Protein 4KTY (pdb70)

InterPro domains:
  IPR001102 Transglutaminase, N-terminal [PF00868] (58-164)
  IPR002931 Transglutaminase-like [PF01841] (311-397)
  IPR002931 Transglutaminase-like [SM00460] (307-400)
  IPR008958 Transglutaminase, C-terminal [PF00927] (519-623)
  IPR008958 Transglutaminase, C-terminal [PF00927] (631-727)
  IPR013783 Immunoglobulin-like fold [G3DSA:2.60.40.10] (9-193)
  IPR013783 Immunoglobulin-like fold [G3DSA:2.60.40.10] (518-631)
  IPR013783 Immunoglobulin-like fold [G3DSA:2.60.40.10] (632-732)
  IPR013808 Transglutaminase, active site [PS00547] (313-330)
  IPR014756 Immunoglobulin E-set [SSF81296] (8-191)
  IPR023608 Protein-glutamine gamma-glutamyltransferase, animal [PIRSF000459] (46-731)
  IPR036238 Transglutaminase, C-terminal domain superfamily [SSF49309] (517-628)
  IPR036238 Transglutaminase, C-terminal domain superfamily [SSF49309] (630-728)
  IPR036985 Transglutaminase-like superfamily [G3DSA:3.90.260.10] (194-502)
  IPR038765 Papain-like cysteine peptidase superfamily [SSF54001] (192-502)
  IPR050779 Protein-glutamine gamma-glutamyltransferases [PTHR11590] (48-728)

Radius of gyration: 44.53 Å; Cα contacts (8 Å, |Δi|>4): 3692; chains: 4; bounding box: 84×126×135 Å

Secondary structure (DSSP, 8-state):
-----SS-B----SEEE-S-PPTT--GGGS--EEEEE----TTSHHHHHTT-TTSS--SEEEETTSEEEEEEEESS---TTT--EEEEEE-BSS--GGGTSEEEEEEESS--TTS-EEEEEEEETTEEEEEEE--TTPPPEEEEEEEEEEETTEEEEPPP-GGG-EEEE--TT-TTSTT----HHHHIIIII--EEEEEEEETTEEEEEEEE--TTSTTHHHHHHHHHHHTT--GGGTT-HHHHHHHHHHHTB-TTTT-SEEE--SS--TTS--GGG--BSHHHHHHHHHH-S-EEEE-HHHHHHHHHHHHHHHT--EEEEEEEEEEE-SSSSSEEEEEE-TTSSB-TTT---EEEEEEEEEEEEE--TTS-TT--EEEEE--S--SEETTEE----EEHHHHHTT-TTSSSSHHHHHHHHHPEEEEEEE---EEEEEEESSSS--EEEEEPTTSS-EEE-HHHHSPPTTSHHHHHHHHHHHHH---EEEEEEEES-BTTS-EEEEEEEEE-SSS-EEEEEEEEEEEE-TTS-EEEEEEEEEEEEEE-SSEEEEEEEEE-HHHHGGG--TT-EEEEEEEEEETTTTEEEEEEEEEPPB---EEEEEES---TTS-EEEEEEEE--SSS-EEEEEEEEEETTTEEEEEEEEEEE-TT-EEEEEEEE--SS-SEEEEEEEEE-SSSEEEEEEEEEE-/-----SS-B----SEEE-S-PPTT--GGGS--EEEEE----TTSHHHHHTT-TT-S--SEEEETTSEEEEEEEESS---TTT--EEEEEE-BSS--GGGTSEEEEEB-SS--TTS-EEEEEEEETTEEEEEEE--TTPPPEEEEEEEEEEETTEEEEPPP-GGG-EEEE--TT-TTSTT----HHHHIIIII--EEEEEEEETTEEEEEEEE--TTSTTHHHHHHHHHHHTT--GGGTT-HHHHHHHHHHHTB-TTT--SEEE--SS--TTS--GGG--BSHHHHHHHHHH-S-EEEE-HHHHHHHHHHHHHHHT--EEEEEEEEEEE-SSSSSSEEEEE-TTSSB-TTT---EEEEEEEEEEEEE--TTS-TT--EEEEE--S-SSEETTEE----EEHHHHHTT-TTSTTTHHHHHHHHHPPEEEEE--EEEEEESSSS--EEEEEPTTSS-EEE-HHHHSPPTTSHHHHHHHHHHHHH----EEEEEEEPPPBTTS-EEEEEEEEE-SSS-EEEEEEEEEEEE-TTS-EEEEEEEEEEEEEE-TTEEEEEEEEE-HHHHHTT--TT-EEEEEEEEEETTTTEEEEEEEEEEPB----EEEEES--BTTS-EEEEEEEE--SSSPEEEEEEEEEETTTEEEEEEEEEEE-TT-EEEEEEEE---S-EEEEEEEEEE-SS---EEEEEEEEEB----/----/----

CATH classification: 2.60.40.10 (+3 more: 3.90.260.10, 2.60.40.10, 2.60.40.10)

B-factor: mean 27.9, std 12.28, range [6.83, 88.67]

Nearest PDB structures (foldseek):
  4kty-assembly2_B  TM=1.001E+00  e=0.000E+00  Homo sapiens
  4kty-assembly1_A  TM=9.908E-01  e=0.000E+00  Homo sapiens
  5mhn-assembly2_B  TM=1.001E+00  e=0.000E+00  Homo sapiens
  5mhl-assembly1_A  TM=9.897E-01  e=0.000E+00  Homo sapiens
  5mhn-assembly1_A  TM=9.912E-01  e=0.000E+00  Homo sapiens

Structure (mmCIF, N/CA/C/O backbone):
data_4KTY
#
_entry.id   4KTY
#
_cell.length_a   56.761
_cell.length_b   80.510
_cell.length_c   102.844
_cell.angle_alpha   88.14
_cell.angle_beta   76.70
_cell.angle_gamma   82.01
#
_symmetry.space_group_name_H-M   'P 1'
#
loop_
_entity.id
_entity.type
_entity.pdbx_description
1 polymer 'Coagulation factor XIII A chain'
2 polymer 'Peptide-like ligand'
3 non-polymer 'CALCIUM ION'
4 non-polymer GLYCEROL
5 non-polymer 'SULFATE ION'
6 water water
#
loop_
_atom_site.group_PDB
_atom_site.id
_atom_site.type_symbol
_atom_site.label_atom_id
_atom_site.label_alt_id
_atom_site.label_comp_id
_atom_site.label_asym_id
_atom_site.label_entity_id
_atom_site.label_seq_id
_atom_site.pdbx_PDB_ins_code
_atom_site.Cartn_x
_atom_site.Cartn_y
_atom_site.Cartn_z
_atom_site.occupancy
_atom_site.B_iso_or_equiv
_atom_site.auth_seq_id
_atom_site.auth_comp_id
_atom_site.auth_asym_id
_atom_site.auth_atom_id
_atom_site.pdbx_PDB_model_num
ATOM 1 N N . PRO A 1 22 ? 52.142 71.636 -33.273 1.00 53.07 15 PRO A N 1
ATOM 2 C CA . PRO A 1 22 ? 52.474 72.109 -31.924 1.00 51.76 15 PRO A CA 1
ATOM 3 C C . PRO A 1 22 ? 51.900 71.141 -30.894 1.00 43.85 15 PRO A C 1
ATOM 4 O O . PRO A 1 22 ? 51.085 70.298 -31.265 1.00 38.19 15 PRO A O 1
ATOM 8 N N . PRO A 1 23 ? 52.333 71.246 -29.627 1.00 41.60 16 PRO A N 1
ATOM 9 C CA . PRO A 1 23 ? 51.871 70.313 -28.592 1.00 38.80 16 PRO A CA 1
ATOM 10 C C . PRO A 1 23 ? 50.350 70.323 -28.408 1.00 34.52 16 PRO A C 1
ATOM 11 O O . PRO A 1 23 ? 49.725 71.382 -28.383 1.00 36.24 16 PRO A O 1
ATOM 15 N N . ASN A 1 24 ? 49.762 69.141 -28.292 1.00 29.70 17 ASN A N 1
ATOM 16 C CA . ASN A 1 24 ? 48.328 69.025 -28.020 1.00 23.53 17 ASN A CA 1
ATOM 17 C C . ASN A 1 24 ? 48.176 68.891 -26.507 1.00 23.78 17 ASN A C 1
ATOM 18 O O . ASN A 1 24 ? 47.945 67.800 -25.988 1.00 20.48 17 ASN A O 1
ATOM 23 N N . ASN A 1 25 ? 48.343 70.017 -25.802 1.00 23.20 18 ASN A N 1
ATOM 24 C CA . ASN A 1 25 ? 48.430 70.016 -24.344 1.00 24.55 18 ASN A CA 1
ATOM 25 C C . ASN A 1 25 ? 47.293 70.729 -23.614 1.00 22.08 18 ASN A C 1
ATOM 26 O O . ASN A 1 25 ? 47.455 71.128 -22.459 1.00 22.09 18 ASN A O 1
ATOM 31 N N . SER A 1 26 ? 46.156 70.894 -24.285 1.00 16.98 19 SER A N 1
ATOM 32 C CA . SER A 1 26 ? 45.017 71.568 -23.660 1.00 18.71 19 SER A CA 1
ATOM 33 C C . SER A 1 26 ? 43.710 70.900 -23.992 1.00 18.42 19 SER A C 1
ATOM 34 O O . SER A 1 26 ? 43.308 70.842 -25.165 1.00 22.11 19 SER A O 1
ATOM 37 N N . ASN A 1 27 ? 43.051 70.384 -22.958 1.00 17.01 20 ASN A N 1
ATOM 38 C CA . ASN A 1 27 ? 41.748 69.770 -23.092 1.00 16.75 20 ASN A CA 1
ATOM 39 C C . ASN A 1 27 ? 40.713 70.839 -23.483 1.00 19.76 20 ASN A C 1
ATOM 40 O O . ASN A 1 27 ? 39.789 70.571 -24.253 1.00 18.99 20 ASN A O 1
ATOM 45 N N . ALA A 1 28 ? 40.896 72.049 -22.963 1.00 16.14 21 ALA A N 1
ATOM 46 C CA . ALA A 1 28 ? 39.956 73.145 -23.217 1.00 16.80 21 ALA A CA 1
ATOM 47 C C . ALA A 1 28 ? 39.928 73.566 -24.682 1.00 20.40 21 ALA A C 1
ATOM 48 O O . ALA A 1 28 ? 38.882 73.930 -25.201 1.00 24.85 21 ALA A O 1
ATOM 50 N N . ALA A 1 29 ? 41.075 73.514 -25.353 1.00 22.31 22 ALA A N 1
ATOM 51 C CA . ALA A 1 29 ? 41.140 73.915 -26.754 1.00 22.91 22 ALA A CA 1
ATOM 52 C C . ALA A 1 29 ? 40.459 72.883 -27.648 1.00 23.34 22 ALA A C 1
ATOM 53 O O . ALA A 1 29 ? 40.327 71.701 -27.295 1.00 20.13 22 ALA A O 1
ATOM 55 N N . GLU A 1 30 ? 39.992 73.325 -28.805 1.00 23.82 23 GLU A N 1
ATOM 56 C CA . GLU A 1 30 ? 39.350 72.366 -29.691 1.00 26.57 23 GLU A CA 1
ATOM 57 C C . GLU A 1 30 ? 39.531 72.731 -31.150 1.00 28.60 23 GLU A C 1
ATOM 58 O O . GLU A 1 30 ? 39.655 73.912 -31.493 1.00 27.98 23 GLU A O 1
ATOM 64 N N . ASP A 1 31 ? 39.601 71.713 -32.002 1.00 27.53 24 ASP A N 1
ATOM 65 C CA . ASP A 1 31 ? 39.583 71.965 -33.435 1.00 32.24 24 ASP A CA 1
ATOM 66 C C . ASP A 1 31 ? 38.146 71.964 -33.957 1.00 33.85 24 ASP A C 1
ATOM 67 O O . ASP A 1 31 ? 37.205 71.628 -33.232 1.00 31.23 24 ASP A O 1
ATOM 72 N N . ASP A 1 32 ? 37.987 72.371 -35.210 1.00 36.07 25 ASP A N 1
ATOM 73 C CA . ASP A 1 32 ? 36.677 72.492 -35.833 1.00 34.79 25 ASP A CA 1
ATOM 74 C C . ASP A 1 32 ? 36.563 71.388 -36.864 1.00 29.22 25 ASP A C 1
ATOM 75 O O . ASP A 1 32 ? 37.131 71.495 -37.946 1.00 32.38 25 ASP A O 1
ATOM 80 N N . LEU A 1 33 ? 35.841 70.320 -36.544 1.00 24.37 26 LEU A N 1
ATOM 81 C CA . LEU A 1 33 ? 35.714 69.227 -37.502 1.00 20.91 26 LEU A CA 1
ATOM 82 C C . LEU A 1 33 ? 34.667 69.554 -38.560 1.00 23.73 26 LEU A C 1
ATOM 83 O O . LEU A 1 33 ? 33.559 69.963 -38.238 1.00 26.57 26 LEU A O 1
ATOM 88 N N . PRO A 1 34 ? 35.032 69.392 -39.830 1.00 25.08 27 PRO A N 1
ATOM 89 C CA . PRO A 1 34 ? 34.120 69.626 -40.955 1.00 26.56 27 PRO A CA 1
ATOM 90 C C . PRO A 1 34 ? 32.844 68.804 -40.823 1.00 26.85 27 PRO A C 1
ATOM 91 O O . PRO A 1 34 ? 32.919 67.657 -40.408 1.00 25.34 27 PRO A O 1
ATOM 95 N N . THR A 1 35 ? 31.700 69.386 -41.168 1.00 27.00 28 THR A N 1
ATOM 96 C CA . THR A 1 35 ? 30.448 68.640 -41.188 1.00 26.06 28 THR A CA 1
ATOM 97 C C . THR A 1 35 ? 30.208 68.052 -42.574 1.00 24.68 28 THR A C 1
ATOM 98 O O . THR A 1 35 ? 29.589 66.994 -42.712 1.00 19.22 28 THR A O 1
ATOM 102 N N . VAL A 1 36 ? 30.693 68.740 -43.606 1.00 22.04 29 VAL A N 1
ATOM 103 C CA . VAL A 1 36 ? 30.609 68.206 -44.963 1.00 23.48 29 VAL A CA 1
ATOM 104 C C . VAL A 1 36 ? 32.007 68.069 -45.522 1.00 26.07 29 VAL A C 1
ATOM 105 O O . VAL A 1 36 ? 32.530 68.990 -46.142 1.00 28.83 29 VAL A O 1
ATOM 109 N N . GLU A 1 37 ? 32.617 66.910 -45.305 1.00 24.15 30 GLU A N 1
ATOM 110 C CA . GLU A 1 37 ? 34.041 66.766 -45.559 1.00 24.16 30 GLU A CA 1
ATOM 111 C C . GLU A 1 37 ? 34.296 66.167 -46.947 1.00 24.72 30 GLU A C 1
ATOM 112 O O . GLU A 1 37 ? 34.803 65.049 -47.059 1.00 24.56 30 GLU A O 1
ATOM 118 N N . LEU A 1 38 ? 33.943 66.920 -47.994 1.00 21.60 31 LEU A N 1
ATOM 119 C CA . LEU A 1 38 ? 34.072 66.448 -49.373 1.00 23.35 31 LEU A CA 1
ATOM 120 C C . LEU A 1 38 ? 35.528 66.197 -49.721 1.00 25.81 31 LEU A C 1
ATOM 121 O O . LEU A 1 38 ? 36.424 66.858 -49.192 1.00 24.37 31 LEU A O 1
ATOM 126 N N . GLN A 1 39 ? 35.754 65.240 -50.611 1.00 22.94 32 GLN A N 1
ATOM 127 C CA . GLN A 1 39 ? 37.095 64.880 -51.038 1.00 23.44 32 GLN A CA 1
ATOM 128 C C . GLN A 1 39 ? 37.157 64.970 -52.547 1.00 24.63 32 GLN A C 1
ATOM 129 O O . GLN A 1 39 ? 36.230 64.545 -53.232 1.00 26.36 32 GLN A O 1
ATOM 135 N N . GLY A 1 40 ? 38.240 65.522 -53.080 1.00 25.60 33 GLY A N 1
ATOM 136 C CA . GLY A 1 40 ? 38.388 65.625 -54.517 1.00 26.87 33 GLY A CA 1
ATOM 137 C C . GLY A 1 40 ? 37.482 66.706 -55.093 1.00 27.45 33 GLY A C 1
ATOM 138 O O . GLY A 1 40 ? 37.015 67.583 -54.360 1.00 27.47 33 GLY A O 1
ATOM 139 N N . VAL A 1 41 ? 37.225 66.630 -56.395 1.00 28.43 34 VAL A N 1
ATOM 140 C CA . VAL A 1 41 ? 36.403 67.620 -57.079 1.00 29.20 34 VAL A CA 1
ATOM 141 C C . VAL A 1 41 ? 35.002 67.068 -57.325 1.00 28.77 34 VAL A C 1
ATOM 142 O O . VAL A 1 41 ? 34.704 66.516 -58.374 1.00 29.36 34 VAL A O 1
ATOM 146 N N . VAL A 1 42 ? 34.157 67.215 -56.314 1.00 27.83 35 VAL A N 1
ATOM 147 C CA . VAL A 1 42 ? 32.809 66.675 -56.316 1.00 27.42 35 VAL A CA 1
ATOM 148 C C . VAL A 1 42 ? 31.926 67.476 -57.277 1.00 29.40 35 VAL A C 1
ATOM 149 O O . VAL A 1 42 ? 31.854 68.699 -57.183 1.00 29.04 35 VAL A O 1
ATOM 153 N N . PRO A 1 43 ? 31.269 66.788 -58.226 1.00 31.14 36 PRO A N 1
ATOM 154 C CA . PRO A 1 43 ? 30.433 67.501 -59.207 1.00 32.85 36 PRO A CA 1
ATOM 155 C C . PRO A 1 43 ? 29.285 68.281 -58.561 1.00 34.66 36 PRO A C 1
ATOM 156 O O . PRO A 1 43 ? 28.724 67.843 -57.552 1.00 31.08 36 PRO A O 1
ATOM 160 N N . ARG A 1 44 ? 28.952 69.440 -59.128 1.00 36.33 37 ARG A N 1
ATOM 161 C CA . ARG A 1 44 ? 27.762 70.170 -58.697 1.00 38.09 37 ARG A CA 1
ATOM 162 C C . ARG A 1 44 ? 26.536 69.268 -58.877 1.00 38.49 37 ARG A C 1
ATOM 163 O O . ARG A 1 44 ? 26.466 68.463 -59.811 1.00 36.54 37 ARG A O 1
ATOM 165 N N . GLY A 1 45 ? 25.579 69.376 -57.967 1.00 37.73 38 GLY A N 1
ATOM 166 C CA . GLY A 1 45 ? 24.347 68.637 -58.130 1.00 37.04 38 GLY A CA 1
ATOM 167 C C . GLY A 1 45 ? 24.467 67.231 -57.605 1.00 38.62 38 GLY A C 1
ATOM 168 O O . GLY A 1 45 ? 23.631 66.371 -57.895 1.00 38.60 38 GLY A O 1
ATOM 169 N N . VAL A 1 46 ? 25.520 66.985 -56.827 1.00 35.32 39 VAL A N 1
ATOM 170 C CA . VAL A 1 46 ? 25.602 65.735 -56.110 1.00 34.40 39 VAL A CA 1
ATOM 171 C C . VAL A 1 46 ? 24.402 65.741 -55.163 1.00 33.86 39 VAL A C 1
ATOM 172 O O . VAL A 1 46 ? 23.987 66.811 -54.686 1.00 29.87 39 VAL A O 1
ATOM 176 N N . ASN A 1 47 ? 23.814 64.575 -54.926 1.00 34.63 40 ASN A N 1
ATOM 177 C CA . ASN A 1 47 ? 22.695 64.493 -53.994 1.00 42.02 40 ASN A CA 1
ATOM 178 C C . ASN A 1 47 ? 23.023 63.632 -52.786 1.00 40.50 40 ASN A C 1
ATOM 179 O O . ASN A 1 47 ? 23.078 62.406 -52.871 1.00 45.92 40 ASN A O 1
ATOM 184 N N . LEU A 1 48 ? 23.220 64.289 -51.652 1.00 37.17 41 LEU A N 1
ATOM 185 C CA . LEU A 1 48 ? 23.627 63.602 -50.431 1.00 33.45 41 LEU A CA 1
ATOM 186 C C . LEU A 1 48 ? 22.431 62.996 -49.697 1.00 32.02 41 LEU A C 1
ATOM 187 O O . LEU A 1 48 ? 22.590 62.357 -48.653 1.00 28.76 41 LEU A O 1
ATOM 192 N N . GLN A 1 49 ? 21.242 63.169 -50.276 1.00 35.38 42 GLN A N 1
ATOM 193 C CA . GLN A 1 49 ? 19.996 62.636 -49.705 1.00 35.43 42 GLN A CA 1
ATOM 194 C C . GLN A 1 49 ? 20.004 61.121 -49.508 1.00 31.01 42 GLN A C 1
ATOM 195 O O . GLN A 1 49 ? 19.343 60.631 -48.600 1.00 28.19 42 GLN A O 1
ATOM 197 N N . GLU A 1 50 ? 20.747 60.397 -50.346 1.00 31.72 43 GLU A N 1
ATOM 198 C CA . GLU A 1 50 ? 20.830 58.932 -50.246 1.00 34.10 43 GLU A CA 1
ATOM 199 C C . GLU A 1 50 ? 21.466 58.447 -48.947 1.00 30.12 43 GLU A C 1
ATOM 200 O O . GLU A 1 50 ? 21.311 57.289 -48.571 1.00 34.15 43 GLU A O 1
ATOM 202 N N . PHE A 1 51 ? 22.186 59.319 -48.260 1.00 24.02 44 PHE A N 1
ATOM 203 C CA . PHE A 1 51 ? 22.955 58.882 -47.100 1.00 23.64 44 PHE A CA 1
ATOM 204 C C . PHE A 1 51 ? 22.284 59.207 -45.775 1.00 25.44 44 PHE A C 1
ATOM 205 O O . PHE A 1 51 ? 21.494 60.134 -45.693 1.00 24.31 44 PHE A O 1
ATOM 213 N N . LEU A 1 52 ? 22.596 58.436 -44.739 1.00 22.25 45 LEU A N 1
ATOM 214 C CA . LEU A 1 52 ? 22.037 58.691 -43.423 1.00 22.11 45 LEU A CA 1
ATOM 215 C C . LEU A 1 52 ? 22.465 60.042 -42.905 1.00 27.01 45 LEU A C 1
ATOM 216 O O . LEU A 1 52 ? 23.595 60.461 -43.107 1.00 20.81 45 LEU A O 1
ATOM 221 N N . ASN A 1 53 ? 21.559 60.724 -42.229 1.00 26.70 46 ASN A N 1
ATOM 222 C CA . ASN A 1 53 ? 21.975 61.792 -41.357 1.00 25.74 46 ASN A CA 1
ATOM 223 C C . ASN A 1 53 ? 21.413 61.542 -39.964 1.00 24.52 46 ASN A C 1
ATOM 224 O O . ASN A 1 53 ? 20.400 60.860 -39.807 1.00 22.77 46 ASN A O 1
ATOM 229 N N . VAL A 1 54 ? 22.101 62.059 -38.956 1.00 21.53 47 VAL A N 1
ATOM 230 C CA . VAL A 1 54 ? 21.684 61.852 -37.590 1.00 21.67 47 VAL A CA 1
ATOM 231 C C . VAL A 1 54 ? 20.644 62.919 -37.243 1.00 25.61 47 VAL A C 1
ATOM 232 O O . VAL A 1 54 ? 20.870 64.117 -37.471 1.00 27.68 47 VAL A O 1
ATOM 236 N N . THR A 1 55 ? 19.512 62.489 -36.696 1.00 23.55 48 THR A N 1
ATOM 237 C CA . THR A 1 55 ? 18.487 63.429 -36.251 1.00 26.73 48 THR A CA 1
ATOM 238 C C . THR A 1 55 ? 18.622 63.683 -34.744 1.00 26.97 48 THR A C 1
ATOM 239 O O . THR A 1 55 ? 18.180 64.715 -34.231 1.00 26.20 48 THR A O 1
ATOM 243 N N . SER A 1 56 ? 19.235 62.740 -34.038 1.00 23.76 49 SER A N 1
ATOM 244 C CA . SER A 1 56 ? 19.298 62.831 -32.590 1.00 28.94 49 SER A CA 1
ATOM 245 C C . SER A 1 56 ? 20.292 61.835 -31.979 1.00 25.96 49 SER A C 1
ATOM 246 O O . SER A 1 56 ? 20.471 60.727 -32.496 1.00 25.91 49 SER A O 1
ATOM 249 N N . VAL A 1 57 ? 20.948 62.241 -30.891 1.00 22.92 50 VAL A N 1
ATOM 250 C CA . VAL A 1 57 ? 21.838 61.340 -30.170 1.00 23.81 50 VAL A CA 1
ATOM 251 C C . VAL A 1 57 ? 21.407 61.315 -28.714 1.00 27.56 50 VAL A C 1
ATOM 252 O O . VAL A 1 57 ? 21.256 62.368 -28.114 1.00 31.43 50 VAL A O 1
ATOM 256 N N . HIS A 1 58 ? 21.174 60.129 -28.151 1.00 23.47 51 HIS A N 1
ATOM 257 C CA . HIS A 1 58 ? 20.827 60.041 -26.734 1.00 24.46 51 HIS A CA 1
ATOM 258 C C . HIS A 1 58 ? 21.943 59.329 -25.959 1.00 24.78 51 HIS A C 1
ATOM 259 O O . HIS A 1 58 ? 22.369 58.241 -26.348 1.00 22.02 51 HIS A O 1
ATOM 266 N N . LEU A 1 59 ? 22.400 59.930 -24.864 1.00 18.29 52 LEU A N 1
ATOM 267 C CA . LEU A 1 59 ? 23.473 59.330 -24.064 1.00 19.53 52 LEU A CA 1
ATOM 268 C C . LEU A 1 59 ? 22.988 58.663 -22.780 1.00 18.99 52 LEU A C 1
ATOM 269 O O . LEU A 1 59 ? 23.809 58.134 -22.032 1.00 17.60 52 LEU A O 1
ATOM 274 N N . PHE A 1 60 ? 21.684 58.739 -22.505 1.00 19.83 53 PHE A N 1
ATOM 275 C CA . PHE A 1 60 ? 21.111 58.149 -21.297 1.00 20.02 53 PHE A CA 1
ATOM 276 C C . PHE A 1 60 ? 21.956 58.554 -20.117 1.00 21.59 53 PHE A C 1
ATOM 277 O O . PHE A 1 60 ? 22.438 57.708 -19.366 1.00 21.37 53 PHE A O 1
ATOM 285 N N . LYS A 1 61 ? 22.182 59.860 -19.995 1.00 24.28 54 LYS A N 1
ATOM 286 C CA . LYS A 1 61 ? 23.191 60.371 -19.085 1.00 23.78 54 LYS A CA 1
ATOM 287 C C . LYS A 1 61 ? 22.647 60.842 -17.750 1.00 23.58 54 LYS A C 1
ATOM 288 O O . LYS A 1 61 ? 23.393 61.408 -16.965 1.00 19.86 54 LYS A O 1
ATOM 294 N N . GLU A 1 62 ? 21.365 60.611 -17.480 1.00 25.47 55 GLU A N 1
ATOM 295 C CA . GLU A 1 62 ? 20.811 61.012 -16.191 1.00 28.31 55 GLU A CA 1
ATOM 296 C C . GLU A 1 62 ? 21.501 60.271 -15.037 1.00 28.30 55 GLU A C 1
ATOM 297 O O . GLU A 1 62 ? 21.914 59.123 -15.173 1.00 27.52 55 GLU A O 1
ATOM 303 N N . ARG A 1 63 ? 21.598 60.933 -13.894 1.00 25.33 56 ARG A N 1
ATOM 304 C CA . ARG A 1 63 ? 22.326 60.391 -12.765 1.00 26.87 56 ARG A CA 1
ATOM 305 C C . ARG A 1 63 ? 21.667 59.153 -12.129 1.00 27.37 56 ARG A C 1
ATOM 306 O O . ARG A 1 63 ? 22.325 58.384 -11.418 1.00 27.61 56 ARG A O 1
ATOM 314 N N . TRP A 1 64 ? 20.380 58.960 -12.398 1.00 29.58 57 TRP A N 1
ATOM 315 C CA . TRP A 1 64 ? 19.662 57.761 -11.965 1.00 30.79 57 TRP A CA 1
ATOM 316 C C . TRP A 1 64 ? 19.765 56.595 -12.950 1.00 31.22 57 TRP A C 1
ATOM 317 O O . TRP A 1 64 ? 19.364 55.482 -12.625 1.00 32.24 57 TRP A O 1
ATOM 328 N N . ASP A 1 65 ? 20.276 56.842 -14.154 1.00 30.55 58 ASP A N 1
ATOM 329 C CA . ASP A 1 65 ? 20.256 55.813 -15.209 1.00 31.23 58 ASP A CA 1
ATOM 330 C C . ASP A 1 65 ? 21.475 54.874 -15.163 1.00 29.40 58 ASP A C 1
ATOM 331 O O . ASP A 1 65 ? 22.410 55.110 -14.403 1.00 23.83 58 ASP A O 1
ATOM 336 N N . THR A 1 66 ? 21.470 53.812 -15.972 1.00 28.37 59 THR A N 1
ATOM 337 C CA . THR A 1 66 ? 22.451 52.733 -15.775 1.00 25.29 59 THR A CA 1
ATOM 338 C C . THR A 1 66 ? 23.893 53.082 -16.120 1.00 21.52 59 THR A C 1
ATOM 339 O O . THR A 1 66 ? 24.813 52.523 -15.522 1.00 22.59 59 THR A O 1
ATOM 343 N N . ASN A 1 67 ? 24.100 53.987 -17.072 1.00 18.72 60 ASN A N 1
ATOM 344 C CA . ASN A 1 67 ? 25.451 54.433 -17.411 1.00 17.22 60 ASN A CA 1
ATOM 345 C C . ASN A 1 67 ? 26.200 54.998 -16.176 1.00 18.48 60 ASN A C 1
ATOM 346 O O . ASN A 1 67 ? 27.249 54.483 -15.786 1.00 16.60 60 ASN A O 1
ATOM 351 N N . LYS A 1 68 ? 25.659 56.054 -15.578 1.00 17.19 61 LYS A N 1
ATOM 352 C CA . LYS A 1 68 ? 26.333 56.728 -14.463 1.00 16.15 61 LYS A CA 1
ATOM 353 C C . LYS A 1 68 ? 26.353 55.865 -13.192 1.00 16.63 61 LYS A C 1
ATOM 354 O O . LYS A 1 68 ? 27.329 55.850 -12.483 1.00 15.94 61 LYS A O 1
ATOM 360 N N . VAL A 1 69 ? 25.284 55.114 -12.950 1.00 23.52 62 VAL A N 1
ATOM 361 C CA . VAL A 1 69 ? 25.223 54.201 -11.814 1.00 20.87 62 VAL A CA 1
ATOM 362 C C . VAL A 1 69 ? 26.286 53.100 -11.929 1.00 21.63 62 VAL A C 1
ATOM 363 O O . VAL A 1 69 ? 27.091 52.899 -11.013 1.00 22.02 62 VAL A O 1
ATOM 367 N N . ASP A 1 70 ? 26.330 52.442 -13.075 1.00 18.11 63 ASP A N 1
ATOM 368 C CA . ASP A 1 70 ? 27.222 51.316 -13.279 1.00 21.63 63 ASP A CA 1
ATOM 369 C C . ASP A 1 70 ? 28.662 51.783 -13.431 1.00 19.14 63 ASP A C 1
ATOM 370 O O . ASP A 1 70 ? 29.598 51.039 -13.114 1.00 20.61 63 ASP A O 1
ATOM 375 N N . HIS A 1 71 ? 28.849 53.017 -13.906 1.00 17.19 64 HIS A N 1
ATOM 376 C CA . HIS A 1 71 ? 30.187 53.585 -14.008 1.00 17.38 64 HIS A CA 1
ATOM 377 C C . HIS A 1 71 ? 30.642 54.308 -12.731 1.00 15.64 64 HIS A C 1
ATOM 378 O O . HIS A 1 71 ? 31.711 54.855 -12.708 1.00 17.68 64 HIS A O 1
ATOM 385 N N . HIS A 1 72 ? 29.835 54.285 -11.678 1.00 16.67 65 HIS A N 1
ATOM 386 C CA . HIS A 1 72 ? 30.208 54.938 -10.421 1.00 16.85 65 HIS A CA 1
ATOM 387 C C . HIS A 1 72 ? 30.540 56.417 -10.645 1.00 18.27 65 HIS A C 1
ATOM 388 O O . HIS A 1 72 ? 31.540 56.915 -10.142 1.00 18.31 65 HIS A O 1
ATOM 395 N N . THR A 1 73 ? 29.718 57.098 -11.443 1.00 16.51 66 THR A N 1
ATOM 396 C CA . THR A 1 73 ? 29.908 58.521 -11.708 1.00 16.34 66 THR A CA 1
ATOM 397 C C . THR A 1 73 ? 28.629 59.313 -11.456 1.00 18.08 66 THR A C 1
ATOM 398 O O . THR A 1 73 ? 28.527 60.491 -11.821 1.00 17.59 66 THR A O 1
ATOM 402 N N . ASP A 1 74 ? 27.653 58.668 -10.831 1.00 15.39 67 ASP A N 1
ATOM 403 C CA . ASP A 1 74 ? 26.349 59.288 -10.567 1.00 16.52 67 ASP A CA 1
ATOM 404 C C . ASP A 1 74 ? 26.408 60.412 -9.512 1.00 16.65 67 ASP A C 1
ATOM 405 O O . ASP A 1 74 ? 25.472 61.203 -9.368 1.00 18.63 67 ASP A O 1
ATOM 410 N N . LYS A 1 75 ? 27.505 60.482 -8.774 1.00 15.87 68 LYS A N 1
ATOM 411 C CA . LYS A 1 75 ? 27.619 61.483 -7.716 1.00 19.91 68 LYS A CA 1
ATOM 412 C C . LYS A 1 75 ? 28.058 62.858 -8.221 1.00 19.32 68 LYS A C 1
ATOM 413 O O . LYS A 1 75 ? 27.773 63.844 -7.573 1.00 19.68 68 LYS A O 1
ATOM 419 N N . TYR A 1 76 ? 28.727 62.929 -9.376 1.00 17.60 69 TYR A N 1
ATOM 420 C CA . TYR A 1 76 ? 29.178 64.220 -9.883 1.00 17.54 69 TYR A CA 1
ATOM 421 C C . TYR A 1 76 ? 27.997 65.136 -10.179 1.00 19.97 69 TYR A C 1
ATOM 422 O O . TYR A 1 76 ? 26.982 64.693 -10.691 1.00 16.21 69 TYR A O 1
ATOM 431 N N A GLU A 1 77 ? 28.188 66.394 -9.787 0.50 18.85 70 GLU A N 1
ATOM 432 N N B GLU A 1 77 ? 28.098 66.435 -9.918 0.50 18.70 70 GLU A N 1
ATOM 433 C CA A GLU A 1 77 ? 27.315 67.497 -10.112 0.50 19.50 70 GLU A CA 1
ATOM 434 C CA B GLU A 1 77 ? 26.931 67.301 -10.155 0.50 19.85 70 GLU A CA 1
ATOM 435 C C A GLU A 1 77 ? 27.789 68.027 -11.448 0.50 21.96 70 GLU A C 1
ATOM 436 C C B GLU A 1 77 ? 26.750 67.705 -11.638 0.50 21.94 70 GLU A C 1
ATOM 437 O O A GLU A 1 77 ? 28.327 69.128 -11.539 0.50 24.01 70 GLU A O 1
ATOM 438 O O B GLU A 1 77 ? 25.811 68.390 -12.015 0.50 23.05 70 GLU A O 1
ATOM 449 N N . ASN A 1 78 ? 27.639 67.194 -12.468 1.00 25.16 71 ASN A N 1
ATOM 450 C CA . ASN A 1 78 ? 27.823 67.588 -13.845 1.00 25.05 71 ASN A CA 1
ATOM 451 C C . ASN A 1 78 ? 26.756 66.907 -14.679 1.00 27.10 71 ASN A C 1
ATOM 452 O O . ASN A 1 78 ? 26.516 65.714 -14.526 1.00 27.32 71 ASN A O 1
ATOM 457 N N . ASN A 1 79 ? 26.088 67.647 -15.552 1.00 23.73 72 ASN A N 1
ATOM 458 C CA . ASN A 1 79 ? 24.991 67.031 -16.290 1.00 27.07 72 ASN A CA 1
ATOM 459 C C . ASN A 1 79 ? 25.402 66.355 -17.601 1.00 26.61 72 ASN A C 1
ATOM 460 O O . ASN A 1 79 ? 24.563 65.821 -18.324 1.00 28.66 72 ASN A O 1
ATOM 465 N N . LYS A 1 80 ? 26.693 66.382 -17.909 1.00 15.75 73 LYS A N 1
ATOM 466 C CA . LYS A 1 80 ? 27.201 65.652 -19.062 1.00 18.99 73 LYS A CA 1
ATOM 467 C C . LYS A 1 80 ? 27.405 64.184 -18.709 1.00 18.75 73 LYS A C 1
ATOM 468 O O . LYS A 1 80 ? 27.537 63.828 -17.534 1.00 18.91 73 LYS A O 1
ATOM 474 N N . LEU A 1 81 ? 27.435 63.341 -19.731 1.00 17.00 74 LEU A N 1
ATOM 475 C CA . LEU A 1 81 ? 27.803 61.947 -19.553 1.00 16.75 74 LEU A CA 1
ATOM 476 C C . LEU A 1 81 ? 29.226 61.838 -19.007 1.00 14.50 74 LEU A C 1
ATOM 477 O O . LEU A 1 81 ? 30.158 62.463 -19.531 1.00 14.28 74 LEU A O 1
ATOM 482 N N . ILE A 1 82 ? 29.375 61.042 -17.954 1.00 12.91 75 ILE A N 1
ATOM 483 C CA . ILE A 1 82 ? 30.687 60.722 -17.391 1.00 14.79 75 ILE A CA 1
ATOM 484 C C . ILE A 1 82 ? 30.763 59.224 -17.248 1.00 15.03 75 ILE A C 1
ATOM 485 O O . ILE A 1 82 ? 29.875 58.620 -16.658 1.00 14.90 75 ILE A O 1
ATOM 490 N N . VAL A 1 83 ? 31.813 58.633 -17.811 1.00 13.13 76 VAL A N 1
ATOM 491 C CA . VAL A 1 83 ? 32.022 57.207 -17.742 1.00 13.79 76 VAL A CA 1
ATOM 492 C C . VAL A 1 83 ? 33.464 56.948 -17.389 1.00 12.34 76 VAL A C 1
ATOM 493 O O . VAL A 1 83 ? 34.294 57.851 -17.423 1.00 12.73 76 VAL A O 1
ATOM 497 N N . ARG A 1 84 ? 33.744 55.695 -17.074 1.00 12.51 77 ARG A N 1
ATOM 498 C CA . ARG A 1 84 ? 35.086 55.260 -16.771 1.00 14.49 77 ARG A CA 1
ATOM 499 C C . ARG A 1 84 ? 35.599 54.365 -17.877 1.00 14.83 77 ARG A C 1
ATOM 500 O O . ARG A 1 84 ? 34.852 53.548 -18.461 1.00 12.74 77 ARG A O 1
ATOM 508 N N . ARG A 1 85 ? 36.885 54.515 -18.168 1.00 14.10 78 ARG A N 1
ATOM 509 C CA . ARG A 1 85 ? 37.498 53.823 -19.299 1.00 17.55 78 ARG A CA 1
ATOM 510 C C . ARG A 1 85 ? 37.508 52.279 -19.141 1.00 15.74 78 ARG A C 1
ATOM 511 O O . ARG A 1 85 ? 37.528 51.725 -18.023 1.00 16.47 78 ARG A O 1
ATOM 519 N N . GLY A 1 86 ? 37.459 51.585 -20.271 1.00 12.33 79 GLY A N 1
ATOM 520 C CA . GLY A 1 86 ? 37.562 50.143 -20.277 1.00 13.16 79 GLY A CA 1
ATOM 521 C C . GLY A 1 86 ? 36.267 49.467 -19.914 1.00 19.08 79 GLY A C 1
ATOM 522 O O . GLY A 1 86 ? 36.252 48.265 -19.689 1.00 18.72 79 GLY A O 1
ATOM 523 N N . GLN A 1 87 ? 35.174 50.228 -19.878 1.00 16.39 80 GLN A N 1
ATOM 524 C CA . GLN A 1 87 ? 33.879 49.660 -19.503 1.00 19.02 80 GLN A CA 1
ATOM 525 C C . GLN A 1 87 ? 32.827 50.124 -20.503 1.00 17.00 80 GLN A C 1
ATOM 526 O O . GLN A 1 87 ? 32.896 51.243 -21.003 1.00 14.75 80 GLN A O 1
ATOM 532 N N . SER A 1 88 ? 31.858 49.277 -20.794 1.00 15.46 81 SER A N 1
ATOM 533 C CA . SER A 1 88 ? 30.901 49.647 -21.823 1.00 21.66 81 SER A CA 1
ATOM 534 C C . SER A 1 88 ? 29.753 50.543 -21.320 1.00 19.37 81 SER A C 1
ATOM 535 O O . SER A 1 88 ? 29.382 50.506 -20.150 1.00 17.66 81 SER A O 1
ATOM 538 N N . PHE A 1 89 ? 29.206 51.356 -22.217 1.00 17.79 82 PHE A N 1
ATOM 539 C CA . PHE A 1 89 ? 28.066 52.201 -21.883 1.00 17.69 82 PHE A CA 1
ATOM 540 C C . PHE A 1 89 ? 27.137 52.247 -23.076 1.00 20.27 82 PHE A C 1
ATOM 541 O O . PHE A 1 89 ? 27.554 51.983 -24.202 1.00 20.81 82 PHE A O 1
ATOM 549 N N . TYR A 1 90 ? 25.870 52.554 -22.817 1.00 17.30 83 TYR A N 1
ATOM 550 C CA . TYR A 1 90 ? 24.859 52.611 -23.864 1.00 18.09 83 TYR A CA 1
ATOM 551 C C . TYR A 1 90 ? 24.652 54.020 -24.400 1.00 23.20 83 TYR A C 1
ATOM 552 O O . TYR A 1 90 ? 24.658 54.995 -23.635 1.00 20.39 83 TYR A O 1
ATOM 561 N N . VAL A 1 91 ? 24.472 54.119 -25.720 1.00 19.95 84 VAL A N 1
ATOM 562 C CA . VAL A 1 91 ? 23.978 55.344 -26.360 1.00 19.95 84 VAL A CA 1
ATOM 563 C C . VAL A 1 91 ? 22.962 54.957 -27.429 1.00 23.05 84 VAL A C 1
ATOM 564 O O . VAL A 1 91 ? 22.853 53.789 -27.793 1.00 21.25 84 VAL A O 1
ATOM 568 N N . GLN A 1 92 ? 22.189 55.935 -27.895 1.00 27.67 85 GLN A N 1
ATOM 569 C CA . GLN A 1 92 ? 21.235 55.699 -28.963 1.00 27.02 85 GLN A CA 1
ATOM 570 C C . GLN A 1 92 ? 21.341 56.792 -30.021 1.00 26.02 85 GLN A C 1
ATOM 571 O O . GLN A 1 92 ? 21.402 57.998 -29.715 1.00 23.92 85 GLN A O 1
ATOM 577 N N . ILE A 1 93 ? 21.384 56.346 -31.270 1.00 21.46 86 ILE A N 1
ATOM 578 C CA . ILE A 1 93 ? 21.500 57.244 -32.388 1.00 22.99 86 ILE A CA 1
ATOM 579 C C . ILE A 1 93 ? 20.227 57.117 -33.195 1.00 25.32 86 ILE A C 1
ATOM 580 O O . ILE A 1 93 ? 19.854 56.010 -33.602 1.00 22.03 86 ILE A O 1
ATOM 585 N N . ASP A 1 94 ? 19.532 58.233 -33.405 1.00 25.95 87 ASP A N 1
ATOM 586 C CA . ASP A 1 94 ? 18.344 58.206 -34.266 1.00 26.93 87 ASP A CA 1
ATOM 587 C C . ASP A 1 94 ? 18.751 58.678 -35.650 1.00 22.95 87 ASP A C 1
ATOM 588 O O . ASP A 1 94 ? 19.344 59.742 -35.782 1.00 22.27 87 ASP A O 1
ATOM 593 N N . PHE A 1 95 ? 18.444 57.898 -36.685 1.00 23.56 88 PHE A N 1
ATOM 594 C CA . PHE A 1 95 ? 18.801 58.306 -38.040 1.00 25.12 88 PHE A CA 1
ATOM 595 C C . PHE A 1 95 ? 17.585 58.758 -38.863 1.00 28.75 88 PHE A C 1
ATOM 596 O O . PHE A 1 95 ? 16.423 58.518 -38.499 1.00 26.05 88 PHE A O 1
ATOM 604 N N . SER A 1 96 ? 17.866 59.369 -40.007 1.00 24.72 89 SER A N 1
ATOM 605 C CA . SER A 1 96 ? 16.825 59.872 -40.887 1.00 26.02 89 SER A CA 1
ATOM 606 C C . SER A 1 96 ? 15.986 58.728 -41.474 1.00 31.80 89 SER A C 1
ATOM 607 O O . SER A 1 96 ? 14.811 58.905 -41.780 1.00 28.63 89 SER A O 1
ATOM 610 N N . ARG A 1 97 ? 16.611 57.561 -41.629 1.00 29.65 90 ARG A N 1
ATOM 611 C CA . ARG A 1 97 ? 15.927 56.340 -42.056 1.00 27.85 90 ARG A CA 1
ATOM 612 C C . ARG A 1 97 ? 16.651 55.177 -41.360 1.00 27.19 90 ARG A C 1
ATOM 613 O O . ARG A 1 97 ? 17.734 55.380 -40.834 1.00 25.83 90 ARG A O 1
ATOM 621 N N . PRO A 1 98 ? 16.065 53.963 -41.348 1.00 28.29 91 PRO A N 1
ATOM 622 C CA . PRO A 1 98 ? 16.769 52.907 -40.600 1.00 28.70 91 PRO A CA 1
ATOM 623 C C . PRO A 1 98 ? 18.157 52.581 -41.150 1.00 27.75 91 PRO A C 1
ATOM 624 O O . PRO A 1 98 ? 18.332 52.461 -42.362 1.00 26.80 91 PRO A O 1
ATOM 628 N N . TYR A 1 99 ? 19.140 52.490 -40.249 1.00 25.41 92 TYR A N 1
ATOM 629 C CA . TYR A 1 99 ? 20.476 52.053 -40.617 1.00 24.48 92 TYR A CA 1
ATOM 630 C C . TYR A 1 99 ? 20.388 50.698 -41.311 1.00 29.16 92 TYR A C 1
ATOM 631 O O . TYR A 1 99 ? 19.762 49.765 -40.800 1.00 26.51 92 TYR A O 1
ATOM 640 N N . ASP A 1 100 ? 21.004 50.617 -42.485 1.00 27.60 93 ASP A N 1
ATOM 641 C CA . ASP A 1 100 ? 21.047 49.388 -43.285 1.00 26.39 93 ASP A CA 1
ATOM 642 C C . ASP A 1 100 ? 22.505 49.041 -43.588 1.00 25.60 93 ASP A C 1
ATOM 643 O O . ASP A 1 100 ? 23.136 49.680 -44.432 1.00 25.05 93 ASP A O 1
ATOM 648 N N . PRO A 1 101 ? 23.045 48.019 -42.897 1.00 25.72 94 PRO A N 1
ATOM 649 C CA . PRO A 1 101 ? 24.454 47.632 -43.016 1.00 27.18 94 PRO A CA 1
ATOM 650 C C . PRO A 1 101 ? 24.876 47.276 -44.435 1.00 25.66 94 PRO A C 1
ATOM 651 O O . PRO A 1 101 ? 26.047 47.464 -44.765 1.00 25.01 94 PRO A O 1
ATOM 655 N N . ARG A 1 102 ? 23.957 46.773 -45.259 1.00 26.96 95 ARG A N 1
ATOM 656 C CA . ARG A 1 102 ? 24.278 46.539 -46.661 1.00 27.57 95 ARG A CA 1
ATOM 657 C C . ARG A 1 102 ? 24.670 47.812 -47.419 1.00 29.47 95 ARG A C 1
ATOM 658 O O . ARG A 1 102 ? 25.462 47.746 -48.348 1.00 32.28 95 ARG A O 1
ATOM 660 N N . ARG A 1 103 ? 24.133 48.968 -47.037 1.00 26.00 96 ARG A N 1
ATOM 661 C CA . ARG A 1 103 ? 24.359 50.168 -47.834 1.00 25.47 96 ARG A CA 1
ATOM 662 C C . ARG A 1 103 ? 24.979 51.323 -47.075 1.00 26.97 96 ARG A C 1
ATOM 663 O O . ARG A 1 103 ? 25.468 52.263 -47.696 1.00 25.47 96 ARG A O 1
ATOM 671 N N . ASP A 1 104 ? 24.919 51.270 -45.744 1.00 24.79 97 ASP A N 1
ATOM 672 C CA . ASP A 1 104 ? 25.316 52.396 -44.886 1.00 22.39 97 ASP A CA 1
ATOM 673 C C . ASP A 1 104 ? 26.574 52.033 -44.092 1.00 21.57 97 ASP A C 1
ATOM 674 O O . ASP A 1 104 ? 26.737 50.894 -43.663 1.00 21.91 97 ASP A O 1
ATOM 679 N N . LEU A 1 105 ? 27.443 53.011 -43.873 1.00 20.63 98 LEU A N 1
ATOM 680 C CA . LEU A 1 105 ? 28.638 52.824 -43.058 1.00 19.88 98 LEU A CA 1
ATOM 681 C C . LEU A 1 105 ? 28.876 54.092 -42.258 1.00 18.93 98 LEU A C 1
ATOM 682 O O . LEU A 1 105 ? 28.888 55.199 -42.820 1.00 18.80 98 LEU A O 1
ATOM 687 N N . PHE A 1 106 ? 29.048 53.937 -40.948 1.00 18.37 99 PHE A N 1
ATOM 688 C CA . PHE A 1 106 ? 29.288 55.068 -40.078 1.00 17.54 99 PHE A CA 1
ATOM 689 C C . PHE A 1 106 ? 30.142 54.628 -38.900 1.00 20.86 99 PHE A C 1
ATOM 690 O O . PHE A 1 106 ? 30.287 53.440 -38.653 1.00 20.32 99 PHE A O 1
ATOM 698 N N . ARG A 1 107 ? 30.716 55.599 -38.198 1.00 16.20 100 ARG A N 1
ATOM 699 C CA . ARG A 1 107 ? 31.502 55.324 -37.009 1.00 21.38 100 ARG A CA 1
ATOM 700 C C . ARG A 1 107 ? 31.250 56.471 -36.034 1.00 23.51 100 ARG A C 1
ATOM 701 O O . ARG A 1 107 ? 30.860 57.566 -36.448 1.00 24.82 100 ARG A O 1
ATOM 709 N N . VAL A 1 108 ? 31.415 56.216 -34.737 1.00 20.87 101 VAL A N 1
ATOM 710 C CA . VAL A 1 108 ? 31.431 57.288 -33.744 1.00 17.26 101 VAL A CA 1
ATOM 711 C C . VAL A 1 108 ? 32.873 57.758 -33.599 1.00 18.13 101 VAL A C 1
ATOM 712 O O . VAL A 1 108 ? 33.807 56.986 -33.836 1.00 19.26 101 VAL A O 1
ATOM 716 N N . GLU A 1 109 ? 33.046 59.026 -33.238 1.00 17.64 102 GLU A N 1
ATOM 717 C CA . GLU A 1 109 ? 34.357 59.624 -33.048 1.00 19.02 102 GLU A CA 1
ATOM 718 C C . GLU A 1 109 ? 34.387 60.323 -31.690 1.00 18.65 102 GLU A C 1
ATOM 719 O O . GLU A 1 109 ? 33.431 61.000 -31.313 1.00 17.78 102 GLU A O 1
ATOM 725 N N . TYR A 1 110 ? 35.468 60.128 -30.945 1.00 17.76 103 TYR A N 1
ATOM 726 C CA . TYR A 1 110 ? 35.744 60.957 -29.766 1.00 17.39 103 TYR A CA 1
ATOM 727 C C . TYR A 1 110 ? 37.027 61.716 -30.004 1.00 15.48 103 TYR A C 1
ATOM 728 O O . TYR A 1 110 ? 38.010 61.140 -30.469 1.00 15.95 103 TYR A O 1
ATOM 737 N N . VAL A 1 111 ? 37.016 63.014 -29.691 1.00 13.39 104 VAL A N 1
ATOM 738 C CA . VAL A 1 111 ? 38.084 63.904 -30.096 1.00 14.67 104 VAL A CA 1
ATOM 739 C C . VAL A 1 111 ? 38.460 64.819 -28.926 1.00 15.19 104 VAL A C 1
ATOM 740 O O . VAL A 1 111 ? 37.584 65.331 -28.228 1.00 13.76 104 VAL A O 1
ATOM 744 N N . ILE A 1 112 ? 39.754 64.999 -28.694 1.00 16.42 105 ILE A N 1
ATOM 745 C CA . ILE A 1 112 ? 40.193 65.863 -27.590 1.00 17.41 105 ILE A CA 1
ATOM 746 C C . ILE A 1 112 ? 41.355 66.772 -27.981 1.00 16.75 105 ILE A C 1
ATOM 747 O O . ILE A 1 112 ? 42.312 66.340 -28.629 1.00 18.21 105 ILE A O 1
ATOM 752 N N . GLY A 1 113 ? 41.278 68.039 -27.575 1.00 15.69 106 GLY A N 1
ATOM 753 C CA . GLY A 1 113 ? 42.341 68.977 -27.858 1.00 15.79 106 GLY A CA 1
ATOM 754 C C . GLY A 1 113 ? 42.237 69.695 -29.187 1.00 18.55 106 GLY A C 1
ATOM 755 O O . GLY A 1 113 ? 41.366 69.400 -30.018 1.00 21.03 106 GLY A O 1
ATOM 756 N N . ARG A 1 114 ? 43.131 70.649 -29.391 1.00 17.23 107 ARG A N 1
ATOM 757 C CA . ARG A 1 114 ? 43.126 71.438 -30.619 1.00 18.87 107 ARG A CA 1
ATOM 758 C C . ARG A 1 114 ? 43.797 70.700 -31.777 1.00 23.22 107 ARG A C 1
ATOM 759 O O . ARG A 1 114 ? 43.531 70.996 -32.940 1.00 21.15 107 ARG A O 1
ATOM 761 N N . TYR A 1 115 ? 44.673 69.748 -31.454 1.00 25.21 108 TYR A N 1
ATOM 762 C CA . TYR A 1 115 ? 45.466 69.063 -32.468 1.00 27.30 108 TYR A CA 1
ATOM 763 C C . TYR A 1 115 ? 45.366 67.534 -32.355 1.00 27.15 108 TYR A C 1
ATOM 764 O O . TYR A 1 115 ? 46.375 66.838 -32.161 1.00 28.27 108 TYR A O 1
ATOM 773 N N . PRO A 1 116 ? 44.146 67.008 -32.488 1.00 24.63 109 PRO A N 1
ATOM 774 C CA . PRO A 1 116 ? 43.980 65.571 -32.268 1.00 25.35 109 PRO A CA 1
ATOM 775 C C . PRO A 1 116 ? 44.622 64.739 -33.380 1.00 26.53 109 PRO A C 1
ATOM 776 O O . PRO A 1 116 ? 44.630 65.136 -34.551 1.00 26.15 109 PRO A O 1
ATOM 780 N N . GLN A 1 117 ? 45.190 63.605 -32.987 1.00 24.73 110 GLN A N 1
ATOM 781 C CA . GLN A 1 117 ? 45.791 62.668 -33.929 1.00 28.44 110 GLN A CA 1
ATOM 782 C C . GLN A 1 117 ? 45.481 61.248 -33.500 1.00 21.78 110 GLN A C 1
ATOM 783 O O . GLN A 1 117 ? 45.598 60.893 -32.322 1.00 16.83 110 GLN A O 1
ATOM 789 N N . GLU A 1 118 ? 45.077 60.441 -34.467 1.00 20.13 111 GLU A N 1
ATOM 790 C CA . GLU A 1 118 ? 44.743 59.061 -34.192 1.00 20.45 111 GLU A CA 1
ATOM 791 C C . GLU A 1 118 ? 45.920 58.331 -33.533 1.00 20.67 111 GLU A C 1
ATOM 792 O O . GLU A 1 118 ? 45.730 57.662 -32.515 1.00 22.34 111 GLU A O 1
ATOM 798 N N . ASN A 1 119 ? 47.133 58.490 -34.066 1.00 22.11 112 ASN A N 1
ATOM 799 C CA . ASN A 1 119 ? 48.292 57.784 -33.487 1.00 27.76 112 ASN A CA 1
ATOM 800 C C . ASN A 1 119 ? 48.757 58.321 -32.117 1.00 29.59 112 ASN A C 1
ATOM 801 O O . ASN A 1 119 ? 49.690 57.794 -31.502 1.00 28.03 112 ASN A O 1
ATOM 806 N N . LYS A 1 120 ? 48.081 59.356 -31.633 1.00 27.78 113 LYS A N 1
ATOM 807 C CA . LYS A 1 120 ? 48.353 59.877 -30.303 1.00 26.70 113 LYS A CA 1
ATOM 808 C C . LYS A 1 120 ? 47.245 59.533 -29.314 1.00 25.04 113 LYS A C 1
ATOM 809 O O . LYS A 1 120 ? 47.347 59.850 -28.142 1.00 26.09 113 LYS A O 1
ATOM 815 N N . GLY A 1 121 ? 46.179 58.905 -29.783 1.00 23.50 114 GLY A N 1
ATOM 816 C CA . GLY A 1 121 ? 45.050 58.612 -28.919 1.00 21.22 114 GLY A CA 1
ATOM 817 C C . GLY A 1 121 ? 44.067 59.765 -28.746 1.00 16.42 114 GLY A C 1
ATOM 818 O O . GLY A 1 121 ? 43.109 59.654 -27.985 1.00 16.55 114 GLY A O 1
ATOM 819 N N . THR A 1 122 ? 44.265 60.855 -29.476 1.00 16.87 115 THR A N 1
ATOM 820 C CA . THR A 1 122 ? 43.422 62.050 -29.292 1.00 17.95 115 THR A CA 1
ATOM 821 C C . THR A 1 122 ? 42.337 62.236 -30.383 1.00 18.94 115 THR A C 1
ATOM 822 O O . THR A 1 122 ? 41.414 63.048 -30.235 1.00 14.94 115 THR A O 1
ATOM 826 N N . TYR A 1 123 ? 42.470 61.500 -31.481 1.00 17.78 116 TYR A N 1
ATOM 827 C CA . TYR A 1 123 ? 41.322 61.250 -32.350 1.00 18.12 116 TYR A CA 1
ATOM 828 C C . TYR A 1 123 ? 41.073 59.739 -32.252 1.00 16.97 116 TYR A C 1
ATOM 829 O O . TYR A 1 123 ? 41.956 58.947 -32.564 1.00 16.06 116 TYR A O 1
ATOM 838 N N . ILE A 1 124 ? 39.887 59.359 -31.786 1.00 12.65 117 ILE A N 1
ATOM 839 C CA . ILE A 1 124 ? 39.546 57.957 -31.566 1.00 12.64 117 ILE A CA 1
ATOM 840 C C . ILE A 1 124 ? 38.334 57.587 -32.419 1.00 15.73 117 ILE A C 1
ATOM 841 O O . ILE A 1 124 ? 37.213 57.991 -32.112 1.00 15.65 117 ILE A O 1
ATOM 846 N N . PRO A 1 125 ? 38.560 56.829 -33.498 1.00 16.58 118 PRO A N 1
ATOM 847 C CA . PRO A 1 125 ? 37.453 56.320 -34.315 1.00 19.33 118 PRO A CA 1
ATOM 848 C C . PRO A 1 125 ? 36.863 55.109 -33.598 1.00 19.93 118 PRO A C 1
ATOM 849 O O . PRO A 1 125 ? 37.625 54.292 -33.076 1.00 19.69 118 PRO A O 1
ATOM 853 N N . VAL A 1 126 ? 35.541 55.028 -33.500 1.00 15.76 119 VAL A N 1
ATOM 854 C CA . VAL A 1 126 ? 34.912 53.880 -32.883 1.00 14.06 119 VAL A CA 1
ATOM 855 C C . VAL A 1 126 ? 34.073 53.150 -33.933 1.00 14.81 119 VAL A C 1
ATOM 856 O O . VAL A 1 126 ? 32.962 53.577 -34.244 1.00 19.53 119 VAL A O 1
ATOM 860 N N . PRO A 1 127 ? 34.602 52.047 -34.471 1.00 15.90 120 PRO A N 1
ATOM 861 C CA . PRO A 1 127 ? 33.908 51.292 -35.526 1.00 20.48 120 PRO A CA 1
ATOM 862 C C . PRO A 1 127 ? 32.671 50.592 -34.992 1.00 20.61 120 PRO A C 1
ATOM 863 O O . PRO A 1 127 ? 32.641 50.201 -33.826 1.00 16.60 120 PRO A O 1
ATOM 867 N N . ILE A 1 128 ? 31.664 50.414 -35.840 1.00 21.74 121 ILE A N 1
ATOM 868 C CA . ILE A 1 128 ? 30.507 49.638 -35.446 1.00 20.88 121 ILE A CA 1
ATOM 869 C C . ILE A 1 128 ? 30.808 48.177 -35.764 1.00 22.13 121 ILE A C 1
ATOM 870 O O . ILE A 1 128 ? 31.016 47.826 -36.915 1.00 20.45 121 ILE A O 1
ATOM 875 N N . VAL A 1 129 ? 30.840 47.339 -34.732 1.00 22.47 122 VAL A N 1
ATOM 876 C CA . VAL A 1 129 ? 31.337 45.971 -34.863 1.00 22.66 122 VAL A CA 1
ATOM 877 C C . VAL A 1 129 ? 30.275 44.928 -34.527 1.00 21.64 122 VAL A C 1
ATOM 878 O O . VAL A 1 129 ? 29.318 45.225 -33.814 1.00 22.30 122 VAL A O 1
ATOM 882 N N . SER A 1 130 ? 30.452 43.699 -35.019 1.00 22.90 123 SER A N 1
ATOM 883 C CA . SER A 1 130 ? 29.568 42.600 -34.629 1.00 24.30 123 SER A CA 1
ATOM 884 C C . SER A 1 130 ? 29.725 42.217 -33.150 1.00 27.43 123 SER A C 1
ATOM 885 O O . SER A 1 130 ? 28.732 41.980 -32.448 1.00 26.56 123 SER A O 1
ATOM 888 N N . GLU A 1 131 ? 30.969 42.116 -32.688 1.00 23.77 124 GLU A N 1
ATOM 889 C CA . GLU A 1 131 ? 31.226 41.750 -31.291 1.00 23.77 124 GLU A CA 1
ATOM 890 C C . GLU A 1 131 ? 32.320 42.628 -30.711 1.00 23.66 124 GLU A C 1
ATOM 891 O O . GLU A 1 131 ? 33.362 42.823 -31.343 1.00 24.33 124 GLU A O 1
ATOM 897 N N . LEU A 1 132 ? 32.085 43.148 -29.509 1.00 23.70 125 LEU A N 1
ATOM 898 C CA . LEU A 1 132 ? 33.097 43.940 -28.817 1.00 25.96 125 LEU A CA 1
ATOM 899 C C . LEU A 1 132 ? 34.310 43.060 -28.572 1.00 26.08 125 LEU A C 1
ATOM 900 O O . LEU A 1 132 ? 34.156 41.877 -28.315 1.00 26.37 125 LEU A O 1
ATOM 905 N N . GLN A 1 133 ? 35.506 43.630 -28.694 1.00 22.90 126 GLN A N 1
ATOM 906 C CA . GLN A 1 133 ? 36.738 42.869 -28.488 1.00 25.66 126 GLN A CA 1
ATOM 907 C C . GLN A 1 133 ? 37.413 43.358 -27.226 1.00 24.48 126 GLN A C 1
ATOM 908 O O . GLN A 1 133 ? 37.490 44.576 -26.981 1.00 20.63 126 GLN A O 1
ATOM 914 N N . SER A 1 134 ? 37.909 42.416 -26.434 1.00 24.38 127 SER A N 1
ATOM 915 C CA . SER A 1 134 ? 38.585 42.751 -25.180 1.00 30.17 127 SER A CA 1
ATOM 916 C C . SER A 1 134 ? 39.630 43.872 -25.311 1.00 24.56 127 SER A C 1
ATOM 917 O O . SER A 1 134 ? 40.541 43.798 -26.131 1.00 27.15 127 SER A O 1
ATOM 920 N N . GLY A 1 135 ? 39.494 44.919 -24.510 1.00 25.40 128 GLY A N 1
ATOM 921 C CA . GLY A 1 135 ? 40.485 45.982 -24.510 1.00 25.82 128 GLY A CA 1
ATOM 922 C C . GLY A 1 135 ? 40.389 46.977 -25.664 1.00 26.38 128 GLY A C 1
ATOM 923 O O . GLY A 1 135 ? 41.110 47.969 -25.681 1.00 24.70 128 GLY A O 1
ATOM 924 N N . LYS A 1 136 ? 39.511 46.729 -26.634 1.00 23.52 129 LYS A N 1
ATOM 925 C CA . LYS A 1 136 ? 39.474 47.577 -27.833 1.00 20.24 129 LYS A CA 1
ATOM 926 C C . LYS A 1 136 ? 38.248 48.498 -27.920 1.00 21.08 129 LYS A C 1
ATOM 927 O O . LYS A 1 136 ? 37.128 48.125 -27.520 1.00 18.59 129 LYS A O 1
ATOM 929 N N . TRP A 1 137 ? 38.469 49.714 -28.431 1.00 19.24 130 TRP A N 1
ATOM 930 C CA . TRP A 1 137 ? 37.368 50.597 -28.758 1.00 17.74 130 TRP A CA 1
ATOM 931 C C . TRP A 1 137 ? 36.505 49.936 -29.837 1.00 20.47 130 TRP A C 1
ATOM 932 O O . TRP A 1 137 ? 37.026 49.442 -30.843 1.00 20.82 130 TRP A O 1
ATOM 943 N N . GLY A 1 138 ? 35.197 49.927 -29.607 1.00 18.12 131 GLY A N 1
ATOM 944 C CA . GLY A 1 138 ? 34.242 49.462 -30.594 1.00 18.83 131 GLY A CA 1
ATOM 945 C C . GLY A 1 138 ? 32.858 49.751 -30.068 1.00 15.86 131 GLY A C 1
ATOM 946 O O . GLY A 1 138 ? 32.684 50.008 -28.879 1.00 18.22 131 GLY A O 1
ATOM 947 N N . ALA A 1 139 ? 31.879 49.736 -30.952 1.00 16.37 132 ALA A N 1
ATOM 948 C CA . ALA A 1 139 ? 30.483 49.908 -30.565 1.00 17.91 132 ALA A CA 1
ATOM 949 C C . ALA A 1 139 ? 29.645 48.801 -31.200 1.00 20.50 132 ALA A C 1
ATOM 950 O O . ALA A 1 139 ? 29.714 48.581 -32.409 1.00 21.45 132 ALA A O 1
ATOM 952 N N . LYS A 1 140 ? 28.855 48.096 -30.393 1.00 22.39 133 LYS A N 1
ATOM 953 C CA . LYS A 1 140 ? 27.985 47.054 -30.918 1.00 23.51 133 LYS A CA 1
ATOM 954 C C . LYS A 1 140 ? 26.529 47.509 -30.899 1.00 25.08 133 LYS A C 1
ATOM 955 O O . LYS A 1 140 ? 26.057 48.041 -29.891 1.00 21.84 133 LYS A O 1
ATOM 961 N N . ILE A 1 141 ? 25.821 47.278 -32.005 1.00 21.46 134 ILE A N 1
ATOM 962 C CA . ILE A 1 141 ? 24.371 47.457 -32.036 1.00 27.76 134 ILE A CA 1
ATOM 963 C C . ILE A 1 141 ? 23.641 46.376 -31.240 1.00 28.60 134 ILE A C 1
ATOM 964 O O . ILE A 1 141 ? 23.698 45.190 -31.563 1.00 30.44 134 ILE A O 1
ATOM 969 N N . VAL A 1 142 ? 22.933 46.787 -30.203 1.00 23.91 135 VAL A N 1
ATOM 970 C CA . VAL A 1 142 ? 22.295 45.822 -29.323 1.00 25.27 135 VAL A CA 1
ATOM 971 C C . VAL A 1 142 ? 20.783 45.877 -29.410 1.00 28.22 135 VAL A C 1
ATOM 972 O O . VAL A 1 142 ? 20.108 45.017 -28.840 1.00 28.21 135 VAL A O 1
ATOM 976 N N . MET A 1 143 ? 20.252 46.885 -30.106 1.00 27.10 136 MET A N 1
ATOM 977 C CA . MET A 1 143 ? 18.813 46.977 -30.334 1.00 31.82 136 MET A CA 1
ATOM 978 C C . MET A 1 143 ? 18.514 47.931 -31.475 1.00 35.69 136 MET A C 1
ATOM 979 O O . MET A 1 143 ? 19.190 48.942 -31.645 1.00 33.10 136 MET A O 1
ATOM 981 N N . ARG A 1 144 ? 17.513 47.586 -32.278 1.00 40.25 137 ARG A N 1
ATOM 982 C CA . ARG A 1 144 ? 17.063 48.445 -33.366 1.00 43.34 137 ARG A CA 1
ATOM 983 C C . ARG A 1 144 ? 15.556 48.573 -33.333 1.00 47.47 137 ARG A C 1
ATOM 984 O O . ARG A 1 144 ? 14.837 47.574 -33.415 1.00 50.87 137 ARG A O 1
ATOM 992 N N . GLU A 1 145 ? 15.075 49.804 -33.235 1.00 45.62 138 GLU A N 1
ATOM 993 C CA . GLU A 1 145 ? 13.645 50.066 -33.299 1.00 45.65 138 GLU A CA 1
ATOM 994 C C . GLU A 1 145 ? 13.392 51.245 -34.239 1.00 41.39 138 GLU A C 1
ATOM 995 O O . GLU A 1 145 ? 13.864 52.354 -33.983 1.00 36.31 138 GLU A O 1
ATOM 997 N N . ASP A 1 146 ? 12.662 50.989 -35.324 1.00 40.66 139 ASP A N 1
ATOM 998 C CA . ASP A 1 146 ? 12.347 52.006 -36.329 1.00 39.24 139 ASP A CA 1
ATOM 999 C C . ASP A 1 146 ? 13.606 52.642 -36.921 1.00 35.79 139 ASP A C 1
ATOM 1000 O O . ASP A 1 146 ? 14.387 51.976 -37.601 1.00 33.59 139 ASP A O 1
ATOM 1002 N N . ARG A 1 147 ? 13.810 53.928 -36.658 1.00 30.26 140 ARG A N 1
ATOM 1003 C CA . ARG A 1 147 ? 14.970 54.621 -37.218 1.00 33.31 140 ARG A CA 1
ATOM 1004 C C . ARG A 1 147 ? 16.145 54.727 -36.245 1.00 29.56 140 ARG A C 1
ATOM 1005 O O . ARG A 1 147 ? 17.164 55.356 -36.563 1.00 26.88 140 ARG A O 1
ATOM 1007 N N . SER A 1 148 ? 16.010 54.109 -35.070 1.00 28.49 141 SER A N 1
ATOM 1008 C CA . SER A 1 148 ? 17.037 54.213 -34.029 1.00 27.19 141 SER A CA 1
ATOM 1009 C C . SER A 1 148 ? 17.917 52.968 -33.911 1.00 25.79 141 SER A C 1
ATOM 1010 O O . SER A 1 148 ? 17.475 51.861 -34.191 1.00 26.39 141 SER A O 1
ATOM 1013 N N . VAL A 1 149 ? 19.161 53.157 -33.471 1.00 27.93 142 VAL A N 1
ATOM 1014 C CA . VAL A 1 149 ? 19.980 52.022 -33.068 1.00 27.98 142 VAL A CA 1
ATOM 1015 C C . VAL A 1 149 ? 20.541 52.302 -31.673 1.00 27.49 142 VAL A C 1
ATOM 1016 O O . VAL A 1 149 ? 21.020 53.406 -31.406 1.00 27.97 142 VAL A O 1
ATOM 1020 N N . ARG A 1 150 ? 20.444 51.318 -30.781 1.00 27.23 143 ARG A N 1
ATOM 1021 C CA . ARG A 1 150 ? 21.112 51.403 -29.487 1.00 26.77 143 ARG A CA 1
ATOM 1022 C C . ARG A 1 150 ? 22.478 50.746 -29.593 1.00 26.41 143 ARG A C 1
ATOM 1023 O O . ARG A 1 150 ? 22.582 49.592 -30.026 1.00 28.79 143 ARG A O 1
ATOM 1031 N N . LEU A 1 151 ? 23.512 51.483 -29.210 1.00 20.57 144 LEU A N 1
ATOM 1032 C CA . LEU A 1 151 ? 24.888 50.970 -29.236 1.00 19.84 144 LEU A CA 1
ATOM 1033 C C . LEU A 1 151 ? 25.424 50.722 -27.830 1.00 22.65 144 LEU A C 1
ATOM 1034 O O . LEU A 1 151 ? 25.201 51.523 -26.925 1.00 23.10 144 LEU A O 1
ATOM 1039 N N . SER A 1 152 ? 26.136 49.612 -27.662 1.00 23.49 145 SER A N 1
ATOM 1040 C CA . SER A 1 152 ? 27.004 49.413 -26.512 1.00 23.02 145 SER A CA 1
ATOM 1041 C C . SER A 1 152 ? 28.418 49.806 -26.930 1.00 20.30 145 SER A C 1
ATOM 1042 O O . SER A 1 152 ? 29.036 49.150 -27.770 1.00 17.83 145 SER A O 1
ATOM 1045 N N . ILE A 1 153 ? 28.923 50.889 -26.357 1.00 16.25 146 ILE A N 1
ATOM 1046 C CA . ILE A 1 153 ? 30.237 51.382 -26.720 1.00 16.65 146 ILE A CA 1
ATOM 1047 C C . ILE A 1 153 ? 31.204 50.949 -25.651 1.00 20.03 146 ILE A C 1
ATOM 1048 O O . ILE A 1 153 ? 30.925 51.082 -24.454 1.00 19.64 146 ILE A O 1
ATOM 1053 N N . GLN A 1 154 ? 32.338 50.420 -26.089 1.00 18.49 147 GLN A N 1
ATOM 1054 C CA . GLN A 1 154 ? 33.375 49.983 -25.179 1.00 20.22 147 GLN A CA 1
ATOM 1055 C C . GLN A 1 154 ? 34.620 50.799 -25.454 1.00 18.82 147 GLN A C 1
ATOM 1056 O O . GLN A 1 154 ? 35.038 50.883 -26.591 1.00 18.15 147 GLN A O 1
ATOM 1062 N N . SER A 1 155 ? 35.178 51.435 -24.418 1.00 17.40 148 SER A N 1
ATOM 1063 C CA . SER A 1 155 ? 36.431 52.188 -24.532 1.00 15.90 148 SER A CA 1
ATOM 1064 C C . SER A 1 155 ? 37.649 51.340 -24.148 1.00 16.28 148 SER A C 1
ATOM 1065 O O . SER A 1 155 ? 37.534 50.320 -23.452 1.00 14.76 148 SER A O 1
ATOM 1068 N N . SER A 1 156 ? 38.822 51.760 -24.602 1.00 15.85 149 SER A N 1
ATOM 1069 C CA . SER A 1 156 ? 40.063 51.110 -24.193 1.00 16.33 149 SER A CA 1
ATOM 1070 C C . SER A 1 156 ? 40.370 51.432 -22.719 1.00 15.36 149 SER A C 1
ATOM 1071 O O . SER A 1 156 ? 40.178 52.565 -22.298 1.00 18.63 149 SER A O 1
ATOM 1074 N N . PRO A 1 157 ? 40.877 50.448 -21.946 1.00 14.88 150 PRO A N 1
ATOM 1075 C CA . PRO A 1 157 ? 41.268 50.652 -20.538 1.00 16.70 150 PRO A CA 1
ATOM 1076 C C . PRO A 1 157 ? 42.535 51.526 -20.390 1.00 15.44 150 PRO A C 1
ATOM 1077 O O . PRO A 1 157 ? 42.970 51.845 -19.269 1.00 14.95 150 PRO A O 1
ATOM 1081 N N . LYS A 1 158 ? 43.119 51.908 -21.522 1.00 17.02 151 LYS A N 1
ATOM 1082 C CA . LYS A 1 158 ? 44.295 52.764 -21.537 1.00 18.33 151 LYS A CA 1
ATOM 1083 C C . LYS A 1 158 ? 43.958 54.136 -22.103 1.00 19.19 151 LYS A C 1
ATOM 1084 O O . LYS A 1 158 ? 44.869 54.915 -22.419 1.00 16.99 151 LYS A O 1
ATOM 1090 N N . CYS A 1 159 ? 42.656 54.414 -22.253 1.00 18.09 152 CYS A N 1
ATOM 1091 C CA . CYS A 1 159 ? 42.178 55.665 -22.831 1.00 16.67 152 CYS A CA 1
ATOM 1092 C C . CYS A 1 159 ? 42.698 56.899 -22.086 1.00 16.19 152 CYS A C 1
ATOM 1093 O O . CYS A 1 159 ? 42.813 56.906 -20.865 1.00 15.33 152 CYS A O 1
ATOM 1096 N N . ILE A 1 160 ? 42.977 57.948 -22.840 1.00 13.37 153 ILE A N 1
ATOM 1097 C CA . ILE A 1 160 ? 43.300 59.253 -22.261 1.00 13.60 153 ILE A CA 1
ATOM 1098 C C . ILE A 1 160 ? 42.178 59.722 -21.336 1.00 12.44 153 ILE A C 1
ATOM 1099 O O . ILE A 1 160 ? 41.008 59.551 -21.645 1.00 11.51 153 ILE A O 1
ATOM 1104 N N . VAL A 1 161 ? 42.518 60.284 -20.178 1.00 13.49 154 VAL A N 1
ATOM 1105 C CA . VAL A 1 161 ? 41.476 60.782 -19.283 1.00 12.28 154 VAL A CA 1
ATOM 1106 C C . VAL A 1 161 ? 41.206 62.278 -19.498 1.00 12.00 154 VAL A C 1
ATOM 1107 O O . VAL A 1 161 ? 42.120 63.086 -19.466 1.00 13.54 154 VAL A O 1
ATOM 1111 N N . GLY A 1 162 ? 39.947 62.631 -19.756 1.00 10.73 155 GLY A N 1
ATOM 1112 C CA . GLY A 1 162 ? 39.610 64.016 -20.044 1.00 11.28 155 GLY A CA 1
ATOM 1113 C C . GLY A 1 162 ? 38.193 64.153 -20.579 1.00 15.65 155 GLY A C 1
ATOM 1114 O O . GLY A 1 162 ? 37.377 63.226 -20.482 1.00 16.67 155 GLY A O 1
ATOM 1115 N N . LYS A 1 163 ? 37.899 65.313 -21.151 1.00 14.24 156 LYS A N 1
ATOM 1116 C CA . LYS A 1 163 ? 36.564 65.607 -21.655 1.00 13.96 156 LYS A CA 1
ATOM 1117 C C . LYS A 1 163 ? 36.588 65.559 -23.177 1.00 14.71 156 LYS A C 1
ATOM 1118 O O . LYS A 1 163 ? 37.238 66.385 -23.816 1.00 12.25 156 LYS A O 1
ATOM 1124 N N . PHE A 1 164 ? 35.883 64.581 -23.756 1.00 15.49 157 PHE A N 1
ATOM 1125 C CA . PHE A 1 164 ? 35.921 64.369 -25.196 1.00 16.00 157 PHE A CA 1
ATOM 1126 C C . PHE A 1 164 ? 34.713 64.989 -25.909 1.00 15.62 157 PHE A C 1
ATOM 1127 O O . PHE A 1 164 ? 33.617 65.058 -25.345 1.00 14.81 157 PHE A O 1
ATOM 1135 N N . ARG A 1 165 ? 34.917 65.434 -27.145 1.00 12.08 158 ARG A N 1
ATOM 1136 C CA . ARG A 1 165 ? 33.795 65.803 -27.995 1.00 12.61 158 ARG A CA 1
ATOM 1137 C C . ARG A 1 165 ? 33.373 64.562 -28.752 1.00 13.15 158 ARG A C 1
ATOM 1138 O O . ARG A 1 165 ? 34.230 63.782 -29.160 1.00 13.43 158 ARG A O 1
ATOM 1146 N N . MET A 1 166 ? 32.062 64.374 -28.913 1.00 14.39 159 MET A N 1
ATOM 1147 C CA . MET A 1 166 ? 31.527 63.220 -29.624 1.00 15.21 159 MET A CA 1
ATOM 1148 C C . MET A 1 166 ? 30.979 63.630 -30.997 1.00 18.41 159 MET A C 1
ATOM 1149 O O . MET A 1 166 ? 30.317 64.645 -31.115 1.00 19.48 159 MET A O 1
ATOM 1154 N N . TYR A 1 167 ? 31.237 62.824 -32.023 1.00 19.79 160 TYR A N 1
ATOM 1155 C CA . TYR A 1 167 ? 30.650 63.059 -33.337 1.00 17.64 160 TYR A CA 1
ATOM 1156 C C . TYR A 1 167 ? 30.182 61.735 -33.908 1.00 17.62 160 TYR A C 1
ATOM 1157 O O . TYR A 1 167 ? 30.670 60.675 -33.510 1.00 15.72 160 TYR A O 1
ATOM 1166 N N . VAL A 1 168 ? 29.239 61.808 -34.838 1.00 18.23 161 VAL A N 1
ATOM 1167 C CA . VAL A 1 168 ? 28.891 60.657 -35.654 1.00 17.17 161 VAL A CA 1
ATOM 1168 C C . VAL A 1 168 ? 29.279 60.958 -37.093 1.00 18.30 161 VAL A C 1
ATOM 1169 O O . VAL A 1 168 ? 28.898 61.998 -37.642 1.00 18.54 161 VAL A O 1
ATOM 1173 N N . ALA A 1 169 ? 30.039 60.049 -37.700 1.00 15.58 162 ALA A N 1
ATOM 1174 C CA . ALA A 1 169 ? 30.590 60.264 -39.031 1.00 19.17 162 ALA A CA 1
ATOM 1175 C C . ALA A 1 169 ? 30.015 59.213 -39.977 1.00 21.72 162 ALA A C 1
ATOM 1176 O O . ALA A 1 169 ? 30.226 58.023 -39.770 1.00 21.62 162 ALA A O 1
ATOM 1178 N N . VAL A 1 170 ? 29.291 59.660 -41.004 1.00 20.64 163 VAL A N 1
ATOM 1179 C CA . VAL A 1 170 ? 28.737 58.754 -42.024 1.00 19.29 163 VAL A CA 1
ATOM 1180 C C . VAL A 1 170 ? 29.600 58.828 -43.276 1.00 18.97 163 VAL A C 1
ATOM 1181 O O . VAL A 1 170 ? 29.823 59.910 -43.826 1.00 21.83 163 VAL A O 1
ATOM 1185 N N . TRP A 1 171 ? 30.080 57.678 -43.728 1.00 18.31 164 TRP A N 1
ATOM 1186 C CA . TRP A 1 171 ? 30.989 57.611 -44.867 1.00 26.83 164 TRP A CA 1
ATOM 1187 C C . TRP A 1 171 ? 30.235 57.489 -46.200 1.00 23.81 164 TRP A C 1
ATOM 1188 O O . TRP A 1 171 ? 29.259 56.740 -46.314 1.00 23.62 164 TRP A O 1
ATOM 1199 N N . THR A 1 172 ? 30.692 58.239 -47.201 1.00 22.48 165 THR A N 1
ATOM 1200 C CA . THR A 1 172 ? 30.060 58.258 -48.515 1.00 22.23 165 THR A CA 1
ATOM 1201 C C . THR A 1 172 ? 31.129 58.228 -49.611 1.00 21.30 165 THR A C 1
ATOM 1202 O O . THR A 1 172 ? 32.307 58.469 -49.332 1.00 24.08 165 THR A O 1
ATOM 1206 N N . PRO A 1 173 ? 30.728 57.959 -50.865 1.00 23.72 166 PRO A N 1
ATOM 1207 C CA . PRO A 1 173 ? 31.691 58.036 -51.974 1.00 25.38 166 PRO A CA 1
ATOM 1208 C C . PRO A 1 173 ? 32.305 59.435 -52.150 1.00 22.82 166 PRO A C 1
ATOM 1209 O O . PRO A 1 173 ? 33.307 59.572 -52.856 1.00 23.34 166 PRO A O 1
ATOM 1213 N N . TYR A 1 174 ? 31.728 60.437 -51.501 1.00 22.40 167 TYR A N 1
ATOM 1214 C CA . TYR A 1 174 ? 32.169 61.814 -51.721 1.00 22.65 167 TYR A CA 1
ATOM 1215 C C . TYR A 1 174 ? 32.980 62.339 -50.551 1.00 26.56 167 TYR A C 1
ATOM 1216 O O . TYR A 1 174 ? 33.514 63.451 -50.612 1.00 24.61 167 TYR A O 1
ATOM 1225 N N . GLY A 1 175 ? 33.058 61.548 -49.489 1.00 21.11 168 GLY A N 1
ATOM 1226 C CA . GLY A 1 175 ? 33.713 61.991 -48.269 1.00 25.16 168 GLY A CA 1
ATOM 1227 C C . GLY A 1 175 ? 32.791 61.791 -47.091 1.00 24.07 168 GLY A C 1
ATOM 1228 O O . GLY A 1 175 ? 31.716 61.215 -47.230 1.00 29.68 168 GLY A O 1
ATOM 1229 N N . VAL A 1 176 ? 33.198 62.287 -45.933 1.00 23.48 169 VAL A N 1
ATOM 1230 C CA . VAL A 1 176 ? 32.505 62.015 -44.690 1.00 20.33 169 VAL A CA 1
ATOM 1231 C C . VAL A 1 176 ? 31.435 63.053 -44.379 1.00 23.03 169 VAL A C 1
ATOM 1232 O O . VAL A 1 176 ? 31.661 64.261 -44.542 1.00 18.77 169 VAL A O 1
ATOM 1236 N N . LEU A 1 177 ? 30.271 62.607 -43.914 1.00 18.37 170 LEU A N 1
ATOM 1237 C CA . LEU A 1 177 ? 29.277 63.568 -43.444 1.00 22.16 170 LEU A CA 1
ATOM 1238 C C . LEU A 1 177 ? 29.160 63.450 -41.932 1.00 22.79 170 LEU A C 1
ATOM 1239 O O . LEU A 1 177 ? 28.785 62.396 -41.406 1.00 18.87 170 LEU A O 1
ATOM 1244 N N . ARG A 1 178 ? 29.468 64.544 -41.239 1.00 19.16 171 ARG A N 1
ATOM 1245 C CA . ARG A 1 178 ? 29.669 64.490 -39.788 1.00 17.98 171 ARG A CA 1
ATOM 1246 C C . ARG A 1 178 ? 28.690 65.383 -39.041 1.00 20.32 171 ARG A C 1
ATOM 1247 O O . ARG A 1 178 ? 28.293 66.441 -39.542 1.00 21.32 171 ARG A O 1
ATOM 1255 N N . THR A 1 179 ? 28.290 64.963 -37.848 1.00 20.00 172 THR A N 1
ATOM 1256 C CA . THR A 1 179 ? 27.422 65.792 -37.018 1.00 17.35 172 THR A CA 1
ATOM 1257 C C . THR A 1 179 ? 28.136 67.084 -36.593 1.00 19.29 172 THR A C 1
ATOM 1258 O O . THR A 1 179 ? 29.359 67.116 -36.484 1.00 17.35 172 THR A O 1
ATOM 1262 N N . SER A 1 180 ? 27.352 68.138 -36.386 1.00 19.84 173 SER A N 1
ATOM 1263 C CA . SER A 1 180 ? 27.863 69.434 -35.940 1.00 24.84 173 SER A CA 1
ATOM 1264 C C . SER A 1 180 ? 28.336 69.364 -34.498 1.00 22.47 173 SER A C 1
ATOM 1265 O O . SER A 1 180 ? 27.943 68.459 -33.757 1.00 20.19 173 SER A O 1
ATOM 1268 N N . ARG A 1 181 ? 29.174 70.324 -34.111 1.00 22.84 174 ARG A N 1
ATOM 1269 C CA . ARG A 1 181 ? 29.627 70.466 -32.726 1.00 20.43 174 ARG A CA 1
ATOM 1270 C C . ARG A 1 181 ? 28.412 70.497 -31.808 1.00 19.77 174 ARG A C 1
ATOM 1271 O O . ARG A 1 181 ? 27.493 71.269 -32.037 1.00 22.05 174 ARG A O 1
ATOM 1279 N N . ASN A 1 182 ? 28.401 69.676 -30.772 1.00 16.91 175 ASN A N 1
ATOM 1280 C CA . ASN A 1 182 ? 27.279 69.625 -29.839 1.00 22.73 175 ASN A CA 1
ATOM 1281 C C . ASN A 1 182 ? 27.798 69.459 -28.413 1.00 20.67 175 ASN A C 1
ATOM 1282 O O . ASN A 1 182 ? 28.015 68.352 -27.957 1.00 18.46 175 ASN A O 1
ATOM 1287 N N . PRO A 1 183 ? 27.949 70.570 -27.684 1.00 21.69 176 PRO A N 1
ATOM 1288 C CA . PRO A 1 183 ? 28.473 70.495 -26.320 1.00 21.72 176 PRO A CA 1
ATOM 1289 C C . PRO A 1 183 ? 27.682 69.557 -25.404 1.00 21.26 176 PRO A C 1
ATOM 1290 O O . PRO A 1 183 ? 28.224 69.053 -24.431 1.00 21.52 176 PRO A O 1
ATOM 1294 N N . GLU A 1 184 ? 26.424 69.305 -25.738 1.00 24.08 177 GLU A N 1
ATOM 1295 C CA . GLU A 1 184 ? 25.567 68.474 -24.911 1.00 24.24 177 GLU A CA 1
ATOM 1296 C C . GLU A 1 184 ? 25.910 66.974 -24.969 1.00 22.08 177 GLU A C 1
ATOM 1297 O O . GLU A 1 184 ? 25.388 66.186 -24.175 1.00 19.02 177 GLU A O 1
ATOM 1303 N N . THR A 1 185 ? 26.788 66.578 -25.886 1.00 15.73 178 THR A N 1
ATOM 1304 C CA . THR A 1 185 ? 27.188 65.177 -25.948 1.00 17.13 178 THR A CA 1
ATOM 1305 C C . THR A 1 185 ? 28.665 65.031 -25.557 1.00 18.34 178 THR A C 1
ATOM 1306 O O . THR A 1 185 ? 29.211 63.947 -25.648 1.00 19.40 178 THR A O 1
ATOM 1310 N N . ASP A 1 186 ? 29.301 66.116 -25.104 1.00 15.73 179 ASP A N 1
ATOM 1311 C CA . ASP A 1 186 ? 30.676 66.030 -24.599 1.00 13.21 179 ASP A CA 1
ATOM 1312 C C . ASP A 1 186 ? 30.681 64.991 -23.492 1.00 14.15 179 ASP A C 1
ATOM 1313 O O . ASP A 1 186 ? 29.739 64.908 -22.704 1.00 17.28 179 ASP A O 1
ATOM 1318 N N . THR A 1 187 ? 31.713 64.165 -23.467 1.00 12.90 180 THR A N 1
ATOM 1319 C CA . THR A 1 187 ? 31.710 62.977 -22.632 1.00 11.85 180 THR A CA 1
ATOM 1320 C C . THR A 1 187 ? 33.016 62.899 -21.865 1.00 14.44 180 THR A C 1
ATOM 1321 O O . THR A 1 187 ? 34.091 62.917 -22.454 1.00 13.61 180 THR A O 1
ATOM 1325 N N . TYR A 1 188 ? 32.926 62.793 -20.545 1.00 14.50 181 TYR A N 1
ATOM 1326 C CA . TYR A 1 188 ? 34.139 62.699 -19.741 1.00 14.00 181 TYR A CA 1
ATOM 1327 C C . TYR A 1 188 ? 34.486 61.234 -19.605 1.00 13.18 181 TYR A C 1
ATOM 1328 O O . TYR A 1 188 ? 33.624 60.439 -19.280 1.00 13.35 181 TYR A O 1
ATOM 1337 N N . ILE A 1 189 ? 35.751 60.882 -19.816 1.00 13.32 182 ILE A N 1
ATOM 1338 C CA . ILE A 1 189 ? 36.196 59.511 -19.579 1.00 12.52 182 ILE A CA 1
ATOM 1339 C C . ILE A 1 189 ? 37.252 59.531 -18.459 1.00 12.75 182 ILE A C 1
ATOM 1340 O O . ILE A 1 189 ? 38.279 60.206 -18.582 1.00 14.24 182 ILE A O 1
ATOM 1345 N N . LEU A 1 190 ? 36.986 58.806 -17.379 1.00 11.23 183 LEU A N 1
ATOM 1346 C CA . LEU A 1 190 ? 37.842 58.858 -16.176 1.00 13.46 183 LEU A CA 1
ATOM 1347 C C . LEU A 1 190 ? 38.573 57.540 -15.969 1.00 16.14 183 LEU A C 1
ATOM 1348 O O . LEU A 1 190 ? 38.266 56.538 -16.627 1.00 14.20 183 LEU A O 1
ATOM 1353 N N . PHE A 1 191 ? 39.536 57.539 -15.048 1.00 16.01 184 PHE A N 1
ATOM 1354 C CA . PHE A 1 191 ? 40.179 56.303 -14.604 1.00 11.05 184 PHE A CA 1
ATOM 1355 C C . PHE A 1 191 ? 39.150 55.358 -14.006 1.00 12.99 184 PHE A C 1
ATOM 1356 O O . PHE A 1 191 ? 38.138 55.821 -13.472 1.00 13.34 184 PHE A O 1
ATOM 1364 N N . ASN A 1 192 ? 39.400 54.046 -14.102 1.00 11.63 185 ASN A N 1
ATOM 1365 C CA . ASN A 1 192 ? 38.427 53.034 -13.667 1.00 14.18 185 ASN A CA 1
ATOM 1366 C C . ASN A 1 192 ? 39.005 52.017 -12.678 1.00 14.34 185 ASN A C 1
ATOM 1367 O O . ASN A 1 192 ? 39.471 50.964 -13.080 1.00 14.97 185 ASN A O 1
ATOM 1372 N N . PRO A 1 193 ? 38.958 52.333 -11.372 1.00 15.80 186 PRO A N 1
ATOM 1373 C CA . PRO A 1 193 ? 39.393 51.378 -10.335 1.00 13.77 186 PRO A CA 1
ATOM 1374 C C . PRO A 1 193 ? 38.627 50.053 -10.351 1.00 15.74 186 PRO A C 1
ATOM 1375 O O . PRO A 1 193 ? 39.119 49.105 -9.747 1.00 15.10 186 PRO A O 1
ATOM 1379 N N . TRP A 1 194 ? 37.481 49.988 -11.040 1.00 16.15 187 TRP A N 1
ATOM 1380 C CA . TRP A 1 194 ? 36.663 48.784 -11.097 1.00 16.72 187 TRP A CA 1
ATOM 1381 C C . TRP A 1 194 ? 37.033 47.853 -12.267 1.00 16.40 187 TRP A C 1
ATOM 1382 O O . TRP A 1 194 ? 36.613 46.700 -12.297 1.00 21.02 187 TRP A O 1
ATOM 1393 N N . CYS A 1 195 ? 37.801 48.359 -13.229 1.00 15.25 188 CYS A N 1
ATOM 1394 C CA . CYS A 1 195 ? 38.133 47.582 -14.422 1.00 17.72 188 CYS A CA 1
ATOM 1395 C C . CYS A 1 195 ? 39.443 46.821 -14.196 1.00 20.12 188 CYS A C 1
ATOM 1396 O O . CYS A 1 195 ? 40.474 47.430 -13.961 1.00 16.17 188 CYS A O 1
ATOM 1399 N N . GLU A 1 196 ? 39.400 45.488 -14.260 1.00 18.25 189 GLU A N 1
ATOM 1400 C CA . GLU A 1 196 ? 40.576 44.687 -13.951 1.00 17.08 189 GLU A CA 1
ATOM 1401 C C . GLU A 1 196 ? 41.752 44.958 -14.901 1.00 20.72 189 GLU A C 1
ATOM 1402 O O . GLU A 1 196 ? 42.892 44.675 -14.558 1.00 17.16 189 GLU A O 1
ATOM 1408 N N . ASP A 1 197 ? 41.470 45.503 -16.087 1.00 16.32 190 ASP A N 1
ATOM 1409 C CA . ASP A 1 197 ? 42.511 45.820 -17.071 1.00 21.55 190 ASP A CA 1
ATOM 1410 C C . ASP A 1 197 ? 43.050 47.252 -16.942 1.00 18.59 190 ASP A C 1
ATOM 1411 O O . ASP A 1 197 ? 43.895 47.673 -17.735 1.00 19.08 190 ASP A O 1
ATOM 1416 N N . ASP A 1 198 ? 42.539 47.999 -15.976 1.00 16.19 191 ASP A N 1
ATOM 1417 C CA . ASP A 1 198 ? 42.979 49.383 -15.790 1.00 16.94 191 ASP A CA 1
ATOM 1418 C C . ASP A 1 198 ? 44.208 49.392 -14.867 1.00 17.61 191 ASP A C 1
ATOM 1419 O O . ASP A 1 198 ? 44.251 48.658 -13.881 1.00 18.63 191 ASP A O 1
ATOM 1424 N N . ALA A 1 199 ? 45.202 50.213 -15.204 1.00 18.21 192 ALA A N 1
ATOM 1425 C CA . ALA A 1 199 ? 46.361 50.467 -14.335 1.00 19.02 192 ALA A CA 1
ATOM 1426 C C . ALA A 1 199 ? 46.002 50.820 -12.897 1.00 12.97 192 ALA A C 1
ATOM 1427 O O . ALA A 1 199 ? 46.768 50.528 -11.997 1.00 18.85 192 ALA A O 1
ATOM 1429 N N . VAL A 1 200 ? 44.851 51.455 -12.672 1.00 12.32 193 VAL A N 1
ATOM 1430 C CA . VAL A 1 200 ? 44.444 51.794 -11.302 1.00 13.34 193 VAL A CA 1
ATOM 1431 C C . VAL A 1 200 ? 43.492 50.794 -10.660 1.00 13.28 193 VAL A C 1
ATOM 1432 O O . VAL A 1 200 ? 42.925 51.077 -9.618 1.00 12.36 193 VAL A O 1
ATOM 1436 N N . TYR A 1 201 ? 43.308 49.634 -11.296 1.00 16.27 194 TYR A N 1
ATOM 1437 C CA . TYR A 1 201 ? 42.436 48.601 -10.732 1.00 18.07 194 TYR A CA 1
ATOM 1438 C C . TYR A 1 201 ? 42.704 48.335 -9.249 1.00 21.41 194 TYR A C 1
ATOM 1439 O O . TYR A 1 201 ? 43.845 48.054 -8.837 1.00 14.53 194 TYR A O 1
ATOM 1448 N N . LEU A 1 202 ? 41.635 48.436 -8.459 1.00 14.22 195 LEU A N 1
ATOM 1449 C CA . LEU A 1 202 ? 41.676 48.107 -7.041 1.00 18.81 195 LEU A CA 1
ATOM 1450 C C . LEU A 1 202 ? 40.647 46.989 -6.776 1.00 18.00 195 LEU A C 1
ATOM 1451 O O . LEU A 1 202 ? 39.455 47.187 -6.978 1.00 18.10 195 LEU A O 1
ATOM 1456 N N . ASP A 1 203 ? 41.087 45.802 -6.354 1.00 17.78 196 ASP A N 1
ATOM 1457 C CA . ASP A 1 203 ? 40.171 44.654 -6.423 1.00 22.81 196 ASP A CA 1
ATOM 1458 C C . ASP A 1 203 ? 39.166 44.557 -5.269 1.00 28.33 196 ASP A C 1
ATOM 1459 O O . ASP A 1 203 ? 38.408 43.597 -5.177 1.00 32.95 196 ASP A O 1
ATOM 1464 N N . ASN A 1 204 ? 39.172 45.547 -4.393 1.00 25.55 197 ASN A N 1
ATOM 1465 C CA . ASN A 1 204 ? 38.423 45.476 -3.144 1.00 26.22 197 ASN A CA 1
ATOM 1466 C C . ASN A 1 204 ? 37.387 46.589 -3.132 1.00 24.18 197 ASN A C 1
ATOM 1467 O O . ASN A 1 204 ? 37.751 47.764 -3.075 1.00 19.65 197 ASN A O 1
ATOM 1472 N N . GLU A 1 205 ? 36.105 46.232 -3.185 1.00 27.43 198 GLU A N 1
ATOM 1473 C CA . GLU A 1 205 ? 35.030 47.236 -3.203 1.00 27.83 198 GLU A CA 1
ATOM 1474 C C . GLU A 1 205 ? 35.058 48.217 -2.017 1.00 25.36 198 GLU A C 1
ATOM 1475 O O . GLU A 1 205 ? 34.857 49.410 -2.195 1.00 20.21 198 GLU A O 1
ATOM 1481 N N . LYS A 1 206 ? 35.298 47.726 -0.806 1.00 26.80 199 LYS A N 1
ATOM 1482 C CA . LYS A 1 206 ? 35.360 48.648 0.346 1.00 26.34 199 LYS A CA 1
ATOM 1483 C C . LYS A 1 206 ? 36.477 49.671 0.195 1.00 21.22 199 LYS A C 1
ATOM 1484 O O . LYS A 1 206 ? 36.335 50.844 0.563 1.00 22.73 199 LYS A O 1
ATOM 1490 N N . GLU A 1 207 ? 37.605 49.229 -0.338 1.00 20.35 200 GLU A N 1
ATOM 1491 C CA . GLU A 1 207 ? 38.697 50.156 -0.573 1.00 17.90 200 GLU A CA 1
ATOM 1492 C C . GLU A 1 207 ? 38.384 51.139 -1.716 1.00 17.34 200 GLU A C 1
ATOM 1493 O O . GLU A 1 207 ? 38.751 52.293 -1.638 1.00 16.42 200 GLU A O 1
ATOM 1499 N N . ARG A 1 208 ? 37.699 50.680 -2.765 1.00 15.83 201 ARG A N 1
ATOM 1500 C CA . ARG A 1 208 ? 37.321 51.575 -3.849 1.00 17.11 201 ARG A CA 1
ATOM 1501 C C . ARG A 1 208 ? 36.351 52.613 -3.330 1.00 17.70 201 ARG A C 1
ATOM 1502 O O . ARG A 1 208 ? 36.417 53.767 -3.732 1.00 15.36 201 ARG A O 1
ATOM 1510 N N . GLU A 1 209 ? 35.448 52.204 -2.441 1.00 17.69 202 GLU A N 1
ATOM 1511 C CA A GLU A 1 209 ? 34.479 53.131 -1.868 0.49 19.05 202 GLU A CA 1
ATOM 1512 C CA B GLU A 1 209 ? 34.484 53.141 -1.882 0.51 19.09 202 GLU A CA 1
ATOM 1513 C C . GLU A 1 209 ? 35.189 54.210 -1.044 1.00 18.41 202 GLU A C 1
ATOM 1514 O O . GLU A 1 209 ? 34.851 55.388 -1.127 1.00 18.95 202 GLU A O 1
ATOM 1525 N N . GLU A 1 210 ? 36.177 53.807 -0.254 1.00 14.37 203 GLU A N 1
ATOM 1526 C CA . GLU A 1 210 ? 36.879 54.794 0.594 1.00 18.62 203 GLU A CA 1
ATOM 1527 C C . GLU A 1 210 ? 37.828 55.708 -0.202 1.00 19.39 203 GLU A C 1
ATOM 1528 O O . GLU A 1 210 ? 37.875 56.927 -0.005 1.00 18.45 203 GLU A O 1
ATOM 1534 N N . TYR A 1 211 ? 38.599 55.106 -1.089 1.00 16.14 204 TYR A N 1
ATOM 1535 C CA . TYR A 1 211 ? 39.707 55.820 -1.714 1.00 14.55 204 TYR A CA 1
ATOM 1536 C C . TYR A 1 211 ? 39.349 56.458 -3.057 1.00 13.44 204 TYR A C 1
ATOM 1537 O O . TYR A 1 211 ? 40.192 57.098 -3.680 1.00 15.79 204 TYR A O 1
ATOM 1546 N N . VAL A 1 212 ? 38.116 56.271 -3.504 1.00 11.73 205 VAL A N 1
ATOM 1547 C CA . VAL A 1 212 ? 37.654 56.908 -4.735 1.00 11.40 205 VAL A CA 1
ATOM 1548 C C . VAL A 1 212 ? 36.385 57.698 -4.491 1.00 15.26 205 VAL A C 1
ATOM 1549 O O . VAL A 1 212 ? 36.283 58.881 -4.855 1.00 14.71 205 VAL A O 1
ATOM 1553 N N . LEU A 1 213 ? 35.409 57.037 -3.878 1.00 13.04 206 LEU A N 1
ATOM 1554 C CA . LEU A 1 213 ? 34.057 57.590 -3.770 1.00 15.97 206 LEU A CA 1
ATOM 1555 C C . LEU A 1 213 ? 33.783 58.409 -2.504 1.00 14.76 206 LEU A C 1
ATOM 1556 O O . LEU A 1 213 ? 32.795 59.130 -2.436 1.00 15.40 206 LEU A O 1
ATOM 1561 N N . ASN A 1 214 ? 34.622 58.280 -1.484 1.00 13.35 207 ASN A N 1
ATOM 1562 C CA . ASN A 1 214 ? 34.355 59.023 -0.261 1.00 15.62 207 ASN A CA 1
ATOM 1563 C C . ASN A 1 214 ? 34.804 60.460 -0.483 1.00 14.36 207 ASN A C 1
ATOM 1564 O O . ASN A 1 214 ? 35.950 60.702 -0.821 1.00 14.95 207 ASN A O 1
ATOM 1569 N N . ASP A 1 215 ? 33.897 61.410 -0.328 1.00 13.92 208 ASP A N 1
ATOM 1570 C CA . ASP A 1 215 ? 34.275 62.795 -0.599 1.00 19.94 208 ASP A CA 1
ATOM 1571 C C . ASP A 1 215 ? 34.581 63.599 0.691 1.00 14.95 208 ASP A C 1
ATOM 1572 O O . ASP A 1 215 ? 34.814 64.799 0.648 1.00 15.45 208 ASP A O 1
ATOM 1577 N N . ILE A 1 216 ? 34.580 62.917 1.832 1.00 15.89 209 ILE A N 1
ATOM 1578 C CA . ILE A 1 216 ? 35.058 63.510 3.087 1.00 16.33 209 ILE A CA 1
ATOM 1579 C C . ILE A 1 216 ? 36.134 62.623 3.708 1.00 18.05 209 ILE A C 1
ATOM 1580 O O . ILE A 1 216 ? 36.209 61.427 3.447 1.00 20.93 209 ILE A O 1
ATOM 1585 N N . GLY A 1 217 ? 36.969 63.205 4.545 1.00 17.54 210 GLY A N 1
ATOM 1586 C CA . GLY A 1 217 ? 37.984 62.410 5.189 1.00 17.19 210 GLY A CA 1
ATOM 1587 C C . GLY A 1 217 ? 38.470 63.060 6.451 1.00 16.97 210 GLY A C 1
ATOM 1588 O O . GLY A 1 217 ? 37.847 63.989 6.985 1.00 16.62 210 GLY A O 1
ATOM 1589 N N . VAL A 1 218 ? 39.604 62.554 6.911 1.00 16.37 211 VAL A N 1
ATOM 1590 C CA . VAL A 1 218 ? 40.179 62.956 8.165 1.00 17.35 211 VAL A CA 1
ATOM 1591 C C . VAL A 1 218 ? 41.682 62.939 7.924 1.00 18.28 211 VAL A C 1
ATOM 1592 O O . VAL A 1 218 ? 42.205 62.071 7.214 1.00 18.90 211 VAL A O 1
ATOM 1596 N N . ILE A 1 219 ? 42.367 63.931 8.473 1.00 17.06 212 ILE A N 1
ATOM 1597 C CA . ILE A 1 219 ? 43.805 64.061 8.319 1.00 18.87 212 ILE A CA 1
ATOM 1598 C C . ILE A 1 219 ? 44.376 64.178 9.713 1.00 21.00 212 ILE A C 1
ATOM 1599 O O . ILE A 1 219 ? 43.892 64.980 10.498 1.00 19.28 212 ILE A O 1
ATOM 1604 N N . PHE A 1 220 ? 45.365 63.357 10.039 1.00 21.14 213 PHE A N 1
ATOM 1605 C CA . PHE A 1 220 ? 45.893 63.335 11.401 1.00 20.62 213 PHE A CA 1
ATOM 1606 C C . PHE A 1 220 ? 47.060 64.297 11.534 1.00 15.45 213 PHE A C 1
ATOM 1607 O O . PHE A 1 220 ? 47.832 64.463 10.605 1.00 17.48 213 PHE A O 1
ATOM 1615 N N . TYR A 1 221 ? 47.169 64.947 12.684 1.00 16.11 214 TYR A N 1
ATOM 1616 C CA . TYR A 1 221 ? 48.258 65.888 12.903 1.00 26.87 214 TYR A CA 1
ATOM 1617 C C . TYR A 1 221 ? 48.568 65.923 14.390 1.00 26.45 214 TYR A C 1
ATOM 1618 O O . TYR A 1 221 ? 48.138 65.044 15.132 1.00 23.67 214 TYR A O 1
ATOM 1627 N N . GLY A 1 222 ? 49.319 66.924 14.824 1.00 27.89 215 GLY A N 1
ATOM 1628 C CA . GLY A 1 222 ? 49.648 67.040 16.229 1.00 30.13 215 GLY A CA 1
ATOM 1629 C C . GLY A 1 222 ? 50.945 66.348 16.595 1.00 31.72 215 GLY A C 1
ATOM 1630 O O . GLY A 1 222 ? 51.899 66.317 15.812 1.00 27.80 215 GLY A O 1
ATOM 1631 N N . GLU A 1 223 ? 50.988 65.789 17.798 1.00 38.27 216 GLU A N 1
ATOM 1632 C CA . GLU A 1 223 ? 52.169 65.064 18.254 1.00 40.78 216 GLU A CA 1
ATOM 1633 C C . GLU A 1 223 ? 51.877 63.586 18.368 1.00 39.94 216 GLU A C 1
ATOM 1634 O O . GLU A 1 223 ? 50.729 63.185 18.536 1.00 42.26 216 GLU A O 1
ATOM 1640 N N . VAL A 1 224 ? 52.929 62.777 18.293 1.00 44.48 217 VAL A N 1
ATOM 1641 C CA . VAL A 1 224 ? 52.811 61.320 18.328 1.00 45.17 217 VAL A CA 1
ATOM 1642 C C . VAL A 1 224 ? 52.012 60.773 19.514 1.00 47.40 217 VAL A C 1
ATOM 1643 O O . VAL A 1 224 ? 51.326 59.758 19.387 1.00 47.84 217 VAL A O 1
ATOM 1647 N N . ASN A 1 225 ? 52.102 61.435 20.664 1.00 50.26 218 ASN A N 1
ATOM 1648 C CA . ASN A 1 225 ? 51.357 60.984 21.840 1.00 53.00 218 ASN A CA 1
ATOM 1649 C C . ASN A 1 225 ? 50.134 61.844 22.192 1.00 51.40 218 ASN A C 1
ATOM 1650 O O . ASN A 1 225 ? 49.421 61.562 23.157 1.00 53.05 218 ASN A O 1
ATOM 1655 N N . ASP A 1 226 ? 49.897 62.880 21.392 1.00 46.12 219 ASP A N 1
ATOM 1656 C CA . ASP A 1 226 ? 48.655 63.650 21.449 1.00 40.28 219 ASP A CA 1
ATOM 1657 C C . ASP A 1 226 ? 48.126 63.861 20.014 1.00 33.99 219 ASP A C 1
ATOM 1658 O O . ASP A 1 226 ? 48.192 64.949 19.469 1.00 30.38 219 ASP A O 1
ATOM 1663 N N . ILE A 1 227 ? 47.613 62.797 19.419 1.00 32.89 220 ILE A N 1
ATOM 1664 C CA . ILE A 1 227 ? 47.205 62.804 18.023 1.00 30.07 220 ILE A CA 1
ATOM 1665 C C . ILE A 1 227 ? 45.899 63.584 17.796 1.00 28.30 220 ILE A C 1
ATOM 1666 O O . ILE A 1 227 ? 44.870 63.314 18.420 1.00 29.54 220 ILE A O 1
ATOM 1671 N N . LYS A 1 228 ? 45.966 64.579 16.923 1.00 24.64 221 LYS A N 1
ATOM 1672 C CA . LYS A 1 228 ? 44.807 65.399 16.617 1.00 28.29 221 LYS A CA 1
ATOM 1673 C C . LYS A 1 228 ? 44.224 64.980 15.268 1.00 26.29 221 LYS A C 1
ATOM 1674 O O . LYS A 1 228 ? 44.952 64.497 14.391 1.00 22.64 221 LYS A O 1
ATOM 1680 N N . THR A 1 229 ? 42.918 65.174 15.105 1.00 23.51 222 THR A N 1
ATOM 1681 C CA . THR A 1 229 ? 42.262 64.844 13.846 1.00 27.09 222 THR A CA 1
ATOM 1682 C C . THR A 1 229 ? 41.576 66.075 13.276 1.00 26.54 222 THR A C 1
ATOM 1683 O O . THR A 1 229 ? 40.872 66.793 13.988 1.00 29.86 222 THR A O 1
ATOM 1687 N N . ARG A 1 230 ? 41.802 66.335 11.996 1.00 22.92 223 ARG A N 1
ATOM 1688 C CA A ARG A 1 230 ? 41.070 67.415 11.361 0.45 23.37 223 ARG A CA 1
ATOM 1689 C CA B ARG A 1 230 ? 41.172 67.442 11.286 0.55 23.26 223 ARG A CA 1
ATOM 1690 C C . ARG A 1 230 ? 40.256 66.896 10.184 1.00 22.18 223 ARG A C 1
ATOM 1691 O O . ARG A 1 230 ? 40.732 66.131 9.328 1.00 18.39 223 ARG A O 1
ATOM 1706 N N . SER A 1 231 ? 38.978 67.270 10.183 1.00 19.86 224 SER A N 1
ATOM 1707 C CA . SER A 1 231 ? 38.109 66.809 9.108 1.00 21.85 224 SER A CA 1
ATOM 1708 C C . SER A 1 231 ? 38.463 67.551 7.833 1.00 18.87 224 SER A C 1
ATOM 1709 O O . SER A 1 231 ? 39.012 68.645 7.878 1.00 17.59 224 SER A O 1
ATOM 1712 N N . TRP A 1 232 ? 38.165 66.951 6.691 1.00 16.11 225 TRP A N 1
ATOM 1713 C CA . TRP A 1 232 ? 38.459 67.593 5.430 1.00 16.29 225 TRP A CA 1
ATOM 1714 C C . TRP A 1 232 ? 37.441 67.171 4.382 1.00 19.64 225 TRP A C 1
ATOM 1715 O O . TRP A 1 232 ? 37.151 65.974 4.216 1.00 18.32 225 TRP A O 1
ATOM 1726 N N . SER A 1 233 ? 36.902 68.166 3.687 1.00 17.04 226 SER A N 1
ATOM 1727 C CA . SER A 1 233 ? 35.950 67.927 2.631 1.00 20.72 226 SER A CA 1
ATOM 1728 C C . SER A 1 233 ? 36.672 67.893 1.281 1.00 17.19 226 SER A C 1
ATOM 1729 O O . SER A 1 233 ? 37.107 68.932 0.773 1.00 16.88 226 SER A O 1
ATOM 1732 N N . TYR A 1 234 ? 36.821 66.716 0.691 1.00 14.87 227 TYR A N 1
ATOM 1733 C CA . TYR A 1 234 ? 37.537 66.664 -0.584 1.00 17.33 227 TYR A CA 1
ATOM 1734 C C . TYR A 1 234 ? 36.683 67.242 -1.719 1.00 16.58 227 TYR A C 1
ATOM 1735 O O . TYR A 1 234 ? 37.199 67.901 -2.619 1.00 13.48 227 TYR A O 1
ATOM 1744 N N . GLY A 1 235 ? 35.384 66.988 -1.645 1.00 15.24 228 GLY A N 1
ATOM 1745 C CA . GLY A 1 235 ? 34.426 67.570 -2.567 1.00 15.47 228 GLY A CA 1
ATOM 1746 C C . GLY A 1 235 ? 34.675 67.250 -4.031 1.00 15.85 228 GLY A C 1
ATOM 1747 O O . GLY A 1 235 ? 34.362 68.071 -4.890 1.00 15.95 228 GLY A O 1
ATOM 1748 N N . GLN A 1 236 ? 35.193 66.060 -4.337 1.00 15.62 229 GLN A N 1
ATOM 1749 C CA . GLN A 1 236 ? 35.555 65.766 -5.726 1.00 14.00 229 GLN A CA 1
ATOM 1750 C C . GLN A 1 236 ? 34.334 65.755 -6.653 1.00 14.01 229 GLN A C 1
ATOM 1751 O O . GLN A 1 236 ? 34.481 65.864 -7.873 1.00 15.63 229 GLN A O 1
ATOM 1757 N N . PHE A 1 237 ? 33.139 65.638 -6.085 1.00 12.44 230 PHE A N 1
ATOM 1758 C CA . PHE A 1 237 ? 31.937 65.544 -6.920 1.00 17.20 230 PHE A CA 1
ATOM 1759 C C . PHE A 1 237 ? 31.190 66.858 -7.090 1.00 19.76 230 PHE A C 1
ATOM 1760 O O . PHE A 1 237 ? 30.200 66.920 -7.833 1.00 16.86 230 PHE A O 1
ATOM 1768 N N . GLU A 1 238 ? 31.654 67.906 -6.412 1.00 16.44 231 GLU A N 1
ATOM 1769 C CA . GLU A 1 238 ? 30.969 69.209 -6.484 1.00 20.53 231 GLU A CA 1
ATOM 1770 C C . GLU A 1 238 ? 31.049 69.859 -7.852 1.00 13.00 231 GLU A C 1
ATOM 1771 O O . GLU A 1 238 ? 32.027 69.685 -8.583 1.00 14.60 231 GLU A O 1
ATOM 1777 N N . ASP A 1 239 ? 30.023 70.641 -8.162 1.00 16.31 232 ASP A N 1
ATOM 1778 C CA . ASP A 1 239 ? 29.941 71.368 -9.425 1.00 19.29 232 ASP A CA 1
ATOM 1779 C C . ASP A 1 239 ? 31.236 72.154 -9.686 1.00 17.18 232 ASP A C 1
ATOM 1780 O O . ASP A 1 239 ? 31.703 72.903 -8.827 1.00 17.98 232 ASP A O 1
ATOM 1785 N N . GLY A 1 240 ? 31.815 71.977 -10.863 1.00 14.59 233 GLY A N 1
ATOM 1786 C CA . GLY A 1 240 ? 33.019 72.702 -11.219 1.00 13.97 233 GLY A CA 1
ATOM 1787 C C . GLY A 1 240 ? 34.334 71.973 -10.928 1.00 16.34 233 GLY A C 1
ATOM 1788 O O . GLY A 1 240 ? 35.345 72.283 -11.546 1.00 15.80 233 GLY A O 1
ATOM 1789 N N . ILE A 1 241 ? 34.344 71.001 -10.014 1.00 12.24 234 ILE A N 1
ATOM 1790 C CA . ILE A 1 241 ? 35.625 70.422 -9.592 1.00 10.91 234 ILE A CA 1
ATOM 1791 C C . ILE A 1 241 ? 36.323 69.551 -10.649 1.00 14.00 234 ILE A C 1
ATOM 1792 O O . ILE A 1 241 ? 37.530 69.710 -10.898 1.00 16.19 234 ILE A O 1
ATOM 1797 N N . LEU A 1 242 ? 35.579 68.628 -11.259 1.00 15.56 235 LEU A N 1
ATOM 1798 C CA . LEU A 1 242 ? 36.114 67.840 -12.359 1.00 15.70 235 LEU A CA 1
ATOM 1799 C C . LEU A 1 242 ? 36.694 68.749 -13.457 1.00 13.84 235 LEU A C 1
ATOM 1800 O O . LEU A 1 242 ? 37.822 68.533 -13.933 1.00 11.07 235 LEU A O 1
ATOM 1805 N N . ASP A 1 243 ? 35.938 69.761 -13.852 1.00 13.92 236 ASP A N 1
ATOM 1806 C CA . ASP A 1 243 ? 36.443 70.731 -14.831 1.00 15.34 236 ASP A CA 1
ATOM 1807 C C . ASP A 1 243 ? 37.738 71.425 -14.357 1.00 15.29 236 ASP A C 1
ATOM 1808 O O . ASP A 1 243 ? 38.677 71.647 -15.139 1.00 13.29 236 ASP A O 1
ATOM 1813 N N . THR A 1 244 ? 37.808 71.745 -13.069 1.00 13.39 237 THR A N 1
ATOM 1814 C CA . THR A 1 244 ? 39.001 72.393 -12.555 1.00 11.80 237 THR A CA 1
ATOM 1815 C C . THR A 1 244 ? 40.193 71.439 -12.599 1.00 11.37 237 THR A C 1
ATOM 1816 O O . THR A 1 244 ? 41.321 71.861 -12.903 1.00 11.41 237 THR A O 1
ATOM 1820 N N . CYS A 1 245 ? 39.956 70.147 -12.346 1.00 13.54 238 CYS A N 1
ATOM 1821 C CA . CYS A 1 245 ? 41.065 69.195 -12.431 1.00 10.71 238 CYS A CA 1
ATOM 1822 C C . CYS A 1 245 ? 41.623 69.107 -13.841 1.00 12.74 238 CYS A C 1
ATOM 1823 O O . CYS A 1 245 ? 42.830 68.975 -14.024 1.00 12.56 238 CYS A O 1
ATOM 1826 N N . LEU A 1 246 ? 40.753 69.161 -14.851 1.00 12.68 239 LEU A N 1
ATOM 1827 C CA . LEU A 1 246 ? 41.229 69.166 -16.235 1.00 13.38 239 LEU A CA 1
ATOM 1828 C C . LEU A 1 246 ? 41.997 70.461 -16.527 1.00 13.83 239 LEU A C 1
ATOM 1829 O O . LEU A 1 246 ? 43.065 70.441 -17.160 1.00 15.12 239 LEU A O 1
ATOM 1834 N N . TYR A 1 247 ? 41.440 71.575 -16.057 1.00 12.33 240 TYR A N 1
ATOM 1835 C CA . TYR A 1 247 ? 42.108 72.896 -16.088 1.00 14.11 240 TYR A CA 1
ATOM 1836 C C . TYR A 1 247 ? 43.523 72.860 -15.470 1.00 14.93 240 TYR A C 1
ATOM 1837 O O . TYR A 1 247 ? 44.482 73.437 -16.019 1.00 13.74 240 TYR A O 1
ATOM 1846 N N . VAL A 1 248 ? 43.651 72.181 -14.337 1.00 10.15 241 VAL A N 1
ATOM 1847 C CA . VAL A 1 248 ? 44.971 72.022 -13.719 1.00 11.80 241 VAL A CA 1
ATOM 1848 C C . VAL A 1 248 ? 45.987 71.375 -14.668 1.00 12.29 241 VAL A C 1
ATOM 1849 O O . VAL A 1 248 ? 47.115 71.836 -14.794 1.00 13.62 241 VAL A O 1
ATOM 1853 N N . MET A 1 249 ? 45.578 70.314 -15.359 1.00 12.50 242 MET A N 1
ATOM 1854 C CA . MET A 1 249 ? 46.472 69.702 -16.317 1.00 11.67 242 MET A CA 1
ATOM 1855 C C . MET A 1 249 ? 46.750 70.612 -17.506 1.00 11.24 242 MET A C 1
ATOM 1856 O O . MET A 1 249 ? 47.873 70.628 -18.024 1.00 12.08 242 MET A O 1
ATOM 1861 N N . ASP A 1 250 ? 45.738 71.347 -17.974 1.00 10.25 243 ASP A N 1
ATOM 1862 C CA . ASP A 1 250 ? 45.988 72.308 -19.041 1.00 13.45 243 ASP A CA 1
ATOM 1863 C C . ASP A 1 250 ? 46.989 73.383 -18.568 1.00 16.26 243 ASP A C 1
ATOM 1864 O O . ASP A 1 250 ? 47.900 73.775 -19.300 1.00 11.91 243 ASP A O 1
ATOM 1869 N N . ARG A 1 251 ? 46.812 73.834 -17.334 1.00 14.22 244 ARG A N 1
ATOM 1870 C CA . ARG A 1 251 ? 47.667 74.886 -16.788 1.00 16.41 244 ARG A CA 1
ATOM 1871 C C . ARG A 1 251 ? 49.108 74.384 -16.694 1.00 19.93 244 ARG A C 1
ATOM 1872 O O . ARG A 1 251 ? 50.059 75.163 -16.745 1.00 19.46 244 ARG A O 1
ATOM 1880 N N . ALA A 1 252 ? 49.258 73.066 -16.577 1.00 18.46 245 ALA A N 1
ATOM 1881 C CA . ALA A 1 252 ? 50.580 72.457 -16.537 1.00 16.20 245 ALA A CA 1
ATOM 1882 C C . ALA A 1 252 ? 51.170 72.295 -17.917 1.00 16.96 245 ALA A C 1
ATOM 1883 O O . ALA A 1 252 ? 52.307 71.857 -18.030 1.00 18.41 245 ALA A O 1
ATOM 1885 N N . GLN A 1 253 ? 50.393 72.619 -18.961 1.00 14.06 246 GLN A N 1
ATOM 1886 C CA . GLN A 1 253 ? 50.741 72.253 -20.342 1.00 15.33 246 GLN A CA 1
ATOM 1887 C C . GLN A 1 253 ? 51.086 70.754 -20.496 1.00 16.38 246 GLN A C 1
ATOM 1888 O O . GLN A 1 253 ? 52.045 70.369 -21.173 1.00 16.30 246 GLN A O 1
ATOM 1894 N N . MET A 1 254 ? 50.310 69.920 -19.830 1.00 17.08 247 MET A N 1
ATOM 1895 C CA . MET A 1 254 ? 50.532 68.480 -19.871 1.00 14.11 247 MET A CA 1
ATOM 1896 C C . MET A 1 254 ? 49.992 67.902 -21.169 1.00 16.74 247 MET A C 1
ATOM 1897 O O . MET A 1 254 ? 48.795 68.008 -21.433 1.00 13.69 247 MET A O 1
ATOM 1902 N N . ASP A 1 255 ? 50.867 67.308 -21.977 1.00 12.76 248 ASP A N 1
ATOM 1903 C CA . ASP A 1 255 ? 50.448 66.686 -23.238 1.00 18.55 248 ASP A CA 1
ATOM 1904 C C . ASP A 1 255 ? 49.268 65.738 -23.032 1.00 19.10 248 ASP A C 1
ATOM 1905 O O . ASP A 1 255 ? 49.283 64.881 -22.127 1.00 16.09 248 ASP A O 1
ATOM 1910 N N . LEU A 1 256 ? 48.234 65.907 -23.847 1.00 17.89 249 LEU A N 1
ATOM 1911 C CA . LEU A 1 256 ? 47.051 65.067 -23.705 1.00 17.84 249 LEU A CA 1
ATOM 1912 C C . LEU A 1 256 ? 47.371 63.576 -23.786 1.00 14.47 249 LEU A C 1
ATOM 1913 O O . LEU A 1 256 ? 46.791 62.791 -23.050 1.00 14.60 249 LEU A O 1
ATOM 1918 N N A SER A 1 257 ? 48.299 63.203 -24.660 0.61 14.27 250 SER A N 1
ATOM 1919 N N B SER A 1 257 ? 48.299 63.200 -24.660 0.39 14.90 250 SER A N 1
ATOM 1920 C CA A SER A 1 257 ? 48.606 61.793 -24.907 0.61 17.95 250 SER A CA 1
ATOM 1921 C CA B SER A 1 257 ? 48.604 61.788 -24.900 0.39 17.84 250 SER A CA 1
ATOM 1922 C C A SER A 1 257 ? 49.073 61.063 -23.651 0.61 18.81 250 SER A C 1
ATOM 1923 C C B SER A 1 257 ? 49.107 61.060 -23.659 0.39 18.67 250 SER A C 1
ATOM 1924 O O A SER A 1 257 ? 49.035 59.838 -23.603 0.61 19.48 250 SER A O 1
ATOM 1925 O O B SER A 1 257 ? 49.128 59.832 -23.629 0.39 19.37 250 SER A O 1
ATOM 1930 N N . GLY A 1 258 ? 49.515 61.815 -22.642 1.00 17.68 251 GLY A N 1
ATOM 1931 C CA . GLY A 1 258 ? 49.996 61.215 -21.402 1.00 16.83 251 GLY A CA 1
ATOM 1932 C C . GLY A 1 258 ? 48.981 61.151 -20.267 1.00 15.47 251 GLY A C 1
ATOM 1933 O O . GLY A 1 258 ? 49.244 60.550 -19.227 1.00 15.70 251 GLY A O 1
ATOM 1934 N N . ARG A 1 259 ? 47.808 61.737 -20.460 1.00 14.58 252 ARG A N 1
ATOM 1935 C CA . ARG A 1 259 ? 46.816 61.826 -19.383 1.00 14.79 252 ARG A CA 1
ATOM 1936 C C . ARG A 1 259 ? 46.030 60.531 -19.124 1.00 14.16 252 ARG A C 1
ATOM 1937 O O . ARG A 1 259 ? 45.143 60.502 -18.278 1.00 16.49 252 ARG A O 1
ATOM 1945 N N . GLY A 1 260 ? 46.347 59.463 -19.841 1.00 12.49 253 GLY A N 1
ATOM 1946 C CA . GLY A 1 260 ? 45.809 58.154 -19.488 1.00 14.65 253 GLY A CA 1
ATOM 1947 C C . GLY A 1 260 ? 46.784 57.363 -18.616 1.00 15.05 253 GLY A C 1
ATOM 1948 O O . GLY A 1 260 ? 46.535 56.212 -18.239 1.00 16.57 253 GLY A O 1
ATOM 1949 N N . ASN A 1 261 ? 47.905 57.985 -18.292 1.00 13.80 254 ASN A N 1
ATOM 1950 C CA . ASN A 1 261 ? 48.943 57.319 -17.530 1.00 12.17 254 ASN A CA 1
ATOM 1951 C C . ASN A 1 261 ? 48.944 57.879 -16.109 1.00 11.04 254 ASN A C 1
ATOM 1952 O O . ASN A 1 261 ? 49.293 59.040 -15.895 1.00 11.75 254 ASN A O 1
ATOM 1957 N N . PRO A 1 262 ? 48.529 57.065 -15.126 1.00 12.95 255 PRO A N 1
ATOM 1958 C CA . PRO A 1 262 ? 48.404 57.648 -13.778 1.00 10.76 255 PRO A CA 1
ATOM 1959 C C . PRO A 1 262 ? 49.759 57.971 -13.124 1.00 10.21 255 PRO A C 1
ATOM 1960 O O . PRO A 1 262 ? 49.787 58.728 -12.160 1.00 13.13 255 PRO A O 1
ATOM 1964 N N . ILE A 1 263 ? 50.857 57.428 -13.651 1.00 9.95 256 ILE A N 1
ATOM 1965 C CA . ILE A 1 263 ? 52.187 57.821 -13.197 1.00 9.94 256 ILE A CA 1
ATOM 1966 C C . ILE A 1 263 ? 52.413 59.299 -13.566 1.00 16.67 256 ILE A C 1
ATOM 1967 O O . ILE A 1 263 ? 52.798 60.121 -12.733 1.00 13.80 256 ILE A O 1
ATOM 1972 N N . LYS A 1 264 ? 52.151 59.625 -14.823 1.00 14.01 257 LYS A N 1
ATOM 1973 C CA . LYS A 1 264 ? 52.277 60.989 -15.321 1.00 11.46 257 LYS A CA 1
ATOM 1974 C C . LYS A 1 264 ? 51.283 61.942 -14.674 1.00 13.49 257 LYS A C 1
ATOM 1975 O O . LYS A 1 264 ? 51.644 63.076 -14.290 1.00 13.15 257 LYS A O 1
ATOM 1981 N N . VAL A 1 265 ? 50.032 61.506 -14.561 1.00 8.97 258 VAL A N 1
ATOM 1982 C CA . VAL A 1 265 ? 49.013 62.385 -14.006 1.00 10.20 258 VAL A CA 1
ATOM 1983 C C . VAL A 1 265 ? 49.335 62.699 -12.550 1.00 13.63 258 VAL A C 1
ATOM 1984 O O . VAL A 1 265 ? 49.211 63.850 -12.104 1.00 12.26 258 VAL A O 1
ATOM 1988 N N . SER A 1 266 ? 49.771 61.684 -11.803 1.00 9.95 259 SER A N 1
ATOM 1989 C CA . SER A 1 266 ? 50.094 61.946 -10.405 1.00 11.12 259 SER A CA 1
ATOM 1990 C C . SER A 1 266 ? 51.357 62.804 -10.269 1.00 12.20 259 SER A C 1
ATOM 1991 O O . SER A 1 266 ? 51.422 63.701 -9.421 1.00 12.46 259 SER A O 1
ATOM 1994 N N . ARG A 1 267 ? 52.363 62.557 -11.102 1.00 13.13 260 ARG A N 1
ATOM 1995 C CA . ARG A 1 267 ? 53.574 63.386 -11.038 1.00 13.17 260 ARG A CA 1
ATOM 1996 C C . ARG A 1 267 ? 53.290 64.841 -11.417 1.00 14.95 260 ARG A C 1
ATOM 1997 O O . ARG A 1 267 ? 53.822 65.754 -10.790 1.00 17.35 260 ARG A O 1
ATOM 2005 N N . VAL A 1 268 ? 52.452 65.058 -12.432 1.00 13.29 261 VAL A N 1
ATOM 2006 C CA . VAL A 1 268 ? 52.001 66.408 -12.766 1.00 11.45 261 VAL A CA 1
ATOM 2007 C C . VAL A 1 268 ? 51.256 67.041 -11.587 1.00 14.59 261 VAL A C 1
ATOM 2008 O O . VAL A 1 268 ? 51.502 68.199 -11.234 1.00 14.54 261 VAL A O 1
ATOM 2012 N N . GLY A 1 269 ? 50.365 66.273 -10.968 1.00 12.78 262 GLY A N 1
ATOM 2013 C CA . GLY A 1 269 ? 49.605 66.768 -9.826 1.00 13.47 262 GLY A CA 1
ATOM 2014 C C . GLY A 1 269 ? 50.490 67.173 -8.660 1.00 13.25 262 GLY A C 1
ATOM 2015 O O . GLY A 1 269 ? 50.221 68.147 -7.942 1.00 12.61 262 GLY A O 1
ATOM 2016 N N . SER A 1 270 ? 51.580 66.446 -8.472 1.00 13.71 263 SER A N 1
ATOM 2017 C CA A SER A 1 270 ? 52.493 66.786 -7.380 0.58 13.08 263 SER A CA 1
ATOM 2018 C CA B SER A 1 270 ? 52.521 66.762 -7.406 0.42 12.93 263 SER A CA 1
ATOM 2019 C C . SER A 1 270 ? 53.203 68.121 -7.633 1.00 13.82 263 SER A C 1
ATOM 2020 O O . SER A 1 270 ? 53.544 68.835 -6.693 1.00 14.83 263 SER A O 1
ATOM 2025 N N . ALA A 1 271 ? 53.447 68.462 -8.890 1.00 13.09 264 ALA A N 1
ATOM 2026 C CA . ALA A 1 271 ? 54.007 69.779 -9.169 1.00 10.95 264 ALA A CA 1
ATOM 2027 C C . ALA A 1 271 ? 52.913 70.832 -9.058 1.00 10.18 264 ALA A C 1
ATOM 2028 O O . ALA A 1 271 ? 53.066 71.816 -8.342 1.00 13.16 264 ALA A O 1
ATOM 2030 N N . MET A 1 272 ? 51.783 70.589 -9.716 1.00 10.25 265 MET A N 1
ATOM 2031 C CA . MET A 1 272 ? 50.781 71.631 -9.978 1.00 12.91 265 MET A CA 1
ATOM 2032 C C . MET A 1 272 ? 49.963 72.082 -8.785 1.00 13.38 265 MET A C 1
ATOM 2033 O O . MET A 1 272 ? 49.405 73.178 -8.799 1.00 10.41 265 MET A O 1
ATOM 2038 N N . VAL A 1 273 ? 49.880 71.249 -7.759 1.00 13.22 266 VAL A N 1
ATOM 2039 C CA . VAL A 1 273 ? 49.090 71.602 -6.586 1.00 11.98 266 VAL A CA 1
ATOM 2040 C C . VAL A 1 273 ? 49.832 72.701 -5.782 1.00 12.77 266 VAL A C 1
ATOM 2041 O O . VAL A 1 273 ? 49.206 73.489 -5.069 1.00 8.45 266 VAL A O 1
ATOM 2045 N N . ASN A 1 274 ? 51.152 72.793 -5.947 1.00 11.38 267 ASN A N 1
ATOM 2046 C CA . ASN A 1 274 ? 51.888 73.952 -5.386 1.00 10.35 267 ASN A CA 1
ATOM 2047 C C . ASN A 1 274 ? 52.166 75.027 -6.428 1.00 14.53 267 ASN A C 1
ATOM 2048 O O . ASN A 1 274 ? 52.316 74.728 -7.631 1.00 11.37 267 ASN A O 1
ATOM 2053 N N . ALA A 1 275 ? 52.257 76.275 -5.951 1.00 14.63 268 ALA A N 1
ATOM 2054 C CA . ALA A 1 275 ? 52.400 77.426 -6.829 1.00 15.00 268 ALA A CA 1
ATOM 2055 C C . ALA A 1 275 ? 53.775 77.546 -7.485 1.00 17.34 268 ALA A C 1
ATOM 2056 O O . ALA A 1 275 ? 53.888 78.123 -8.578 1.00 18.02 268 ALA A O 1
ATOM 2058 N N . LYS A 1 276 ? 54.816 77.023 -6.832 1.00 15.79 269 LYS A N 1
ATOM 2059 C CA . LYS A 1 276 ? 56.194 77.194 -7.337 1.00 17.95 269 LYS A CA 1
ATOM 2060 C C . LYS A 1 276 ? 56.344 76.704 -8.778 1.00 18.69 269 LYS A C 1
ATOM 2061 O O . LYS A 1 276 ? 55.745 75.692 -9.120 1.00 16.39 269 LYS A O 1
ATOM 2067 N N . ASP A 1 277 ? 57.151 77.398 -9.592 1.00 19.48 270 ASP A N 1
ATOM 2068 C CA . ASP A 1 277 ? 57.578 76.940 -10.931 1.00 22.17 270 ASP A CA 1
ATOM 2069 C C . ASP A 1 277 ? 56.564 77.100 -12.056 1.00 20.59 270 ASP A C 1
ATOM 2070 O O . ASP A 1 277 ? 56.948 77.350 -13.197 1.00 21.48 270 ASP A O 1
ATOM 2075 N N . ASP A 1 278 ? 55.287 76.909 -11.736 1.00 19.12 271 ASP A N 1
ATOM 2076 C CA . ASP A 1 278 ? 54.260 76.630 -12.741 1.00 20.38 271 ASP A CA 1
ATOM 2077 C C . ASP A 1 278 ? 52.916 77.315 -12.471 1.00 20.81 271 ASP A C 1
ATOM 2078 O O . ASP A 1 278 ? 51.920 76.962 -13.106 1.00 19.19 271 ASP A O 1
ATOM 2083 N N . GLU A 1 279 ? 52.878 78.254 -11.520 1.00 19.25 272 GLU A N 1
ATOM 2084 C CA . GLU A 1 279 ? 51.646 78.981 -11.216 1.00 22.55 272 GLU A CA 1
ATOM 2085 C C . GLU A 1 279 ? 50.524 78.035 -10.775 1.00 23.19 272 GLU A C 1
ATOM 2086 O O . GLU A 1 279 ? 49.347 78.240 -11.099 1.00 22.85 272 GLU A O 1
ATOM 2092 N N . GLY A 1 280 ? 50.895 77.009 -10.014 1.00 19.84 273 GLY A N 1
ATOM 2093 C CA . GLY A 1 280 ? 49.949 76.014 -9.564 1.00 14.84 273 GLY A CA 1
ATOM 2094 C C . GLY A 1 280 ? 49.047 76.501 -8.452 1.00 13.92 273 GLY A C 1
ATOM 2095 O O . GLY A 1 280 ? 49.000 77.697 -8.139 1.00 13.46 273 GLY A O 1
ATOM 2096 N N . VAL A 1 281 ? 48.358 75.571 -7.811 1.00 12.46 274 VAL A N 1
ATOM 2097 C CA . VAL A 1 281 ? 47.140 75.930 -7.081 1.00 11.50 274 VAL A CA 1
ATOM 2098 C C . VAL A 1 281 ? 47.365 76.737 -5.796 1.00 13.16 274 VAL A C 1
ATOM 2099 O O . VAL A 1 281 ? 46.710 77.766 -5.599 1.00 11.20 274 VAL A O 1
ATOM 2103 N N . LEU A 1 282 ? 48.292 76.276 -4.946 1.00 14.65 275 LEU A N 1
ATOM 2104 C CA . LEU A 1 282 ? 48.425 76.798 -3.585 1.00 12.68 275 LEU A CA 1
ATOM 2105 C C . LEU A 1 282 ? 49.798 77.331 -3.265 1.00 9.92 275 LEU A C 1
ATOM 2106 O O . LEU A 1 282 ? 50.826 76.679 -3.530 1.00 9.90 275 LEU A O 1
ATOM 2111 N N . VAL A 1 283 ? 49.814 78.504 -2.639 1.00 13.73 276 VAL A N 1
ATOM 2112 C CA . VAL A 1 283 ? 51.051 79.131 -2.211 1.00 15.63 276 VAL A CA 1
ATOM 2113 C C . VAL A 1 283 ? 51.343 78.734 -0.769 1.00 13.95 276 VAL A C 1
ATOM 2114 O O . VAL A 1 283 ? 50.506 78.943 0.110 1.00 13.80 276 VAL A O 1
ATOM 2118 N N . GLY A 1 284 ? 52.502 78.118 -0.528 1.00 14.96 277 GLY A N 1
ATOM 2119 C CA . GLY A 1 284 ? 52.857 77.689 0.814 1.00 11.73 277 GLY A CA 1
ATOM 2120 C C . GLY A 1 284 ? 53.301 78.889 1.654 1.00 15.92 277 GLY A C 1
ATOM 2121 O O . GLY A 1 284 ? 53.966 79.789 1.138 1.00 18.94 277 GLY A O 1
ATOM 2122 N N . SER A 1 285 ? 52.905 78.908 2.926 1.00 15.85 278 SER A N 1
ATOM 2123 C CA . SER A 1 285 ? 53.446 79.839 3.917 1.00 18.43 278 SER A CA 1
ATOM 2124 C C . SER A 1 285 ? 53.428 79.255 5.328 1.00 16.22 278 SER A C 1
ATOM 2125 O O . SER A 1 285 ? 52.474 78.581 5.719 1.00 15.23 278 SER A O 1
ATOM 2128 N N . TRP A 1 286 ? 54.462 79.581 6.102 1.00 18.86 279 TRP A N 1
ATOM 2129 C CA . TRP A 1 286 ? 54.594 79.138 7.482 1.00 18.75 279 TRP A CA 1
ATOM 2130 C C . TRP A 1 286 ? 54.902 80.334 8.390 1.00 22.42 279 TRP A C 1
ATOM 2131 O O . TRP A 1 286 ? 55.468 80.164 9.478 1.00 23.84 279 TRP A O 1
ATOM 2142 N N . ASP A 1 287 ? 54.551 81.549 7.959 1.00 19.56 280 ASP A N 1
ATOM 2143 C CA . ASP A 1 287 ? 55.091 82.728 8.648 1.00 18.23 280 ASP A CA 1
ATOM 2144 C C . ASP A 1 287 ? 54.251 83.281 9.795 1.00 18.87 280 ASP A C 1
ATOM 2145 O O . ASP A 1 287 ? 54.597 84.318 10.336 1.00 23.84 280 ASP A O 1
ATOM 2150 N N . ASN A 1 288 ? 53.163 82.598 10.151 1.00 18.36 281 ASN A N 1
ATOM 2151 C CA . ASN A 1 288 ? 52.319 82.989 11.279 1.00 19.07 281 ASN A CA 1
ATOM 2152 C C . ASN A 1 288 ? 51.611 84.344 11.060 1.00 19.42 281 ASN A C 1
ATOM 2153 O O . ASN A 1 288 ? 50.983 84.866 11.970 1.00 20.21 281 ASN A O 1
ATOM 2158 N N . ILE A 1 289 ? 51.679 84.872 9.839 1.00 18.91 282 ILE A N 1
ATOM 2159 C CA . ILE A 1 289 ? 51.033 86.145 9.522 1.00 20.09 282 ILE A CA 1
ATOM 2160 C C . ILE A 1 289 ? 50.050 86.035 8.346 1.00 18.32 282 ILE A C 1
ATOM 2161 O O . ILE A 1 289 ? 48.895 86.464 8.463 1.00 18.47 282 ILE A O 1
ATOM 2166 N N . TYR A 1 290 ? 50.513 85.479 7.232 1.00 17.46 283 TYR A N 1
ATOM 2167 C CA . TYR A 1 290 ? 49.617 85.132 6.103 1.00 17.40 283 TYR A CA 1
ATOM 2168 C C . TYR A 1 290 ? 48.953 86.392 5.511 1.00 16.90 283 TYR A C 1
ATOM 2169 O O . TYR A 1 290 ? 47.735 86.483 5.393 1.00 16.75 283 TYR A O 1
ATOM 2178 N N . ALA A 1 291 ? 49.788 87.371 5.178 1.00 17.55 284 ALA A N 1
ATOM 2179 C CA . ALA A 1 291 ? 49.311 88.649 4.630 1.00 20.68 284 ALA A CA 1
ATOM 2180 C C . ALA A 1 291 ? 48.501 88.407 3.341 1.00 17.35 284 ALA A C 1
ATOM 2181 O O . ALA A 1 291 ? 48.916 87.644 2.483 1.00 16.59 284 ALA A O 1
ATOM 2183 N N . TYR A 1 292 ? 47.347 89.053 3.247 1.00 19.46 285 TYR A N 1
ATOM 2184 C CA . TYR A 1 292 ? 46.558 89.082 2.022 1.00 17.24 285 TYR A CA 1
ATOM 2185 C C . TYR A 1 292 ? 46.193 87.684 1.549 1.00 17.08 285 TYR A C 1
ATOM 2186 O O . TYR A 1 292 ? 46.294 87.360 0.358 1.00 18.43 285 TYR A O 1
ATOM 2195 N N . GLY A 1 293 ? 45.768 86.847 2.483 1.00 15.77 286 GLY A N 1
ATOM 2196 C CA . GLY A 1 293 ? 45.244 85.548 2.100 1.00 16.45 286 GLY A CA 1
ATOM 2197 C C . GLY A 1 293 ? 44.532 84.885 3.257 1.00 16.28 286 GLY A C 1
ATOM 2198 O O . GLY A 1 293 ? 44.244 85.516 4.276 1.00 15.65 286 GLY A O 1
ATOM 2199 N N . VAL A 1 294 ? 44.242 83.603 3.074 1.00 14.06 287 VAL A N 1
ATOM 2200 C CA . VAL A 1 294 ? 43.592 82.786 4.077 1.00 14.11 287 VAL A CA 1
ATOM 2201 C C . VAL A 1 294 ? 44.689 82.048 4.832 1.00 15.02 287 VAL A C 1
ATOM 2202 O O . VAL A 1 294 ? 45.572 81.425 4.215 1.00 15.65 287 VAL A O 1
ATOM 2206 N N . PRO A 1 295 ? 44.647 82.098 6.169 1.00 17.64 288 PRO A N 1
ATOM 2207 C CA . PRO A 1 295 ? 45.642 81.302 6.899 1.00 17.26 288 PRO A CA 1
ATOM 2208 C C . PRO A 1 295 ? 45.414 79.798 6.630 1.00 16.43 288 PRO A C 1
ATOM 2209 O O . PRO A 1 295 ? 44.263 79.381 6.554 1.00 14.81 288 PRO A O 1
ATOM 2213 N N . PRO A 1 296 ? 46.494 79.007 6.470 1.00 17.53 289 PRO A N 1
ATOM 2214 C CA . PRO A 1 296 ? 46.394 77.570 6.149 1.00 18.02 289 PRO A CA 1
ATOM 2215 C C . PRO A 1 296 ? 45.425 76.820 7.053 1.00 16.99 289 PRO A C 1
ATOM 2216 O O . PRO A 1 296 ? 44.663 75.986 6.572 1.00 17.65 289 PRO A O 1
ATOM 2220 N N . SER A 1 297 ? 45.404 77.154 8.333 1.00 14.05 290 SER A N 1
ATOM 2221 C CA . SER A 1 297 ? 44.529 76.457 9.280 1.00 19.63 290 SER A CA 1
ATOM 2222 C C . SER A 1 297 ? 43.042 76.827 9.193 1.00 21.07 290 SER A C 1
ATOM 2223 O O . SER A 1 297 ? 42.219 76.192 9.835 1.00 23.28 290 SER A O 1
ATOM 2226 N N . ALA A 1 298 ? 42.696 77.854 8.430 1.00 14.70 291 ALA A N 1
ATOM 2227 C CA . ALA A 1 298 ? 41.293 78.242 8.266 1.00 17.09 291 ALA A CA 1
ATOM 2228 C C . ALA A 1 298 ? 40.522 77.345 7.266 1.00 18.31 291 ALA A C 1
ATOM 2229 O O . ALA A 1 298 ? 39.306 77.209 7.356 1.00 20.97 291 ALA A O 1
ATOM 2231 N N . TRP A 1 299 ? 41.207 76.749 6.305 1.00 16.64 292 TRP A N 1
ATOM 2232 C CA . TRP A 1 299 ? 40.502 75.915 5.314 1.00 18.54 292 TRP A CA 1
ATOM 2233 C C . TRP A 1 299 ? 39.946 74.648 5.960 1.00 21.79 292 TRP A C 1
ATOM 2234 O O . TRP A 1 299 ? 40.567 74.104 6.882 1.00 22.38 292 TRP A O 1
ATOM 2245 N N . THR A 1 300 ? 38.799 74.171 5.475 1.00 20.66 293 THR A N 1
ATOM 2246 C CA . THR A 1 300 ? 38.221 72.903 5.952 1.00 19.94 293 THR A CA 1
ATOM 2247 C C . THR A 1 300 ? 37.961 71.879 4.824 1.00 19.85 293 THR A C 1
ATOM 2248 O O . THR A 1 300 ? 37.322 70.845 5.034 1.00 18.66 293 THR A O 1
ATOM 2252 N N . GLY A 1 301 ? 38.467 72.161 3.633 1.00 14.98 294 GLY A N 1
ATOM 2253 C CA . GLY A 1 301 ? 38.210 71.316 2.478 1.00 16.59 294 GLY A CA 1
ATOM 2254 C C . GLY A 1 301 ? 38.889 71.899 1.247 1.00 17.45 294 GLY A C 1
ATOM 2255 O O . GLY A 1 301 ? 39.560 72.936 1.335 1.00 19.91 294 GLY A O 1
ATOM 2256 N N . SER A 1 302 ? 38.720 71.242 0.104 1.00 17.12 295 SER A N 1
ATOM 2257 C CA . SER A 1 302 ? 39.446 71.603 -1.099 1.00 14.68 295 SER A CA 1
ATOM 2258 C C . SER A 1 302 ? 38.654 72.469 -2.064 1.00 17.07 295 SER A C 1
ATOM 2259 O O . SER A 1 302 ? 39.231 73.032 -2.991 1.00 14.07 295 SER A O 1
ATOM 2262 N N . VAL A 1 303 ? 37.337 72.521 -1.897 1.00 10.44 296 VAL A N 1
ATOM 2263 C CA . VAL A 1 303 ? 36.504 73.020 -2.982 1.00 10.65 296 VAL A CA 1
ATOM 2264 C C . VAL A 1 303 ? 36.707 74.524 -3.180 1.00 17.23 296 VAL A C 1
ATOM 2265 O O . VAL A 1 303 ? 36.919 74.989 -4.300 1.00 18.64 296 VAL A O 1
ATOM 2269 N N . ASP A 1 304 ? 36.673 75.283 -2.091 1.00 15.30 297 ASP A N 1
ATOM 2270 C CA . ASP A 1 304 ? 36.862 76.735 -2.209 1.00 15.38 297 ASP A CA 1
ATOM 2271 C C . ASP A 1 304 ? 38.190 77.074 -2.862 1.00 13.21 297 ASP A C 1
ATOM 2272 O O . ASP A 1 304 ? 38.265 77.950 -3.737 1.00 15.46 297 ASP A O 1
ATOM 2277 N N . ILE A 1 305 ? 39.237 76.361 -2.469 1.00 11.70 298 ILE A N 1
ATOM 2278 C CA . ILE A 1 305 ? 40.560 76.602 -3.030 1.00 9.98 298 ILE A CA 1
ATOM 2279 C C . ILE A 1 305 ? 40.578 76.341 -4.541 1.00 14.32 298 ILE A C 1
ATOM 2280 O O . ILE A 1 305 ? 41.059 77.161 -5.325 1.00 14.90 298 ILE A O 1
ATOM 2285 N N . LEU A 1 306 ? 40.084 75.174 -4.948 1.00 13.67 299 LEU A N 1
ATOM 2286 C CA . LEU A 1 306 ? 40.128 74.807 -6.368 1.00 11.50 299 LEU A CA 1
ATOM 2287 C C . LEU A 1 306 ? 39.246 75.716 -7.212 1.00 11.34 299 LEU A C 1
ATOM 2288 O O . LEU A 1 306 ? 39.658 76.146 -8.286 1.00 12.76 299 LEU A O 1
ATOM 2293 N N . LEU A 1 307 ? 38.044 76.016 -6.738 1.00 10.23 300 LEU A N 1
ATOM 2294 C CA . LEU A 1 307 ? 37.163 76.890 -7.513 1.00 15.00 300 LEU A CA 1
ATOM 2295 C C . LEU A 1 307 ? 37.740 78.314 -7.646 1.00 14.79 300 LEU A C 1
ATOM 2296 O O . LEU A 1 307 ? 37.589 78.977 -8.680 1.00 15.89 300 LEU A O 1
ATOM 2301 N N . GLU A 1 308 ? 38.432 78.772 -6.609 1.00 13.66 301 GLU A N 1
ATOM 2302 C CA . GLU A 1 308 ? 39.050 80.086 -6.670 1.00 13.54 301 GLU A CA 1
ATOM 2303 C C . GLU A 1 308 ? 40.214 80.094 -7.652 1.00 17.38 301 GLU A C 1
ATOM 2304 O O . GLU A 1 308 ? 40.403 81.063 -8.387 1.00 22.62 301 GLU A O 1
ATOM 2310 N N . TYR A 1 309 ? 40.994 79.017 -7.663 1.00 15.71 302 TYR A N 1
ATOM 2311 C CA . TYR A 1 309 ? 42.064 78.866 -8.639 1.00 12.54 302 TYR A CA 1
ATOM 2312 C C . TYR A 1 309 ? 41.525 78.980 -10.058 1.00 16.60 302 TYR A C 1
ATOM 2313 O O . TYR A 1 309 ? 42.051 79.737 -10.874 1.00 13.43 302 TYR A O 1
ATOM 2322 N N . ARG A 1 310 ? 40.464 78.232 -10.354 1.00 18.46 303 ARG A N 1
ATOM 2323 C CA . ARG A 1 310 ? 39.880 78.253 -11.690 1.00 19.58 303 ARG A CA 1
ATOM 2324 C C . ARG A 1 310 ? 39.367 79.651 -12.052 1.00 18.25 303 ARG A C 1
ATOM 2325 O O . ARG A 1 310 ? 39.588 80.143 -13.151 1.00 16.68 303 ARG A O 1
ATOM 2333 N N . SER A 1 311 ? 38.664 80.282 -11.129 1.00 19.26 304 SER A N 1
ATOM 2334 C CA A SER A 1 311 ? 38.023 81.557 -11.416 0.41 20.43 304 SER A CA 1
ATOM 2335 C CA B SER A 1 311 ? 38.021 81.559 -11.431 0.59 20.54 304 SER A CA 1
ATOM 2336 C C . SER A 1 311 ? 39.019 82.720 -11.529 1.00 20.65 304 SER A C 1
ATOM 2337 O O . SER A 1 311 ? 38.895 83.568 -12.407 1.00 21.62 304 SER A O 1
ATOM 2342 N N . SER A 1 312 ? 40.015 82.757 -10.639 1.00 15.33 305 SER A N 1
ATOM 2343 C CA . SER A 1 312 ? 40.988 83.860 -10.645 1.00 19.14 305 SER A CA 1
ATOM 2344 C C . SER A 1 312 ? 42.111 83.541 -11.632 1.00 17.96 305 SER A C 1
ATOM 2345 O O . SER A 1 312 ? 42.829 84.432 -12.076 1.00 19.34 305 SER A O 1
ATOM 2348 N N . GLU A 1 313 ? 42.259 82.270 -11.966 1.00 14.48 306 GLU A N 1
ATOM 2349 C CA . GLU A 1 313 ? 43.364 81.816 -12.826 1.00 16.31 306 GLU A CA 1
ATOM 2350 C C . GLU A 1 313 ? 44.743 82.196 -12.255 1.00 13.97 306 GLU A C 1
ATOM 2351 O O . GLU A 1 313 ? 45.693 82.438 -12.991 1.00 15.28 306 GLU A O 1
ATOM 2357 N N . ASN A 1 314 ? 44.841 82.191 -10.929 1.00 14.19 307 ASN A N 1
ATOM 2358 C CA . ASN A 1 314 ? 46.092 82.498 -10.219 1.00 16.96 307 ASN A CA 1
ATOM 2359 C C . ASN A 1 314 ? 46.196 81.702 -8.912 1.00 17.47 307 ASN A C 1
ATOM 2360 O O . ASN A 1 314 ? 45.173 81.315 -8.344 1.00 17.49 307 ASN A O 1
ATOM 2365 N N . PRO A 1 315 ? 47.433 81.468 -8.421 1.00 17.02 308 PRO A N 1
ATOM 2366 C CA . PRO A 1 315 ? 47.594 80.731 -7.160 1.00 14.30 308 PRO A CA 1
ATOM 2367 C C . PRO A 1 315 ? 46.795 81.280 -5.991 1.00 15.53 308 PRO A C 1
ATOM 2368 O O . PRO A 1 315 ? 46.484 82.487 -5.933 1.00 16.17 308 PRO A O 1
ATOM 2372 N N . VAL A 1 316 ? 46.444 80.378 -5.075 1.00 15.19 309 VAL A N 1
ATOM 2373 C CA . VAL A 1 316 ? 45.624 80.705 -3.914 1.00 15.08 309 VAL A CA 1
ATOM 2374 C C . VAL A 1 316 ? 46.524 80.760 -2.663 1.00 16.40 309 VAL A C 1
ATOM 2375 O O . VAL A 1 316 ? 47.325 79.854 -2.425 1.00 15.59 309 VAL A O 1
ATOM 2379 N N . ARG A 1 317 ? 46.405 81.834 -1.886 1.00 16.00 310 ARG A N 1
ATOM 2380 C CA . ARG A 1 317 ? 47.185 82.005 -0.645 1.00 14.44 310 ARG A CA 1
ATOM 2381 C C . ARG A 1 317 ? 46.270 81.670 0.553 1.00 15.53 310 ARG A C 1
ATOM 2382 O O . ARG A 1 317 ? 45.203 82.253 0.645 1.00 15.32 310 ARG A O 1
ATOM 2390 N N . TYR A 1 318 ? 46.623 80.761 1.471 1.00 12.00 311 TYR A N 1
ATOM 2391 C CA . TYR A 1 318 ? 47.882 80.035 1.570 1.00 14.70 311 TYR A CA 1
ATOM 2392 C C . TYR A 1 318 ? 47.610 78.601 2.061 1.00 14.59 311 TYR A C 1
ATOM 2393 O O . TYR A 1 318 ? 46.530 78.291 2.601 1.00 13.63 311 TYR A O 1
ATOM 2402 N N . GLY A 1 319 ? 48.616 77.746 1.941 1.00 15.03 312 GLY A N 1
ATOM 2403 C CA . GLY A 1 319 ? 48.511 76.415 2.513 1.00 15.45 312 GLY A CA 1
ATOM 2404 C C . GLY A 1 319 ? 49.772 75.901 3.173 1.00 14.89 312 GLY A C 1
ATOM 2405 O O . GLY A 1 319 ? 50.838 76.506 3.063 1.00 14.66 312 GLY A O 1
ATOM 2406 N N . GLN A 1 320 ? 49.627 74.779 3.878 1.00 12.82 313 GLN A N 1
ATOM 2407 C CA . GLN A 1 320 ? 50.748 74.032 4.432 1.00 15.50 313 GLN A CA 1
ATOM 2408 C C . GLN A 1 320 ? 50.481 72.582 4.100 1.00 17.51 313 GLN A C 1
ATOM 2409 O O . GLN A 1 320 ? 49.444 72.280 3.529 1.00 15.34 313 GLN A O 1
ATOM 2415 N N . CYS A 1 321 ? 51.380 71.693 4.512 1.00 11.23 314 CYS A N 1
ATOM 2416 C CA . CYS A 1 321 ? 51.333 70.285 4.091 1.00 13.65 314 CYS A CA 1
ATOM 2417 C C . CYS A 1 321 ? 49.915 69.643 3.996 1.00 10.51 314 CYS A C 1
ATOM 2418 O O . CYS A 1 321 ? 49.557 69.088 2.944 1.00 12.92 314 CYS A O 1
ATOM 2421 N N . TRP A 1 322 ? 49.093 69.723 5.048 1.00 13.38 315 TRP A N 1
ATOM 2422 C CA . TRP A 1 322 ? 47.780 69.038 4.990 1.00 14.54 315 TRP A CA 1
ATOM 2423 C C . TRP A 1 322 ? 46.828 69.650 3.970 1.00 13.62 315 TRP A C 1
ATOM 2424 O O . TRP A 1 322 ? 45.939 68.962 3.475 1.00 14.48 315 TRP A O 1
ATOM 2435 N N . VAL A 1 323 ? 47.000 70.938 3.677 1.00 14.01 316 VAL A N 1
ATOM 2436 C CA . VAL A 1 323 ? 46.149 71.620 2.710 1.00 12.45 316 VAL A CA 1
ATOM 2437 C C . VAL A 1 323 ? 46.564 71.191 1.301 1.00 12.53 316 VAL A C 1
ATOM 2438 O O . VAL A 1 323 ? 45.719 70.875 0.464 1.00 13.76 316 VAL A O 1
ATOM 2442 N N . PHE A 1 324 ? 47.871 71.177 1.041 1.00 9.95 317 PHE A N 1
ATOM 2443 C CA . PHE A 1 324 ? 48.367 70.618 -0.205 1.00 11.78 317 PHE A CA 1
ATOM 2444 C C . PHE A 1 324 ? 47.856 69.187 -0.374 1.00 11.79 317 PHE A C 1
ATOM 2445 O O . PHE A 1 324 ? 47.349 68.850 -1.430 1.00 13.26 317 PHE A O 1
ATOM 2453 N N . ALA A 1 325 ? 47.978 68.368 0.673 1.00 10.81 318 ALA A N 1
ATOM 2454 C CA . ALA A 1 325 ? 47.533 66.975 0.632 1.00 10.54 318 ALA A CA 1
ATOM 2455 C C . ALA A 1 325 ? 46.020 66.849 0.418 1.00 10.48 318 ALA A C 1
ATOM 2456 O O . ALA A 1 325 ? 45.571 65.989 -0.339 1.00 11.65 318 ALA A O 1
ATOM 2458 N N . GLY A 1 326 ? 45.240 67.735 1.036 1.00 13.70 319 GLY A N 1
ATOM 2459 C CA . GLY A 1 326 ? 43.791 67.714 0.862 1.00 13.58 319 GLY A CA 1
ATOM 2460 C C . GLY A 1 326 ? 43.398 68.012 -0.586 1.00 13.95 319 GLY A C 1
ATOM 2461 O O . GLY A 1 326 ? 42.616 67.287 -1.201 1.00 11.60 319 GLY A O 1
ATOM 2462 N N . VAL A 1 327 ? 43.991 69.053 -1.153 1.00 16.78 320 VAL A N 1
ATOM 2463 C CA . VAL A 1 327 ? 43.696 69.426 -2.538 1.00 15.18 320 VAL A CA 1
ATOM 2464 C C . VAL A 1 327 ? 44.172 68.358 -3.549 1.00 12.14 320 VAL A C 1
ATOM 2465 O O . VAL A 1 327 ? 43.439 67.995 -4.476 1.00 9.13 320 VAL A O 1
ATOM 2469 N N . PHE A 1 328 ? 45.403 67.881 -3.378 1.00 10.03 321 PHE A N 1
ATOM 2470 C CA . PHE A 1 328 ? 45.949 66.791 -4.180 1.00 9.91 321 PHE A CA 1
ATOM 2471 C C . PHE A 1 328 ? 45.053 65.529 -4.082 1.00 13.53 321 PHE A C 1
ATOM 2472 O O . PHE A 1 328 ? 44.803 64.850 -5.093 1.00 12.56 321 PHE A O 1
ATOM 2480 N N . ASN A 1 329 ? 44.549 65.222 -2.885 1.00 14.02 322 ASN A N 1
ATOM 2481 C CA . ASN A 1 329 ? 43.650 64.077 -2.740 1.00 12.53 322 ASN A CA 1
ATOM 2482 C C . ASN A 1 329 ? 42.380 64.288 -3.579 1.00 16.98 322 ASN A C 1
ATOM 2483 O O . ASN A 1 329 ? 41.896 63.367 -4.233 1.00 12.93 322 ASN A O 1
ATOM 2488 N N . THR A 1 330 ? 41.855 65.511 -3.565 1.00 15.91 323 THR A N 1
ATOM 2489 C CA . THR A 1 330 ? 40.675 65.824 -4.369 1.00 11.39 323 THR A CA 1
ATOM 2490 C C . THR A 1 330 ? 40.972 65.557 -5.835 1.00 11.35 323 THR A C 1
ATOM 2491 O O . THR A 1 330 ? 40.258 64.802 -6.516 1.00 13.10 323 THR A O 1
ATOM 2495 N N . PHE A 1 331 ? 42.056 66.153 -6.311 1.00 11.96 324 PHE A N 1
ATOM 2496 C CA . PHE A 1 331 ? 42.495 65.987 -7.697 1.00 13.26 324 PHE A CA 1
ATOM 2497 C C . PHE A 1 331 ? 42.570 64.500 -8.116 1.00 12.41 324 PHE A C 1
ATOM 2498 O O . PHE A 1 331 ? 42.119 64.134 -9.207 1.00 10.74 324 PHE A O 1
ATOM 2506 N N . LEU A 1 332 ? 43.157 63.669 -7.261 1.00 11.18 325 LEU A N 1
ATOM 2507 C CA . LEU A 1 332 ? 43.348 62.259 -7.582 1.00 12.65 325 LEU A CA 1
ATOM 2508 C C . LEU A 1 332 ? 42.019 61.508 -7.634 1.00 11.46 325 LEU A C 1
ATOM 2509 O O . LEU A 1 332 ? 41.697 60.869 -8.638 1.00 11.85 325 LEU A O 1
ATOM 2514 N N . ARG A 1 333 ? 41.238 61.611 -6.570 1.00 10.14 326 ARG A N 1
ATOM 2515 C CA . ARG A 1 333 ? 39.982 60.898 -6.498 1.00 11.72 326 ARG A CA 1
ATOM 2516 C C . ARG A 1 333 ? 39.013 61.353 -7.588 1.00 14.52 326 ARG A C 1
ATOM 2517 O O . ARG A 1 333 ? 38.299 60.535 -8.162 1.00 14.63 326 ARG A O 1
ATOM 2525 N N . CYS A 1 334 ? 38.993 62.656 -7.850 1.00 8.83 327 CYS A N 1
ATOM 2526 C CA . CYS A 1 334 ? 38.117 63.231 -8.879 1.00 12.23 327 CYS A CA 1
ATOM 2527 C C . CYS A 1 334 ? 38.359 62.594 -10.244 1.00 9.06 327 CYS A C 1
ATOM 2528 O O . CYS A 1 334 ? 37.430 62.302 -10.984 1.00 12.42 327 CYS A O 1
ATOM 2531 N N . LEU A 1 335 ? 39.626 62.391 -10.577 1.00 8.66 328 LEU A N 1
ATOM 2532 C CA . LEU A 1 335 ? 40.003 61.801 -11.853 1.00 12.11 328 LEU A CA 1
ATOM 2533 C C . LEU A 1 335 ? 39.853 60.288 -11.836 1.00 14.58 328 LEU A C 1
ATOM 2534 O O . LEU A 1 335 ? 39.801 59.643 -12.902 1.00 9.39 328 LEU A O 1
ATOM 2539 N N . GLY A 1 336 ? 39.751 59.727 -10.631 1.00 15.15 329 GLY A N 1
ATOM 2540 C CA . GLY A 1 336 ? 39.477 58.304 -10.480 1.00 14.70 329 GLY A CA 1
ATOM 2541 C C . GLY A 1 336 ? 40.695 57.477 -10.114 1.00 14.04 329 GLY A C 1
ATOM 2542 O O . GLY A 1 336 ? 40.671 56.241 -10.219 1.00 13.55 329 GLY A O 1
ATOM 2543 N N . ILE A 1 337 ? 41.765 58.154 -9.710 1.00 12.98 330 ILE A N 1
ATOM 2544 C CA . ILE A 1 337 ? 42.933 57.463 -9.152 1.00 15.16 330 ILE A CA 1
ATOM 2545 C C . ILE A 1 337 ? 42.765 57.314 -7.658 1.00 11.57 330 ILE A C 1
ATOM 2546 O O . ILE A 1 337 ? 42.702 58.332 -6.945 1.00 9.46 330 ILE A O 1
ATOM 2551 N N . PRO A 1 338 ? 42.685 56.057 -7.171 1.00 9.67 331 PRO A N 1
ATOM 2552 C CA . PRO A 1 338 ? 42.415 55.864 -5.741 1.00 10.38 331 PRO A CA 1
ATOM 2553 C C . PRO A 1 338 ? 43.532 56.522 -4.960 1.00 11.13 331 PRO A C 1
ATOM 2554 O O . PRO A 1 338 ? 44.700 56.426 -5.381 1.00 11.93 331 PRO A O 1
ATOM 2558 N N . ALA A 1 339 ? 43.190 57.190 -3.870 1.00 11.08 332 ALA A N 1
ATOM 2559 C CA . ALA A 1 339 ? 44.182 57.990 -3.138 1.00 16.18 332 ALA A CA 1
ATOM 2560 C C . ALA A 1 339 ? 43.840 58.122 -1.674 1.00 14.31 332 ALA A C 1
ATOM 2561 O O . ALA A 1 339 ? 42.665 58.092 -1.278 1.00 12.32 332 ALA A O 1
ATOM 2563 N N . ARG A 1 340 ? 44.870 58.298 -0.862 1.00 16.07 333 ARG A N 1
ATOM 2564 C CA . ARG A 1 340 ? 44.630 58.586 0.544 1.00 13.08 333 ARG A CA 1
ATOM 2565 C C . ARG A 1 340 ? 45.712 59.522 1.080 1.00 13.82 333 ARG A C 1
ATOM 2566 O O . ARG A 1 340 ? 46.749 59.726 0.443 1.00 10.71 333 ARG A O 1
ATOM 2574 N N . ILE A 1 341 ? 45.460 60.091 2.252 1.00 15.40 334 ILE A N 1
ATOM 2575 C CA . ILE A 1 341 ? 46.423 60.984 2.887 1.00 15.36 334 ILE A CA 1
ATOM 2576 C C . ILE A 1 341 ? 47.060 60.291 4.089 1.00 14.52 334 ILE A C 1
ATOM 2577 O O . ILE A 1 341 ? 46.365 59.757 4.967 1.00 18.33 334 ILE A O 1
ATOM 2582 N N . VAL A 1 342 ? 48.386 60.311 4.104 1.00 11.77 335 VAL A N 1
ATOM 2583 C CA . VAL A 1 342 ? 49.155 59.754 5.203 1.00 14.57 335 VAL A CA 1
ATOM 2584 C C . VAL A 1 342 ? 49.866 60.880 5.951 1.00 15.39 335 VAL A C 1
ATOM 2585 O O . VAL A 1 342 ? 50.209 61.919 5.371 1.00 14.44 335 VAL A O 1
ATOM 2589 N N . THR A 1 343 ? 50.044 60.674 7.253 1.00 14.40 336 THR A N 1
ATOM 2590 C CA . THR A 1 343 ? 50.751 61.620 8.132 1.00 16.11 336 THR A CA 1
ATOM 2591 C C . THR A 1 343 ? 51.937 60.898 8.764 1.00 17.36 336 THR A C 1
ATOM 2592 O O . THR A 1 343 ? 51.780 59.792 9.311 1.00 19.37 336 THR A O 1
ATOM 2596 N N . ASN A 1 344 ? 53.111 61.500 8.627 1.00 14.93 337 ASN A N 1
ATOM 2597 C CA . ASN A 1 344 ? 54.366 61.008 9.204 1.00 15.88 337 ASN A CA 1
ATOM 2598 C C . ASN A 1 344 ? 54.766 61.935 10.369 1.00 20.29 337 ASN A C 1
ATOM 2599 O O . ASN A 1 344 ? 54.912 63.139 10.165 1.00 16.27 337 ASN A O 1
ATOM 2604 N N . TYR A 1 345 ? 54.920 61.375 11.570 1.00 19.40 338 TYR A N 1
ATOM 2605 C CA . TYR A 1 345 ? 55.357 62.132 12.748 1.00 20.72 338 TYR A CA 1
ATOM 2606 C C . TYR A 1 345 ? 56.878 62.134 12.873 1.00 24.45 338 TYR A C 1
ATOM 2607 O O . TYR A 1 345 ? 57.513 61.087 12.704 1.00 25.26 338 TYR A O 1
ATOM 2616 N N . PHE A 1 346 ? 57.436 63.310 13.190 1.00 24.11 339 PHE A N 1
ATOM 2617 C CA . PHE A 1 346 ? 58.883 63.576 13.128 1.00 25.01 339 PHE A CA 1
ATOM 2618 C C . PHE A 1 346 ? 59.416 63.324 11.721 1.00 22.48 339 PHE A C 1
ATOM 2619 O O . PHE A 1 346 ? 60.172 62.373 11.474 1.00 21.18 339 PHE A O 1
ATOM 2627 N N . SER A 1 347 ? 59.022 64.186 10.795 1.00 19.52 340 SER A N 1
ATOM 2628 C CA . SER A 1 347 ? 59.305 63.946 9.391 1.00 19.03 340 SER A CA 1
ATOM 2629 C C . SER A 1 347 ? 60.577 64.679 8.978 1.00 21.32 340 SER A C 1
ATOM 2630 O O . SER A 1 347 ? 60.681 65.899 9.110 1.00 23.25 340 SER A O 1
ATOM 2633 N N . ALA A 1 348 ? 61.557 63.925 8.499 1.00 21.79 341 ALA A N 1
ATOM 2634 C CA . ALA A 1 348 ? 62.852 64.497 8.154 1.00 20.81 341 ALA A CA 1
ATOM 2635 C C . ALA A 1 348 ? 62.813 65.220 6.818 1.00 23.19 341 ALA A C 1
ATOM 2636 O O . ALA A 1 348 ? 62.134 64.782 5.853 1.00 19.05 341 ALA A O 1
ATOM 2638 N N . HIS A 1 349 ? 63.524 66.347 6.773 1.00 21.78 342 HIS A N 1
ATOM 2639 C CA . HIS A 1 349 ? 63.704 67.085 5.531 1.00 18.69 342 HIS A CA 1
ATOM 2640 C C . HIS A 1 349 ? 65.185 67.141 5.202 1.00 21.16 342 HIS A C 1
ATOM 2641 O O . HIS A 1 349 ? 65.931 67.924 5.774 1.00 23.50 342 HIS A O 1
ATOM 2648 N N . ASP A 1 350 ? 65.589 66.317 4.250 1.00 21.73 343 ASP A N 1
ATOM 2649 C CA . ASP A 1 350 ? 66.974 66.217 3.816 1.00 21.71 343 ASP A CA 1
ATOM 2650 C C . ASP A 1 350 ? 67.234 67.281 2.744 1.00 26.17 343 ASP A C 1
ATOM 2651 O O . ASP A 1 350 ? 66.532 67.322 1.715 1.00 24.66 343 ASP A O 1
ATOM 2656 N N . ASN A 1 351 ? 68.206 68.156 2.999 1.00 27.85 344 ASN A N 1
ATOM 2657 C CA . ASN A 1 351 ? 68.500 69.260 2.089 1.00 34.48 344 ASN A CA 1
ATOM 2658 C C . ASN A 1 351 ? 69.656 68.981 1.137 1.00 34.38 344 ASN A C 1
ATOM 2659 O O . ASN A 1 351 ? 69.777 69.631 0.107 1.00 36.42 344 ASN A O 1
ATOM 2664 N N . ASP A 1 352 ? 70.511 68.026 1.473 1.00 30.87 345 ASP A N 1
ATOM 2665 C CA . ASP A 1 352 ? 71.652 67.757 0.608 1.00 31.88 345 ASP A CA 1
ATOM 2666 C C . ASP A 1 352 ? 71.705 66.329 0.055 1.00 32.80 345 ASP A C 1
ATOM 2667 O O . ASP A 1 352 ? 72.777 65.839 -0.297 1.00 33.10 345 ASP A O 1
ATOM 2672 N N . ALA A 1 353 ? 70.540 65.684 -0.015 1.00 34.10 346 ALA A N 1
ATOM 2673 C CA . ALA A 1 353 ? 70.357 64.389 -0.681 1.00 32.38 346 ALA A CA 1
ATOM 2674 C C . ALA A 1 353 ? 71.385 63.314 -0.326 1.00 33.81 346 ALA A C 1
ATOM 2675 O O . ALA A 1 353 ? 71.898 62.622 -1.207 1.00 36.33 346 ALA A O 1
ATOM 2677 N N . ASN A 1 354 ? 71.688 63.167 0.957 1.00 31.46 347 ASN A N 1
ATOM 2678 C CA . ASN A 1 354 ? 72.551 62.064 1.375 1.00 30.21 347 ASN A CA 1
ATOM 2679 C C . ASN A 1 354 ? 71.827 61.125 2.327 1.00 27.67 347 ASN A C 1
ATOM 2680 O O . ASN A 1 354 ? 72.436 60.243 2.913 1.00 29.12 347 ASN A O 1
ATOM 2685 N N . LEU A 1 355 ? 70.525 61.348 2.487 1.00 29.32 348 LEU A N 1
ATOM 2686 C CA . LEU A 1 355 ? 69.629 60.414 3.179 1.00 29.85 348 LEU A CA 1
ATOM 2687 C C . LEU A 1 355 ? 69.910 60.303 4.675 1.00 29.23 348 LEU A C 1
ATOM 2688 O O . LEU A 1 355 ? 69.610 59.289 5.295 1.00 29.74 348 LEU A O 1
ATOM 2693 N N . GLN A 1 356 ? 70.483 61.351 5.253 1.00 28.49 349 GLN A N 1
ATOM 2694 C CA . GLN A 1 356 ? 70.677 61.414 6.697 1.00 29.70 349 GLN A CA 1
ATOM 2695 C C . GLN A 1 356 ? 70.511 62.862 7.150 1.00 28.91 349 GLN A C 1
ATOM 2696 O O . GLN A 1 356 ? 70.641 63.796 6.346 1.00 28.22 349 GLN A O 1
ATOM 2702 N N . MET A 1 357 ? 70.177 63.048 8.421 1.00 27.10 350 MET A N 1
ATOM 2703 C CA . MET A 1 357 ? 70.081 64.389 8.979 1.00 29.10 350 MET A CA 1
ATOM 2704 C C . MET A 1 357 ? 71.447 64.824 9.482 1.00 31.75 350 MET A C 1
ATOM 2705 O O . MET A 1 357 ? 71.955 64.298 10.488 1.00 33.22 350 MET A O 1
ATOM 2710 N N . ASP A 1 358 ? 72.058 65.763 8.765 1.00 34.82 351 ASP A N 1
ATOM 2711 C CA . ASP A 1 358 ? 73.367 66.273 9.158 1.00 37.95 351 ASP A CA 1
ATOM 2712 C C . ASP A 1 358 ? 73.209 67.426 10.134 1.00 38.15 351 ASP A C 1
ATOM 2713 O O . ASP A 1 358 ? 72.846 68.529 9.743 1.00 37.39 351 ASP A O 1
ATOM 2718 N N . ILE A 1 359 ? 73.468 67.151 11.406 1.00 41.79 352 ILE A N 1
ATOM 2719 C CA . ILE A 1 359 ? 73.372 68.159 12.458 1.00 41.48 352 ILE A CA 1
ATOM 2720 C C . ILE A 1 359 ? 74.767 68.630 12.887 1.00 44.23 352 ILE A C 1
ATOM 2721 O O . ILE A 1 359 ? 75.478 67.937 13.625 1.00 43.69 352 ILE A O 1
ATOM 2726 N N . PHE A 1 360 ? 75.156 69.813 12.421 1.00 45.36 353 PHE A N 1
ATOM 2727 C CA . PHE A 1 360 ? 76.468 70.348 12.755 1.00 48.72 353 PHE A CA 1
ATOM 2728 C C . PHE A 1 360 ? 76.457 71.034 14.114 1.00 47.83 353 PHE A C 1
ATOM 2729 O O . PHE A 1 360 ? 75.656 71.930 14.362 1.00 46.08 353 PHE A O 1
ATOM 2737 N N . LEU A 1 361 ? 77.345 70.587 14.996 1.00 48.78 354 LEU A N 1
ATOM 2738 C CA . LEU A 1 361 ? 77.370 71.071 16.363 1.00 51.12 354 LEU A CA 1
ATOM 2739 C C . LEU A 1 361 ? 78.649 71.873 16.623 1.00 52.71 354 LEU A C 1
ATOM 2740 O O . LEU A 1 361 ? 79.758 71.390 16.363 1.00 54.01 354 LEU A O 1
ATOM 2742 N N . GLU A 1 362 ? 78.484 73.100 17.115 1.00 51.87 355 GLU A N 1
ATOM 2743 C CA . GLU A 1 362 ? 79.620 73.944 17.505 1.00 56.76 355 GLU A CA 1
ATOM 2744 C C . GLU A 1 362 ? 80.475 73.272 18.584 1.00 60.31 355 GLU A C 1
ATOM 2745 O O . GLU A 1 362 ? 80.094 72.238 19.142 1.00 58.84 355 GLU A O 1
ATOM 2747 N N . GLU A 1 363 ? 81.638 73.850 18.874 1.00 63.66 356 GLU A N 1
ATOM 2748 C CA . GLU A 1 363 ? 82.524 73.255 19.870 1.00 66.78 356 GLU A CA 1
ATOM 2749 C C . GLU A 1 363 ? 81.872 73.310 21.249 1.00 66.75 356 GLU A C 1
ATOM 2750 O O . GLU A 1 363 ? 82.053 72.412 22.071 1.00 65.32 356 GLU A O 1
ATOM 2752 N N . ASP A 1 364 ? 81.083 74.356 21.477 1.00 68.82 357 ASP A N 1
ATOM 2753 C CA . ASP A 1 364 ? 80.379 74.533 22.743 1.00 70.40 357 ASP A CA 1
ATOM 2754 C C . ASP A 1 364 ? 79.404 73.386 22.990 1.00 71.11 357 ASP A C 1
ATOM 2755 O O . ASP A 1 364 ? 78.983 73.150 24.121 1.00 72.06 357 ASP A O 1
ATOM 2757 N N . GLY A 1 365 ? 79.057 72.670 21.924 1.00 70.76 358 GLY A N 1
ATOM 2758 C CA . GLY A 1 365 ? 78.120 71.568 22.009 1.00 68.81 358 GLY A CA 1
ATOM 2759 C C . GLY A 1 365 ? 76.747 71.962 21.502 1.00 66.51 358 GLY A C 1
ATOM 2760 O O . GLY A 1 365 ? 75.931 71.105 21.160 1.00 65.45 358 GLY A O 1
ATOM 2761 N N . ASN A 1 366 ? 76.489 73.267 21.459 1.00 65.76 359 ASN A N 1
ATOM 2762 C CA . ASN A 1 366 ? 75.219 73.782 20.950 1.00 61.71 359 ASN A CA 1
ATOM 2763 C C . ASN A 1 366 ? 75.132 73.543 19.445 1.00 57.69 359 ASN A C 1
ATOM 2764 O O . ASN A 1 366 ? 76.157 73.341 18.783 1.00 57.30 359 ASN A O 1
ATOM 2766 N N . VAL A 1 367 ? 73.925 73.542 18.888 1.00 57.89 360 VAL A N 1
ATOM 2767 C CA . VAL A 1 367 ? 73.823 73.297 17.456 1.00 52.47 360 VAL A CA 1
ATOM 2768 C C . VAL A 1 367 ? 74.129 74.563 16.660 1.00 50.79 360 VAL A C 1
ATOM 2769 O O . VAL A 1 367 ? 73.605 75.635 16.940 1.00 50.11 360 VAL A O 1
ATOM 2773 N N . ASN A 1 368 ? 75.040 74.420 15.706 1.00 50.60 361 ASN A N 1
ATOM 2774 C CA . ASN A 1 368 ? 75.362 75.454 14.741 1.00 50.73 361 ASN A CA 1
ATOM 2775 C C . ASN A 1 368 ? 74.177 75.678 13.810 1.00 50.17 361 ASN A C 1
ATOM 2776 O O . ASN A 1 368 ? 73.941 74.889 12.879 1.00 45.65 361 ASN A O 1
ATOM 2781 N N . SER A 1 369 ? 73.421 76.744 14.064 1.00 50.83 362 SER A N 1
ATOM 2782 C CA . SER A 1 369 ? 72.219 77.019 13.284 1.00 50.32 362 SER A CA 1
ATOM 2783 C C . SER A 1 369 ? 72.565 77.502 11.876 1.00 51.75 362 SER A C 1
ATOM 2784 O O . SER A 1 369 ? 71.735 77.446 10.964 1.00 52.81 362 SER A O 1
ATOM 2786 N N . LYS A 1 370 ? 73.802 77.954 11.700 1.00 54.70 363 LYS A N 1
ATOM 2787 C CA . LYS A 1 370 ? 74.246 78.490 10.417 1.00 55.64 363 LYS A CA 1
ATOM 2788 C C . LYS A 1 370 ? 74.589 77.375 9.439 1.00 54.22 363 LYS A C 1
ATOM 2789 O O . LYS A 1 370 ? 74.162 77.403 8.280 1.00 53.32 363 LYS A O 1
ATOM 2791 N N . LEU A 1 371 ? 75.349 76.391 9.916 1.00 53.31 364 LEU A N 1
ATOM 2792 C CA . LEU A 1 371 ? 75.786 75.272 9.082 1.00 50.68 364 LEU A CA 1
ATOM 2793 C C . LEU A 1 371 ? 74.708 74.199 8.900 1.00 46.54 364 LEU A C 1
ATOM 2794 O O . LEU A 1 371 ? 74.649 73.531 7.862 1.00 43.96 364 LEU A O 1
ATOM 2796 N N . THR A 1 372 ? 73.870 74.017 9.916 1.00 45.07 365 THR A N 1
ATOM 2797 C CA . THR A 1 372 ? 72.837 72.988 9.864 1.00 40.50 365 THR A CA 1
ATOM 2798 C C . THR A 1 372 ? 71.711 73.438 8.937 1.00 39.29 365 THR A C 1
ATOM 2799 O O . THR A 1 372 ? 71.092 74.473 9.172 1.00 43.72 365 THR A O 1
ATOM 2803 N N . LYS A 1 373 ? 71.469 72.676 7.874 1.00 32.83 366 LYS A N 1
ATOM 2804 C CA . LYS A 1 373 ? 70.456 73.056 6.891 1.00 33.58 366 LYS A CA 1
ATOM 2805 C C . LYS A 1 373 ? 69.267 72.109 6.948 1.00 31.31 366 LYS A C 1
ATOM 2806 O O . LYS A 1 373 ? 68.128 72.518 6.729 1.00 27.62 366 LYS A O 1
ATOM 2812 N N . ASP A 1 374 ? 69.541 70.838 7.236 1.00 32.62 367 ASP A N 1
ATOM 2813 C CA . ASP A 1 374 ? 68.479 69.831 7.322 1.00 30.70 367 ASP A CA 1
ATOM 2814 C C . ASP A 1 374 ? 67.550 70.172 8.480 1.00 30.34 367 ASP A C 1
ATOM 2815 O O . ASP A 1 374 ? 67.902 70.947 9.370 1.00 26.73 367 ASP A O 1
ATOM 2820 N N . SER A 1 375 ? 66.366 69.580 8.481 1.00 26.58 368 SER A N 1
ATOM 2821 C CA . SER A 1 375 ? 65.413 69.878 9.533 1.00 28.25 368 SER A CA 1
ATOM 2822 C C . SER A 1 375 ? 64.453 68.732 9.765 1.00 28.50 368 SER A C 1
ATOM 2823 O O . SER A 1 375 ? 64.366 67.795 8.961 1.00 28.94 368 SER A O 1
ATOM 2826 N N . VAL A 1 376 ? 63.720 68.819 10.866 1.00 30.07 369 VAL A N 1
ATOM 2827 C CA . VAL A 1 376 ? 62.725 67.808 11.193 1.00 29.64 369 VAL A CA 1
ATOM 2828 C C . VAL A 1 376 ? 61.395 68.486 11.576 1.00 28.14 369 VAL A C 1
ATOM 2829 O O . VAL A 1 376 ? 61.377 69.456 12.332 1.00 26.34 369 VAL A O 1
ATOM 2833 N N . TRP A 1 377 ? 60.287 67.995 11.026 1.00 24.27 370 TRP A N 1
ATOM 2834 C CA . TRP A 1 377 ? 58.966 68.593 11.269 1.00 25.87 370 TRP A CA 1
ATOM 2835 C C . TRP A 1 377 ? 58.194 67.809 12.309 1.00 26.10 370 TRP A C 1
ATOM 2836 O O . TRP A 1 377 ? 58.268 66.577 12.328 1.00 22.48 370 TRP A O 1
ATOM 2847 N N . ASN A 1 378 ? 57.404 68.505 13.122 1.00 21.02 371 ASN A N 1
ATOM 2848 C CA . ASN A 1 378 ? 56.503 67.813 14.032 1.00 21.32 371 ASN A CA 1
ATOM 2849 C C . ASN A 1 378 ? 55.671 66.743 13.315 1.00 19.97 371 ASN A C 1
ATOM 2850 O O . ASN A 1 378 ? 55.587 65.588 13.761 1.00 21.36 371 ASN A O 1
ATOM 2855 N N . TYR A 1 379 ? 55.093 67.100 12.177 1.00 18.84 372 TYR A N 1
ATOM 2856 C CA . TYR A 1 379 ? 54.482 66.099 11.328 1.00 17.61 372 TYR A CA 1
ATOM 2857 C C . TYR A 1 379 ? 54.496 66.605 9.900 1.00 18.34 372 TYR A C 1
ATOM 2858 O O . TYR A 1 379 ? 54.651 67.799 9.653 1.00 16.79 372 TYR A O 1
ATOM 2867 N N . HIS A 1 380 ? 54.311 65.697 8.951 1.00 16.15 373 HIS A N 1
ATOM 2868 C CA . HIS A 1 380 ? 54.156 66.111 7.569 1.00 16.28 373 HIS A CA 1
ATOM 2869 C C . HIS A 1 380 ? 53.130 65.161 6.959 1.00 18.18 373 HIS A C 1
ATOM 2870 O O . HIS A 1 380 ? 52.986 64.021 7.407 1.00 19.13 373 HIS A O 1
ATOM 2877 N N . CYS A 1 381 ? 52.410 65.663 5.961 1.00 14.55 374 CYS A N 1
ATOM 2878 C CA . CYS A 1 381 ? 51.329 64.941 5.319 1.00 15.40 374 CYS A CA 1
ATOM 2879 C C . CYS A 1 381 ? 51.590 64.911 3.823 1.00 13.16 374 CYS A C 1
ATOM 2880 O O . CYS A 1 381 ? 51.889 65.957 3.228 1.00 11.46 374 CYS A O 1
ATOM 2883 N N . TRP A 1 382 ? 51.429 63.737 3.210 1.00 13.65 375 TRP A N 1
ATOM 2884 C CA . TRP A 1 382 ? 51.463 63.626 1.749 1.00 13.52 375 TRP A CA 1
ATOM 2885 C C . TRP A 1 382 ? 50.418 62.605 1.292 1.00 13.34 375 TRP A C 1
ATOM 2886 O O . TRP A 1 382 ? 49.574 62.162 2.081 1.00 13.08 375 TRP A O 1
ATOM 2897 N N . ASN A 1 383 ? 50.441 62.280 0.006 1.00 16.07 376 ASN A N 1
ATOM 2898 C CA . ASN A 1 383 ? 49.419 61.421 -0.565 1.00 13.55 376 ASN A CA 1
ATOM 2899 C C . ASN A 1 383 ? 50.003 60.103 -1.028 1.00 10.96 376 ASN A C 1
ATOM 2900 O O . ASN A 1 383 ? 51.196 59.997 -1.353 1.00 8.97 376 ASN A O 1
ATOM 2905 N N . GLU A 1 384 ? 49.150 59.093 -1.043 1.00 9.85 377 GLU A N 1
ATOM 2906 C CA . GLU A 1 384 ? 49.471 57.874 -1.739 1.00 13.20 377 GLU A CA 1
ATOM 2907 C C . GLU A 1 384 ? 48.442 57.711 -2.838 1.00 12.83 377 GLU A C 1
ATOM 2908 O O . GLU A 1 384 ? 47.253 57.943 -2.620 1.00 13.42 377 GLU A O 1
ATOM 2914 N N . ALA A 1 385 ? 48.919 57.318 -4.009 1.00 11.80 378 ALA A N 1
ATOM 2915 C CA . ALA A 1 385 ? 48.061 57.049 -5.160 1.00 11.36 378 ALA A CA 1
ATOM 2916 C C . ALA A 1 385 ? 48.281 55.599 -5.579 1.00 14.00 378 ALA A C 1
ATOM 2917 O O . ALA A 1 385 ? 49.428 55.124 -5.601 1.00 13.65 378 ALA A O 1
ATOM 2919 N N . TRP A 1 386 ? 47.192 54.909 -5.920 1.00 14.03 379 TRP A N 1
ATOM 2920 C CA . TRP A 1 386 ? 47.214 53.476 -6.239 1.00 11.84 379 TRP A CA 1
ATOM 2921 C C . TRP A 1 386 ? 47.332 53.228 -7.740 1.00 14.83 379 TRP A C 1
ATOM 2922 O O . TRP A 1 386 ? 46.460 53.648 -8.506 1.00 12.48 379 TRP A O 1
ATOM 2933 N N . MET A 1 387 ? 48.389 52.518 -8.141 1.00 15.74 380 MET A N 1
ATOM 2934 C CA . MET A 1 387 ? 48.629 52.212 -9.545 1.00 15.37 380 MET A CA 1
ATOM 2935 C C . MET A 1 387 ? 49.684 51.129 -9.749 1.00 15.39 380 MET A C 1
ATOM 2936 O O . MET A 1 387 ? 50.566 50.923 -8.911 1.00 13.32 380 MET A O 1
ATOM 2941 N N . THR A 1 388 ? 49.592 50.435 -10.884 1.00 14.48 381 THR A N 1
ATOM 2942 C CA . THR A 1 388 ? 50.669 49.576 -11.332 1.00 14.95 381 THR A CA 1
ATOM 2943 C C . THR A 1 388 ? 51.851 50.458 -11.689 1.00 16.00 381 THR A C 1
ATOM 2944 O O . THR A 1 388 ? 51.707 51.674 -11.881 1.00 15.72 381 THR A O 1
ATOM 2948 N N . ARG A 1 389 ? 53.027 49.848 -11.770 1.00 18.14 382 ARG A N 1
ATOM 2949 C CA . ARG A 1 389 ? 54.227 50.574 -12.174 1.00 15.47 382 ARG A CA 1
ATOM 2950 C C . ARG A 1 389 ? 54.918 49.796 -13.289 1.00 16.32 382 ARG A C 1
ATOM 2951 O O . ARG A 1 389 ? 55.946 49.152 -13.054 1.00 15.34 382 ARG A O 1
ATOM 2959 N N . PRO A 1 390 ? 54.352 49.855 -14.522 1.00 16.97 383 PRO A N 1
ATOM 2960 C CA . PRO A 1 390 ? 54.943 49.129 -15.653 1.00 18.04 383 PRO A CA 1
ATOM 2961 C C . PRO A 1 390 ? 56.355 49.587 -15.921 1.00 16.74 383 PRO A C 1
ATOM 2962 O O . PRO A 1 390 ? 57.075 48.861 -16.586 1.00 17.92 383 PRO A O 1
ATOM 2966 N N . ASP A 1 391 ? 56.749 50.760 -15.409 1.00 15.47 384 ASP A N 1
ATOM 2967 C CA . ASP A 1 391 ? 58.106 51.256 -15.593 1.00 18.00 384 ASP A CA 1
ATOM 2968 C C . ASP A 1 391 ? 59.088 50.682 -14.563 1.00 18.31 384 ASP A C 1
ATOM 2969 O O . ASP A 1 391 ? 60.275 50.914 -14.676 1.00 19.54 384 ASP A O 1
ATOM 2974 N N . LEU A 1 392 ? 58.596 49.939 -13.569 1.00 18.89 385 LEU A N 1
ATOM 2975 C CA . LEU A 1 392 ? 59.467 49.330 -12.542 1.00 17.04 385 LEU A CA 1
ATOM 2976 C C . LEU A 1 392 ? 59.362 47.788 -12.639 1.00 19.96 385 LEU A C 1
ATOM 2977 O O . LEU A 1 392 ? 58.451 47.281 -13.266 1.00 17.09 385 LEU A O 1
ATOM 2982 N N . PRO A 1 393 ? 60.302 47.038 -12.032 1.00 21.75 386 PRO A N 1
ATOM 2983 C CA . PRO A 1 393 ? 60.135 45.574 -12.046 1.00 19.72 386 PRO A CA 1
ATOM 2984 C C . PRO A 1 393 ? 58.841 45.168 -11.341 1.00 18.39 386 PRO A C 1
ATOM 2985 O O . PRO A 1 393 ? 58.337 45.938 -10.521 1.00 17.27 386 PRO A O 1
ATOM 2989 N N . VAL A 1 394 ? 58.310 43.984 -11.618 1.00 19.78 387 VAL A N 1
ATOM 2990 C CA . VAL A 1 394 ? 57.112 43.557 -10.895 1.00 20.24 387 VAL A CA 1
ATOM 2991 C C . VAL A 1 394 ? 57.344 43.536 -9.363 1.00 18.73 387 VAL A C 1
ATOM 2992 O O . VAL A 1 394 ? 58.453 43.271 -8.888 1.00 20.09 387 VAL A O 1
ATOM 2996 N N . GLY A 1 395 ? 56.300 43.846 -8.601 1.00 18.04 388 GLY A N 1
ATOM 2997 C CA . GLY A 1 395 ? 56.430 43.921 -7.159 1.00 18.75 388 GLY A CA 1
ATOM 2998 C C . GLY A 1 395 ? 56.364 45.324 -6.581 1.00 17.86 388 GLY A C 1
ATOM 2999 O O . GLY A 1 395 ? 56.107 45.480 -5.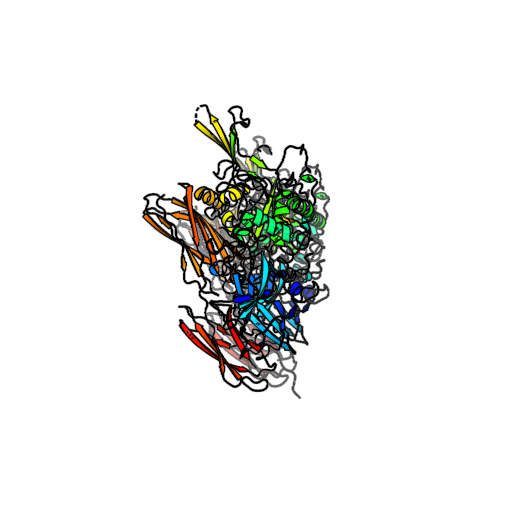383 1.00 19.73 388 GLY A O 1
ATOM 3000 N N . PHE A 1 396 ? 56.536 46.346 -7.422 1.00 15.68 389 PHE A N 1
ATOM 3001 C CA . PHE A 1 396 ? 56.611 47.719 -6.934 1.00 16.61 389 PHE A CA 1
ATOM 3002 C C . PHE A 1 396 ? 55.387 48.604 -7.249 1.00 16.17 389 PHE A C 1
ATOM 3003 O O . PHE A 1 396 ? 55.408 49.809 -6.982 1.00 13.35 389 PHE A O 1
ATOM 3011 N N . GLY A 1 397 ? 54.329 47.997 -7.796 1.00 15.55 390 GLY A N 1
ATOM 3012 C CA . GLY A 1 397 ? 53.051 48.683 -7.958 1.00 14.37 390 GLY A CA 1
ATOM 3013 C C . GLY A 1 397 ? 52.390 48.929 -6.609 1.00 15.44 390 GLY A C 1
ATOM 3014 O O . GLY A 1 397 ? 53.042 48.867 -5.576 1.00 17.26 390 GLY A O 1
ATOM 3015 N N . GLY A 1 398 ? 51.092 49.205 -6.609 1.00 12.49 391 GLY A N 1
ATOM 3016 C CA . GLY A 1 398 ? 50.370 49.452 -5.364 1.00 12.03 391 GLY A CA 1
ATOM 3017 C C . GLY A 1 398 ? 50.412 50.916 -4.955 1.00 13.05 391 GLY A C 1
ATOM 3018 O O . GLY A 1 398 ? 50.311 51.794 -5.818 1.00 12.39 391 GLY A O 1
ATOM 3019 N N . TRP A 1 399 ? 50.551 51.182 -3.653 1.00 11.20 392 TRP A N 1
ATOM 3020 C CA . TRP A 1 399 ? 50.557 52.567 -3.158 1.00 10.99 392 TRP A CA 1
ATOM 3021 C C . TRP A 1 399 ? 51.856 53.243 -3.562 1.00 11.51 392 TRP A C 1
ATOM 3022 O O . TRP A 1 399 ? 52.943 52.678 -3.386 1.00 13.01 392 TRP A O 1
ATOM 3033 N N . GLN A 1 400 ? 51.726 54.444 -4.119 1.00 12.56 393 GLN A N 1
ATOM 3034 C CA . GLN A 1 400 ? 52.858 55.242 -4.556 1.00 13.78 393 GLN A CA 1
ATOM 3035 C C . GLN A 1 400 ? 52.776 56.561 -3.784 1.00 12.41 393 GLN A C 1
ATOM 3036 O O . GLN A 1 400 ? 51.723 57.203 -3.760 1.00 12.87 393 GLN A O 1
ATOM 3042 N N . ALA A 1 401 ? 53.861 56.916 -3.111 1.00 12.24 394 ALA A N 1
ATOM 3043 C CA . ALA A 1 401 ? 53.932 58.209 -2.391 1.00 12.22 394 ALA A CA 1
ATOM 3044 C C . ALA A 1 401 ? 54.038 59.341 -3.382 1.00 13.07 394 ALA A C 1
ATOM 3045 O O . ALA A 1 401 ? 54.940 59.340 -4.225 1.00 10.65 394 ALA A O 1
ATOM 3047 N N . VAL A 1 402 ? 53.114 60.294 -3.271 1.00 13.76 395 VAL A N 1
ATOM 3048 C CA . VAL A 1 402 ? 53.189 61.544 -4.020 1.00 14.47 395 VAL A CA 1
ATOM 3049 C C . VAL A 1 402 ? 52.936 62.730 -3.081 1.00 13.92 395 VAL A C 1
ATOM 3050 O O . VAL A 1 402 ? 52.086 62.671 -2.176 1.00 18.16 395 VAL A O 1
ATOM 3054 N N . ASP A 1 403 ? 53.671 63.808 -3.305 1.00 13.67 396 ASP A N 1
ATOM 3055 C CA . ASP A 1 403 ? 53.737 64.902 -2.342 1.00 12.51 396 ASP A CA 1
ATOM 3056 C C . ASP A 1 403 ? 53.808 66.211 -3.092 1.00 12.39 396 ASP A C 1
ATOM 3057 O O . ASP A 1 403 ? 54.777 66.466 -3.816 1.00 10.72 396 ASP A O 1
ATOM 3062 N N . SER A 1 404 ? 52.786 67.044 -2.924 1.00 13.06 397 SER A N 1
ATOM 3063 C CA . SER A 1 404 ? 52.772 68.358 -3.575 1.00 12.15 397 SER A CA 1
ATOM 3064 C C . SER A 1 404 ? 53.284 69.494 -2.683 1.00 13.70 397 SER A C 1
ATOM 3065 O O . SER A 1 404 ? 53.369 70.654 -3.133 1.00 16.14 397 SER A O 1
ATOM 3068 N N . THR A 1 405 ? 53.631 69.189 -1.429 1.00 14.97 398 THR A N 1
ATOM 3069 C CA . THR A 1 405 ? 54.236 70.234 -0.565 1.00 12.84 398 THR A CA 1
ATOM 3070 C C . THR A 1 405 ? 55.653 70.500 -1.075 1.00 16.32 398 THR A C 1
ATOM 3071 O O . THR A 1 405 ? 56.451 69.567 -1.186 1.00 20.47 398 THR A O 1
ATOM 3075 N N . PRO A 1 406 ? 55.982 71.763 -1.384 1.00 18.50 399 PRO A N 1
ATOM 3076 C CA . PRO A 1 406 ? 57.346 72.019 -1.873 1.00 19.84 399 PRO A CA 1
ATOM 3077 C C . PRO A 1 406 ? 58.361 71.823 -0.763 1.00 23.24 399 PRO A C 1
ATOM 3078 O O . PRO A 1 406 ? 58.197 72.356 0.324 1.00 24.55 399 PRO A O 1
ATOM 3082 N N . GLN A 1 407 ? 59.392 71.042 -1.037 1.00 22.21 400 GLN A N 1
ATOM 3083 C CA . GLN A 1 407 ? 60.474 70.887 -0.088 1.00 22.86 400 GLN A CA 1
ATOM 3084 C C . GLN A 1 407 ? 61.766 70.907 -0.867 1.00 21.94 400 GLN A C 1
ATOM 3085 O O . GLN A 1 407 ? 62.547 71.825 -0.724 1.00 24.32 400 GLN A O 1
ATOM 3091 N N . GLU A 1 408 ? 61.971 69.902 -1.712 1.00 19.77 401 GLU A N 1
ATOM 3092 C CA . GLU A 1 408 ? 63.150 69.836 -2.565 1.00 20.57 401 GLU A CA 1
ATOM 3093 C C . GLU A 1 408 ? 62.779 69.730 -4.047 1.00 22.88 401 GLU A C 1
ATOM 3094 O O . GLU A 1 408 ? 61.758 69.120 -4.413 1.00 22.23 401 GLU A O 1
ATOM 3100 N N . ASN A 1 409 ? 63.618 70.309 -4.898 1.00 21.26 402 ASN A N 1
ATOM 3101 C CA . ASN A 1 409 ? 63.467 70.153 -6.336 1.00 23.66 402 ASN A CA 1
ATOM 3102 C C . ASN A 1 409 ? 63.673 68.701 -6.761 1.00 24.04 402 ASN A C 1
ATOM 3103 O O . ASN A 1 409 ? 64.498 67.996 -6.204 1.00 24.56 402 ASN A O 1
ATOM 3108 N N . SER A 1 410 ? 62.911 68.276 -7.752 1.00 24.35 403 SER A N 1
ATOM 3109 C CA . SER A 1 410 ? 63.123 66.997 -8.410 1.00 20.76 403 SER A CA 1
ATOM 3110 C C . SER A 1 410 ? 63.192 67.294 -9.900 1.00 20.44 403 SER A C 1
ATOM 3111 O O . SER A 1 410 ? 62.195 67.705 -10.497 1.00 19.45 403 SER A O 1
ATOM 3114 N N . ASP A 1 411 ? 64.378 67.143 -10.486 1.00 20.96 404 ASP A N 1
ATOM 3115 C CA . ASP A 1 411 ? 64.539 67.392 -11.911 1.00 26.81 404 ASP A CA 1
ATOM 3116 C C . ASP A 1 411 ? 64.032 68.797 -12.295 1.00 27.08 404 ASP A C 1
ATOM 3117 O O . ASP A 1 411 ? 63.306 68.970 -13.275 1.00 26.73 404 ASP A O 1
ATOM 3122 N N . GLY A 1 412 ? 64.388 69.791 -11.488 1.00 25.38 405 GLY A N 1
ATOM 3123 C CA . GLY A 1 412 ? 64.135 71.178 -11.838 1.00 24.86 405 GLY A CA 1
ATOM 3124 C C . GLY A 1 412 ? 62.869 71.836 -11.315 1.00 22.24 405 GLY A C 1
ATOM 3125 O O . GLY A 1 412 ? 62.678 73.037 -11.510 1.00 23.39 405 GLY A O 1
ATOM 3126 N N . MET A 1 413 ? 62.016 71.075 -10.635 1.00 17.88 406 MET A N 1
ATOM 3127 C CA . MET A 1 413 ? 60.755 71.609 -10.131 1.00 23.91 406 MET A CA 1
ATOM 3128 C C . MET A 1 413 ? 60.425 71.059 -8.754 1.00 23.50 406 MET A C 1
ATOM 3129 O O . MET A 1 413 ? 60.817 69.936 -8.407 1.00 21.85 406 MET A O 1
ATOM 3134 N N . TYR A 1 414 ? 59.642 71.819 -7.992 1.00 21.90 407 TYR A N 1
ATOM 3135 C CA . TYR A 1 414 ? 59.108 71.308 -6.731 1.00 20.84 407 TYR A CA 1
ATOM 3136 C C . TYR A 1 414 ? 57.963 70.304 -6.958 1.00 18.50 407 TYR A C 1
ATOM 3137 O O . TYR A 1 414 ? 56.819 70.687 -7.222 1.00 16.10 407 TYR A O 1
ATOM 3146 N N . ARG A 1 415 ? 58.296 69.017 -6.841 1.00 16.66 408 ARG A N 1
ATOM 3147 C CA . ARG A 1 415 ? 57.364 67.907 -7.030 1.00 16.05 408 ARG A CA 1
ATOM 3148 C C . ARG A 1 415 ? 57.997 66.701 -6.363 1.00 18.88 408 ARG A C 1
ATOM 3149 O O . ARG A 1 415 ? 59.167 66.755 -5.998 1.00 15.07 408 ARG A O 1
ATOM 3157 N N . CYS A 1 416 ? 57.249 65.609 -6.213 1.00 16.69 409 CYS A N 1
ATOM 3158 C CA . CYS A 1 416 ? 57.773 64.464 -5.491 1.00 13.85 409 CYS A CA 1
ATOM 3159 C C . CYS A 1 416 ? 56.910 63.244 -5.772 1.00 15.37 409 CYS A C 1
ATOM 3160 O O . CYS A 1 416 ? 55.704 63.244 -5.492 1.00 12.27 409 CYS A O 1
ATOM 3163 N N . GLY A 1 417 ? 57.526 62.227 -6.362 1.00 15.73 410 GLY A N 1
ATOM 3164 C CA . GLY A 1 417 ? 56.830 60.987 -6.681 1.00 13.68 410 GLY A CA 1
ATOM 3165 C C . GLY A 1 417 ? 56.332 60.870 -8.121 1.00 12.88 410 GLY A C 1
ATOM 3166 O O . GLY A 1 417 ? 56.495 61.799 -8.926 1.00 14.06 410 GLY A O 1
ATOM 3167 N N . PRO A 1 418 ? 55.688 59.743 -8.448 1.00 11.64 411 PRO A N 1
ATOM 3168 C CA . PRO A 1 418 ? 55.386 58.640 -7.525 1.00 9.55 411 PRO A CA 1
ATOM 3169 C C . PRO A 1 418 ? 56.608 57.817 -7.156 1.00 13.30 411 PRO A C 1
ATOM 3170 O O . PRO A 1 418 ? 57.417 57.477 -8.017 1.00 12.41 411 PRO A O 1
ATOM 3174 N N . ALA A 1 419 ? 56.761 57.587 -5.855 1.00 15.86 412 ALA A N 1
ATOM 3175 C CA . ALA A 1 419 ? 57.769 56.692 -5.282 1.00 14.63 412 ALA A CA 1
ATOM 3176 C C . ALA A 1 419 ? 57.041 55.456 -4.769 1.00 15.03 412 ALA A C 1
ATOM 3177 O O . ALA A 1 419 ? 56.091 55.578 -3.973 1.00 14.81 412 ALA A O 1
ATOM 3179 N N . SER A 1 420 ? 57.454 54.273 -5.223 1.00 14.32 413 SER A N 1
ATOM 3180 C CA . SER A 1 420 ? 56.836 53.029 -4.730 1.00 12.12 413 SER A CA 1
ATOM 3181 C C . SER A 1 420 ? 57.123 52.848 -3.238 1.00 12.74 413 SER A C 1
ATOM 3182 O O . SER A 1 420 ? 58.267 52.777 -2.825 1.00 13.45 413 SER A O 1
ATOM 3185 N N . VAL A 1 421 ? 56.078 52.782 -2.431 1.00 13.09 414 VAL A N 1
ATOM 3186 C CA . VAL A 1 421 ? 56.251 52.552 -1.010 1.00 14.13 414 VAL A CA 1
ATOM 3187 C C . VAL A 1 421 ? 56.979 51.233 -0.729 1.00 17.32 414 VAL A C 1
ATOM 3188 O O . VAL A 1 421 ? 57.766 51.140 0.223 1.00 16.93 414 VAL A O 1
ATOM 3192 N N . GLN A 1 422 ? 56.751 50.224 -1.582 1.00 13.57 415 GLN A N 1
ATOM 3193 C CA . GLN A 1 422 ? 57.393 48.921 -1.414 1.00 14.71 415 GLN A CA 1
ATOM 3194 C C . GLN A 1 422 ? 58.888 49.041 -1.698 1.00 17.82 415 GLN A C 1
ATOM 3195 O O . GLN A 1 422 ? 59.695 48.389 -1.051 1.00 18.96 415 GLN A O 1
ATOM 3201 N N . ALA A 1 423 ? 59.259 49.875 -2.667 1.00 15.89 416 ALA A N 1
ATOM 3202 C CA . ALA A 1 423 ? 60.670 50.077 -2.977 1.00 17.35 416 ALA A CA 1
ATOM 3203 C C . ALA A 1 423 ? 61.333 50.773 -1.791 1.00 20.41 416 ALA A C 1
ATOM 3204 O O . ALA A 1 423 ? 62.467 50.457 -1.423 1.00 21.78 416 ALA A O 1
ATOM 3206 N N . ILE A 1 424 ? 60.615 51.736 -1.216 1.00 19.70 417 ILE A N 1
ATOM 3207 C CA . ILE A 1 424 ? 61.120 52.494 -0.075 1.00 19.60 417 ILE A CA 1
ATOM 3208 C C . ILE A 1 424 ? 61.385 51.572 1.118 1.00 19.68 417 ILE A C 1
ATOM 3209 O O . ILE A 1 424 ? 62.420 51.687 1.768 1.00 19.52 417 ILE A O 1
ATOM 3214 N N . LYS A 1 425 ? 60.466 50.635 1.369 1.00 20.09 418 LYS A N 1
ATOM 3215 C CA . LYS A 1 425 ? 60.562 49.724 2.517 1.00 21.15 418 LYS A CA 1
ATOM 3216 C C . LYS A 1 425 ? 61.845 48.890 2.545 1.00 20.17 418 LYS A C 1
ATOM 3217 O O . LYS A 1 425 ? 62.386 48.587 3.616 1.00 20.26 418 LYS A O 1
ATOM 3223 N N . HIS A 1 426 ? 62.312 48.494 1.371 1.00 19.82 419 HIS A N 1
ATOM 3224 C CA . HIS A 1 426 ? 63.449 47.583 1.270 1.00 20.73 419 HIS A CA 1
ATOM 3225 C C . HIS A 1 426 ? 64.691 48.339 0.845 1.00 20.69 419 HIS A C 1
ATOM 3226 O O . HIS A 1 426 ? 65.713 47.740 0.538 1.00 21.35 419 HIS A O 1
ATOM 3233 N N . GLY A 1 427 ? 64.577 49.664 0.788 1.00 23.02 420 GLY A N 1
ATOM 3234 C CA . GLY A 1 427 ? 65.706 50.514 0.469 1.00 19.57 420 GLY A CA 1
ATOM 3235 C C . GLY A 1 427 ? 66.090 50.536 -0.996 1.00 23.44 420 GLY A C 1
ATOM 3236 O O . GLY A 1 427 ? 67.170 51.010 -1.338 1.00 24.78 420 GLY A O 1
ATOM 3237 N N . HIS A 1 428 ? 65.230 50.021 -1.873 1.00 21.71 421 HIS A N 1
ATOM 3238 C CA . HIS A 1 428 ? 65.533 50.041 -3.300 1.00 21.42 421 HIS A CA 1
ATOM 3239 C C . HIS A 1 428 ? 65.158 51.392 -3.896 1.00 21.61 421 HIS A C 1
ATOM 3240 O O . HIS A 1 428 ? 64.301 51.475 -4.782 1.00 21.55 421 HIS A O 1
ATOM 3247 N N . VAL A 1 429 ? 65.835 52.440 -3.428 1.00 18.08 422 VAL A N 1
ATOM 3248 C CA . VAL A 1 429 ? 65.461 53.817 -3.742 1.00 20.84 422 VAL A CA 1
ATOM 3249 C C . VAL A 1 429 ? 65.978 54.287 -5.106 1.00 19.42 422 VAL A C 1
ATOM 3250 O O . VAL A 1 429 ? 65.736 55.420 -5.513 1.00 21.73 422 VAL A O 1
ATOM 3254 N N . CYS A 1 430 ? 66.680 53.400 -5.797 1.00 20.82 423 CYS A N 1
ATOM 3255 C CA . CYS A 1 430 ? 67.085 53.612 -7.175 1.00 24.48 423 CYS A CA 1
ATOM 3256 C C . CYS A 1 430 ? 65.893 53.694 -8.132 1.00 25.67 423 CYS A C 1
ATOM 3257 O O . CYS A 1 430 ? 66.029 54.212 -9.234 1.00 28.96 423 CYS A O 1
ATOM 3260 N N . PHE A 1 431 ? 64.735 53.177 -7.728 1.00 22.52 424 PHE A N 1
ATOM 3261 C CA . PHE A 1 431 ? 63.561 53.169 -8.609 1.00 21.59 424 PHE A CA 1
ATOM 3262 C C . PHE A 1 431 ? 62.805 54.495 -8.553 1.00 20.90 424 PHE A C 1
ATOM 3263 O O . PHE A 1 431 ? 62.427 54.932 -7.462 1.00 21.81 424 PHE A O 1
ATOM 3271 N N . GLN A 1 432 ? 62.569 55.109 -9.725 1.00 17.53 425 GLN A N 1
ATOM 3272 C CA . GLN A 1 432 ? 61.958 56.445 -9.840 1.00 14.38 425 GLN A CA 1
ATOM 3273 C C . GLN A 1 432 ? 60.535 56.412 -9.280 1.00 15.78 425 GLN A C 1
ATOM 3274 O O . GLN A 1 432 ? 59.915 55.350 -9.295 1.00 18.54 425 GLN A O 1
ATOM 3280 N N . PHE A 1 433 ? 60.008 57.533 -8.766 1.00 16.19 426 PHE A N 1
ATOM 3281 C CA . PHE A 1 433 ? 60.668 58.861 -8.700 1.00 17.43 426 PHE A CA 1
ATOM 3282 C C . PHE A 1 433 ? 60.821 59.334 -7.251 1.00 14.08 426 PHE A C 1
ATOM 3283 O O . PHE A 1 433 ? 59.891 59.194 -6.442 1.00 16.65 426 PHE A O 1
ATOM 3291 N N . ASP A 1 434 ? 61.965 59.931 -6.943 1.00 14.28 427 ASP A N 1
ATOM 3292 C CA . ASP A 1 434 ? 62.186 60.607 -5.666 1.00 17.79 427 ASP A CA 1
ATOM 3293 C C . ASP A 1 434 ? 62.137 59.685 -4.459 1.00 17.54 427 ASP A C 1
ATOM 3294 O O . ASP A 1 434 ? 61.896 60.151 -3.348 1.00 15.31 427 ASP A O 1
ATOM 3299 N N . ALA A 1 435 ? 62.360 58.388 -4.667 1.00 16.80 428 ALA A N 1
ATOM 3300 C CA . ALA A 1 435 ? 62.370 57.469 -3.535 1.00 17.55 428 ALA A CA 1
ATOM 3301 C C . ALA A 1 435 ? 63.407 57.775 -2.441 1.00 16.62 428 ALA A C 1
ATOM 3302 O O . ALA A 1 435 ? 63.084 57.639 -1.265 1.00 16.15 428 ALA A O 1
ATOM 3304 N N . PRO A 1 436 ? 64.635 58.216 -2.807 1.00 18.03 429 PRO A N 1
ATOM 3305 C CA . PRO A 1 436 ? 65.589 58.573 -1.743 1.00 21.14 429 PRO A CA 1
ATOM 3306 C C . PRO A 1 436 ? 65.091 59.663 -0.792 1.00 21.98 429 PRO A C 1
ATOM 3307 O O . PRO A 1 436 ? 65.280 59.524 0.419 1.00 17.80 429 PRO A O 1
ATOM 3311 N N . PHE A 1 437 ? 64.468 60.722 -1.317 1.00 21.58 430 PHE A N 1
ATOM 3312 C CA . PHE A 1 437 ? 63.936 61.773 -0.448 1.00 21.38 430 PHE A CA 1
ATOM 3313 C C . PHE A 1 437 ? 62.843 61.243 0.483 1.00 19.74 430 PHE A C 1
ATOM 3314 O O . PHE A 1 437 ? 62.828 61.539 1.680 1.00 19.08 430 PHE A O 1
ATOM 3322 N N . VAL A 1 438 ? 61.917 60.470 -0.075 1.00 14.49 431 VAL A N 1
ATOM 3323 C CA . VAL A 1 438 ? 60.820 59.934 0.732 1.00 14.83 431 VAL A CA 1
ATOM 3324 C C . VAL A 1 438 ? 61.376 58.962 1.785 1.00 14.76 431 VAL A C 1
ATOM 3325 O O . VAL A 1 438 ? 60.917 58.934 2.929 1.00 16.40 431 VAL A O 1
ATOM 3329 N N . PHE A 1 439 ? 62.385 58.191 1.404 1.00 17.97 432 PHE A N 1
ATOM 3330 C CA . PHE A 1 439 ? 63.035 57.306 2.369 1.00 15.58 432 PHE A CA 1
ATOM 3331 C C . PHE A 1 439 ? 63.616 58.126 3.552 1.00 21.35 432 PHE A C 1
ATOM 3332 O O . PHE A 1 439 ? 63.481 57.743 4.723 1.00 16.88 432 PHE A O 1
ATOM 3340 N N . ALA A 1 440 ? 64.290 59.231 3.243 1.00 18.89 433 ALA A N 1
ATOM 3341 C CA . ALA A 1 440 ? 64.876 60.056 4.307 1.00 17.62 433 ALA A CA 1
ATOM 3342 C C . ALA A 1 440 ? 63.778 60.648 5.180 1.00 18.07 433 ALA A C 1
ATOM 3343 O O . ALA A 1 440 ? 63.958 60.792 6.389 1.00 22.18 433 ALA A O 1
ATOM 3345 N N . GLU A 1 441 ? 62.642 60.995 4.574 1.00 17.36 434 GLU A N 1
ATOM 3346 C CA . GLU A 1 441 ? 61.541 61.538 5.361 1.00 17.82 434 GLU A CA 1
ATOM 3347 C C . GLU A 1 441 ? 61.110 60.567 6.454 1.00 18.74 434 GLU A C 1
ATOM 3348 O O . GLU A 1 441 ? 60.839 60.990 7.578 1.00 17.11 434 GLU A O 1
ATOM 3354 N N . VAL A 1 442 ? 61.036 59.275 6.124 1.00 17.35 435 VAL A N 1
ATOM 3355 C CA . VAL A 1 442 ? 60.493 58.302 7.062 1.00 16.88 435 VAL A CA 1
ATOM 3356 C C . VAL A 1 442 ? 61.547 57.559 7.889 1.00 19.65 435 VAL A C 1
ATOM 3357 O O . VAL A 1 442 ? 61.213 56.954 8.906 1.00 19.23 435 VAL A O 1
ATOM 3361 N N . ASN A 1 443 ? 62.810 57.572 7.468 1.00 20.87 436 ASN A N 1
ATOM 3362 C CA . ASN A 1 443 ? 63.776 56.727 8.167 1.00 20.24 436 ASN A CA 1
ATOM 3363 C C . ASN A 1 443 ? 65.256 57.130 8.142 1.00 20.36 436 ASN A C 1
ATOM 3364 O O . ASN A 1 443 ? 66.126 56.289 8.338 1.00 21.40 436 ASN A O 1
ATOM 3369 N N . SER A 1 444 ? 65.556 58.410 7.926 1.00 21.84 437 SER A N 1
ATOM 3370 C CA . SER A 1 444 ? 66.944 58.845 7.968 1.00 22.69 437 SER A CA 1
ATOM 3371 C C . SER A 1 444 ? 67.439 58.820 9.417 1.00 22.93 437 SER A C 1
ATOM 3372 O O . SER A 1 444 ? 66.656 59.037 10.343 1.00 22.88 437 SER A O 1
ATOM 3375 N N . ASP A 1 445 ? 68.719 58.506 9.606 1.00 24.35 438 ASP A N 1
ATOM 3376 C CA . ASP A 1 445 ? 69.337 58.615 10.921 1.00 27.08 438 ASP A CA 1
ATOM 3377 C C . ASP A 1 445 ? 69.687 60.077 11.187 1.00 26.45 438 ASP A C 1
ATOM 3378 O O . ASP A 1 445 ? 69.829 60.861 10.250 1.00 25.92 438 ASP A O 1
ATOM 3383 N N . LEU A 1 446 ? 69.847 60.434 12.457 1.00 27.66 439 LEU A N 1
ATOM 3384 C CA . LEU A 1 446 ? 70.414 61.740 12.817 1.00 35.08 439 LEU A CA 1
ATOM 3385 C C . LEU A 1 446 ? 71.913 61.589 13.050 1.00 36.35 439 LEU A C 1
ATOM 3386 O O . LEU A 1 446 ? 72.329 60.759 13.852 1.00 35.31 439 LEU A O 1
ATOM 3391 N N . ILE A 1 447 ? 72.717 62.369 12.336 1.00 31.01 440 ILE A N 1
ATOM 3392 C CA . ILE A 1 447 ? 74.168 62.299 12.476 1.00 34.84 440 ILE A CA 1
ATOM 3393 C C . ILE A 1 447 ? 74.709 63.608 13.077 1.00 39.08 440 ILE A C 1
ATOM 3394 O O . ILE A 1 447 ? 74.780 64.631 12.394 1.00 39.10 440 ILE A O 1
ATOM 3399 N N . TYR A 1 448 ? 75.081 63.579 14.354 1.00 40.54 441 TYR A N 1
ATOM 3400 C CA . TYR A 1 448 ? 75.577 64.785 15.014 1.00 41.44 441 TYR A CA 1
ATOM 3401 C C . TYR A 1 448 ? 77.071 64.967 14.732 1.00 43.32 441 TYR A C 1
ATOM 3402 O O . TYR A 1 448 ? 77.888 64.127 15.096 1.00 40.84 441 TYR A O 1
ATOM 3411 N N . ILE A 1 449 ? 77.409 66.074 14.080 1.00 44.70 442 ILE A N 1
ATOM 3412 C CA . ILE A 1 449 ? 78.749 66.297 13.558 1.00 47.68 442 ILE A CA 1
ATOM 3413 C C . ILE A 1 449 ? 79.373 67.558 14.143 1.00 48.01 442 ILE A C 1
ATOM 3414 O O . ILE A 1 449 ? 78.710 68.584 14.265 1.00 48.58 442 ILE A O 1
ATOM 3419 N N . THR A 1 450 ? 80.645 67.488 14.508 1.00 50.59 443 THR A N 1
ATOM 3420 C CA . THR A 1 450 ? 81.353 68.684 14.949 1.00 52.82 443 THR A CA 1
ATOM 3421 C C . THR A 1 450 ? 82.255 69.180 13.835 1.00 55.55 443 THR A C 1
ATOM 3422 O O . THR A 1 450 ? 83.223 68.512 13.475 1.00 59.58 443 THR A O 1
ATOM 3426 N N . ALA A 1 451 ? 81.932 70.348 13.286 1.00 55.11 444 ALA A N 1
ATOM 3427 C CA . ALA A 1 451 ? 82.785 70.973 12.283 1.00 58.20 444 ALA A CA 1
ATOM 3428 C C . ALA A 1 451 ? 83.894 71.770 12.970 1.00 65.16 444 ALA A C 1
ATOM 3429 O O . ALA A 1 451 ? 83.622 72.714 13.712 1.00 66.59 444 ALA A O 1
ATOM 3431 N N . LYS A 1 452 ? 85.141 71.369 12.723 1.00 69.35 445 LYS A N 1
ATOM 3432 C CA . LYS A 1 452 ? 86.305 71.943 13.392 1.00 72.90 445 LYS A CA 1
ATOM 3433 C C . LYS A 1 452 ? 87.202 72.717 12.425 1.00 76.27 445 LYS A C 1
ATOM 3434 O O . LYS A 1 452 ? 87.169 72.487 11.216 1.00 76.82 445 LYS A O 1
ATOM 3440 N N . LYS A 1 453 ? 88.017 73.622 12.964 1.00 77.75 446 LYS A N 1
ATOM 3441 C CA . LYS A 1 453 ? 88.978 74.355 12.150 1.00 78.82 446 LYS A CA 1
ATOM 3442 C C . LYS A 1 453 ? 90.362 73.713 12.236 1.00 81.69 446 LYS A C 1
ATOM 3443 O O . LYS A 1 453 ? 90.521 72.510 12.009 1.00 80.89 446 LYS A O 1
ATOM 3445 N N . THR A 1 456 ? 88.101 69.762 8.980 1.00 75.36 449 THR A N 1
ATOM 3446 C CA . THR A 1 456 ? 87.975 68.476 9.664 1.00 75.19 449 THR A CA 1
ATOM 3447 C C . THR A 1 456 ? 86.610 68.314 10.363 1.00 72.43 449 THR A C 1
ATOM 3448 O O . THR A 1 456 ? 86.150 69.214 11.067 1.00 71.67 449 THR A O 1
ATOM 3452 N N . HIS A 1 457 ? 85.968 67.166 10.154 1.00 71.18 450 HIS A N 1
ATOM 3453 C CA . HIS A 1 457 ? 84.615 66.918 10.664 1.00 68.45 450 HIS A CA 1
ATOM 3454 C C . HIS A 1 457 ? 84.526 65.663 11.541 1.00 66.00 450 HIS A C 1
ATOM 3455 O O . HIS A 1 457 ? 84.793 64.558 11.067 1.00 68.56 450 HIS A O 1
ATOM 3462 N N . VAL A 1 458 ? 84.135 65.825 12.806 1.00 60.57 451 VAL A N 1
ATOM 3463 C CA . VAL A 1 458 ? 84.048 64.690 13.730 1.00 58.79 451 VAL A CA 1
ATOM 3464 C C . VAL A 1 458 ? 82.611 64.258 14.051 1.00 56.04 451 VAL A C 1
ATOM 3465 O O . VAL A 1 458 ? 81.802 65.062 14.516 1.00 54.80 451 VAL A O 1
ATOM 3467 N N . VAL A 1 459 ? 82.299 62.985 13.805 1.00 53.78 452 VAL A N 1
ATOM 3468 C CA . VAL A 1 459 ? 80.991 62.439 14.178 1.00 50.85 452 VAL A CA 1
ATOM 3469 C C . VAL A 1 459 ? 80.938 62.204 15.682 1.00 50.61 452 VAL A C 1
ATOM 3470 O O . VAL A 1 459 ? 81.851 61.616 16.256 1.00 53.59 452 VAL A O 1
ATOM 3474 N N . GLU A 1 460 ? 79.874 62.682 16.318 1.00 47.83 453 GLU A N 1
ATOM 3475 C CA . GLU A 1 460 ? 79.780 62.667 17.775 1.00 49.64 453 GLU A CA 1
ATOM 3476 C C . GLU A 1 460 ? 78.738 61.674 18.258 1.00 51.53 453 GLU A C 1
ATOM 3477 O O . GLU A 1 460 ? 78.945 60.987 19.255 1.00 53.05 453 GLU A O 1
ATOM 3483 N N . ASN A 1 461 ? 77.611 61.612 17.554 1.00 49.46 454 ASN A N 1
ATOM 3484 C CA . ASN A 1 461 ? 76.554 60.674 17.902 1.00 49.15 454 ASN A CA 1
ATOM 3485 C C . ASN A 1 461 ? 75.657 60.350 16.716 1.00 42.86 454 ASN A C 1
ATOM 3486 O O . ASN A 1 461 ? 75.615 61.093 15.730 1.00 41.35 454 ASN A O 1
ATOM 3491 N N . VAL A 1 462 ? 74.955 59.228 16.824 1.00 40.97 455 VAL A N 1
ATOM 3492 C CA . VAL A 1 462 ? 74.016 58.784 15.806 1.00 41.71 455 VAL A CA 1
ATOM 3493 C C . VAL A 1 462 ? 72.701 58.402 16.479 1.00 39.63 455 VAL A C 1
ATOM 3494 O O . VAL A 1 462 ? 72.692 57.600 17.411 1.00 38.68 455 VAL A O 1
ATOM 3498 N N . ASP A 1 463 ? 71.604 59.004 16.025 1.00 32.92 456 ASP A N 1
ATOM 3499 C CA . ASP A 1 463 ? 70.268 58.645 16.497 1.00 37.67 456 ASP A CA 1
ATOM 3500 C C . ASP A 1 463 ? 69.500 57.922 15.391 1.00 33.39 456 ASP A C 1
ATOM 3501 O O . ASP A 1 463 ? 69.103 58.522 14.375 1.00 28.69 456 ASP A O 1
ATOM 3506 N N . ALA A 1 464 ? 69.251 56.639 15.629 1.00 32.91 457 ALA A N 1
ATOM 3507 C CA . ALA A 1 464 ? 68.692 55.752 14.613 1.00 31.36 457 ALA A CA 1
ATOM 3508 C C . ALA A 1 464 ? 67.161 55.629 14.653 1.00 29.80 457 ALA A C 1
ATOM 3509 O O . ALA A 1 464 ? 66.575 54.971 13.802 1.00 27.60 457 ALA A O 1
ATOM 3511 N N . THR A 1 465 ? 66.514 56.227 15.648 1.00 30.22 458 THR A N 1
ATOM 3512 C CA . THR A 1 465 ? 65.096 55.947 15.900 1.00 27.26 458 THR A CA 1
ATOM 3513 C C . THR A 1 465 ? 64.211 57.194 15.971 1.00 29.16 458 THR A C 1
ATOM 3514 O O . THR A 1 465 ? 62.988 57.085 16.089 1.00 31.01 458 THR A O 1
ATOM 3518 N N . HIS A 1 466 ? 64.815 58.373 15.914 1.00 29.42 459 HIS A N 1
ATOM 3519 C CA . HIS A 1 466 ? 64.056 59.618 16.056 1.00 30.71 459 HIS A CA 1
ATOM 3520 C C . HIS A 1 466 ? 63.031 59.837 14.929 1.00 29.41 459 HIS A C 1
ATOM 3521 O O . HIS A 1 466 ? 61.849 60.117 15.185 1.00 29.45 459 HIS A O 1
ATOM 3528 N N . ILE A 1 467 ? 63.488 59.695 13.687 1.00 27.17 460 ILE A N 1
ATOM 3529 C CA . ILE A 1 467 ? 62.679 60.034 12.513 1.00 21.57 460 ILE A CA 1
ATOM 3530 C C . ILE A 1 467 ? 61.609 58.986 12.243 1.00 22.85 460 ILE A C 1
ATOM 3531 O O . ILE A 1 467 ? 61.845 57.787 12.405 1.00 21.55 460 ILE A O 1
ATOM 3536 N N . GLY A 1 468 ? 60.431 59.454 11.839 1.00 23.57 461 GLY A N 1
ATOM 3537 C CA . GLY A 1 468 ? 59.372 58.589 11.358 1.00 22.51 461 GLY A CA 1
ATOM 3538 C C . GLY A 1 468 ? 58.844 57.696 12.454 1.00 22.13 461 GLY A C 1
ATOM 3539 O O . GLY A 1 468 ? 58.828 56.470 12.322 1.00 21.68 461 GLY A O 1
ATOM 3540 N N . LYS A 1 469 ? 58.387 58.313 13.535 1.00 23.68 462 LYS A N 1
ATOM 3541 C CA . LYS A 1 469 ? 58.000 57.556 14.717 1.00 25.33 462 LYS A CA 1
ATOM 3542 C C . LYS A 1 469 ? 56.702 56.778 14.486 1.00 26.30 462 LYS A C 1
ATOM 3543 O O . LYS A 1 469 ? 56.507 55.705 15.045 1.00 27.22 462 LYS A O 1
ATOM 3545 N N . LEU A 1 470 ? 55.842 57.313 13.615 1.00 25.79 463 LEU A N 1
ATOM 3546 C CA . LEU A 1 470 ? 54.525 56.745 13.355 1.00 21.52 463 LEU A CA 1
ATOM 3547 C C . LEU A 1 470 ? 53.987 57.317 12.042 1.00 18.69 463 LEU A C 1
ATOM 3548 O O . LEU A 1 470 ? 54.107 58.519 11.802 1.00 17.87 463 LEU A O 1
ATOM 3553 N N . ILE A 1 471 ? 53.438 56.456 11.191 1.00 17.38 464 ILE A N 1
ATOM 3554 C CA . ILE A 1 471 ? 52.778 56.863 9.942 1.00 17.00 464 ILE A CA 1
ATOM 3555 C C . ILE A 1 471 ? 51.345 56.334 9.911 1.00 18.25 464 ILE A C 1
ATOM 3556 O O . ILE A 1 471 ? 51.115 55.134 10.079 1.00 16.95 464 ILE A O 1
ATOM 3561 N N . VAL A 1 472 ? 50.373 57.218 9.698 1.00 18.00 465 VAL A N 1
ATOM 3562 C CA . VAL A 1 472 ? 48.969 56.829 9.805 1.00 18.00 465 VAL A CA 1
ATOM 3563 C C . VAL A 1 472 ? 48.100 57.330 8.651 1.00 17.68 465 VAL A C 1
ATOM 3564 O O . VAL A 1 472 ? 48.449 58.287 7.973 1.00 20.16 465 VAL A O 1
ATOM 3568 N N . THR A 1 473 ? 46.964 56.677 8.439 1.00 17.06 466 THR A N 1
ATOM 3569 C CA . THR A 1 473 ? 45.979 57.156 7.458 1.00 16.95 466 THR A CA 1
ATOM 3570 C C . THR A 1 473 ? 44.577 56.846 7.999 1.00 18.11 466 THR A C 1
ATOM 3571 O O . THR A 1 473 ? 44.434 56.056 8.941 1.00 17.33 466 THR A O 1
ATOM 3575 N N . LYS A 1 474 ? 43.546 57.465 7.432 1.00 19.57 467 LYS A N 1
ATOM 3576 C CA . LYS A 1 474 ? 42.178 57.240 7.907 1.00 19.72 467 LYS A CA 1
ATOM 3577 C C . LYS A 1 474 ? 41.770 55.777 7.669 1.00 19.89 467 LYS A C 1
ATOM 3578 O O . LYS A 1 474 ? 42.059 55.206 6.628 1.00 17.08 467 LYS A O 1
ATOM 3584 N N . GLN A 1 475 ? 41.109 55.166 8.637 1.00 19.97 468 GLN A N 1
ATOM 3585 C CA . GLN A 1 475 ? 40.677 53.787 8.465 1.00 23.06 468 GLN A CA 1
ATOM 3586 C C . GLN A 1 475 ? 39.558 53.702 7.422 1.00 23.32 468 GLN A C 1
ATOM 3587 O O . GLN A 1 475 ? 38.894 54.695 7.105 1.00 24.23 468 GLN A O 1
ATOM 3593 N N . ILE A 1 476 ? 39.359 52.513 6.870 1.00 22.36 469 ILE A N 1
ATOM 3594 C CA . ILE A 1 476 ? 38.203 52.282 6.025 1.00 25.59 469 ILE A CA 1
ATOM 3595 C C . ILE A 1 476 ? 36.990 52.188 6.943 1.00 29.61 469 ILE A C 1
ATOM 3596 O O . ILE A 1 476 ? 37.054 51.567 7.999 1.00 31.67 469 ILE A O 1
ATOM 3601 N N . GLY A 1 477 ? 35.901 52.853 6.585 1.00 33.64 470 GLY A N 1
ATOM 3602 C CA . GLY A 1 477 ? 34.653 52.662 7.312 1.00 36.43 470 GLY A CA 1
ATOM 3603 C C . GLY A 1 477 ? 34.437 53.438 8.598 1.00 38.84 470 GLY A C 1
ATOM 3604 O O . GLY A 1 477 ? 33.371 53.331 9.211 1.00 43.91 470 GLY A O 1
ATOM 3605 N N . GLY A 1 478 ? 35.427 54.225 9.009 1.00 34.15 471 GLY A N 1
ATOM 3606 C CA . GLY A 1 478 ? 35.303 55.031 10.210 1.00 33.11 471 GLY A CA 1
ATOM 3607 C C . GLY A 1 478 ? 36.324 56.149 10.269 1.00 31.74 471 GLY A C 1
ATOM 3608 O O . GLY A 1 478 ? 37.189 56.269 9.398 1.00 31.49 471 GLY A O 1
ATOM 3609 N N . ASP A 1 479 ? 36.245 56.970 11.306 1.00 31.72 472 ASP A N 1
ATOM 3610 C CA . ASP A 1 479 ? 37.156 58.101 11.420 1.00 30.60 472 ASP A CA 1
ATOM 3611 C C . ASP A 1 479 ? 38.419 57.749 12.198 1.00 30.76 472 ASP A C 1
ATOM 3612 O O . ASP A 1 479 ? 39.219 58.629 12.528 1.00 30.45 472 ASP A O 1
ATOM 3617 N N . GLY A 1 480 ? 38.601 56.463 12.474 1.00 29.07 473 GLY A N 1
ATOM 3618 C CA . GLY A 1 480 ? 39.747 55.997 13.228 1.00 27.80 473 GLY A CA 1
ATOM 3619 C C . GLY A 1 480 ? 41.046 56.035 12.454 1.00 22.83 473 GLY A C 1
ATOM 3620 O O . GLY A 1 480 ? 41.068 56.202 11.249 1.00 22.23 473 GLY A O 1
ATOM 3621 N N . MET A 1 481 ? 42.138 55.872 13.182 1.00 23.91 474 MET A N 1
ATOM 3622 C CA . MET A 1 481 ? 43.482 55.949 12.654 1.00 25.08 474 MET A CA 1
ATOM 3623 C C . MET A 1 481 ? 43.944 54.563 12.264 1.00 26.93 474 MET A C 1
ATOM 3624 O O . MET A 1 481 ? 43.750 53.615 13.020 1.00 26.98 474 MET A O 1
ATOM 3629 N N . MET A 1 482 ? 44.577 54.430 11.104 1.00 23.64 475 MET A N 1
ATOM 3630 C CA . MET A 1 482 ? 45.203 53.156 10.778 1.00 26.12 475 MET A CA 1
ATOM 3631 C C . MET A 1 482 ? 46.718 53.334 10.737 1.00 24.73 475 MET A C 1
ATOM 3632 O O . MET A 1 482 ? 47.225 54.158 9.997 1.00 19.88 475 MET A O 1
ATOM 3637 N N . ASP A 1 483 ? 47.434 52.541 11.528 1.00 23.65 476 ASP A N 1
ATOM 3638 C CA . ASP A 1 483 ? 48.890 52.582 11.565 1.00 21.31 476 ASP A CA 1
ATOM 3639 C C . ASP A 1 483 ? 49.465 51.907 10.322 1.00 21.47 476 ASP A C 1
ATOM 3640 O O . ASP A 1 483 ? 49.294 50.707 10.155 1.00 21.38 476 ASP A O 1
ATOM 3645 N N . ILE A 1 484 ? 50.160 52.654 9.462 1.00 17.44 477 ILE A N 1
ATOM 3646 C CA . ILE A 1 484 ? 50.777 52.064 8.267 1.00 16.60 477 ILE A CA 1
ATOM 3647 C C . ILE A 1 484 ? 52.310 52.193 8.234 1.00 16.53 477 ILE A C 1
ATOM 3648 O O . ILE A 1 484 ? 52.935 52.132 7.166 1.00 18.74 477 ILE A O 1
ATOM 3653 N N . THR A 1 485 ? 52.912 52.376 9.399 1.00 17.43 478 THR A N 1
ATOM 3654 C CA . THR A 1 485 ? 54.358 52.600 9.487 1.00 19.64 478 THR A CA 1
ATOM 3655 C C . THR A 1 485 ? 55.126 51.452 8.833 1.00 19.13 478 THR A C 1
ATOM 3656 O O . THR A 1 485 ? 56.132 51.665 8.141 1.00 18.55 478 THR A O 1
ATOM 3660 N N . ASP A 1 486 ? 54.625 50.235 9.062 1.00 21.48 479 ASP A N 1
ATOM 3661 C CA . ASP A 1 486 ? 55.242 48.995 8.579 1.00 23.29 479 ASP A CA 1
ATOM 3662 C C . ASP A 1 486 ? 55.290 48.879 7.065 1.00 23.05 479 ASP A C 1
ATOM 3663 O O . ASP A 1 486 ? 56.078 48.094 6.544 1.00 22.03 479 ASP A O 1
ATOM 3668 N N . THR A 1 487 ? 54.456 49.647 6.367 1.00 18.98 480 THR A N 1
ATOM 3669 C CA . THR A 1 487 ? 54.470 49.634 4.908 1.00 20.68 480 THR A CA 1
ATOM 3670 C C . THR A 1 487 ? 55.668 50.415 4.391 1.00 18.87 480 THR A C 1
ATOM 3671 O O . THR A 1 487 ? 56.197 50.093 3.329 1.00 18.93 480 THR A O 1
ATOM 3675 N N . TYR A 1 488 ? 56.085 51.439 5.149 1.00 20.94 481 TYR A N 1
ATOM 3676 C CA . TYR A 1 488 ? 57.223 52.287 4.771 1.00 15.18 481 TYR A CA 1
ATOM 3677 C C . TYR A 1 488 ? 58.576 51.803 5.280 1.00 21.12 481 TYR A C 1
ATOM 3678 O O . TYR A 1 488 ? 59.611 52.094 4.679 1.00 17.29 481 TYR A O 1
ATOM 3687 N N . LYS A 1 489 ? 58.584 51.080 6.397 1.00 23.44 482 LYS A N 1
ATOM 3688 C CA . LYS A 1 489 ? 59.856 50.750 7.011 1.00 21.78 482 LYS A CA 1
ATOM 3689 C C . LYS A 1 489 ? 59.729 49.543 7.907 1.00 22.26 482 LYS A C 1
ATOM 3690 O O . LYS A 1 489 ? 58.678 49.317 8.511 1.00 23.65 482 LYS A O 1
ATOM 3696 N N . PHE A 1 490 ? 60.799 48.758 7.999 1.00 21.83 483 PHE A N 1
ATOM 3697 C CA . PHE A 1 490 ? 60.849 47.720 9.017 1.00 22.52 483 PHE A CA 1
ATOM 3698 C C . PHE A 1 490 ? 60.861 48.356 10.399 1.00 25.22 483 PHE A C 1
ATOM 3699 O O . PHE A 1 490 ? 61.200 49.522 10.542 1.00 28.03 483 PHE A O 1
ATOM 3707 N N . GLN A 1 491 ? 60.504 47.585 11.423 1.00 32.09 484 GLN A N 1
ATOM 3708 C CA . GLN A 1 491 ? 60.486 48.097 12.796 1.00 36.32 484 GLN A CA 1
ATOM 3709 C C . GLN A 1 491 ? 61.848 48.494 13.350 1.00 34.11 484 GLN A C 1
ATOM 3710 O O . GLN A 1 491 ? 62.846 47.797 13.142 1.00 27.16 484 GLN A O 1
ATOM 3716 N N . GLU A 1 492 ? 61.871 49.617 14.065 1.00 30.19 485 GLU A N 1
ATOM 3717 C CA . GLU A 1 492 ? 63.077 50.090 14.728 1.00 31.40 485 GLU A CA 1
ATOM 3718 C C . GLU A 1 492 ? 63.632 48.997 15.643 1.00 35.36 485 GLU A C 1
ATOM 3719 O O . GLU A 1 492 ? 62.874 48.329 16.349 1.00 30.17 485 GLU A O 1
ATOM 3725 N N . GLY A 1 493 ? 64.948 48.801 15.608 1.00 34.89 486 GLY A N 1
ATOM 3726 C CA . GLY A 1 493 ? 65.592 47.827 16.468 1.00 32.44 486 GLY A CA 1
ATOM 3727 C C . GLY A 1 493 ? 65.708 46.459 15.817 1.00 36.91 486 GLY A C 1
ATOM 3728 O O . GLY A 1 493 ? 66.423 45.606 16.310 1.00 34.69 486 GLY A O 1
ATOM 3729 N N . GLN A 1 494 ? 65.002 46.249 14.711 1.00 34.98 487 GLN A N 1
ATOM 3730 C CA . GLN A 1 494 ? 65.144 45.010 13.952 1.00 36.24 487 GLN A CA 1
ATOM 3731 C C . GLN A 1 494 ? 66.332 45.139 13.013 1.00 34.70 487 GLN A C 1
ATOM 3732 O O . GLN A 1 494 ? 66.592 46.215 12.473 1.00 31.02 487 GLN A O 1
ATOM 3738 N N . GLU A 1 495 ? 67.047 44.046 12.809 1.00 30.14 488 GLU A N 1
ATOM 3739 C CA . GLU A 1 495 ? 68.186 44.026 11.897 1.00 30.54 488 GLU A CA 1
ATOM 3740 C C . GLU A 1 495 ? 67.807 44.435 10.456 1.00 28.52 488 GLU A C 1
ATOM 3741 O O . GLU A 1 495 ? 68.621 45.027 9.746 1.00 27.32 488 GLU A O 1
ATOM 3747 N N . GLU A 1 496 ? 66.591 44.115 10.024 1.00 23.80 489 GLU A N 1
ATOM 3748 C CA . GLU A 1 496 ? 66.166 44.443 8.663 1.00 28.23 489 GLU A CA 1
ATOM 3749 C C . GLU A 1 496 ? 66.062 45.952 8.463 1.00 27.45 489 GLU A C 1
ATOM 3750 O O . GLU A 1 496 ? 66.273 46.452 7.364 1.00 25.21 489 GLU A O 1
ATOM 3756 N N . GLU A 1 497 ? 65.726 46.670 9.527 1.00 29.73 490 GLU A N 1
ATOM 3757 C CA . GLU A 1 497 ? 65.635 48.122 9.457 1.00 30.99 490 GLU A CA 1
ATOM 3758 C C . GLU A 1 497 ? 67.008 48.717 9.140 1.00 29.70 490 GLU A C 1
ATOM 3759 O O . GLU A 1 497 ? 67.111 49.656 8.353 1.00 28.92 490 GLU A O 1
ATOM 3765 N N . ARG A 1 498 ? 68.059 48.162 9.737 1.00 26.26 491 ARG A N 1
ATOM 3766 C CA A ARG A 1 498 ? 69.405 48.624 9.447 0.68 27.07 491 ARG A CA 1
ATOM 3767 C CA B ARG A 1 498 ? 69.428 48.591 9.454 0.32 28.97 491 ARG A CA 1
ATOM 3768 C C . ARG A 1 498 ? 69.846 48.187 8.046 1.00 27.86 491 ARG A C 1
ATOM 3769 O O . ARG A 1 498 ? 70.432 48.978 7.300 1.00 29.39 491 ARG A O 1
ATOM 3784 N N . LEU A 1 499 ? 69.554 46.940 7.679 1.00 25.40 492 LEU A N 1
ATOM 3785 C CA . LEU A 1 499 ? 69.968 46.441 6.377 1.00 23.45 492 LEU A CA 1
ATOM 3786 C C . LEU A 1 499 ? 69.289 47.197 5.231 1.00 23.89 492 LEU A C 1
ATOM 3787 O O . LEU A 1 499 ? 69.896 47.478 4.201 1.00 26.31 492 LEU A O 1
ATOM 3792 N N . ALA A 1 500 ? 68.024 47.527 5.413 1.00 23.03 493 ALA A N 1
ATOM 3793 C CA . ALA A 1 500 ? 67.322 48.269 4.381 1.00 23.50 493 ALA A CA 1
ATOM 3794 C C . ALA A 1 500 ? 67.845 49.716 4.320 1.00 23.72 493 ALA A C 1
ATOM 3795 O O . ALA A 1 500 ? 67.955 50.300 3.235 1.00 23.93 493 ALA A O 1
ATOM 3797 N N . LEU A 1 501 ? 68.191 50.291 5.469 1.00 25.00 494 LEU A N 1
ATOM 3798 C CA . LEU A 1 501 ? 68.736 51.646 5.454 1.00 26.71 494 LEU A CA 1
ATOM 3799 C C . LEU A 1 501 ? 70.066 51.673 4.716 1.00 28.03 494 LEU A C 1
ATOM 3800 O O . LEU A 1 501 ? 70.332 52.575 3.912 1.00 28.12 494 LEU A O 1
ATOM 3805 N N . GLU A 1 502 ? 70.905 50.672 5.002 1.00 27.54 495 GLU A N 1
ATOM 3806 C CA . GLU A 1 502 ? 72.224 50.594 4.393 1.00 29.75 495 GLU A CA 1
ATOM 3807 C C . GLU A 1 502 ? 72.113 50.338 2.887 1.00 28.42 495 GLU A C 1
ATOM 3808 O O . GLU A 1 502 ? 72.919 50.834 2.094 1.00 27.32 495 GLU A O 1
ATOM 3814 N N . THR A 1 503 ? 71.095 49.581 2.501 1.00 26.61 496 THR A N 1
ATOM 3815 C CA . THR A 1 503 ? 70.749 49.446 1.101 1.00 26.94 496 THR A CA 1
ATOM 3816 C C . THR A 1 503 ? 70.366 50.807 0.470 1.00 27.14 496 THR A C 1
ATOM 3817 O O . THR A 1 503 ? 70.873 51.172 -0.596 1.00 26.03 496 THR A O 1
ATOM 3821 N N . ALA A 1 504 ? 69.477 51.550 1.130 1.00 27.50 497 ALA A N 1
ATOM 3822 C CA . ALA A 1 504 ? 69.081 52.877 0.660 1.00 28.95 497 ALA A CA 1
ATOM 3823 C C . ALA A 1 504 ? 70.281 53.813 0.519 1.00 31.29 497 ALA A C 1
ATOM 3824 O O . ALA A 1 504 ? 70.413 54.519 -0.484 1.00 31.05 497 ALA A O 1
ATOM 3826 N N . LEU A 1 505 ? 71.158 53.823 1.521 1.00 32.67 498 LEU A N 1
ATOM 3827 C CA . LEU A 1 505 ? 72.343 54.684 1.461 1.00 36.58 498 LEU A CA 1
ATOM 3828 C C . LEU A 1 505 ? 73.201 54.299 0.263 1.00 35.31 498 LEU A C 1
ATOM 3829 O O . LEU A 1 505 ? 73.745 55.154 -0.428 1.00 38.64 498 LEU A O 1
ATOM 3834 N N . MET A 1 506 ? 73.287 52.997 0.022 1.00 32.33 499 MET A N 1
ATOM 3835 C CA . MET A 1 506 ? 74.053 52.443 -1.087 1.00 34.85 499 MET A CA 1
ATOM 3836 C C . MET A 1 506 ? 73.540 52.967 -2.431 1.00 38.03 499 MET A C 1
ATOM 3837 O O . MET A 1 506 ? 74.295 53.516 -3.228 1.00 39.11 499 MET A O 1
ATOM 3842 N N . TYR A 1 507 ? 72.246 52.810 -2.675 1.00 38.52 500 TYR A N 1
ATOM 3843 C CA . TYR A 1 507 ? 71.666 53.289 -3.921 1.00 41.78 500 TYR A CA 1
ATOM 3844 C C . TYR A 1 507 ? 71.702 54.812 -3.978 1.00 48.48 500 TYR A C 1
ATOM 3845 O O . TYR A 1 507 ? 71.741 55.402 -5.059 1.00 50.91 500 TYR A O 1
ATOM 3854 N N . GLY A 1 508 ? 71.705 55.438 -2.804 1.00 52.91 501 GLY A N 1
ATOM 3855 C CA . GLY A 1 508 ? 71.922 56.870 -2.689 1.00 56.02 501 GLY A CA 1
ATOM 3856 C C . GLY A 1 508 ? 70.901 57.694 -3.446 1.00 60.33 501 GLY A C 1
ATOM 3857 O O . GLY A 1 508 ? 71.187 58.200 -4.530 1.00 64.02 501 GLY A O 1
ATOM 3858 N N . SER A 1 523 ? 84.889 44.384 -1.596 1.00 57.91 516 SER A N 1
ATOM 3859 C CA . SER A 1 523 ? 85.033 43.202 -0.743 1.00 56.16 516 SER A CA 1
ATOM 3860 C C . SER A 1 523 ? 85.299 41.933 -1.550 1.00 48.32 516 SER A C 1
ATOM 3861 O O . SER A 1 523 ? 85.762 40.931 -1.002 1.00 44.58 516 SER A O 1
ATOM 3864 N N . ASN A 1 524 ? 84.991 41.982 -2.846 1.00 44.57 517 ASN A N 1
ATOM 3865 C CA . ASN A 1 524 ? 85.216 40.848 -3.738 1.00 42.72 517 ASN A CA 1
ATOM 3866 C C . ASN A 1 524 ? 84.337 39.656 -3.347 1.00 37.21 517 ASN A C 1
ATOM 3867 O O . ASN A 1 524 ? 84.751 38.493 -3.480 1.00 32.87 517 ASN A O 1
ATOM 3872 N N . VAL A 1 525 ? 83.140 39.964 -2.840 1.00 32.24 518 VAL A N 1
ATOM 3873 C CA . VAL A 1 525 ? 82.093 38.976 -2.606 1.00 31.52 518 VAL A CA 1
ATOM 3874 C C . VAL A 1 525 ? 80.946 39.187 -3.593 1.00 32.00 518 VAL A C 1
ATOM 3875 O O . VAL A 1 525 ? 80.463 40.311 -3.742 1.00 34.38 518 VAL A O 1
ATOM 3879 N N . ASP A 1 526 ? 80.536 38.117 -4.271 1.00 30.26 519 ASP A N 1
ATOM 3880 C CA . ASP A 1 526 ? 79.380 38.134 -5.170 1.00 31.45 519 ASP A CA 1
ATOM 3881 C C . ASP A 1 526 ? 78.235 37.392 -4.493 1.00 28.69 519 ASP A C 1
ATOM 3882 O O . ASP A 1 526 ? 78.460 36.358 -3.879 1.00 30.60 519 ASP A O 1
ATOM 3887 N N . MET A 1 527 ? 77.014 37.909 -4.621 1.00 23.72 520 MET A N 1
ATOM 3888 C CA A MET A 1 527 ? 75.817 37.239 -4.113 0.54 24.31 520 MET A CA 1
ATOM 3889 C CA B MET A 1 527 ? 75.834 37.220 -4.126 0.46 24.12 520 MET A CA 1
ATOM 3890 C C . MET A 1 527 ? 74.780 37.093 -5.222 1.00 24.16 520 MET A C 1
ATOM 3891 O O . MET A 1 527 ? 74.526 38.034 -5.980 1.00 21.83 520 MET A O 1
ATOM 3900 N N . ASP A 1 528 ? 74.183 35.915 -5.323 1.00 21.65 521 ASP A N 1
ATOM 3901 C CA . ASP A 1 528 ? 73.082 35.756 -6.254 1.00 22.21 521 ASP A CA 1
ATOM 3902 C C . ASP A 1 528 ? 72.131 34.825 -5.567 1.00 24.95 521 ASP A C 1
ATOM 3903 O O . ASP A 1 528 ? 72.462 34.243 -4.530 1.00 27.55 521 ASP A O 1
ATOM 3908 N N . PHE A 1 529 ? 70.936 34.698 -6.113 1.00 22.52 522 PHE A N 1
ATOM 3909 C CA . PHE A 1 529 ? 70.032 33.668 -5.646 1.00 23.97 522 PHE A CA 1
ATOM 3910 C C . PHE A 1 529 ? 69.162 33.142 -6.771 1.00 25.76 522 PHE A C 1
ATOM 3911 O O . PHE A 1 529 ? 68.939 33.818 -7.769 1.00 26.32 522 PHE A O 1
ATOM 3919 N N . GLU A 1 530 ? 68.707 31.911 -6.606 1.00 27.13 523 GLU A N 1
ATOM 3920 C CA . GLU A 1 530 ? 67.857 31.267 -7.578 1.00 30.32 523 GLU A CA 1
ATOM 3921 C C . GLU A 1 530 ? 66.782 30.558 -6.791 1.00 32.99 523 GLU A C 1
ATOM 3922 O O . GLU A 1 530 ? 67.022 30.055 -5.694 1.00 33.27 523 GLU A O 1
ATOM 3924 N N . VAL A 1 531 ? 65.582 30.528 -7.336 1.00 35.19 524 VAL A N 1
ATOM 3925 C CA . VAL A 1 531 ? 64.556 29.699 -6.751 1.00 40.30 524 VAL A CA 1
ATOM 3926 C C . VAL A 1 531 ? 64.520 28.422 -7.584 1.00 43.63 524 VAL A C 1
ATOM 3927 O O . VAL A 1 531 ? 64.330 28.465 -8.800 1.00 46.66 524 VAL A O 1
ATOM 3931 N N . GLU A 1 532 ? 64.748 27.293 -6.924 1.00 45.03 525 GLU A N 1
ATOM 3932 C CA . GLU A 1 532 ? 64.960 26.031 -7.619 1.00 51.38 525 GLU A CA 1
ATOM 3933 C C . GLU A 1 532 ? 63.688 25.196 -7.779 1.00 57.47 525 GLU A C 1
ATOM 3934 O O . GLU A 1 532 ? 63.093 24.767 -6.783 1.00 59.72 525 GLU A O 1
ATOM 3936 N N . ASN A 1 533 ? 63.298 24.969 -9.037 1.00 57.82 526 ASN A N 1
ATOM 3937 C CA . ASN A 1 533 ? 62.191 24.075 -9.401 1.00 57.66 526 ASN A CA 1
ATOM 3938 C C . ASN A 1 533 ? 60.933 24.312 -8.569 1.00 54.41 526 ASN A C 1
ATOM 3939 O O . ASN A 1 533 ? 60.480 23.437 -7.830 1.00 55.29 526 ASN A O 1
ATOM 3941 N N . ALA A 1 534 ? 60.386 25.515 -8.678 1.00 49.50 527 ALA A N 1
ATOM 3942 C CA . ALA A 1 534 ? 59.311 25.918 -7.797 1.00 44.84 527 ALA A CA 1
ATOM 3943 C C . ALA A 1 534 ? 57.979 25.560 -8.412 1.00 43.97 527 ALA A C 1
ATOM 3944 O O . ALA A 1 534 ? 57.558 26.138 -9.416 1.00 42.18 527 ALA A O 1
ATOM 3946 N N . VAL A 1 535 ? 57.327 24.581 -7.808 1.00 44.02 528 VAL A N 1
ATOM 3947 C CA . VAL A 1 535 ? 56.044 24.130 -8.294 1.00 42.41 528 VAL A CA 1
ATOM 3948 C C . VAL A 1 535 ? 54.959 24.550 -7.313 1.00 40.65 528 VAL A C 1
ATOM 3949 O O . VAL A 1 535 ? 55.097 24.361 -6.105 1.00 37.46 528 VAL A O 1
ATOM 3953 N N . LEU A 1 536 ? 53.902 25.148 -7.849 1.00 32.51 529 LEU A N 1
ATOM 3954 C CA . LEU A 1 536 ? 52.702 25.485 -7.103 1.00 35.48 529 LEU A CA 1
ATOM 3955 C C . LEU A 1 536 ? 52.119 24.260 -6.386 1.00 42.04 529 LEU A C 1
ATOM 3956 O O . LEU A 1 536 ? 51.801 23.253 -7.018 1.00 36.50 529 LEU A O 1
ATOM 3961 N N . GLY A 1 537 ? 51.968 24.346 -5.070 1.00 33.78 530 GLY A N 1
ATOM 3962 C CA . GLY A 1 537 ? 51.375 23.258 -4.311 1.00 35.95 530 GLY A CA 1
ATOM 3963 C C . GLY A 1 537 ? 52.395 22.417 -3.563 1.00 36.89 530 GLY A C 1
ATOM 3964 O O . GLY A 1 537 ? 52.037 21.425 -2.936 1.00 39.05 530 GLY A O 1
ATOM 3965 N N . LYS A 1 538 ? 53.664 22.821 -3.629 1.00 35.44 531 LYS A N 1
ATOM 3966 C CA . LYS A 1 538 ? 54.760 22.066 -3.018 1.00 36.31 531 LYS A CA 1
ATOM 3967 C C . LYS A 1 538 ? 55.758 22.973 -2.274 1.00 35.99 531 LYS A C 1
ATOM 3968 O O . LYS A 1 538 ? 55.847 24.171 -2.560 1.00 31.95 531 LYS A O 1
ATOM 3974 N N . ASP A 1 539 ? 56.508 22.404 -1.324 1.00 34.95 532 ASP A N 1
ATOM 3975 C CA . ASP A 1 539 ? 57.620 23.125 -0.710 1.00 33.28 532 ASP A CA 1
ATOM 3976 C C . ASP A 1 539 ? 58.612 23.408 -1.820 1.00 32.31 532 ASP A C 1
ATOM 3977 O O . ASP A 1 539 ? 58.642 22.682 -2.808 1.00 36.08 532 ASP A O 1
ATOM 3982 N N . PHE A 1 540 ? 59.424 24.452 -1.674 1.00 31.67 533 PHE A N 1
ATOM 3983 C CA . PHE A 1 540 ? 60.549 24.637 -2.583 1.00 33.28 533 PHE A CA 1
ATOM 3984 C C . PHE A 1 540 ? 61.730 25.344 -1.917 1.00 34.85 533 PHE A C 1
ATOM 3985 O O . PHE A 1 540 ? 61.608 25.901 -0.824 1.00 33.71 533 PHE A O 1
ATOM 3993 N N . LYS A 1 541 ? 62.879 25.326 -2.580 1.00 35.12 534 LYS A N 1
ATOM 3994 C CA . LYS A 1 541 ? 64.067 25.919 -1.990 1.00 34.87 534 LYS A CA 1
ATOM 3995 C C . LYS A 1 541 ? 64.409 27.241 -2.656 1.00 32.36 534 LYS A C 1
ATOM 3996 O O . LYS A 1 541 ? 64.356 27.363 -3.881 1.00 31.09 534 LYS A O 1
ATOM 3998 N N . LEU A 1 542 ? 64.719 28.231 -1.826 1.00 30.69 535 LEU A N 1
ATOM 3999 C CA . LEU A 1 542 ? 65.372 29.454 -2.276 1.00 31.22 535 LEU A CA 1
ATOM 4000 C C . LEU A 1 542 ? 66.860 29.297 -1.981 1.00 32.71 535 LEU A C 1
ATOM 4001 O O . LEU A 1 542 ? 67.264 29.136 -0.825 1.00 32.05 535 LEU A O 1
ATOM 4006 N N . SER A 1 543 ? 67.665 29.320 -3.034 1.00 31.86 536 SER A N 1
ATOM 4007 C CA . SER A 1 543 ? 69.095 29.077 -2.919 1.00 32.01 536 SER A CA 1
ATOM 4008 C C . SER A 1 543 ? 69.885 30.377 -3.076 1.00 30.97 536 SER A C 1
ATOM 4009 O O . SER A 1 543 ? 69.905 30.979 -4.147 1.00 30.26 536 SER A O 1
ATOM 4012 N N . ILE A 1 544 ? 70.519 30.809 -1.993 1.00 28.35 537 ILE A N 1
ATOM 4013 C CA . ILE A 1 544 ? 71.312 32.031 -1.976 1.00 25.98 537 ILE A CA 1
ATOM 4014 C C . ILE A 1 544 ? 72.793 31.656 -2.040 1.00 28.70 537 ILE A C 1
ATOM 4015 O O . ILE A 1 544 ? 73.271 30.890 -1.198 1.00 32.76 537 ILE A O 1
ATOM 4020 N N . THR A 1 545 ? 73.523 32.175 -3.027 1.00 24.01 538 THR A N 1
ATOM 4021 C CA A THR A 1 545 ? 74.928 31.808 -3.188 0.49 26.41 538 THR A CA 1
ATOM 4022 C CA B THR A 1 545 ? 74.928 31.812 -3.199 0.51 26.40 538 THR A CA 1
ATOM 4023 C C . THR A 1 545 ? 75.863 32.988 -2.931 1.00 28.80 538 THR A C 1
ATOM 4024 O O . THR A 1 545 ? 75.632 34.099 -3.416 1.00 27.51 538 THR A O 1
ATOM 4031 N N . PHE A 1 546 ? 76.919 32.736 -2.164 1.00 25.89 539 PHE A N 1
ATOM 4032 C CA . PHE A 1 546 ? 77.962 33.734 -1.953 1.00 25.28 539 PHE A CA 1
ATOM 4033 C C . PHE A 1 546 ? 79.269 33.227 -2.534 1.00 26.79 539 PHE A C 1
ATOM 4034 O O . PHE A 1 546 ? 79.694 32.118 -2.219 1.00 26.32 539 PHE A O 1
ATOM 4042 N N . ARG A 1 547 ? 79.910 34.038 -3.373 1.00 29.21 540 ARG A N 1
ATOM 4043 C CA . ARG A 1 547 ? 81.244 33.720 -3.874 1.00 30.23 540 ARG A CA 1
ATOM 4044 C C . ARG A 1 547 ? 82.271 34.704 -3.325 1.00 32.64 540 ARG A C 1
ATOM 4045 O O . ARG A 1 547 ? 82.207 35.914 -3.571 1.00 30.92 540 ARG A O 1
ATOM 4047 N N . ASN A 1 548 ? 83.220 34.160 -2.568 1.00 32.44 541 ASN A N 1
ATOM 4048 C CA . ASN A 1 548 ? 84.281 34.939 -1.983 1.00 29.54 541 ASN A CA 1
ATOM 4049 C C . ASN A 1 548 ? 85.564 34.729 -2.768 1.00 30.60 541 ASN A C 1
ATOM 4050 O O . ASN A 1 548 ? 86.255 33.711 -2.602 1.00 29.69 541 ASN A O 1
ATOM 4055 N N . ASN A 1 549 ? 85.881 35.699 -3.621 1.00 29.22 542 ASN A N 1
ATOM 4056 C CA . ASN A 1 549 ? 87.089 35.654 -4.439 1.00 36.38 542 ASN A CA 1
ATOM 4057 C C . ASN A 1 549 ? 88.328 36.208 -3.737 1.00 34.68 542 ASN A C 1
ATOM 4058 O O . ASN A 1 549 ? 89.438 36.132 -4.279 1.00 32.75 542 ASN A O 1
ATOM 4063 N N . SER A 1 550 ? 88.142 36.742 -2.528 1.00 32.56 543 SER A N 1
ATOM 4064 C CA . SER A 1 550 ? 89.247 37.290 -1.749 1.00 34.72 543 SER A CA 1
ATOM 4065 C C . SER A 1 550 ? 89.925 36.246 -0.868 1.00 36.28 543 SER A C 1
ATOM 4066 O O . SER A 1 550 ? 89.427 35.136 -0.700 1.00 32.53 543 SER A O 1
ATOM 4069 N N . HIS A 1 551 ? 91.058 36.638 -0.292 1.00 37.14 544 HIS A N 1
ATOM 4070 C CA . HIS A 1 551 ? 91.785 35.805 0.658 1.00 40.52 544 HIS A CA 1
ATOM 4071 C C . HIS A 1 551 ? 91.356 36.048 2.110 1.00 40.40 544 HIS A C 1
ATOM 4072 O O . HIS A 1 551 ? 92.005 35.563 3.030 1.00 39.34 544 HIS A O 1
ATOM 4079 N N . ASN A 1 552 ? 90.269 36.796 2.310 1.00 40.53 545 ASN A N 1
ATOM 4080 C CA . ASN A 1 552 ? 89.784 37.123 3.657 1.00 39.51 545 ASN A CA 1
ATOM 4081 C C . ASN A 1 552 ? 88.630 36.228 4.112 1.00 38.52 545 ASN A C 1
ATOM 4082 O O . ASN A 1 552 ? 87.881 35.708 3.278 1.00 32.94 545 ASN A O 1
ATOM 4087 N N . ARG A 1 553 ? 88.483 36.039 5.425 1.00 38.49 546 ARG A N 1
ATOM 4088 C CA . ARG A 1 553 ? 87.249 35.455 5.951 1.00 38.33 546 ARG A CA 1
ATOM 4089 C C . ARG A 1 553 ? 86.297 36.599 6.234 1.00 38.91 546 ARG A C 1
ATOM 4090 O O . ARG A 1 553 ? 86.696 37.598 6.832 1.00 37.78 546 ARG A O 1
ATOM 4092 N N . TYR A 1 554 ? 85.047 36.472 5.791 1.00 30.95 547 TYR A N 1
ATOM 4093 C CA . TYR A 1 554 ? 84.058 37.506 6.078 1.00 30.27 547 TYR A CA 1
ATOM 4094 C C . TYR A 1 554 ? 82.921 36.933 6.893 1.00 29.93 547 TYR A C 1
ATOM 4095 O O . TYR A 1 554 ? 82.690 35.728 6.889 1.00 29.87 547 TYR A O 1
ATOM 4104 N N . THR A 1 555 ? 82.202 37.796 7.594 1.00 33.78 548 THR A N 1
ATOM 4105 C CA . THR A 1 555 ? 80.937 37.372 8.178 1.00 33.55 548 THR A CA 1
ATOM 4106 C C . THR A 1 555 ? 79.802 38.165 7.521 1.00 29.98 548 THR A C 1
ATOM 4107 O O . THR A 1 555 ? 79.960 39.353 7.198 1.00 28.46 548 THR A O 1
ATOM 4111 N N . ILE A 1 556 ? 78.678 37.489 7.295 1.00 27.03 549 ILE A N 1
ATOM 4112 C CA . ILE A 1 556 ? 77.532 38.079 6.624 1.00 25.71 549 ILE A CA 1
ATOM 4113 C C . ILE A 1 556 ? 76.336 38.165 7.560 1.00 29.80 549 ILE A C 1
ATOM 4114 O O . ILE A 1 556 ? 76.045 37.227 8.293 1.00 26.26 549 ILE A O 1
ATOM 4119 N N . THR A 1 557 ? 75.629 39.288 7.515 1.00 29.42 550 THR A N 1
ATOM 4120 C CA . THR A 1 557 ? 74.353 39.412 8.195 1.00 27.89 550 THR A CA 1
ATOM 4121 C C . THR A 1 557 ? 73.349 39.797 7.119 1.00 23.85 550 THR A C 1
ATOM 4122 O O . THR A 1 557 ? 73.578 40.711 6.338 1.00 23.59 550 THR A O 1
ATOM 4126 N N . ALA A 1 558 ? 72.264 39.055 7.021 1.00 24.90 551 ALA A N 1
ATOM 4127 C CA . ALA A 1 558 ? 71.421 39.222 5.853 1.00 25.27 551 ALA A CA 1
ATOM 4128 C C . ALA A 1 558 ? 69.976 39.059 6.230 1.00 26.50 551 ALA A C 1
ATOM 4129 O O . ALA A 1 558 ? 69.681 38.534 7.297 1.00 29.84 551 ALA A O 1
ATOM 4131 N N . TYR A 1 559 ? 69.075 39.516 5.362 1.00 24.80 552 TYR A N 1
ATOM 4132 C CA . TYR A 1 559 ? 67.674 39.105 5.460 1.00 25.07 552 TYR A CA 1
ATOM 4133 C C . TYR A 1 559 ? 67.067 38.684 4.124 1.00 23.69 552 TYR A C 1
ATOM 4134 O O . TYR A 1 559 ? 67.528 39.082 3.051 1.00 24.15 552 TYR A O 1
ATOM 4143 N N . LEU A 1 560 ? 66.025 37.869 4.214 1.00 23.50 553 LEU A N 1
ATOM 4144 C CA . LEU A 1 560 ? 65.250 37.449 3.057 1.00 24.32 553 LEU A CA 1
ATOM 4145 C C . LEU A 1 560 ? 63.797 37.888 3.266 1.00 23.09 553 LEU A C 1
ATOM 4146 O O . LEU A 1 560 ? 63.252 37.727 4.355 1.00 26.32 553 LEU A O 1
ATOM 4151 N N . SER A 1 561 ? 63.173 38.436 2.227 1.00 21.39 554 SER A N 1
ATOM 4152 C CA . SER A 1 561 ? 61.736 38.751 2.245 1.00 21.32 554 SER A CA 1
ATOM 4153 C C . SER A 1 561 ? 61.064 38.128 1.019 1.00 20.46 554 SER A C 1
ATOM 4154 O O . SER A 1 561 ? 61.419 38.447 -0.124 1.00 19.44 554 SER A O 1
ATOM 4157 N N . ALA A 1 562 ? 60.107 37.234 1.265 1.00 22.46 555 ALA A N 1
ATOM 4158 C CA . ALA A 1 562 ? 59.369 36.563 0.200 1.00 19.62 555 ALA A CA 1
ATOM 4159 C C . ALA A 1 562 ? 57.930 37.050 0.203 1.00 20.88 555 ALA A C 1
ATOM 4160 O O . ALA A 1 562 ? 57.281 37.096 1.251 1.00 20.63 555 ALA A O 1
ATOM 4162 N N . ASN A 1 563 ? 57.442 37.393 -0.986 1.00 18.76 556 ASN A N 1
ATOM 4163 C CA . ASN A 1 563 ? 56.186 38.101 -1.148 1.00 18.29 556 ASN A CA 1
ATOM 4164 C C . ASN A 1 563 ? 55.335 37.502 -2.287 1.00 18.61 556 ASN A C 1
ATOM 4165 O O . ASN A 1 563 ? 55.877 36.984 -3.249 1.00 19.61 556 ASN A O 1
ATOM 4170 N N . ILE A 1 564 ? 54.016 37.596 -2.162 1.00 17.72 557 ILE A N 1
ATOM 4171 C CA . ILE A 1 564 ? 53.088 37.290 -3.238 1.00 21.44 557 ILE A CA 1
ATOM 4172 C C . ILE A 1 564 ? 52.780 38.626 -3.909 1.00 21.45 557 ILE A C 1
ATOM 4173 O O . ILE A 1 564 ? 52.593 39.628 -3.224 1.00 20.58 557 ILE A O 1
ATOM 4178 N N . THR A 1 565 ? 52.723 38.617 -5.235 1.00 20.44 558 THR A N 1
ATOM 4179 C CA . THR A 1 565 ? 52.518 39.800 -6.062 1.00 19.96 558 THR A CA 1
ATOM 4180 C C . THR A 1 565 ? 51.454 39.422 -7.068 1.00 22.38 558 THR A C 1
ATOM 4181 O O . THR A 1 565 ? 51.458 38.297 -7.568 1.00 21.51 558 THR A O 1
ATOM 4185 N N . PHE A 1 566 ? 50.528 40.331 -7.355 1.00 22.92 559 PHE A N 1
ATOM 4186 C CA . PHE A 1 566 ? 49.571 40.125 -8.453 1.00 24.92 559 PHE A CA 1
ATOM 4187 C C . PHE A 1 566 ? 50.311 40.085 -9.801 1.00 22.87 559 PHE A C 1
ATOM 4188 O O . PHE A 1 566 ? 51.432 40.585 -9.895 1.00 20.23 559 PHE A O 1
ATOM 4196 N N . TYR A 1 567 ? 49.697 39.512 -10.844 1.00 24.12 560 TYR A N 1
ATOM 4197 C CA . TYR A 1 567 ? 50.389 39.411 -12.135 1.00 25.87 560 TYR A CA 1
ATOM 4198 C C . TYR A 1 567 ? 50.777 40.781 -12.713 1.00 24.38 560 TYR A C 1
ATOM 4199 O O . TYR A 1 567 ? 51.803 40.910 -13.373 1.00 23.71 560 TYR A O 1
ATOM 4208 N N . THR A 1 568 ? 49.972 41.803 -12.430 1.00 23.16 561 THR A N 1
ATOM 4209 C CA . THR A 1 568 ? 50.267 43.177 -12.867 1.00 20.73 561 THR A CA 1
ATOM 4210 C C . THR A 1 568 ? 51.425 43.836 -12.104 1.00 21.51 561 THR A C 1
ATOM 4211 O O . THR A 1 568 ? 51.793 44.979 -12.384 1.00 23.14 561 THR A O 1
ATOM 4215 N N . GLY A 1 569 ? 52.003 43.123 -11.146 1.00 20.39 562 GLY A N 1
ATOM 4216 C CA . GLY A 1 569 ? 53.141 43.651 -10.415 1.00 21.98 562 GLY A CA 1
ATOM 4217 C C . GLY A 1 569 ? 52.821 44.415 -9.134 1.00 21.64 562 GLY A C 1
ATOM 4218 O O . GLY A 1 569 ? 53.730 44.943 -8.485 1.00 20.38 562 GLY A O 1
ATOM 4219 N N . VAL A 1 570 ? 51.539 44.477 -8.775 1.00 20.58 563 VAL A N 1
ATOM 4220 C CA . VAL A 1 570 ? 51.095 45.035 -7.497 1.00 20.06 563 VAL A CA 1
ATOM 4221 C C . VAL A 1 570 ? 51.402 44.049 -6.367 1.00 17.64 563 VAL A C 1
ATOM 4222 O O . VAL A 1 570 ? 51.080 42.863 -6.464 1.00 17.46 563 VAL A O 1
ATOM 4226 N N . PRO A 1 571 ? 52.028 44.524 -5.290 1.00 18.60 564 PRO A N 1
ATOM 4227 C CA . PRO A 1 571 ? 52.360 43.612 -4.191 1.00 19.76 564 PRO A CA 1
ATOM 4228 C C . PRO A 1 571 ? 51.104 43.238 -3.398 1.00 22.45 564 PRO A C 1
ATOM 4229 O O . PRO A 1 571 ? 50.174 44.047 -3.296 1.00 22.04 564 PRO A O 1
ATOM 4233 N N . LYS A 1 572 ? 51.067 42.019 -2.867 1.00 20.27 565 LYS A N 1
ATOM 4234 C CA . LYS A 1 572 ? 49.919 41.580 -2.074 1.00 22.78 565 LYS A CA 1
ATOM 4235 C C . LYS A 1 572 ? 50.284 41.394 -0.603 1.00 23.52 565 LYS A C 1
ATOM 4236 O O . LYS A 1 572 ? 49.676 42.000 0.274 1.00 26.48 565 LYS A O 1
ATOM 4242 N N . ALA A 1 573 ? 51.262 40.539 -0.326 1.00 22.78 566 ALA A N 1
ATOM 4243 C CA . ALA A 1 573 ? 51.666 40.330 1.061 1.00 25.33 566 ALA A CA 1
ATOM 4244 C C . ALA A 1 573 ? 53.028 39.697 1.161 1.00 22.47 566 ALA A C 1
ATOM 4245 O O . ALA A 1 573 ? 53.463 39.002 0.256 1.00 25.14 566 ALA A O 1
ATOM 4247 N N . GLU A 1 574 ? 53.699 39.953 2.277 1.00 21.06 567 GLU A N 1
ATOM 4248 C CA . GLU A 1 574 ? 54.929 39.268 2.602 1.00 22.28 567 GLU A CA 1
ATOM 4249 C C . GLU A 1 574 ? 54.501 37.991 3.306 1.00 23.64 567 GLU A C 1
ATOM 4250 O O . GLU A 1 574 ? 53.741 38.054 4.278 1.00 25.45 567 GLU A O 1
ATOM 4256 N N . PHE A 1 575 ? 54.959 36.840 2.825 1.00 25.27 568 PHE A N 1
ATOM 4257 C CA . PHE A 1 575 ? 54.553 35.564 3.435 1.00 24.53 568 PHE A CA 1
ATOM 4258 C C . PHE A 1 575 ? 55.677 34.889 4.221 1.00 26.31 568 PHE A C 1
ATOM 4259 O O . PHE A 1 575 ? 55.434 33.944 4.975 1.00 24.55 568 PHE A O 1
ATOM 4267 N N . LYS A 1 576 ? 56.903 35.367 4.030 1.00 26.28 569 LYS A N 1
ATOM 4268 C CA . LYS A 1 576 ? 58.048 34.860 4.783 1.00 25.67 569 LYS A CA 1
ATOM 4269 C C . LYS A 1 576 ? 59.126 35.939 4.910 1.00 27.09 569 LYS A C 1
ATOM 4270 O O . LYS A 1 576 ? 59.407 36.671 3.951 1.00 28.41 569 LYS A O 1
ATOM 4276 N N . LYS A 1 577 ? 59.725 36.043 6.094 1.00 24.65 570 LYS A N 1
ATOM 4277 C CA . LYS A 1 577 ? 60.823 36.972 6.317 1.00 28.04 570 LYS A CA 1
ATOM 4278 C C . LYS A 1 577 ? 61.797 36.335 7.292 1.00 32.19 570 LYS A C 1
ATOM 4279 O O . LYS A 1 577 ? 61.395 35.968 8.390 1.00 34.53 570 LYS A O 1
ATOM 4285 N N . GLU A 1 578 ? 63.062 36.192 6.902 1.00 25.19 571 GLU A N 1
ATOM 4286 C CA . GLU A 1 578 ? 64.063 35.627 7.810 1.00 29.29 571 GLU A CA 1
ATOM 4287 C C . GLU A 1 578 ? 65.327 36.465 7.763 1.00 30.32 571 GLU A C 1
ATOM 4288 O O . GLU A 1 578 ? 65.672 37.024 6.723 1.00 28.35 571 GLU A O 1
ATOM 4294 N N . THR A 1 579 ? 66.006 36.552 8.902 1.00 33.53 572 THR A N 1
ATOM 4295 C CA . THR A 1 579 ? 67.347 37.106 8.959 1.00 33.08 572 THR A CA 1
ATOM 4296 C C . THR A 1 579 ? 68.304 35.940 9.184 1.00 35.54 572 THR A C 1
ATOM 4297 O O . THR A 1 579 ? 67.925 34.935 9.781 1.00 38.61 572 THR A O 1
ATOM 4301 N N . PHE A 1 580 ? 69.537 36.056 8.709 1.00 34.53 573 PHE A N 1
ATOM 4302 C CA . PHE A 1 580 ? 70.511 35.004 8.978 1.00 35.61 573 PHE A CA 1
ATOM 4303 C C . PHE A 1 580 ? 71.946 35.507 8.963 1.00 36.38 573 PHE A C 1
ATOM 4304 O O . PHE A 1 580 ? 72.252 36.568 8.405 1.00 33.23 573 PHE A O 1
ATOM 4312 N N . ASP A 1 581 ? 72.815 34.729 9.600 1.00 35.64 574 ASP A N 1
ATOM 4313 C CA . ASP A 1 581 ? 74.229 35.010 9.625 1.00 39.07 574 ASP A CA 1
ATOM 4314 C C . ASP A 1 581 ? 74.949 33.861 8.964 1.00 39.39 574 ASP A C 1
ATOM 4315 O O . ASP A 1 581 ? 74.592 32.702 9.162 1.00 43.88 574 ASP A O 1
ATOM 4320 N N . VAL A 1 582 ? 75.961 34.175 8.175 1.00 35.29 575 VAL A N 1
ATOM 4321 C CA . VAL A 1 582 ? 76.780 33.131 7.594 1.00 37.74 575 VAL A CA 1
ATOM 4322 C C . VAL A 1 582 ? 78.234 33.584 7.586 1.00 36.66 575 VAL A C 1
ATOM 4323 O O . VAL A 1 582 ? 78.527 34.777 7.508 1.00 34.37 575 VAL A O 1
ATOM 4327 N N . THR A 1 583 ? 79.148 32.636 7.723 1.00 32.67 576 THR A N 1
ATOM 4328 C CA . THR A 1 583 ? 80.559 32.957 7.645 1.00 36.02 576 THR A CA 1
ATOM 4329 C C . THR A 1 583 ? 81.065 32.531 6.284 1.00 34.05 576 THR A C 1
ATOM 4330 O O . THR A 1 583 ? 80.720 31.458 5.790 1.00 35.01 576 THR A O 1
ATOM 4334 N N . LEU A 1 584 ? 81.854 33.391 5.661 1.00 31.95 577 LEU A N 1
ATOM 4335 C CA . LEU A 1 584 ? 82.334 33.133 4.314 1.00 32.54 577 LEU A CA 1
ATOM 4336 C C . LEU A 1 584 ? 83.838 32.900 4.329 1.00 32.04 577 LEU A C 1
ATOM 4337 O O . LEU A 1 584 ? 84.610 33.850 4.473 1.00 33.01 577 LEU A O 1
ATOM 4342 N N . GLU A 1 585 ? 84.250 31.644 4.176 1.00 33.07 578 GLU A N 1
ATOM 4343 C CA . GLU A 1 585 ? 85.667 31.311 4.082 1.00 36.44 578 GLU A CA 1
ATOM 4344 C C . GLU A 1 585 ? 86.295 31.930 2.836 1.00 33.88 578 GLU A C 1
ATOM 4345 O O . GLU A 1 585 ? 85.600 32.197 1.847 1.00 31.67 578 GLU A O 1
ATOM 4351 N N . PRO A 1 586 ? 87.612 32.171 2.875 1.00 30.03 579 PRO A N 1
ATOM 4352 C CA . PRO A 1 586 ? 88.275 32.728 1.695 1.00 28.40 579 PRO A CA 1
ATOM 4353 C C . PRO A 1 586 ? 88.197 31.776 0.498 1.00 30.98 579 PRO A C 1
ATOM 4354 O O . PRO A 1 586 ? 88.062 30.567 0.690 1.00 29.47 579 PRO A O 1
ATOM 4358 N N . LEU A 1 587 ? 88.293 32.327 -0.710 1.00 28.83 580 LEU A N 1
ATOM 4359 C CA . LEU A 1 587 ? 88.483 31.532 -1.924 1.00 28.93 580 LEU A CA 1
ATOM 4360 C C . LEU A 1 587 ? 87.477 30.390 -2.012 1.00 30.49 580 LEU A C 1
ATOM 4361 O O . LEU A 1 587 ? 87.846 29.222 -2.201 1.00 29.67 580 LEU A O 1
ATOM 4366 N N . SER A 1 588 ? 86.204 30.730 -1.848 1.00 28.87 581 SER A N 1
ATOM 4367 C CA . SER A 1 588 ? 85.175 29.708 -1.740 1.00 30.47 581 SER A CA 1
ATOM 4368 C C . SER A 1 588 ? 83.802 30.180 -2.232 1.00 25.83 581 SER A C 1
ATOM 4369 O O . SER A 1 588 ? 83.542 31.375 -2.320 1.00 25.52 581 SER A O 1
ATOM 4372 N N . PHE A 1 589 ? 82.939 29.218 -2.533 1.00 26.35 582 PHE A N 1
ATOM 4373 C CA . PHE A 1 589 ? 81.546 29.469 -2.882 1.00 34.41 582 PHE A CA 1
ATOM 4374 C C . PHE A 1 589 ? 80.686 28.800 -1.819 1.00 36.52 582 PHE A C 1
ATOM 4375 O O . PHE A 1 589 ? 80.920 27.647 -1.462 1.00 36.13 582 PHE A O 1
ATOM 4377 N N . LYS A 1 590 ? 79.697 29.518 -1.306 1.00 37.70 583 LYS A N 1
ATOM 4378 C CA . LYS A 1 590 ? 78.820 28.963 -0.283 1.00 40.41 583 LYS A CA 1
ATOM 4379 C C . LYS A 1 590 ? 77.356 29.128 -0.656 1.00 40.23 583 LYS A C 1
ATOM 4380 O O . LYS A 1 590 ? 76.918 30.238 -0.977 1.00 36.75 583 LYS A O 1
ATOM 4386 N N . LYS A 1 591 ? 76.604 28.029 -0.626 1.00 40.88 584 LYS A N 1
ATOM 4387 C CA . LYS A 1 591 ? 75.156 28.093 -0.827 1.00 40.79 584 LYS A CA 1
ATOM 4388 C C . LYS A 1 591 ? 74.417 27.999 0.512 1.00 45.68 584 LYS A C 1
ATOM 4389 O O . LYS A 1 591 ? 74.777 27.197 1.386 1.00 47.19 584 LYS A O 1
ATOM 4391 N N . GLU A 1 592 ? 73.400 28.842 0.673 1.00 44.18 585 GLU A N 1
ATOM 4392 C CA . GLU A 1 592 ? 72.506 28.792 1.827 1.00 42.30 585 GLU A CA 1
ATOM 4393 C C . GLU A 1 592 ? 71.091 28.474 1.342 1.00 42.71 585 GLU A C 1
ATOM 4394 O O . GLU A 1 592 ? 70.432 29.302 0.694 1.00 39.97 585 GLU A O 1
ATOM 4396 N N . ALA A 1 593 ? 70.632 27.269 1.652 1.00 42.80 586 ALA A N 1
ATOM 4397 C CA . ALA A 1 593 ? 69.319 26.816 1.214 1.00 42.53 586 ALA A CA 1
ATOM 4398 C C . ALA A 1 593 ? 68.253 27.260 2.203 1.00 37.96 586 ALA A C 1
ATOM 4399 O O . ALA A 1 593 ? 68.330 26.952 3.392 1.00 38.15 586 ALA A O 1
ATOM 4401 N N . VAL A 1 594 ? 67.267 27.999 1.722 1.00 30.84 587 VAL A N 1
ATOM 4402 C CA . VAL A 1 594 ? 66.152 28.369 2.573 1.00 32.21 587 VAL A CA 1
ATOM 4403 C C . VAL A 1 594 ? 64.907 27.623 2.104 1.00 36.09 587 VAL A C 1
ATOM 4404 O O . VAL A 1 594 ? 64.472 27.779 0.954 1.00 36.57 587 VAL A O 1
ATOM 4408 N N . LEU A 1 595 ? 64.349 26.798 2.987 1.00 35.62 588 LEU A N 1
ATOM 4409 C CA . LEU A 1 595 ? 63.139 26.054 2.667 1.00 35.43 588 LEU A CA 1
ATOM 4410 C C . LEU A 1 595 ? 61.926 26.956 2.780 1.00 34.60 588 LEU A C 1
ATOM 4411 O O . LEU A 1 595 ? 61.751 27.651 3.777 1.00 34.93 588 LEU A O 1
ATOM 4416 N N . ILE A 1 596 ? 61.101 26.950 1.739 1.00 32.46 589 ILE A N 1
ATOM 4417 C CA . ILE A 1 596 ? 59.827 27.654 1.746 1.00 29.97 589 ILE A CA 1
ATOM 4418 C C . ILE A 1 596 ? 58.725 26.607 1.663 1.00 32.52 589 ILE A C 1
ATOM 4419 O O . ILE A 1 596 ? 58.556 25.948 0.637 1.00 32.54 589 ILE A O 1
ATOM 4424 N N . GLN A 1 597 ? 57.996 26.428 2.756 1.00 29.93 590 GLN A N 1
ATOM 4425 C CA . GLN A 1 597 ? 57.001 25.365 2.804 1.00 35.28 590 GLN A CA 1
ATOM 4426 C C . GLN A 1 597 ? 55.706 25.823 2.173 1.00 33.72 590 GLN A C 1
ATOM 4427 O O . GLN A 1 597 ? 55.363 27.005 2.239 1.00 31.46 590 GLN A O 1
ATOM 4433 N N . ALA A 1 598 ? 54.984 24.873 1.586 1.00 34.09 591 ALA A N 1
ATOM 4434 C CA . ALA A 1 598 ? 53.736 25.154 0.880 1.00 31.57 591 ALA A CA 1
ATOM 4435 C C . ALA A 1 598 ? 52.749 25.893 1.769 1.00 28.80 591 ALA A C 1
ATOM 4436 O O . ALA A 1 598 ? 52.055 26.779 1.307 1.00 29.51 591 ALA A O 1
ATOM 4438 N N . GLY A 1 599 ? 52.697 25.531 3.045 1.00 30.17 592 GLY A N 1
ATOM 4439 C CA . GLY A 1 599 ? 51.797 26.183 3.977 1.00 33.13 592 GLY A CA 1
ATOM 4440 C C . GLY A 1 599 ? 52.103 27.664 4.194 1.00 33.41 592 GLY A C 1
ATOM 4441 O O . GLY A 1 599 ? 51.270 28.409 4.712 1.00 35.83 592 GLY A O 1
ATOM 4442 N N . GLU A 1 600 ? 53.300 28.100 3.817 1.00 28.27 593 GLU A N 1
ATOM 4443 C CA . GLU A 1 600 ? 53.673 29.487 4.047 1.00 29.76 593 GLU A CA 1
ATOM 4444 C C . GLU A 1 600 ? 53.085 30.414 2.979 1.00 29.17 593 GLU A C 1
ATOM 4445 O O . GLU A 1 600 ? 52.832 31.579 3.257 1.00 29.75 593 GLU A O 1
ATOM 4451 N N . TYR A 1 601 ? 52.859 29.896 1.774 1.00 19.83 594 TYR A N 1
ATOM 4452 C CA . TYR A 1 601 ? 52.375 30.726 0.676 1.00 21.17 594 TYR A CA 1
ATOM 4453 C C . TYR A 1 601 ? 50.995 30.314 0.120 1.00 20.87 594 TYR A C 1
ATOM 4454 O O . TYR A 1 601 ? 50.247 31.160 -0.365 1.00 21.23 594 TYR A O 1
ATOM 4463 N N . MET A 1 602 ? 50.658 29.030 0.209 1.00 21.37 595 MET A N 1
ATOM 4464 C CA . MET A 1 602 ? 49.443 28.502 -0.441 1.00 23.07 595 MET A CA 1
ATOM 4465 C C . MET A 1 602 ? 48.126 29.163 0.006 1.00 20.07 595 MET A C 1
ATOM 4466 O O . MET A 1 602 ? 47.145 29.171 -0.731 1.00 19.89 595 MET A O 1
ATOM 4471 N N . GLY A 1 603 ? 48.114 29.708 1.209 1.00 21.72 596 GLY A N 1
ATOM 4472 C CA . GLY A 1 603 ? 46.925 30.339 1.735 1.00 23.63 596 GLY A CA 1
ATOM 4473 C C . GLY A 1 603 ? 46.709 31.727 1.158 1.00 28.70 596 GLY A C 1
ATOM 4474 O O . GLY A 1 603 ? 45.646 32.314 1.344 1.00 25.22 596 GLY A O 1
ATOM 4475 N N . GLN A 1 604 ? 47.708 32.250 0.450 1.00 21.73 597 GLN A N 1
ATOM 4476 C CA . GLN A 1 604 ? 47.645 33.638 -0.015 1.00 28.33 597 GLN A CA 1
ATOM 4477 C C . GLN A 1 604 ? 47.814 33.813 -1.519 1.00 29.72 597 GLN A C 1
ATOM 4478 O O . GLN A 1 604 ? 47.984 34.934 -2.004 1.00 31.92 597 GLN A O 1
ATOM 4484 N N . LEU A 1 605 ? 47.757 32.719 -2.264 1.00 28.53 598 LEU A N 1
ATOM 4485 C CA . LEU A 1 605 ? 47.882 32.800 -3.715 1.00 30.76 598 LEU A CA 1
ATOM 4486 C C . LEU A 1 605 ? 46.619 33.275 -4.400 1.00 32.99 598 LEU A C 1
ATOM 4487 O O . LEU A 1 605 ? 45.531 33.225 -3.834 1.00 36.00 598 LEU A O 1
ATOM 4492 N N . LEU A 1 606 ? 46.781 33.753 -5.631 1.00 37.50 599 LEU A N 1
ATOM 4493 C CA . LEU A 1 606 ? 45.652 34.040 -6.530 1.00 37.37 599 LEU A CA 1
ATOM 4494 C C . LEU A 1 606 ? 46.108 33.875 -7.979 1.00 35.43 599 LEU A C 1
ATOM 4495 O O . LEU A 1 606 ? 47.298 33.745 -8.253 1.00 31.51 599 LEU A O 1
ATOM 4500 N N . GLU A 1 607 ? 45.149 33.895 -8.895 1.00 41.14 600 GLU A N 1
ATOM 4501 C CA . GLU A 1 607 ? 45.395 33.603 -10.306 1.00 43.06 600 GLU A CA 1
ATOM 4502 C C . GLU A 1 607 ? 46.534 34.420 -10.890 1.00 46.30 600 GLU A C 1
ATOM 4503 O O . GLU A 1 607 ? 46.460 35.649 -10.909 1.00 49.26 600 GLU A O 1
ATOM 4505 N N . GLN A 1 608 ? 47.584 33.729 -11.342 1.00 42.39 601 GLN A N 1
ATOM 4506 C CA . GLN A 1 608 ? 48.669 34.347 -12.108 1.00 44.35 601 GLN A CA 1
ATOM 4507 C C . GLN A 1 608 ? 49.494 35.258 -11.223 1.00 42.98 601 GLN A C 1
ATOM 4508 O O . GLN A 1 608 ? 50.265 36.090 -11.715 1.00 43.51 601 GLN A O 1
ATOM 4514 N N . ALA A 1 609 ? 49.330 35.115 -9.916 1.00 39.72 602 ALA A N 1
ATOM 4515 C CA . ALA A 1 609 ? 50.245 35.774 -8.991 1.00 37.25 602 ALA A CA 1
ATOM 4516 C C . ALA A 1 609 ? 51.666 35.254 -9.202 1.00 35.37 602 ALA A C 1
ATOM 4517 O O . ALA A 1 609 ? 51.875 34.102 -9.600 1.00 36.74 602 ALA A O 1
ATOM 4519 N N . SER A 1 610 ? 52.649 36.104 -8.946 1.00 30.60 603 SER A N 1
ATOM 4520 C CA . SER A 1 610 ? 54.029 35.669 -8.986 1.00 26.23 603 SER A CA 1
ATOM 4521 C C . SER A 1 610 ? 54.607 35.736 -7.569 1.00 24.22 603 SER A C 1
ATOM 4522 O O . SER A 1 610 ? 53.907 36.107 -6.632 1.00 22.35 603 SER A O 1
ATOM 4525 N N . LEU A 1 611 ? 55.871 35.357 -7.405 1.00 24.59 604 LEU A N 1
ATOM 4526 C CA . LEU A 1 611 ? 56.532 35.482 -6.103 1.00 23.53 604 LEU A CA 1
ATOM 4527 C C . LEU A 1 611 ? 57.654 36.525 -6.208 1.00 25.42 604 LEU A C 1
ATOM 4528 O O . LEU A 1 611 ? 58.361 36.536 -7.202 1.00 29.94 604 LEU A O 1
ATOM 4533 N N . HIS A 1 612 ? 57.815 37.396 -5.207 1.00 20.18 605 HIS A N 1
ATOM 4534 C CA . HIS A 1 612 ? 58.829 38.456 -5.252 1.00 18.20 605 HIS A CA 1
ATOM 4535 C C . HIS A 1 612 ? 59.772 38.300 -4.057 1.00 20.12 605 HIS A C 1
ATOM 4536 O O . HIS A 1 612 ? 59.340 38.335 -2.904 1.00 17.74 605 HIS A O 1
ATOM 4543 N N . PHE A 1 613 ? 61.055 38.127 -4.344 1.00 19.30 606 PHE A N 1
ATOM 4544 C CA . PHE A 1 613 ? 62.053 37.929 -3.300 1.00 18.40 606 PHE A CA 1
ATOM 4545 C C . PHE A 1 613 ? 63.054 39.087 -3.183 1.00 20.47 606 PHE A C 1
ATOM 4546 O O . PHE A 1 613 ? 63.597 39.558 -4.186 1.00 20.20 606 PHE A O 1
ATOM 4554 N N . PHE A 1 614 ? 63.307 39.520 -1.952 1.00 20.54 607 PHE A N 1
ATOM 4555 C CA . PHE A 1 614 ? 64.363 40.484 -1.671 1.00 21.48 607 PHE A CA 1
ATOM 4556 C C . PHE A 1 614 ? 65.407 39.773 -0.811 1.00 24.15 607 PHE A C 1
ATOM 4557 O O . PHE A 1 614 ? 65.055 39.198 0.227 1.00 22.31 607 PHE A O 1
ATOM 4565 N N . VAL A 1 615 ? 66.669 39.783 -1.248 1.00 24.48 608 VAL A N 1
ATOM 4566 C CA . VAL A 1 615 ? 67.773 39.335 -0.384 1.00 25.04 608 VAL A CA 1
ATOM 4567 C C . VAL A 1 615 ? 68.756 40.492 -0.243 1.00 24.12 608 VAL A C 1
ATOM 4568 O O . VAL A 1 615 ? 69.246 41.037 -1.232 1.00 25.39 608 VAL A O 1
ATOM 4572 N N . THR A 1 616 ? 69.004 40.893 0.994 1.00 24.27 609 THR A N 1
ATOM 4573 C CA . THR A 1 616 ? 69.992 41.914 1.277 1.00 23.46 609 THR A CA 1
ATOM 4574 C C . THR A 1 616 ? 71.004 41.402 2.300 1.00 25.37 609 THR A C 1
ATOM 4575 O O . THR A 1 616 ? 70.635 41.054 3.421 1.00 22.49 609 THR A O 1
ATOM 4579 N N . ALA A 1 617 ? 72.279 41.404 1.918 1.00 21.06 610 ALA A N 1
ATOM 4580 C CA . ALA A 1 617 ? 73.340 40.926 2.795 1.00 22.32 610 ALA A CA 1
ATOM 4581 C C . ALA A 1 617 ? 74.393 42.009 3.048 1.00 29.42 610 ALA A C 1
ATOM 4582 O O . ALA A 1 617 ? 74.819 42.714 2.131 1.00 30.91 610 ALA A O 1
ATOM 4584 N N . ARG A 1 618 ? 74.809 42.136 4.297 1.00 28.59 611 ARG A N 1
ATOM 4585 C CA . ARG A 1 618 ? 75.915 43.018 4.623 1.00 28.24 611 ARG A CA 1
ATOM 4586 C C . ARG A 1 618 ? 77.158 42.208 4.935 1.00 27.93 611 ARG A C 1
ATOM 4587 O O . ARG A 1 618 ? 77.120 41.273 5.739 1.00 28.92 611 ARG A O 1
ATOM 4595 N N . ILE A 1 619 ? 78.264 42.554 4.298 1.00 27.15 612 ILE A N 1
ATOM 4596 C CA . ILE A 1 619 ? 79.547 42.009 4.733 1.00 29.12 612 ILE A CA 1
ATOM 4597 C C . ILE A 1 619 ? 80.006 42.841 5.931 1.00 33.85 612 ILE A C 1
ATOM 4598 O O . ILE A 1 619 ? 80.349 44.021 5.804 1.00 29.87 612 ILE A O 1
ATOM 4603 N N . ASN A 1 620 ? 79.990 42.208 7.096 1.00 34.43 613 ASN A N 1
ATOM 4604 C CA . ASN A 1 620 ? 80.168 42.898 8.363 1.00 34.52 613 ASN A CA 1
ATOM 4605 C C . ASN A 1 620 ? 81.486 43.657 8.524 1.00 35.96 613 ASN A C 1
ATOM 4606 O O . ASN A 1 620 ? 81.487 44.789 8.987 1.00 37.26 613 ASN A O 1
ATOM 4611 N N . GLU A 1 621 ? 82.590 43.049 8.115 1.00 36.03 614 GLU A N 1
ATOM 4612 C CA . GLU A 1 621 ? 83.905 43.650 8.317 1.00 39.09 614 GLU A CA 1
ATOM 4613 C C . GLU A 1 621 ? 84.078 44.882 7.452 1.00 40.63 614 GLU A C 1
ATOM 4614 O O . GLU A 1 621 ? 84.762 45.825 7.839 1.00 41.83 614 GLU A O 1
ATOM 4620 N N . THR A 1 622 ? 83.439 44.887 6.286 1.00 36.88 615 THR A N 1
ATOM 4621 C CA . THR A 1 622 ? 83.634 45.978 5.346 1.00 38.27 615 THR A CA 1
ATOM 4622 C C . THR A 1 622 ? 82.429 46.895 5.233 1.00 39.76 615 THR A C 1
ATOM 4623 O O . THR A 1 622 ? 82.495 47.923 4.562 1.00 42.71 615 THR A O 1
ATOM 4627 N N . ARG A 1 623 ? 81.331 46.516 5.880 1.00 41.68 616 ARG A N 1
ATOM 4628 C CA . ARG A 1 623 ? 80.066 47.245 5.777 1.00 43.44 616 ARG A CA 1
ATOM 4629 C C . ARG A 1 623 ? 79.468 47.248 4.363 1.00 41.60 616 ARG A C 1
ATOM 4630 O O . ARG A 1 623 ? 78.435 47.876 4.120 1.00 39.51 616 ARG A O 1
ATOM 4638 N N . ASP A 1 624 ? 80.111 46.537 3.443 1.00 41.99 617 ASP A N 1
ATOM 4639 C CA . ASP A 1 624 ? 79.591 46.385 2.087 1.00 42.82 617 ASP A CA 1
ATOM 4640 C C . ASP A 1 624 ? 78.196 45.772 2.081 1.00 36.10 617 ASP A C 1
ATOM 4641 O O . ASP A 1 624 ? 77.904 44.853 2.850 1.00 33.56 617 ASP A O 1
ATOM 4646 N N . VAL A 1 625 ? 77.339 46.278 1.201 1.00 33.64 618 VAL A N 1
ATOM 4647 C CA . VAL A 1 625 ? 75.984 45.768 1.083 1.00 28.96 618 VAL A CA 1
ATOM 4648 C C . VAL A 1 625 ? 75.720 45.153 -0.289 1.00 28.75 618 VAL A C 1
ATOM 4649 O O . VAL A 1 625 ? 76.031 45.753 -1.317 1.00 29.67 618 VAL A O 1
ATOM 4653 N N . LEU A 1 626 ? 75.133 43.956 -0.294 1.00 24.55 619 LEU A N 1
ATOM 4654 C CA . LEU A 1 626 ? 74.748 43.265 -1.524 1.00 23.78 619 LEU A CA 1
ATOM 4655 C C . LEU A 1 626 ? 73.252 43.102 -1.467 1.00 22.93 619 LEU A C 1
ATOM 4656 O O . LEU A 1 626 ? 72.731 42.463 -0.553 1.00 22.92 619 LEU A O 1
ATOM 4661 N N . ALA A 1 627 ? 72.555 43.681 -2.437 1.00 21.37 620 ALA A N 1
ATOM 4662 C CA . ALA A 1 627 ? 71.097 43.676 -2.420 1.00 24.55 620 ALA A CA 1
ATOM 4663 C C . ALA A 1 627 ? 70.561 43.269 -3.779 1.00 26.01 620 ALA A C 1
ATOM 4664 O O . ALA A 1 627 ? 70.915 43.864 -4.787 1.00 27.12 620 ALA A O 1
ATOM 4666 N N . LYS A 1 628 ? 69.724 42.243 -3.808 1.00 26.56 621 LYS A N 1
ATOM 4667 C CA . LYS A 1 628 ? 69.083 41.837 -5.051 1.00 26.86 621 LYS A CA 1
ATOM 4668 C C . LYS A 1 628 ? 67.585 41.658 -4.855 1.00 24.44 621 LYS A C 1
ATOM 4669 O O . LYS A 1 628 ? 67.119 41.346 -3.759 1.00 22.16 621 LYS A O 1
ATOM 4671 N N . GLN A 1 629 ? 66.831 41.862 -5.928 1.00 21.84 622 GLN A N 1
ATOM 4672 C CA . GLN A 1 629 ? 65.421 41.522 -5.919 1.00 18.80 622 GLN A CA 1
ATOM 4673 C C . GLN A 1 629 ? 65.076 40.813 -7.227 1.00 19.30 622 GLN A C 1
ATOM 4674 O O . GLN A 1 629 ? 65.557 41.179 -8.297 1.00 22.11 622 GLN A O 1
ATOM 4680 N N . LYS A 1 630 ? 64.263 39.777 -7.126 1.00 18.40 623 LYS A N 1
ATOM 4681 C CA . LYS A 1 630 ? 63.928 38.947 -8.275 1.00 19.23 623 LYS A CA 1
ATOM 4682 C C . LYS A 1 630 ? 62.527 38.467 -8.091 1.00 19.80 623 LYS A C 1
ATOM 4683 O O . LYS A 1 630 ? 62.096 38.251 -6.960 1.00 18.15 623 LYS A O 1
ATOM 4689 N N . SER A 1 631 ? 61.816 38.260 -9.195 1.00 22.19 624 SER A N 1
ATOM 4690 C CA A SER A 1 631 ? 60.511 37.638 -9.111 0.48 23.76 624 SER A CA 1
ATOM 4691 C CA B SER A 1 631 ? 60.509 37.640 -9.112 0.52 23.78 624 SER A CA 1
ATOM 4692 C C . SER A 1 631 ? 60.472 36.340 -9.915 1.00 24.58 624 SER A C 1
ATOM 4693 O O . SER A 1 631 ? 61.207 36.169 -10.883 1.00 25.96 624 SER A O 1
ATOM 4698 N N . THR A 1 632 ? 59.609 35.432 -9.504 1.00 22.68 625 THR A N 1
ATOM 4699 C CA . THR A 1 632 ? 59.476 34.177 -10.201 1.00 29.58 625 THR A CA 1
ATOM 4700 C C . THR A 1 632 ? 58.019 33.742 -10.296 1.00 30.68 625 THR A C 1
ATOM 4701 O O . THR A 1 632 ? 57.192 34.060 -9.444 1.00 31.18 625 THR A O 1
ATOM 4705 N N . VAL A 1 633 ? 57.713 33.015 -11.358 1.00 32.11 626 VAL A N 1
ATOM 4706 C CA . VAL A 1 633 ? 56.398 32.429 -11.531 1.00 33.47 626 VAL A CA 1
ATOM 4707 C C . VAL A 1 633 ? 56.485 30.953 -11.137 1.00 35.12 626 VAL A C 1
ATOM 4708 O O . VAL A 1 633 ? 57.392 30.240 -11.570 1.00 35.09 626 VAL A O 1
ATOM 4712 N N . LEU A 1 634 ? 55.576 30.502 -10.278 1.00 33.85 627 LEU A N 1
ATOM 4713 C CA . LEU A 1 634 ? 55.532 29.081 -9.931 1.00 32.78 627 LEU A CA 1
ATOM 4714 C C . LEU A 1 634 ? 55.127 28.258 -11.140 1.00 29.29 627 LEU A C 1
ATOM 4715 O O . LEU A 1 634 ? 54.283 28.671 -11.916 1.00 29.66 627 LEU A O 1
ATOM 4720 N N . THR A 1 635 ? 55.743 27.095 -11.305 1.00 31.76 628 THR A N 1
ATOM 4721 C CA . THR A 1 635 ? 55.301 26.148 -12.313 1.00 31.84 628 THR A CA 1
ATOM 4722 C C . THR A 1 635 ? 53.917 25.650 -11.898 1.00 31.29 628 THR A C 1
ATOM 4723 O O . THR A 1 635 ? 53.686 25.331 -10.731 1.00 30.55 628 THR A O 1
ATOM 4727 N N . ILE A 1 636 ? 52.981 25.619 -12.837 1.00 31.89 629 ILE A N 1
ATOM 4728 C CA A ILE A 1 636 ? 51.604 25.247 -12.523 0.21 31.03 629 ILE A CA 1
ATOM 4729 C CA B ILE A 1 636 ? 51.610 25.242 -12.515 0.79 31.25 629 ILE A CA 1
ATOM 4730 C C . ILE A 1 636 ? 51.239 23.877 -13.086 1.00 30.47 629 ILE A C 1
ATOM 4731 O O . ILE A 1 636 ? 51.137 23.712 -14.299 1.00 32.07 629 ILE A O 1
ATOM 4740 N N . PRO A 1 637 ? 51.044 22.881 -12.204 1.00 29.27 630 PRO A N 1
ATOM 4741 C CA . PRO A 1 637 ? 50.688 21.547 -12.719 1.00 31.85 630 PRO A CA 1
ATOM 4742 C C . PRO A 1 637 ? 49.292 21.563 -13.335 1.00 35.43 630 PRO A C 1
ATOM 4743 O O . PRO A 1 637 ? 48.391 22.172 -12.763 1.00 38.27 630 PRO A O 1
ATOM 4747 N N . GLU A 1 638 ? 49.117 20.915 -14.479 1.00 36.89 631 GLU A N 1
ATOM 4748 C CA . GLU A 1 638 ? 47.820 20.910 -15.151 1.00 38.54 631 GLU A CA 1
ATOM 4749 C C . GLU A 1 638 ? 46.943 19.741 -14.711 1.00 35.04 631 GLU A C 1
ATOM 4750 O O . GLU A 1 638 ? 47.424 18.622 -14.537 1.00 37.12 631 GLU A O 1
ATOM 4752 N N . ILE A 1 639 ? 45.660 20.017 -14.504 1.00 32.35 632 ILE A N 1
ATOM 4753 C CA . ILE A 1 639 ? 44.649 18.958 -14.486 1.00 31.45 632 ILE A CA 1
ATOM 4754 C C . ILE A 1 639 ? 43.740 19.217 -15.680 1.00 29.65 632 ILE A C 1
ATOM 4755 O O . ILE A 1 639 ? 43.270 20.333 -15.858 1.00 28.70 632 ILE A O 1
ATOM 4760 N N . ILE A 1 640 ? 43.506 18.205 -16.505 1.00 32.56 633 ILE A N 1
ATOM 4761 C CA . ILE A 1 640 ? 42.718 18.390 -17.724 1.00 32.13 633 ILE A CA 1
ATOM 4762 C C . ILE A 1 640 ? 41.363 17.706 -17.591 1.00 31.60 633 ILE A C 1
ATOM 4763 O O . ILE A 1 640 ? 41.288 16.522 -17.246 1.00 28.91 633 ILE A O 1
ATOM 4768 N N . ILE A 1 641 ? 40.295 18.454 -17.851 1.00 26.28 634 ILE A N 1
ATOM 4769 C CA . ILE A 1 641 ? 38.954 17.909 -17.796 1.00 26.55 634 ILE A CA 1
ATOM 4770 C C . ILE A 1 641 ? 38.375 17.888 -19.193 1.00 28.58 634 ILE A C 1
ATOM 4771 O O . ILE A 1 641 ? 38.455 18.886 -19.909 1.00 29.39 634 ILE A O 1
ATOM 4776 N N . LYS A 1 642 ? 37.814 16.745 -19.576 1.00 29.73 635 LYS A N 1
ATOM 4777 C CA . LYS A 1 642 ? 37.143 16.601 -20.862 1.00 35.20 635 LYS A CA 1
ATOM 4778 C C . LYS A 1 642 ? 35.812 15.912 -20.625 1.00 34.04 635 LYS A C 1
ATOM 4779 O O . LYS A 1 642 ? 35.629 15.231 -19.615 1.00 30.84 635 LYS A O 1
ATOM 4781 N N . VAL A 1 643 ? 34.875 16.091 -21.547 1.00 35.62 636 VAL A N 1
ATOM 4782 C CA . VAL A 1 643 ? 33.583 15.430 -21.435 1.00 34.07 636 VAL A CA 1
ATOM 4783 C C . VAL A 1 643 ? 33.334 14.571 -22.674 1.00 41.31 636 VAL A C 1
ATOM 4784 O O . VAL A 1 643 ? 33.729 14.933 -23.779 1.00 41.12 636 VAL A O 1
ATOM 4788 N N . ARG A 1 644 ? 32.710 13.419 -22.466 1.00 40.40 637 ARG A N 1
ATOM 4789 C CA . ARG A 1 644 ? 32.384 12.508 -23.542 1.00 44.99 637 ARG A CA 1
ATOM 4790 C C . ARG A 1 644 ? 30.919 12.137 -23.389 1.00 47.50 637 ARG A C 1
ATOM 4791 O O . ARG A 1 644 ? 30.494 11.679 -22.325 1.00 45.62 637 ARG A O 1
ATOM 4799 N N . GLY A 1 645 ? 30.141 12.349 -24.446 1.00 51.49 638 GLY A N 1
ATOM 4800 C CA . GLY A 1 645 ? 28.709 12.104 -24.398 1.00 52.70 638 GLY A CA 1
ATOM 4801 C C . GLY A 1 645 ? 27.932 13.411 -24.452 1.00 55.92 638 GLY A C 1
ATOM 4802 O O . GLY A 1 645 ? 28.423 14.459 -24.007 1.00 54.85 638 GLY A O 1
ATOM 4803 N N . THR A 1 646 ? 26.718 13.361 -24.991 1.00 56.42 639 THR A N 1
ATOM 4804 C CA . THR A 1 646 ? 25.907 14.570 -25.103 1.00 59.73 639 THR A CA 1
ATOM 4805 C C . THR A 1 646 ? 25.514 15.141 -23.727 1.00 57.81 639 THR A C 1
ATOM 4806 O O . THR A 1 646 ? 25.022 14.430 -22.845 1.00 58.31 639 THR A O 1
ATOM 4810 N N . GLN A 1 647 ? 25.755 16.436 -23.565 1.00 56.86 640 GLN A N 1
ATOM 4811 C CA . GLN A 1 647 ? 25.577 17.121 -22.293 1.00 55.94 640 GLN A CA 1
ATOM 4812 C C . GLN A 1 647 ? 24.173 17.708 -22.169 1.00 59.45 640 GLN A C 1
ATOM 4813 O O . GLN A 1 647 ? 23.973 18.909 -22.346 1.00 59.98 640 GLN A O 1
ATOM 4819 N N . VAL A 1 648 ? 23.205 16.847 -21.873 1.00 62.66 641 VAL A N 1
ATOM 4820 C CA . VAL A 1 648 ? 21.804 17.255 -21.760 1.00 66.43 641 VAL A CA 1
ATOM 4821 C C . VAL A 1 648 ? 21.226 16.855 -20.406 1.00 68.42 641 VAL A C 1
ATOM 4822 O O . VAL A 1 648 ? 21.212 15.672 -20.062 1.00 68.94 641 VAL A O 1
ATOM 4824 N N . VAL A 1 649 ? 20.759 17.850 -19.650 1.00 68.02 642 VAL A N 1
ATOM 4825 C CA . VAL A 1 649 ? 20.174 17.633 -18.328 1.00 65.54 642 VAL A CA 1
ATOM 4826 C C . VAL A 1 649 ? 19.165 16.492 -18.347 1.00 66.39 642 VAL A C 1
ATOM 4827 O O . VAL A 1 649 ? 18.181 16.545 -19.073 1.00 65.83 642 VAL A O 1
ATOM 4829 N N . GLY A 1 650 ? 19.436 15.450 -17.564 1.00 66.48 643 GLY A N 1
ATOM 4830 C CA . GLY A 1 650 ? 18.561 14.292 -17.495 1.00 66.70 643 GLY A CA 1
ATOM 4831 C C . GLY A 1 650 ? 19.157 13.021 -18.078 1.00 66.38 643 GLY A C 1
ATOM 4832 O O . GLY A 1 650 ? 18.626 11.930 -17.867 1.00 68.61 643 GLY A O 1
ATOM 4833 N N . SER A 1 651 ? 20.252 13.153 -18.820 1.00 64.48 644 SER A N 1
ATOM 4834 C CA . SER A 1 651 ? 20.927 11.993 -19.402 1.00 61.55 644 SER A CA 1
ATOM 4835 C C . SER A 1 651 ? 22.390 11.913 -18.948 1.00 57.95 644 SER A C 1
ATOM 4836 O O . SER A 1 651 ? 22.950 12.900 -18.461 1.00 58.45 644 SER A O 1
ATOM 4838 N N . ASP A 1 652 ? 23.002 10.742 -19.109 1.00 69.65 645 ASP A N 1
ATOM 4839 C CA . ASP A 1 652 ? 24.365 10.506 -18.617 1.00 64.59 645 ASP A CA 1
ATOM 4840 C C . ASP A 1 652 ? 25.458 11.092 -19.507 1.00 57.48 645 ASP A C 1
ATOM 4841 O O . ASP A 1 652 ? 25.416 10.957 -20.730 1.00 56.92 645 ASP A O 1
ATOM 4846 N N . MET A 1 653 ? 26.443 11.730 -18.872 1.00 50.53 646 MET A N 1
ATOM 4847 C CA . MET A 1 653 ? 27.661 12.151 -19.549 1.00 44.89 646 MET A CA 1
ATOM 4848 C C . MET A 1 653 ? 28.889 11.676 -18.789 1.00 41.94 646 MET A C 1
ATOM 4849 O O . MET A 1 653 ? 28.882 11.609 -17.561 1.00 41.62 646 MET A O 1
ATOM 4854 N N . THR A 1 654 ? 29.948 11.355 -19.519 1.00 38.27 647 THR A N 1
ATOM 4855 C CA . THR A 1 654 ? 31.175 10.903 -18.883 1.00 35.76 647 THR A CA 1
ATOM 4856 C C . THR A 1 654 ? 32.221 12.011 -18.800 1.00 32.81 647 THR A C 1
ATOM 4857 O O . THR A 1 654 ? 32.623 12.585 -19.808 1.00 32.10 647 THR A O 1
ATOM 4861 N N . VAL A 1 655 ? 32.634 12.332 -17.575 1.00 30.17 648 VAL A N 1
ATOM 4862 C CA . VAL A 1 655 ? 33.666 13.326 -17.354 1.00 26.60 648 VAL A CA 1
ATOM 4863 C C . VAL A 1 655 ? 34.988 12.594 -17.210 1.00 38.07 648 VAL A C 1
ATOM 4864 O O . VAL A 1 655 ? 35.090 11.631 -16.449 1.00 38.53 648 VAL A O 1
ATOM 4868 N N . ILE A 1 656 ? 35.993 13.027 -17.960 1.00 25.81 649 ILE A N 1
ATOM 4869 C CA . ILE A 1 656 ? 37.320 12.437 -17.865 1.00 25.54 649 ILE A CA 1
ATOM 4870 C C . ILE A 1 656 ? 38.306 13.444 -17.287 1.00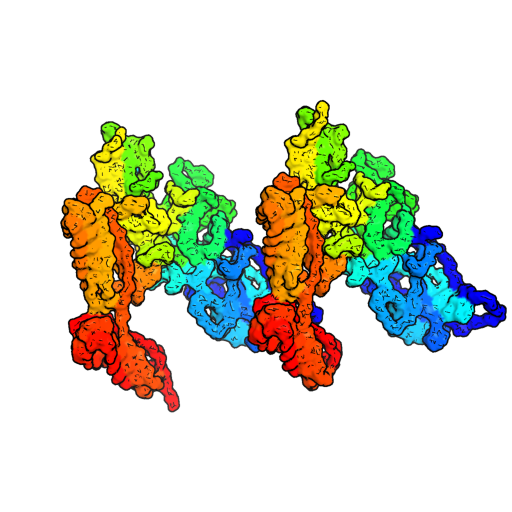 27.28 649 ILE A C 1
ATOM 4871 O O . ILE A 1 656 ? 38.610 14.466 -17.905 1.00 27.16 649 ILE A O 1
ATOM 4876 N N . VAL A 1 657 ? 38.810 13.133 -16.100 1.00 25.42 650 VAL A N 1
ATOM 4877 C CA . VAL A 1 657 ? 39.767 13.979 -15.411 1.00 24.47 650 VAL A CA 1
ATOM 4878 C C . VAL A 1 657 ? 41.141 13.356 -15.584 1.00 28.07 650 VAL A C 1
ATOM 4879 O O . VAL A 1 657 ? 41.368 12.177 -15.247 1.00 24.75 650 VAL A O 1
ATOM 4883 N N . GLU A 1 658 ? 42.056 14.136 -16.137 1.00 25.52 651 GLU A N 1
ATOM 4884 C CA . GLU A 1 658 ? 43.391 13.635 -16.399 1.00 29.83 651 GLU A CA 1
ATOM 4885 C C . GLU A 1 658 ? 44.410 14.428 -15.591 1.00 30.51 651 GLU A C 1
ATOM 4886 O O . GLU A 1 658 ? 44.348 15.656 -15.524 1.00 28.09 651 GLU A O 1
ATOM 4892 N N . PHE A 1 659 ? 45.337 13.720 -14.958 1.00 30.66 652 PHE A N 1
ATOM 4893 C CA . PHE A 1 659 ? 46.376 14.380 -14.194 1.00 31.48 652 PHE A CA 1
ATOM 4894 C C . PHE A 1 659 ? 47.729 13.729 -14.440 1.00 33.67 652 PHE A C 1
ATOM 4895 O O . PHE A 1 659 ? 47.860 12.499 -14.402 1.00 34.14 652 PHE A O 1
ATOM 4903 N N . THR A 1 660 ? 48.727 14.562 -14.720 1.00 36.26 653 THR A N 1
ATOM 4904 C CA . THR A 1 660 ? 50.087 14.092 -14.929 1.00 39.50 653 THR A CA 1
ATOM 4905 C C . THR A 1 660 ? 50.968 14.558 -13.778 1.00 38.98 653 THR A C 1
ATOM 4906 O O . THR A 1 660 ? 50.953 15.734 -13.415 1.00 36.42 653 THR A O 1
ATOM 4910 N N . ASN A 1 661 ? 51.720 13.632 -13.190 1.00 39.13 654 ASN A N 1
ATOM 4911 C CA . ASN A 1 661 ? 52.649 13.984 -12.122 1.00 38.56 654 ASN A CA 1
ATOM 4912 C C . ASN A 1 661 ? 53.759 14.877 -12.667 1.00 42.13 654 ASN A C 1
ATOM 4913 O O . ASN A 1 661 ? 54.559 14.435 -13.487 1.00 46.80 654 ASN A O 1
ATOM 4918 N N . PRO A 1 662 ? 53.821 16.139 -12.205 1.00 41.83 655 PRO A N 1
ATOM 4919 C CA . PRO A 1 662 ? 54.844 17.056 -12.712 1.00 44.36 655 PRO A CA 1
ATOM 4920 C C . PRO A 1 662 ? 56.212 16.883 -12.047 1.00 47.20 655 PRO A C 1
ATOM 4921 O O . PRO A 1 662 ? 57.164 17.508 -12.502 1.00 49.82 655 PRO A O 1
ATOM 4925 N N . LEU A 1 663 ? 56.319 16.051 -11.013 1.00 45.77 656 LEU A N 1
ATOM 4926 C CA . LEU A 1 663 ? 57.573 15.946 -10.250 1.00 48.46 656 LEU A CA 1
ATOM 4927 C C . LEU A 1 663 ? 58.474 14.780 -10.665 1.00 52.15 656 LEU A C 1
ATOM 4928 O O . LEU A 1 663 ? 58.048 13.862 -11.363 1.00 51.49 656 LEU A O 1
ATOM 4933 N N . LYS A 1 664 ? 59.724 14.824 -10.218 1.00 56.58 657 LYS A N 1
ATOM 4934 C CA . LYS A 1 664 ? 60.642 13.707 -10.399 1.00 67.38 657 LYS A CA 1
ATOM 4935 C C . LYS A 1 664 ? 60.534 12.802 -9.182 1.00 65.93 657 LYS A C 1
ATOM 4936 O O . LYS A 1 664 ? 61.401 11.972 -8.933 1.00 63.41 657 LYS A O 1
ATOM 4938 N N . GLU A 1 665 ? 59.456 12.981 -8.424 1.00 60.22 658 GLU A N 1
ATOM 4939 C CA . GLU A 1 665 ? 59.236 12.225 -7.201 1.00 58.48 658 GLU A CA 1
ATOM 4940 C C . GLU A 1 665 ? 57.881 11.533 -7.252 1.00 55.00 658 GLU A C 1
ATOM 4941 O O . GLU A 1 665 ? 56.938 12.033 -7.871 1.00 51.73 658 GLU A O 1
ATOM 4943 N N . THR A 1 666 ? 57.786 10.380 -6.598 1.00 54.92 659 THR A N 1
ATOM 4944 C CA . THR A 1 666 ? 56.531 9.640 -6.537 1.00 49.56 659 THR A CA 1
ATOM 4945 C C . THR A 1 666 ? 55.499 10.349 -5.656 1.00 41.97 659 THR A C 1
ATOM 4946 O O . THR A 1 666 ? 55.775 10.670 -4.501 1.00 47.07 659 THR A O 1
ATOM 4950 N N . LEU A 1 667 ? 54.319 10.614 -6.209 1.00 40.82 660 LEU A N 1
ATOM 4951 C CA . LEU A 1 667 ? 53.210 11.137 -5.414 1.00 37.72 660 LEU A CA 1
ATOM 4952 C C . LEU A 1 667 ? 52.527 9.984 -4.674 1.00 39.20 660 LEU A C 1
ATOM 4953 O O . LEU A 1 667 ? 52.368 8.893 -5.217 1.00 35.40 660 LEU A O 1
ATOM 4958 N N . ARG A 1 668 ? 52.143 10.215 -3.425 1.00 39.38 661 ARG A N 1
ATOM 4959 C CA . ARG A 1 668 ? 51.533 9.155 -2.633 1.00 40.38 661 ARG A CA 1
ATOM 4960 C C . ARG A 1 668 ? 50.198 9.606 -2.052 1.00 38.18 661 ARG A C 1
ATOM 4961 O O . ARG A 1 668 ? 50.037 10.770 -1.696 1.00 37.32 661 ARG A O 1
ATOM 4963 N N . ASN A 1 669 ? 49.243 8.681 -1.987 1.00 37.01 662 ASN A N 1
ATOM 4964 C CA . ASN A 1 669 ? 47.911 8.956 -1.453 1.00 34.88 662 ASN A CA 1
ATOM 4965 C C . ASN A 1 669 ? 47.263 10.165 -2.123 1.00 32.88 662 ASN A C 1
ATOM 4966 O O . ASN A 1 669 ? 46.822 11.103 -1.456 1.00 30.91 662 ASN A O 1
ATOM 4971 N N . VAL A 1 670 ? 47.227 10.126 -3.450 1.00 32.83 663 VAL A N 1
ATOM 4972 C CA . VAL A 1 670 ? 46.640 11.188 -4.260 1.00 26.26 663 VAL A CA 1
ATOM 4973 C C . VAL A 1 670 ? 45.117 11.123 -4.232 1.00 24.65 663 VAL A C 1
ATOM 4974 O O . VAL A 1 670 ? 44.522 10.101 -4.601 1.00 26.73 663 VAL A O 1
ATOM 4978 N N . TRP A 1 671 ? 44.478 12.199 -3.797 1.00 21.53 664 TRP A N 1
ATOM 4979 C CA . TRP A 1 671 ? 43.023 12.303 -3.875 1.00 20.69 664 TRP A CA 1
ATOM 4980 C C . TRP A 1 671 ? 42.649 13.259 -4.977 1.00 23.89 664 TRP A C 1
ATOM 4981 O O . TRP A 1 671 ? 43.057 14.429 -4.955 1.00 23.08 664 TRP A O 1
ATOM 4992 N N . VAL A 1 672 ? 41.864 12.782 -5.934 1.00 18.70 665 VAL A N 1
ATOM 4993 C CA . VAL A 1 672 ? 41.318 13.675 -6.969 1.00 19.55 665 VAL A CA 1
ATOM 49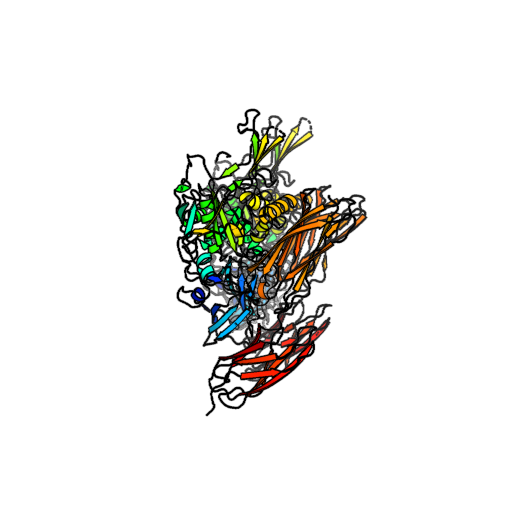94 C C . VAL A 1 672 ? 39.841 13.943 -6.683 1.00 21.42 665 VAL A C 1
ATOM 4995 O O . VAL A 1 672 ? 39.093 13.020 -6.366 1.00 21.37 665 VAL A O 1
ATOM 4999 N N . HIS A 1 673 ? 39.415 15.205 -6.765 1.00 17.65 666 HIS A N 1
ATOM 5000 C CA A HIS A 1 673 ? 38.017 15.528 -6.493 0.51 19.68 666 HIS A CA 1
ATOM 5001 C CA B HIS A 1 673 ? 38.042 15.570 -6.460 0.49 19.95 666 HIS A CA 1
ATOM 5002 C C . HIS A 1 673 ? 37.366 16.128 -7.726 1.00 20.34 666 HIS A C 1
ATOM 5003 O O . HIS A 1 673 ? 38.023 16.758 -8.559 1.00 18.32 666 HIS A O 1
ATOM 5016 N N . LEU A 1 674 ? 36.067 15.891 -7.871 1.00 19.56 667 LEU A N 1
ATOM 5017 C CA . LEU A 1 674 ? 35.332 16.452 -8.987 1.00 19.50 667 LEU A CA 1
ATOM 5018 C C . LEU A 1 674 ? 34.107 17.113 -8.428 1.00 22.42 667 LEU A C 1
ATOM 5019 O O . LEU A 1 674 ? 33.367 16.524 -7.655 1.00 22.47 667 LEU A O 1
ATOM 5024 N N . ASP A 1 675 ? 33.896 18.347 -8.842 1.00 24.01 668 ASP A N 1
ATOM 5025 C CA . ASP A 1 675 ? 32.838 19.160 -8.307 1.00 29.85 668 ASP A CA 1
ATOM 5026 C C . ASP A 1 675 ? 32.170 19.817 -9.502 1.00 30.88 668 ASP A C 1
ATOM 5027 O O . ASP A 1 675 ? 32.828 20.119 -10.495 1.00 31.53 668 ASP A O 1
ATOM 5032 N N . GLY A 1 676 ? 30.866 20.026 -9.421 1.00 34.10 669 GLY A N 1
ATOM 5033 C CA . GLY A 1 676 ? 30.146 20.632 -10.523 1.00 39.55 669 GLY A CA 1
ATOM 5034 C C . GLY A 1 676 ? 28.709 20.856 -10.126 1.00 45.93 669 GLY A C 1
ATOM 5035 O O . GLY A 1 676 ? 27.858 20.028 -10.435 1.00 33.74 669 GLY A O 1
ATOM 5036 N N . PRO A 1 677 ? 28.442 21.985 -9.442 1.00 51.39 670 PRO A N 1
ATOM 5037 C CA . PRO A 1 677 ? 27.191 22.365 -8.769 1.00 56.03 670 PRO A CA 1
ATOM 5038 C C . PRO A 1 677 ? 25.903 22.026 -9.522 1.00 60.95 670 PRO A C 1
ATOM 5039 O O . PRO A 1 677 ? 24.897 21.714 -8.883 1.00 66.37 670 PRO A O 1
ATOM 5043 N N . GLY A 1 678 ? 25.921 22.087 -10.847 1.00 60.08 671 GLY A N 1
ATOM 5044 C CA . GLY A 1 678 ? 24.763 21.671 -11.613 1.00 61.93 671 GLY A CA 1
ATOM 5045 C C . GLY A 1 678 ? 24.911 20.290 -12.222 1.00 59.25 671 GLY A C 1
ATOM 5046 O O . GLY A 1 678 ? 23.916 19.605 -12.465 1.00 59.99 671 GLY A O 1
ATOM 5047 N N . VAL A 1 679 ? 26.155 19.879 -12.461 1.00 55.80 672 VAL A N 1
ATOM 5048 C CA . VAL A 1 679 ? 26.443 18.691 -13.265 1.00 56.00 672 VAL A CA 1
ATOM 5049 C C . VAL A 1 679 ? 26.575 17.414 -12.444 1.00 56.63 672 VAL A C 1
ATOM 5050 O O . VAL A 1 679 ? 26.003 16.376 -12.789 1.00 58.28 672 VAL A O 1
ATOM 5052 N N . THR A 1 680 ? 27.349 17.479 -11.369 1.00 53.11 673 THR A N 1
ATOM 5053 C CA . THR A 1 680 ? 27.603 16.276 -10.601 1.00 52.14 673 THR A CA 1
ATOM 5054 C C . THR A 1 680 ? 27.497 16.463 -9.108 1.00 52.62 673 THR A C 1
ATOM 5055 O O . THR A 1 680 ? 27.966 17.463 -8.542 1.00 51.99 673 THR A O 1
ATOM 5059 N N . ARG A 1 681 ? 26.878 15.474 -8.473 1.00 53.04 674 ARG A N 1
ATOM 5060 C CA . ARG A 1 681 ? 27.125 15.251 -7.070 1.00 54.13 674 ARG A CA 1
ATOM 5061 C C . ARG A 1 681 ? 28.649 15.145 -6.981 1.00 50.34 674 ARG A C 1
ATOM 5062 O O . ARG A 1 681 ? 29.286 14.561 -7.857 1.00 48.60 674 ARG A O 1
ATOM 5064 N N . PRO A 1 682 ? 29.240 15.744 -5.948 1.00 49.13 675 PRO A N 1
ATOM 5065 C CA . PRO A 1 682 ? 30.696 15.803 -5.747 1.00 46.86 675 PRO A CA 1
ATOM 5066 C C . PRO A 1 682 ? 31.305 14.414 -5.524 1.00 42.39 675 PRO A C 1
ATOM 5067 O O . PRO A 1 682 ? 30.736 13.601 -4.797 1.00 42.11 675 PRO A O 1
ATOM 5071 N N . MET A 1 683 ? 32.447 14.142 -6.145 1.00 36.49 676 MET A N 1
ATOM 5072 C CA . MET A 1 683 ? 32.981 12.787 -6.148 1.00 32.73 676 MET A CA 1
ATOM 5073 C C . MET A 1 683 ? 34.483 12.800 -5.968 1.00 27.07 676 MET A C 1
ATOM 5074 O O . MET A 1 683 ? 35.133 13.819 -6.216 1.00 24.40 676 MET A O 1
ATOM 5079 N N . LYS A 1 684 ? 35.022 11.650 -5.557 1.00 26.07 677 LYS A N 1
ATOM 5080 C CA . LYS A 1 684 ? 36.442 11.499 -5.295 1.00 25.95 677 LYS A CA 1
ATOM 5081 C C . LYS A 1 684 ? 37.010 10.194 -5.822 1.00 25.35 677 LYS A C 1
ATOM 5082 O O . LYS A 1 684 ? 36.363 9.149 -5.765 1.00 24.25 677 LYS A O 1
ATOM 5088 N N . LYS A 1 685 ? 38.244 10.260 -6.307 1.00 23.26 678 LYS A N 1
ATOM 5089 C CA . LYS A 1 685 ? 38.973 9.052 -6.641 1.00 23.54 678 LYS A CA 1
ATOM 5090 C C . LYS A 1 685 ? 40.353 9.136 -6.008 1.00 25.17 678 LYS A C 1
ATOM 5091 O O . LYS A 1 685 ? 41.004 10.188 -6.023 1.00 24.09 678 LYS A O 1
ATOM 5097 N N . MET A 1 686 ? 40.792 8.018 -5.454 1.00 25.03 679 MET A N 1
ATOM 5098 C CA . MET A 1 686 ? 42.059 7.961 -4.770 1.00 27.78 679 MET A CA 1
ATOM 5099 C C . MET A 1 686 ? 43.067 7.102 -5.547 1.00 28.75 679 MET A C 1
ATOM 5100 O O . MET A 1 686 ? 42.739 6.030 -6.037 1.00 30.12 679 MET A O 1
ATOM 5105 N N . PHE A 1 687 ? 44.281 7.610 -5.701 1.00 25.20 680 PHE A N 1
ATOM 5106 C CA . PHE A 1 687 ? 45.358 6.850 -6.314 1.00 29.03 680 PHE A CA 1
ATOM 5107 C C . PHE A 1 687 ? 46.443 6.684 -5.266 1.00 32.16 680 PHE A C 1
ATOM 5108 O O . PHE A 1 687 ? 47.038 7.666 -4.843 1.00 31.43 680 PHE A O 1
ATOM 5116 N N . ARG A 1 688 ? 46.696 5.442 -4.860 1.00 35.46 681 ARG A N 1
ATOM 5117 C CA . ARG A 1 688 ? 47.692 5.132 -3.838 1.00 41.01 681 ARG A CA 1
ATOM 5118 C C . ARG A 1 688 ? 49.056 5.712 -4.198 1.00 40.63 681 ARG A C 1
ATOM 5119 O O . ARG A 1 688 ? 49.788 6.214 -3.338 1.00 38.09 681 ARG A O 1
ATOM 5127 N N . GLU A 1 689 ? 49.380 5.661 -5.483 1.00 40.05 682 GLU A N 1
ATOM 5128 C CA . GLU A 1 689 ? 50.693 6.061 -5.941 1.00 42.59 682 GLU A CA 1
ATOM 5129 C C . GLU A 1 689 ? 50.652 6.497 -7.398 1.00 42.89 682 GLU A C 1
ATOM 5130 O O . GLU A 1 689 ? 50.059 5.823 -8.230 1.00 41.51 682 GLU A O 1
ATOM 5136 N N . ILE A 1 690 ? 51.266 7.638 -7.700 1.00 34.75 683 ILE A N 1
ATOM 5137 C CA . ILE A 1 690 ? 51.502 8.018 -9.089 1.00 37.00 683 ILE A CA 1
ATOM 5138 C C . ILE A 1 690 ? 53.011 8.184 -9.307 1.00 41.38 683 ILE A C 1
ATOM 5139 O O . ILE A 1 690 ? 53.649 9.029 -8.669 1.00 43.06 683 ILE A O 1
ATOM 5144 N N . ARG A 1 691 ? 53.579 7.368 -10.192 1.00 42.14 684 ARG A N 1
ATOM 5145 C CA . ARG A 1 691 ? 55.014 7.419 -10.488 1.00 49.25 684 ARG A CA 1
ATOM 5146 C C . ARG A 1 691 ? 55.425 8.762 -11.128 1.00 48.59 684 ARG A C 1
ATOM 5147 O O . ARG A 1 691 ? 54.571 9.517 -11.602 1.00 45.14 684 ARG A O 1
ATOM 5149 N N . PRO A 1 692 ? 56.730 9.083 -11.104 1.00 52.80 685 PRO A N 1
ATOM 5150 C CA . PRO A 1 692 ? 57.213 10.332 -11.712 1.00 55.65 685 PRO A CA 1
ATOM 5151 C C . PRO A 1 692 ? 56.825 10.497 -13.183 1.00 56.88 685 PRO A C 1
ATOM 5152 O O . PRO A 1 692 ? 56.894 9.542 -13.958 1.00 57.24 685 PRO A O 1
ATOM 5156 N N . ASN A 1 693 ? 56.413 11.710 -13.545 1.00 56.54 686 ASN A N 1
ATOM 5157 C CA . ASN A 1 693 ? 56.033 12.044 -14.918 1.00 58.28 686 ASN A CA 1
ATOM 5158 C C . ASN A 1 693 ? 54.932 11.168 -15.520 1.00 57.35 686 ASN A C 1
ATOM 5159 O O . ASN A 1 693 ? 54.744 11.156 -16.737 1.00 60.08 686 ASN A O 1
ATOM 5161 N N . SER A 1 694 ? 54.208 10.443 -14.670 1.00 53.35 687 SER A N 1
ATOM 5162 C CA . SER A 1 694 ? 53.164 9.533 -15.135 1.00 50.81 687 SER A CA 1
ATOM 5163 C C . SER A 1 694 ? 51.774 10.167 -15.126 1.00 46.38 687 SER A C 1
ATOM 5164 O O . SER A 1 694 ? 51.496 11.067 -14.336 1.00 42.34 687 SER A O 1
ATOM 5167 N N . THR A 1 695 ? 50.900 9.671 -15.997 1.00 48.13 688 THR A N 1
ATOM 5168 C CA . THR A 1 695 ? 49.562 10.235 -16.157 1.00 45.46 688 THR A CA 1
ATOM 5169 C C . THR A 1 695 ? 48.467 9.294 -15.648 1.00 41.65 688 THR A C 1
ATOM 5170 O O . THR A 1 695 ? 48.511 8.085 -15.893 1.00 41.92 688 THR A O 1
ATOM 5174 N N . VAL A 1 696 ? 47.491 9.854 -14.937 1.00 36.61 689 VAL A N 1
ATOM 5175 C CA . VAL A 1 696 ? 46.308 9.097 -14.545 1.00 34.46 689 VAL A CA 1
ATOM 5176 C C . VAL A 1 696 ? 45.036 9.689 -15.146 1.00 33.08 689 VAL A C 1
ATOM 5177 O O . VAL A 1 696 ? 44.932 10.905 -15.384 1.00 30.73 689 VAL A O 1
ATOM 5181 N N . GLN A 1 697 ? 44.071 8.811 -15.396 1.00 31.77 690 GLN A N 1
ATOM 5182 C CA . GLN A 1 697 ? 42.755 9.234 -15.833 1.00 29.77 690 GLN A CA 1
ATOM 5183 C C . GLN A 1 697 ? 41.652 8.660 -14.975 1.00 29.77 690 GLN A C 1
ATOM 5184 O O . GLN A 1 697 ? 41.679 7.493 -14.557 1.00 31.62 690 GLN A O 1
ATOM 5190 N N . TRP A 1 698 ? 40.657 9.490 -14.745 1.00 24.28 691 TRP A N 1
ATOM 5191 C CA . TRP A 1 698 ? 39.508 9.096 -13.950 1.00 26.62 691 TRP A CA 1
ATOM 5192 C C . TRP A 1 698 ? 38.251 9.383 -14.779 1.00 26.29 691 TRP A C 1
ATOM 5193 O O . TRP A 1 698 ? 38.041 10.499 -15.242 1.00 26.56 691 TRP A O 1
ATOM 5204 N N . GLU A 1 699 ? 37.439 8.358 -14.997 1.00 27.37 692 GLU A N 1
ATOM 5205 C CA . GLU A 1 699 ? 36.176 8.551 -15.677 1.00 27.51 692 GLU A CA 1
ATOM 5206 C C . GLU A 1 699 ? 35.032 8.526 -14.697 1.00 27.38 692 GLU A C 1
ATOM 5207 O O . GLU A 1 699 ? 34.836 7.560 -13.971 1.00 29.32 692 GLU A O 1
ATOM 5213 N N . GLU A 1 700 ? 34.269 9.601 -14.676 1.00 26.57 693 GLU A N 1
ATOM 5214 C CA . GLU A 1 700 ? 33.143 9.684 -13.776 1.00 31.26 693 GLU A CA 1
ATOM 5215 C C . GLU A 1 700 ? 31.867 9.961 -14.549 1.00 35.90 693 GLU A C 1
ATOM 5216 O O . GLU A 1 700 ? 31.778 10.940 -15.286 1.00 36.40 693 GLU A O 1
ATOM 5222 N N . VAL A 1 701 ? 30.880 9.090 -14.384 1.00 38.48 694 VAL A N 1
ATOM 5223 C CA . VAL A 1 701 ? 29.599 9.276 -15.033 1.00 40.97 694 VAL A CA 1
ATOM 5224 C C . VAL A 1 701 ? 28.737 10.220 -14.207 1.00 43.43 694 VAL A C 1
ATOM 5225 O O . VAL A 1 701 ? 28.552 10.021 -13.003 1.00 41.12 694 VAL A O 1
ATOM 5229 N N . CYS A 1 702 ? 28.221 11.251 -14.869 1.00 46.04 695 CYS A N 1
ATOM 5230 C CA . CYS A 1 702 ? 27.428 12.293 -14.229 1.00 47.06 695 CYS A CA 1
ATOM 5231 C C . CYS A 1 702 ? 26.085 12.447 -14.928 1.00 52.50 695 CYS A C 1
ATOM 5232 O O . CYS A 1 702 ? 25.942 12.069 -16.093 1.00 54.87 695 CYS A O 1
ATOM 5235 N N . ARG A 1 703 ? 25.106 13.010 -14.223 1.00 54.02 696 ARG A N 1
ATOM 5236 C CA . ARG A 1 703 ? 23.832 13.385 -14.846 1.00 58.26 696 ARG A CA 1
ATOM 5237 C C . ARG A 1 703 ? 23.412 14.774 -14.370 1.00 57.68 696 ARG A C 1
ATOM 5238 O O . ARG A 1 703 ? 23.083 14.967 -13.199 1.00 57.06 696 ARG A O 1
ATOM 5246 N N . PRO A 1 704 ? 23.443 15.757 -15.278 1.00 58.16 697 PRO A N 1
ATOM 5247 C CA . PRO A 1 704 ? 23.192 17.149 -14.887 1.00 58.40 697 PRO A CA 1
ATOM 5248 C C . PRO A 1 704 ? 21.742 17.369 -14.453 1.00 62.67 697 PRO A C 1
ATOM 5249 O O . PRO A 1 704 ? 20.839 16.734 -15.003 1.00 65.16 697 PRO A O 1
ATOM 5253 N N . TRP A 1 705 ? 21.527 18.249 -13.475 1.00 63.80 698 TRP A N 1
ATOM 5254 C CA . TRP A 1 705 ? 20.169 18.606 -13.046 1.00 68.93 698 TRP A CA 1
ATOM 5255 C C . TRP A 1 705 ? 19.848 20.105 -13.206 1.00 68.40 698 TRP A C 1
ATOM 5256 O O . TRP A 1 705 ? 18.746 20.550 -12.882 1.00 72.76 698 TRP A O 1
ATOM 5267 N N . VAL A 1 706 ? 20.810 20.869 -13.721 1.00 63.54 699 VAL A N 1
ATOM 5268 C CA . VAL A 1 706 ? 20.617 22.294 -13.997 1.00 64.51 699 VAL A CA 1
ATOM 5269 C C . VAL A 1 706 ? 21.212 22.689 -15.359 1.00 63.08 699 VAL A C 1
ATOM 5270 O O . VAL A 1 706 ? 22.432 22.695 -15.532 1.00 60.04 699 VAL A O 1
ATOM 5272 N N . SER A 1 707 ? 20.342 23.015 -16.317 1.00 66.04 700 SER A N 1
ATOM 5273 C CA . SER A 1 707 ? 20.756 23.335 -17.687 1.00 64.14 700 SER A CA 1
ATOM 5274 C C . SER A 1 707 ? 21.578 24.625 -17.789 1.00 62.58 700 SER A C 1
ATOM 5275 O O . SER A 1 707 ? 21.732 25.358 -16.808 1.00 62.49 700 SER A O 1
ATOM 5277 N N . GLY A 1 708 ? 22.113 24.890 -18.979 1.00 61.04 701 GLY A N 1
ATOM 5278 C CA . GLY A 1 708 ? 22.770 26.158 -19.252 1.00 61.53 701 GLY A CA 1
ATOM 5279 C C . GLY A 1 708 ? 24.269 26.182 -19.013 1.00 58.33 701 GLY A C 1
ATOM 5280 O O . GLY A 1 708 ? 24.955 25.169 -19.183 1.00 54.44 701 GLY A O 1
ATOM 5281 N N . HIS A 1 709 ? 24.776 27.352 -18.627 1.00 58.97 702 HIS A N 1
ATOM 5282 C CA . HIS A 1 709 ? 26.199 27.535 -18.377 1.00 54.37 702 HIS A CA 1
ATOM 5283 C C . HIS A 1 709 ? 26.594 26.968 -17.014 1.00 51.92 702 HIS A C 1
ATOM 5284 O O . HIS A 1 709 ? 26.493 27.650 -15.995 1.00 54.70 702 HIS A O 1
ATOM 5286 N N . ARG A 1 710 ? 27.030 25.714 -17.005 1.00 46.50 703 ARG A N 1
ATOM 5287 C CA . ARG A 1 710 ? 27.537 25.088 -15.788 1.00 43.89 703 ARG A CA 1
ATOM 5288 C C . ARG A 1 710 ? 29.064 24.964 -15.833 1.00 40.74 703 ARG A C 1
ATOM 5289 O O . ARG A 1 710 ? 29.713 25.403 -16.787 1.00 40.04 703 ARG A O 1
ATOM 5291 N N . LYS A 1 711 ? 29.637 24.364 -14.800 1.00 39.23 704 LYS A N 1
ATOM 5292 C CA . LYS A 1 711 ? 31.086 24.310 -14.679 1.00 37.06 704 LYS A CA 1
ATOM 5293 C C . LYS A 1 711 ? 31.564 23.107 -13.865 1.00 32.72 704 LYS A C 1
ATOM 5294 O O . LYS A 1 711 ? 30.952 22.739 -12.866 1.00 32.60 704 LYS A O 1
ATOM 5300 N N . LEU A 1 712 ? 32.673 22.518 -14.301 1.00 27.76 705 LEU A N 1
ATOM 5301 C CA . LEU A 1 712 ? 33.311 21.395 -13.616 1.00 27.60 705 LEU A CA 1
ATOM 5302 C C . LEU A 1 712 ? 34.655 21.824 -13.040 1.00 26.99 705 LEU A C 1
ATOM 5303 O O . LEU A 1 712 ? 35.466 22.451 -13.728 1.00 25.56 705 LEU A O 1
ATOM 5308 N N . ILE A 1 713 ? 34.886 21.489 -11.777 1.00 24.12 706 ILE A N 1
ATOM 5309 C CA . ILE A 1 713 ? 36.132 21.845 -11.124 1.00 23.46 706 ILE A CA 1
ATOM 5310 C C . ILE A 1 713 ? 36.791 20.611 -10.543 1.00 20.39 706 ILE A C 1
ATOM 5311 O O . ILE A 1 713 ? 36.170 19.879 -9.788 1.00 20.20 706 ILE A O 1
ATOM 5316 N N . ALA A 1 714 ? 38.047 20.385 -10.912 1.00 19.61 707 ALA A N 1
ATOM 5317 C CA . ALA A 1 714 ? 38.801 19.265 -10.400 1.00 18.41 707 ALA A CA 1
ATOM 5318 C C . ALA A 1 714 ? 39.882 19.746 -9.449 1.00 21.54 707 ALA A C 1
ATOM 5319 O O . ALA A 1 714 ? 40.431 20.838 -9.636 1.00 21.87 707 ALA A O 1
ATOM 5321 N N . SER A 1 715 ? 40.177 18.925 -8.435 1.00 18.05 708 SER A N 1
ATOM 5322 C CA . SER A 1 715 ? 41.210 19.223 -7.438 1.00 18.58 708 SER A CA 1
ATOM 5323 C C . SER A 1 715 ? 42.062 17.979 -7.221 1.00 24.82 708 SER A C 1
ATOM 5324 O O . SER A 1 715 ? 41.568 16.870 -7.344 1.00 22.88 708 SER A O 1
ATOM 5327 N N . MET A 1 716 ? 43.337 18.177 -6.908 1.00 18.84 709 MET A N 1
ATOM 5328 C CA . MET A 1 716 ? 44.246 17.085 -6.611 1.00 19.05 709 MET A CA 1
ATOM 5329 C C . MET A 1 716 ? 44.991 17.484 -5.345 1.00 22.78 709 MET A C 1
ATOM 5330 O O . MET A 1 716 ? 45.521 18.605 -5.253 1.00 25.23 709 MET A O 1
ATOM 5335 N N . SER A 1 717 ? 45.010 16.588 -4.364 1.00 20.71 710 SER A N 1
ATOM 5336 C CA . SER A 1 717 ? 45.899 16.723 -3.205 1.00 24.43 710 SER A CA 1
ATOM 5337 C C . SER A 1 717 ? 46.551 15.378 -2.908 1.00 28.43 710 SER A C 1
ATOM 5338 O O . SER A 1 717 ? 45.883 14.343 -2.966 1.00 29.24 710 SER A O 1
ATOM 5341 N N . SER A 1 718 ? 47.853 15.390 -2.627 1.00 30.30 711 SER A N 1
ATOM 5342 C CA . SER A 1 718 ? 48.568 14.186 -2.203 1.00 32.11 711 SER A CA 1
ATOM 5343 C C . SER A 1 718 ? 49.345 14.492 -0.926 1.00 31.10 711 SER A C 1
ATOM 5344 O O . SER A 1 718 ? 49.148 15.533 -0.310 1.00 31.34 711 SER A O 1
ATOM 5347 N N . ASP A 1 719 ? 50.234 13.598 -0.526 1.00 31.00 712 ASP A N 1
ATOM 5348 C CA . ASP A 1 719 ? 51.027 13.842 0.673 1.00 43.91 712 ASP A CA 1
ATOM 5349 C C . ASP A 1 719 ? 52.015 15.002 0.520 1.00 45.16 712 ASP A C 1
ATOM 5350 O O . ASP A 1 719 ? 52.297 15.711 1.485 1.00 50.22 712 ASP A O 1
ATOM 5355 N N . SER A 1 720 ? 52.519 15.205 -0.694 1.00 41.37 713 SER A N 1
ATOM 5356 C CA . SER A 1 720 ? 53.543 16.220 -0.935 1.00 45.30 713 SER A CA 1
ATOM 5357 C C . SER A 1 720 ? 53.019 17.405 -1.744 1.00 43.81 713 SER A C 1
ATOM 5358 O O . SER A 1 720 ? 53.236 18.560 -1.375 1.00 50.25 713 SER A O 1
ATOM 5361 N N . LEU A 1 721 ? 52.336 17.111 -2.845 1.00 36.24 714 LEU A N 1
ATOM 5362 C CA . LEU A 1 721 ? 51.813 18.133 -3.737 1.00 34.29 714 LEU A CA 1
ATOM 5363 C C . LEU A 1 721 ? 50.311 18.292 -3.489 1.00 30.10 714 LEU A C 1
ATOM 5364 O O . LEU A 1 721 ? 49.577 17.314 -3.528 1.00 27.26 714 LEU A O 1
ATOM 5369 N N . ARG A 1 722 ? 49.855 19.513 -3.226 1.00 30.28 715 ARG A N 1
ATOM 5370 C CA . ARG A 1 722 ? 48.483 19.722 -2.759 1.00 29.52 715 ARG A CA 1
ATOM 5371 C C . ARG A 1 722 ? 47.775 20.921 -3.386 1.00 31.75 715 ARG A C 1
ATOM 5372 O O . ARG A 1 722 ? 48.402 21.945 -3.686 1.00 31.18 715 ARG A O 1
ATOM 5380 N N . HIS A 1 723 ? 46.460 20.790 -3.561 1.00 25.62 716 HIS A N 1
ATOM 5381 C CA . HIS A 1 723 ? 45.608 21.923 -3.911 1.00 25.85 716 HIS A CA 1
ATOM 5382 C C . HIS A 1 723 ? 45.987 22.563 -5.240 1.00 26.86 716 HIS A C 1
ATOM 5383 O O . HIS A 1 723 ? 46.203 23.792 -5.345 1.00 29.91 716 HIS A O 1
ATOM 5390 N N . VAL A 1 724 ? 46.105 21.677 -6.220 1.00 24.55 717 VAL A N 1
ATOM 5391 C CA . VAL A 1 724 ? 46.240 21.982 -7.635 1.00 34.10 717 VAL A CA 1
ATOM 5392 C C . VAL A 1 724 ? 44.855 21.771 -8.275 1.00 28.86 717 VAL A C 1
ATOM 5393 O O . VAL A 1 724 ? 44.167 20.808 -7.942 1.00 24.53 717 VAL A O 1
ATOM 5397 N N . TYR A 1 725 ? 44.429 22.659 -9.175 1.00 23.69 718 TYR A N 1
ATOM 5398 C CA . TYR A 1 725 ? 43.067 22.572 -9.714 1.00 24.66 718 TYR A CA 1
ATOM 5399 C C . TYR A 1 725 ? 43.000 22.605 -11.234 1.00 25.09 718 TYR A C 1
ATOM 5400 O O . TYR A 1 725 ? 43.913 23.083 -11.904 1.00 27.29 718 TYR A O 1
ATOM 5409 N N . GLY A 1 726 ? 41.887 22.108 -11.752 1.00 25.45 719 GLY A N 1
ATOM 5410 C CA . GLY A 1 726 ? 41.549 22.230 -13.157 1.00 26.71 719 GLY A CA 1
ATOM 5411 C C . GLY A 1 726 ? 40.093 22.645 -13.248 1.00 26.26 719 GLY A C 1
ATOM 5412 O O . GLY A 1 726 ? 39.337 22.518 -12.277 1.00 22.17 719 GLY A O 1
ATOM 5413 N N . GLU A 1 727 ? 39.694 23.155 -14.409 1.00 25.58 720 GLU A N 1
ATOM 5414 C CA . GLU A 1 727 ? 38.320 23.583 -14.577 1.00 26.50 720 GLU A CA 1
ATOM 5415 C C . GLU A 1 727 ? 37.884 23.566 -16.043 1.00 27.83 720 GLU A C 1
ATOM 5416 O O . GLU A 1 727 ? 38.707 23.656 -16.955 1.00 28.39 720 GLU A O 1
ATOM 5422 N N . LEU A 1 728 ? 36.582 23.453 -16.257 1.00 27.28 721 LEU A N 1
ATOM 5423 C CA . LEU A 1 728 ? 36.041 23.409 -17.614 1.00 38.17 721 LEU A CA 1
ATOM 5424 C C . LEU A 1 728 ? 34.615 23.911 -17.610 1.00 30.78 721 LEU A C 1
ATOM 5425 O O . LEU A 1 728 ? 33.753 23.332 -16.955 1.00 30.23 721 LEU A O 1
ATOM 5430 N N . ASP A 1 729 ? 34.352 24.980 -18.333 1.00 33.68 722 ASP A N 1
ATOM 5431 C CA . ASP A 1 729 ? 32.977 25.418 -18.493 1.00 45.06 722 ASP A CA 1
ATOM 5432 C C . ASP A 1 729 ? 32.252 24.463 -19.419 1.00 43.92 722 ASP A C 1
ATOM 5433 O O . ASP A 1 729 ? 32.752 24.147 -20.492 1.00 45.21 722 ASP A O 1
ATOM 5438 N N . VAL A 1 730 ? 31.077 24.006 -19.007 1.00 41.93 723 VAL A N 1
ATOM 5439 C CA . VAL A 1 730 ? 30.272 23.139 -19.863 1.00 43.26 723 VAL A CA 1
ATOM 5440 C C . VAL A 1 730 ? 28.875 23.723 -20.088 1.00 45.52 723 VAL A C 1
ATOM 5441 O O . VAL A 1 730 ? 28.309 24.385 -19.212 1.00 43.43 723 VAL A O 1
ATOM 5445 N N . GLN A 1 731 ? 28.334 23.494 -21.278 1.00 44.31 724 GLN A N 1
ATOM 5446 C CA . GLN A 1 731 ? 26.978 23.915 -21.575 1.00 48.20 724 GLN A CA 1
ATOM 5447 C C . GLN A 1 731 ? 26.030 22.718 -21.506 1.00 51.27 724 GLN A C 1
ATOM 5448 O O . GLN A 1 731 ? 26.112 21.801 -22.328 1.00 49.02 724 GLN A O 1
ATOM 5454 N N . ILE A 1 732 ? 25.137 22.716 -20.522 1.00 50.61 725 ILE A N 1
ATOM 5455 C CA . ILE A 1 732 ? 24.140 21.655 -20.437 1.00 51.57 725 ILE A CA 1
ATOM 5456 C C . ILE A 1 732 ? 22.945 21.968 -21.333 1.00 56.00 725 ILE A C 1
ATOM 5457 O O . ILE A 1 732 ? 22.046 22.698 -20.932 1.00 58.99 725 ILE A O 1
ATOM 5459 N N . PRO B 1 22 ? 59.218 31.504 17.889 1.00 50.66 15 PRO B N 1
ATOM 5460 C CA . PRO B 1 22 ? 59.441 32.124 19.200 1.00 47.66 15 PRO B CA 1
ATOM 5461 C C . PRO B 1 22 ? 58.814 31.239 20.270 1.00 38.65 15 PRO B C 1
ATOM 5462 O O . PRO B 1 22 ? 58.000 30.388 19.918 1.00 35.05 15 PRO B O 1
ATOM 5466 N N . PRO B 1 23 ? 59.190 31.427 21.549 1.00 34.54 16 PRO B N 1
ATOM 5467 C CA . PRO B 1 23 ? 58.738 30.521 22.615 1.00 31.58 16 PRO B CA 1
ATOM 5468 C C . PRO B 1 23 ? 57.226 30.520 22.877 1.00 27.26 16 PRO B C 1
ATOM 5469 O O . PRO B 1 23 ? 56.609 31.559 23.136 1.00 28.15 16 PRO B O 1
ATOM 5473 N N . ASN B 1 24 ? 56.641 29.327 22.848 1.00 18.03 17 ASN B N 1
ATOM 5474 C CA . ASN B 1 24 ? 55.217 29.157 23.124 1.00 15.86 17 ASN B CA 1
ATOM 5475 C C . ASN B 1 24 ? 55.068 28.901 24.616 1.00 19.06 17 ASN B C 1
ATOM 5476 O O . ASN B 1 24 ? 54.886 27.759 25.054 1.00 15.86 17 ASN B O 1
ATOM 5481 N N . ASN B 1 25 ? 55.192 29.971 25.404 1.00 21.73 18 ASN B N 1
ATOM 5482 C CA . ASN B 1 25 ? 55.226 29.850 26.843 1.00 18.79 18 ASN B CA 1
ATOM 5483 C C . ASN B 1 25 ? 54.093 30.571 27.549 1.00 17.25 18 ASN B C 1
ATOM 5484 O O . ASN B 1 25 ? 54.185 30.868 28.738 1.00 17.66 18 ASN B O 1
ATOM 5489 N N . SER B 1 26 ? 53.016 30.830 26.818 1.00 13.50 19 SER B N 1
ATOM 5490 C CA . SER B 1 26 ? 51.849 31.474 27.401 1.00 17.95 19 SER B CA 1
ATOM 5491 C C . SER B 1 26 ? 50.546 30.802 26.953 1.00 17.78 19 SER B C 1
ATOM 5492 O O . SER B 1 26 ? 50.248 30.756 25.755 1.00 18.90 19 SER B O 1
ATOM 5495 N N . ASN B 1 27 ? 49.798 30.269 27.919 1.00 14.21 20 ASN B N 1
ATOM 5496 C CA . ASN B 1 27 ? 48.467 29.676 27.682 1.00 15.80 20 ASN B CA 1
ATOM 5497 C C . ASN B 1 27 ? 47.475 30.786 27.330 1.00 15.09 20 ASN B C 1
ATOM 5498 O O . ASN B 1 27 ? 46.563 30.583 26.528 1.00 17.81 20 ASN B O 1
ATOM 5503 N N . ALA B 1 28 ? 47.680 31.960 27.925 1.00 14.71 21 ALA B N 1
ATOM 5504 C CA . ALA B 1 28 ? 46.786 33.091 27.714 1.00 15.01 21 ALA B CA 1
ATOM 5505 C C . ALA B 1 28 ? 46.857 33.634 26.283 1.00 17.14 21 ALA B C 1
ATOM 5506 O O . ALA B 1 28 ? 45.880 34.171 25.779 1.00 20.47 21 ALA B O 1
ATOM 5508 N N . ALA B 1 29 ? 48.012 33.531 25.635 1.00 17.51 22 ALA B N 1
ATOM 5509 C CA . ALA B 1 29 ? 48.157 34.106 24.296 1.00 18.82 22 ALA B CA 1
ATOM 5510 C C . ALA B 1 29 ? 47.533 33.157 23.287 1.00 18.09 22 ALA B C 1
ATOM 5511 O O . ALA B 1 29 ? 47.508 31.946 23.489 1.00 13.40 22 ALA B O 1
ATOM 5513 N N . GLU B 1 30 ? 47.023 33.681 22.186 1.00 18.32 23 GLU B N 1
ATOM 5514 C CA . GLU B 1 30 ? 46.444 32.775 21.209 1.00 19.38 23 GLU B CA 1
ATOM 5515 C C . GLU B 1 30 ? 46.764 33.217 19.813 1.00 22.30 23 GLU B C 1
ATOM 5516 O O . GLU B 1 30 ? 47.037 34.401 19.574 1.00 20.27 23 GLU B O 1
ATOM 5522 N N . ASP B 1 31 ? 46.748 32.254 18.902 1.00 19.31 24 ASP B N 1
ATOM 5523 C CA . ASP B 1 31 ? 46.811 32.575 17.496 1.00 23.39 24 ASP B CA 1
ATOM 5524 C C . ASP B 1 31 ? 45.378 32.648 16.974 1.00 24.52 24 ASP B C 1
ATOM 5525 O O . ASP B 1 31 ? 44.431 32.307 17.682 1.00 25.63 24 ASP B O 1
ATOM 5530 N N . ASP B 1 32 ? 45.223 33.101 15.740 1.00 26.33 25 ASP B N 1
ATOM 5531 C CA . ASP B 1 32 ? 43.914 33.290 15.138 1.00 24.68 25 ASP B CA 1
ATOM 5532 C C . ASP B 1 32 ? 43.838 32.264 14.027 1.00 23.03 25 ASP B C 1
ATOM 5533 O O . ASP B 1 32 ? 44.576 32.388 13.051 1.00 25.25 25 ASP B O 1
ATOM 5538 N N . LEU B 1 33 ? 42.995 31.227 14.169 1.00 13.93 26 LEU B N 1
ATOM 5539 C CA . LEU B 1 33 ? 42.907 30.229 13.102 1.00 13.15 26 LEU B CA 1
ATOM 5540 C C . LEU B 1 33 ? 41.861 30.653 12.057 1.00 16.77 26 LEU B C 1
ATOM 5541 O O . LEU B 1 33 ? 40.737 31.027 12.399 1.00 19.34 26 LEU B O 1
ATOM 5546 N N . PRO B 1 34 ? 42.234 30.600 10.777 1.00 13.54 27 PRO B N 1
ATOM 5547 C CA . PRO B 1 34 ? 41.336 30.944 9.676 1.00 17.16 27 PRO B CA 1
ATOM 5548 C C . PRO B 1 34 ? 40.059 30.089 9.668 1.00 22.01 27 PRO B C 1
ATOM 5549 O O . PRO B 1 34 ? 40.090 28.892 9.978 1.00 21.40 27 PRO B O 1
ATOM 5553 N N . THR B 1 35 ? 38.933 30.704 9.327 1.00 21.34 28 THR B N 1
ATOM 5554 C CA . THR B 1 35 ? 37.680 29.963 9.265 1.00 20.10 28 THR B CA 1
ATOM 5555 C C . THR B 1 35 ? 37.474 29.434 7.845 1.00 19.12 28 THR B C 1
ATOM 5556 O O . THR B 1 35 ? 36.850 28.400 7.639 1.00 16.79 28 THR B O 1
ATOM 5560 N N . VAL B 1 36 ? 38.006 30.163 6.873 1.00 12.71 29 VAL B N 1
ATOM 5561 C CA . VAL B 1 36 ? 37.886 29.776 5.480 1.00 13.93 29 VAL B CA 1
ATOM 5562 C C . VAL B 1 36 ? 39.296 29.731 4.922 1.00 16.30 29 VAL B C 1
ATOM 5563 O O . VAL B 1 36 ? 39.803 30.703 4.391 1.00 19.74 29 VAL B O 1
ATOM 5567 N N . GLU B 1 37 ? 39.934 28.582 5.071 1.00 17.40 30 GLU B N 1
ATOM 5568 C CA . GLU B 1 37 ? 41.375 28.477 4.880 1.00 15.00 30 GLU B CA 1
ATOM 5569 C C . GLU B 1 37 ? 41.679 27.881 3.513 1.00 14.85 30 GLU B C 1
ATOM 5570 O O . GLU B 1 37 ? 42.212 26.767 3.406 1.00 16.03 30 GLU B O 1
ATOM 5576 N N . LEU B 1 38 ? 41.318 28.638 2.481 1.00 15.49 31 LEU B N 1
ATOM 5577 C CA . LEU B 1 38 ? 41.424 28.210 1.087 1.00 20.87 31 LEU B CA 1
ATOM 5578 C C . LEU B 1 38 ? 42.883 28.088 0.678 1.00 21.44 31 LEU B C 1
ATOM 5579 O O . LEU B 1 38 ? 43.745 28.829 1.166 1.00 23.41 31 LEU B O 1
ATOM 5584 N N . GLN B 1 39 ? 43.157 27.177 -0.242 1.00 17.99 32 GLN B N 1
ATOM 5585 C CA . GLN B 1 39 ? 44.533 26.876 -0.617 1.00 16.74 32 GLN B CA 1
ATOM 5586 C C . GLN B 1 39 ? 44.717 26.930 -2.115 1.00 16.32 32 GLN B C 1
ATOM 5587 O O . GLN B 1 39 ? 43.916 26.359 -2.878 1.00 19.08 32 GLN B O 1
ATOM 5593 N N . GLY B 1 40 ? 45.780 27.616 -2.540 1.00 22.45 33 GLY B N 1
ATOM 5594 C CA . GLY B 1 40 ? 46.132 27.719 -3.946 1.00 18.44 33 GLY B CA 1
ATOM 5595 C C . GLY B 1 40 ? 45.202 28.650 -4.687 1.00 22.07 33 GLY B C 1
ATOM 5596 O O . GLY B 1 40 ? 44.570 29.501 -4.087 1.00 24.39 33 GLY B O 1
ATOM 5597 N N . VAL B 1 41 ? 45.093 28.463 -5.995 1.00 20.44 34 VAL B N 1
ATOM 5598 C CA . VAL B 1 41 ? 44.275 29.331 -6.823 1.00 21.76 34 VAL B CA 1
ATOM 5599 C C . VAL B 1 41 ? 42.935 28.648 -7.028 1.00 21.19 34 VAL B C 1
ATOM 5600 O O . VAL B 1 41 ? 42.726 27.963 -8.017 1.00 22.33 34 VAL B O 1
ATOM 5604 N N . VAL B 1 42 ? 42.047 28.805 -6.051 1.00 20.30 35 VAL B N 1
ATOM 5605 C CA . VAL B 1 42 ? 40.731 28.187 -6.112 1.00 21.21 35 VAL B CA 1
ATOM 5606 C C . VAL B 1 42 ? 39.939 28.750 -7.290 1.00 21.61 35 VAL B C 1
ATOM 5607 O O . VAL B 1 42 ? 39.800 29.970 -7.420 1.00 22.64 35 VAL B O 1
ATOM 5611 N N . PRO B 1 43 ? 39.420 27.872 -8.167 1.00 22.24 36 PRO B N 1
ATOM 5612 C CA . PRO B 1 43 ? 38.663 28.371 -9.327 1.00 25.90 36 PRO B CA 1
ATOM 5613 C C . PRO B 1 43 ? 37.394 29.105 -8.915 1.00 27.02 36 PRO B C 1
ATOM 5614 O O . PRO B 1 43 ? 36.817 28.794 -7.866 1.00 26.10 36 PRO B O 1
ATOM 5618 N N . ARG B 1 44 ? 36.980 30.088 -9.711 1.00 25.44 37 ARG B N 1
ATOM 5619 C CA . ARG B 1 44 ? 35.696 30.743 -9.474 1.00 28.06 37 ARG B CA 1
ATOM 5620 C C . ARG B 1 44 ? 34.558 29.744 -9.690 1.00 28.54 37 ARG B C 1
ATOM 5621 O O . ARG B 1 44 ? 34.647 28.874 -10.561 1.00 30.08 37 ARG B O 1
ATOM 5623 N N . GLY B 1 45 ? 33.490 29.855 -8.901 1.00 26.54 38 GLY B N 1
ATOM 5624 C CA . GLY B 1 45 ? 32.339 28.986 -9.108 1.00 27.02 38 GLY B CA 1
ATOM 5625 C C . GLY B 1 45 ? 32.240 27.796 -8.152 1.00 26.45 38 GLY B C 1
ATOM 5626 O O . GLY B 1 45 ? 31.367 26.941 -8.319 1.00 23.68 38 GLY B O 1
ATOM 5627 N N . VAL B 1 46 ? 33.117 27.728 -7.146 1.00 23.25 39 VAL B N 1
ATOM 5628 C CA . VAL B 1 46 ? 32.936 26.708 -6.124 1.00 24.04 39 VAL B CA 1
ATOM 5629 C C . VAL B 1 46 ? 31.641 27.009 -5.386 1.00 24.59 39 VAL B C 1
ATOM 5630 O O . VAL B 1 46 ? 31.163 28.134 -5.406 1.00 21.86 39 VAL B O 1
ATOM 5634 N N . ASN B 1 47 ? 31.071 26.005 -4.733 1.00 23.26 40 ASN B N 1
ATOM 5635 C CA . ASN B 1 47 ? 29.993 26.257 -3.778 1.00 22.00 40 ASN B CA 1
ATOM 5636 C C . ASN B 1 47 ? 30.328 25.620 -2.418 1.00 20.70 40 ASN B C 1
ATOM 5637 O O . ASN B 1 47 ? 30.199 24.412 -2.234 1.00 21.71 40 ASN B O 1
ATOM 5642 N N . LEU B 1 48 ? 30.743 26.429 -1.465 1.00 21.33 41 LEU B N 1
ATOM 5643 C CA . LEU B 1 48 ? 31.152 25.880 -0.176 1.00 23.29 41 LEU B CA 1
ATOM 5644 C C . LEU B 1 48 ? 29.969 25.340 0.661 1.00 23.44 41 LEU B C 1
ATOM 5645 O O . LEU B 1 48 ? 30.171 24.626 1.645 1.00 20.49 41 LEU B O 1
ATOM 5650 N N . GLN B 1 49 ? 28.738 25.644 0.256 1.00 24.91 42 GLN B N 1
ATOM 5651 C CA . GLN B 1 49 ? 27.577 25.112 0.964 1.00 26.60 42 GLN B CA 1
ATOM 5652 C C . GLN B 1 49 ? 27.441 23.584 0.750 1.00 21.57 42 GLN B C 1
ATOM 5653 O O . GLN B 1 49 ? 26.668 22.900 1.422 1.00 16.89 42 GLN B O 1
ATOM 5659 N N . GLU B 1 50 ? 28.193 23.059 -0.206 1.00 22.57 43 GLU B N 1
ATOM 5660 C CA A GLU B 1 50 ? 28.192 21.622 -0.446 0.51 23.40 43 GLU B CA 1
ATOM 5661 C CA B GLU B 1 50 ? 28.236 21.624 -0.465 0.49 23.60 43 GLU B CA 1
ATOM 5662 C C . GLU B 1 50 ? 28.871 20.906 0.722 1.00 22.43 43 GLU B C 1
ATOM 5663 O O . GLU B 1 50 ? 28.639 19.718 0.948 1.00 21.03 43 GLU B O 1
ATOM 5674 N N . PHE B 1 51 ? 29.679 21.639 1.485 1.00 16.93 44 PHE B N 1
ATOM 5675 C CA . PHE B 1 51 ? 30.425 21.021 2.581 1.00 16.46 44 PHE B CA 1
ATOM 5676 C C . PHE B 1 51 ? 29.774 21.273 3.919 1.00 18.85 44 PHE B C 1
ATOM 5677 O O . PHE B 1 51 ? 29.000 22.217 4.068 1.00 17.89 44 PHE B O 1
ATOM 5685 N N . LEU B 1 52 ? 30.046 20.393 4.878 1.00 16.82 45 LEU B N 1
ATOM 5686 C CA . LEU B 1 52 ? 29.424 20.521 6.182 1.00 18.09 45 LEU B CA 1
ATOM 5687 C C . LEU B 1 52 ? 29.839 21.845 6.811 1.00 18.19 45 LEU B C 1
ATOM 5688 O O . LEU B 1 52 ? 30.994 22.241 6.724 1.00 18.84 45 LEU B O 1
ATOM 5693 N N . ASN B 1 53 ? 28.897 22.527 7.434 1.00 16.58 46 ASN B N 1
ATOM 5694 C CA . ASN B 1 53 ? 29.286 23.550 8.386 1.00 23.66 46 ASN B CA 1
ATOM 5695 C C . ASN B 1 53 ? 28.631 23.281 9.736 1.00 21.57 46 ASN B C 1
ATOM 5696 O O . ASN B 1 53 ? 27.580 22.662 9.808 1.00 18.10 46 ASN B O 1
ATOM 5701 N N . VAL B 1 54 ? 29.261 23.746 10.804 1.00 19.73 47 VAL B N 1
ATOM 5702 C CA . VAL B 1 54 ? 28.815 23.411 12.148 1.00 17.10 47 VAL B CA 1
ATOM 5703 C C . VAL B 1 54 ? 27.812 24.454 12.620 1.00 19.23 47 VAL B C 1
ATOM 5704 O O . VAL B 1 54 ? 28.088 25.657 12.560 1.00 20.19 47 VAL B O 1
ATOM 5708 N N . THR B 1 55 ? 26.637 24.014 13.069 1.00 17.48 48 THR B N 1
ATOM 5709 C CA . THR B 1 55 ? 25.654 24.971 13.554 1.00 20.64 48 THR B CA 1
ATOM 5710 C C . THR B 1 55 ? 25.708 25.091 15.068 1.00 18.32 48 THR B C 1
ATOM 5711 O O . THR B 1 55 ? 25.254 26.077 15.632 1.00 17.83 48 THR B O 1
ATOM 5715 N N . SER B 1 56 ? 26.253 24.081 15.731 1.00 17.89 49 SER B N 1
ATOM 5716 C CA . SER B 1 56 ? 26.339 24.138 17.185 1.00 20.50 49 SER B CA 1
ATOM 5717 C C . SER B 1 56 ? 27.285 23.071 17.728 1.00 21.67 49 SER B C 1
ATOM 5718 O O . SER B 1 56 ? 27.468 22.011 17.112 1.00 19.33 49 SER B O 1
ATOM 5721 N N . VAL B 1 57 ? 27.898 23.355 18.874 1.00 20.54 50 VAL B N 1
ATOM 5722 C CA . VAL B 1 57 ? 28.736 22.362 19.533 1.00 21.86 50 VAL B CA 1
ATOM 5723 C C . VAL B 1 57 ? 28.278 22.237 20.982 1.00 23.68 50 VAL B C 1
ATOM 5724 O O . VAL B 1 57 ? 28.099 23.246 21.680 1.00 24.19 50 VAL B O 1
ATOM 5728 N N . HIS B 1 58 ? 28.053 21.008 21.426 1.00 20.10 51 HIS B N 1
ATOM 5729 C CA . HIS B 1 58 ? 27.547 20.793 22.778 1.00 22.77 51 HIS B CA 1
ATOM 5730 C C . HIS B 1 58 ? 28.593 20.003 23.549 1.00 20.70 51 HIS B C 1
ATOM 5731 O O . HIS B 1 58 ? 28.960 18.919 23.130 1.00 19.88 51 HIS B O 1
ATOM 5738 N N . LEU B 1 59 ? 29.057 20.535 24.672 1.00 16.73 52 LEU B N 1
ATOM 5739 C CA . LEU B 1 59 ? 30.076 19.841 25.465 1.00 19.69 52 LEU B CA 1
ATOM 5740 C C . LEU B 1 59 ? 29.529 19.127 26.687 1.00 22.94 52 LEU B C 1
ATOM 5741 O O . LEU B 1 59 ? 30.299 18.515 27.423 1.00 25.01 52 LEU B O 1
ATOM 5746 N N . PHE B 1 60 ? 28.226 19.230 26.924 1.00 16.99 53 PHE B N 1
ATOM 5747 C CA . PHE B 1 60 ? 27.596 18.527 28.057 1.00 22.12 53 PHE B CA 1
ATOM 5748 C C . PHE B 1 60 ? 28.355 18.823 29.333 1.00 21.54 53 PHE B C 1
ATOM 5749 O O . PHE B 1 60 ? 28.748 17.912 30.072 1.00 22.06 53 PHE B O 1
ATOM 5757 N N . LYS B 1 61 ? 28.567 20.110 29.580 1.00 21.77 54 LYS B N 1
ATOM 5758 C CA . LYS B 1 61 ? 29.557 20.539 30.560 1.00 21.35 54 LYS B CA 1
ATOM 5759 C C . LYS B 1 61 ? 28.978 20.966 31.910 1.00 22.95 54 LYS B C 1
ATOM 5760 O O . LYS B 1 61 ? 29.695 21.523 32.753 1.00 25.05 54 LYS B O 1
ATOM 5766 N N . GLU B 1 62 ? 27.691 20.724 32.122 1.00 21.21 55 GLU B N 1
ATOM 5767 C CA . GLU B 1 62 ? 27.085 21.081 33.395 1.00 25.31 55 GLU B CA 1
ATOM 5768 C C . GLU B 1 62 ? 27.702 20.226 34.511 1.00 24.53 55 GLU B C 1
ATOM 5769 O O . GLU B 1 62 ? 28.145 19.102 34.274 1.00 23.31 55 GLU B O 1
ATOM 5775 N N . ARG B 1 63 ? 27.741 20.777 35.720 1.00 26.64 56 ARG B N 1
ATOM 5776 C CA . ARG B 1 63 ? 28.428 20.143 36.832 1.00 24.58 56 ARG B CA 1
ATOM 5777 C C . ARG B 1 63 ? 27.738 18.876 37.352 1.00 28.79 56 ARG B C 1
ATOM 5778 O O . ARG B 1 63 ? 28.363 18.065 38.034 1.00 29.79 56 ARG B O 1
ATOM 5786 N N . TRP B 1 64 ? 26.467 18.690 37.001 1.00 27.22 57 TRP B N 1
ATOM 5787 C CA . TRP B 1 64 ? 25.733 17.468 37.356 1.00 27.81 57 TRP B CA 1
ATOM 5788 C C . TRP B 1 64 ? 25.809 16.370 36.302 1.00 28.50 57 TRP B C 1
ATOM 5789 O O . TRP B 1 64 ? 25.276 15.292 36.518 1.00 32.31 57 TRP B O 1
ATOM 5800 N N . ASP B 1 65 ? 26.434 16.646 35.159 1.00 27.27 58 ASP B N 1
ATOM 5801 C CA . ASP B 1 65 ? 26.401 15.722 34.018 1.00 29.11 58 ASP B CA 1
ATOM 5802 C C . ASP B 1 65 ? 27.633 14.809 34.022 1.00 27.76 58 ASP B C 1
ATOM 5803 O O . ASP B 1 65 ? 28.543 14.995 34.828 1.00 25.03 58 ASP B O 1
ATOM 5808 N N . THR B 1 66 ? 27.664 13.835 33.121 1.00 26.61 59 THR B N 1
ATOM 5809 C CA . THR B 1 66 ? 28.598 12.723 33.260 1.00 25.92 59 THR B CA 1
ATOM 5810 C C . THR B 1 66 ? 30.066 13.065 33.022 1.00 23.31 59 THR B C 1
ATOM 5811 O O . THR B 1 66 ? 30.940 12.437 33.620 1.00 22.53 59 THR B O 1
ATOM 5815 N N . ASN B 1 67 ? 30.339 14.049 32.161 1.00 18.86 60 ASN B N 1
ATOM 5816 C CA . ASN B 1 67 ? 31.707 14.446 31.879 1.00 17.97 60 ASN B CA 1
ATOM 5817 C C . ASN B 1 67 ? 32.400 14.952 33.168 1.00 21.11 60 ASN B C 1
ATOM 5818 O O . ASN B 1 67 ? 33.385 14.380 33.615 1.00 19.19 60 ASN B O 1
ATOM 5823 N N . LYS B 1 68 ? 31.886 16.023 33.762 1.00 20.71 61 LYS B N 1
ATOM 5824 C CA . LYS B 1 68 ? 32.523 16.564 34.962 1.00 19.87 61 LYS B CA 1
ATOM 5825 C C . LYS B 1 68 ? 32.431 15.617 36.160 1.00 18.63 61 LYS B C 1
ATOM 5826 O O . LYS B 1 68 ? 33.364 15.516 36.955 1.00 18.36 61 LYS B O 1
ATOM 5832 N N . VAL B 1 69 ? 31.312 14.915 36.287 1.00 21.02 62 VAL B N 1
ATOM 5833 C CA . VAL B 1 69 ? 31.170 13.963 37.387 1.00 23.67 62 VAL B CA 1
ATOM 5834 C C . VAL B 1 69 ? 32.198 12.826 37.279 1.00 24.97 62 VAL B C 1
ATOM 5835 O O . VAL B 1 69 ? 32.909 12.513 38.238 1.00 22.20 62 VAL B O 1
ATOM 5839 N N . ASP B 1 70 ? 32.305 12.237 36.099 1.00 24.31 63 ASP B N 1
ATOM 5840 C CA . ASP B 1 70 ? 33.188 11.098 35.918 1.00 21.35 63 ASP B CA 1
ATOM 5841 C C . ASP B 1 70 ? 34.643 11.503 35.837 1.00 18.56 63 ASP B C 1
ATOM 5842 O O . ASP B 1 70 ? 35.536 10.691 36.063 1.00 21.31 63 ASP B O 1
ATOM 5847 N N . HIS B 1 71 ? 34.891 12.754 35.484 1.00 19.33 64 HIS B N 1
ATOM 5848 C CA . HIS B 1 71 ? 36.257 13.244 35.440 1.00 19.97 64 HIS B CA 1
ATOM 5849 C C . HIS B 1 71 ? 36.669 13.871 36.757 1.00 16.54 64 HIS B C 1
ATOM 5850 O O . HIS B 1 71 ? 37.754 14.370 36.849 1.00 17.54 64 HIS B O 1
ATOM 5857 N N . HIS B 1 72 ? 35.796 13.847 37.759 1.00 17.66 65 HIS B N 1
ATOM 5858 C CA . HIS B 1 72 ? 36.119 14.435 39.063 1.00 21.96 65 HIS B CA 1
ATOM 5859 C C . HIS B 1 72 ? 36.474 15.930 38.961 1.00 21.15 65 HIS B C 1
ATOM 5860 O O . HIS B 1 72 ? 37.427 16.415 39.587 1.00 17.82 65 HIS B O 1
ATOM 5867 N N . THR B 1 73 ? 35.702 16.658 38.160 1.00 20.57 66 THR B N 1
ATOM 5868 C CA . THR B 1 73 ? 35.938 18.082 37.997 1.00 18.21 66 THR B CA 1
ATOM 5869 C C . THR B 1 73 ? 34.668 18.910 38.239 1.00 19.25 66 THR B C 1
ATOM 5870 O O . THR B 1 73 ? 34.624 20.101 37.916 1.00 18.88 66 THR B O 1
ATOM 5874 N N . ASP B 1 74 ? 33.656 18.280 38.823 1.00 21.27 67 ASP B N 1
ATOM 5875 C CA . ASP B 1 74 ? 32.368 18.924 39.077 1.00 24.80 67 ASP B CA 1
ATOM 5876 C C . ASP B 1 74 ? 32.414 19.982 40.182 1.00 26.02 67 ASP B C 1
ATOM 5877 O O . ASP B 1 74 ? 31.514 20.814 40.279 1.00 22.86 67 ASP B O 1
ATOM 5882 N N . LYS B 1 75 ? 33.446 19.939 41.020 1.00 19.89 68 LYS B N 1
ATOM 5883 C CA . LYS B 1 75 ? 33.570 20.919 42.098 1.00 21.91 68 LYS B CA 1
ATOM 5884 C C . LYS B 1 75 ? 34.057 22.295 41.645 1.00 23.88 68 LYS B C 1
ATOM 5885 O O . LYS B 1 75 ? 33.788 23.283 42.316 1.00 20.48 68 LYS B O 1
ATOM 5891 N N . TYR B 1 76 ? 34.783 22.364 40.529 1.00 18.42 69 TYR B N 1
ATOM 5892 C CA . TYR B 1 76 ? 35.282 23.648 40.069 1.00 20.47 69 TYR B CA 1
ATOM 5893 C C . TYR B 1 76 ? 34.151 24.643 39.823 1.00 24.28 69 TYR B C 1
ATOM 5894 O O . TYR B 1 76 ? 33.137 24.306 39.215 1.00 19.09 69 TYR B O 1
ATOM 5903 N N . GLU B 1 77 ? 34.332 25.864 40.330 1.00 24.09 70 GLU B N 1
ATOM 5904 C CA . GLU B 1 77 ? 33.435 26.975 40.032 1.00 26.39 70 GLU B CA 1
ATOM 5905 C C . GLU B 1 77 ? 33.951 27.619 38.758 1.00 29.58 70 GLU B C 1
ATOM 5906 O O . GLU B 1 77 ? 34.724 28.570 38.794 1.00 37.08 70 GLU B O 1
ATOM 5912 N N . ASN B 1 78 ? 33.530 27.089 37.634 1.00 24.85 71 ASN B N 1
ATOM 5913 C CA . ASN B 1 78 ? 34.059 27.491 36.351 1.00 27.42 71 ASN B CA 1
ATOM 5914 C C . ASN B 1 78 ? 33.115 26.806 35.409 1.00 27.86 71 ASN B C 1
ATOM 5915 O O . ASN B 1 78 ? 32.928 25.582 35.497 1.00 27.10 71 ASN B O 1
ATOM 5920 N N . ASN B 1 79 ? 32.469 27.581 34.549 1.00 24.90 72 ASN B N 1
ATOM 5921 C CA . ASN B 1 79 ? 31.422 26.999 33.714 1.00 25.60 72 ASN B CA 1
ATOM 5922 C C . ASN B 1 79 ? 31.930 26.381 32.414 1.00 22.85 72 ASN B C 1
ATOM 5923 O O . ASN B 1 79 ? 31.135 25.912 31.613 1.00 25.58 72 ASN B O 1
ATOM 5928 N N . LYS B 1 80 ? 33.243 26.382 32.194 1.00 19.27 73 LYS B N 1
ATOM 5929 C CA . LYS B 1 80 ? 33.778 25.746 30.994 1.00 18.05 73 LYS B CA 1
ATOM 5930 C C . LYS B 1 80 ? 33.896 24.243 31.230 1.00 17.33 73 LYS B C 1
ATOM 5931 O O . LYS B 1 80 ? 33.864 23.764 32.370 1.00 17.87 73 LYS B O 1
ATOM 5937 N N . LEU B 1 81 ? 34.047 23.504 30.151 1.00 16.43 74 LEU B N 1
ATOM 5938 C CA . LEU B 1 81 ? 34.308 22.087 30.277 1.00 19.18 74 LEU B CA 1
ATOM 5939 C C . LEU B 1 81 ? 35.684 21.891 30.907 1.00 17.02 74 LEU B C 1
ATOM 5940 O O . LEU B 1 81 ? 36.660 22.501 30.491 1.00 16.67 74 LEU B O 1
ATOM 5945 N N . ILE B 1 82 ? 35.742 21.029 31.913 1.00 13.20 75 ILE B N 1
ATOM 5946 C CA . ILE B 1 82 ? 37.012 20.642 32.494 1.00 14.38 75 ILE B CA 1
ATOM 5947 C C . ILE B 1 82 ? 37.060 19.124 32.544 1.00 12.88 75 ILE B C 1
ATOM 5948 O O . ILE B 1 82 ? 36.162 18.487 33.078 1.00 16.82 75 ILE B O 1
ATOM 5953 N N . VAL B 1 83 ? 38.114 18.559 31.979 1.00 12.21 76 VAL B N 1
ATOM 5954 C CA . VAL B 1 83 ? 38.278 17.119 31.898 1.00 12.39 76 VAL B CA 1
ATOM 5955 C C . VAL B 1 83 ? 39.684 16.796 32.345 1.00 13.68 76 VAL B C 1
ATOM 5956 O O . VAL B 1 83 ? 40.529 17.690 32.454 1.00 13.26 76 VAL B O 1
ATOM 5960 N N . ARG B 1 84 ? 39.933 15.525 32.621 1.00 15.65 77 ARG B N 1
ATOM 5961 C CA . ARG B 1 84 ? 41.271 15.074 32.967 1.00 14.72 77 ARG B CA 1
ATOM 5962 C C . ARG B 1 84 ? 41.835 14.217 31.859 1.00 14.87 77 ARG B C 1
ATOM 5963 O O . ARG B 1 84 ? 41.102 13.442 31.215 1.00 18.13 77 ARG B O 1
ATOM 5971 N N . ARG B 1 85 ? 43.143 14.337 31.638 1.00 15.01 78 ARG B N 1
ATOM 5972 C CA . ARG B 1 85 ? 43.785 13.663 30.507 1.00 17.35 78 ARG B CA 1
ATOM 5973 C C . ARG B 1 85 ? 43.713 12.112 30.557 1.00 15.95 78 ARG B C 1
ATOM 5974 O O . ARG B 1 85 ? 43.592 11.504 31.623 1.00 15.36 78 ARG B O 1
ATOM 5982 N N . GLY B 1 86 ? 43.787 11.475 29.396 1.00 12.31 79 GLY B N 1
ATOM 5983 C CA . GLY B 1 86 ? 43.743 10.015 29.306 1.00 13.16 79 GLY B CA 1
ATOM 5984 C C . GLY B 1 86 ? 42.391 9.330 29.510 1.00 19.03 79 GLY B C 1
ATOM 5985 O O . GLY B 1 86 ? 42.328 8.116 29.657 1.00 19.33 79 GLY B O 1
ATOM 5986 N N . GLN B 1 87 ? 41.308 10.095 29.501 1.00 13.59 80 GLN B N 1
ATOM 5987 C CA . GLN B 1 87 ? 39.991 9.561 29.829 1.00 17.11 80 GLN B CA 1
ATOM 5988 C C . GLN B 1 87 ? 39.020 10.153 28.837 1.00 18.56 80 GLN B C 1
ATOM 5989 O O . GLN B 1 87 ? 39.193 11.299 28.409 1.00 17.26 80 GLN B O 1
ATOM 5995 N N . SER B 1 88 ? 38.019 9.373 28.436 1.00 19.07 81 SER B N 1
ATOM 5996 C CA A SER B 1 88 ? 37.089 9.833 27.410 0.43 18.05 81 SER B CA 1
ATOM 5997 C CA B SER B 1 88 ? 37.077 9.820 27.412 0.57 17.76 81 SER B CA 1
ATOM 5998 C C . SER B 1 88 ? 35.996 10.764 27.946 1.00 18.46 81 SER B C 1
ATOM 5999 O O . SER B 1 88 ? 35.595 10.671 29.102 1.00 18.89 81 SER B O 1
ATOM 6004 N N . PHE B 1 89 ? 35.512 11.659 27.087 1.00 18.33 82 PHE B N 1
ATOM 6005 C CA . PHE B 1 89 ? 34.368 12.505 27.424 1.00 20.65 82 PHE B CA 1
ATOM 6006 C C . PHE B 1 89 ? 33.485 12.678 26.197 1.00 22.06 82 PHE B C 1
ATOM 6007 O O . PHE B 1 89 ? 33.950 12.482 25.085 1.00 19.77 82 PHE B O 1
ATOM 6015 N N . TYR B 1 90 ? 32.227 13.059 26.404 1.00 15.33 83 TYR B N 1
ATOM 6016 C CA . TYR B 1 90 ? 31.280 13.169 25.296 1.00 19.77 83 TYR B CA 1
ATOM 6017 C C . TYR B 1 90 ? 31.055 14.596 24.850 1.00 20.01 83 TYR B C 1
ATOM 6018 O O . TYR B 1 90 ? 30.998 15.513 25.672 1.00 16.97 83 TYR B O 1
ATOM 6027 N N . VAL B 1 91 ? 30.908 14.768 23.539 1.00 18.68 84 VAL B N 1
ATOM 6028 C CA . VAL B 1 91 ? 30.522 16.051 22.956 1.00 19.37 84 VAL B CA 1
ATOM 6029 C C . VAL B 1 91 ? 29.589 15.736 21.800 1.00 20.81 84 VAL B C 1
ATOM 6030 O O . VAL B 1 91 ? 29.558 14.607 21.296 1.00 20.08 84 VAL B O 1
ATOM 6034 N N . GLN B 1 92 ? 28.802 16.726 21.413 1.00 22.47 85 GLN B N 1
ATOM 6035 C CA . GLN B 1 92 ? 27.889 16.567 20.290 1.00 21.80 85 GLN B CA 1
ATOM 6036 C C . GLN B 1 92 ? 28.075 17.709 19.311 1.00 19.58 85 GLN B C 1
ATOM 6037 O O . GLN B 1 92 ? 28.148 18.879 19.703 1.00 18.60 85 GLN B O 1
ATOM 6043 N N . ILE B 1 93 ? 28.174 17.364 18.038 1.00 17.49 86 ILE B N 1
ATOM 6044 C CA . ILE B 1 93 ? 28.333 18.366 17.011 1.00 17.22 86 ILE B CA 1
ATOM 6045 C C . ILE B 1 93 ? 27.087 18.337 16.141 1.00 18.40 86 ILE B C 1
ATOM 6046 O O . ILE B 1 93 ? 26.631 17.260 15.733 1.00 16.34 86 ILE B O 1
ATOM 6051 N N . ASP B 1 94 ? 26.510 19.510 15.891 1.00 20.70 87 ASP B N 1
ATOM 6052 C CA . ASP B 1 94 ? 25.382 19.601 14.960 1.00 23.43 87 ASP B CA 1
ATOM 6053 C C . ASP B 1 94 ? 25.864 20.210 13.649 1.00 21.08 87 ASP B C 1
ATOM 6054 O O . ASP B 1 94 ? 26.505 21.270 13.646 1.00 17.65 87 ASP B O 1
ATOM 6059 N N . PHE B 1 95 ? 25.540 19.558 12.536 1.00 19.20 88 PHE B N 1
ATOM 6060 C CA . PHE B 1 95 ? 25.978 20.051 11.248 1.00 18.62 88 PHE B CA 1
ATOM 6061 C C . PHE B 1 95 ? 24.783 20.551 10.439 1.00 21.37 88 PHE B C 1
ATOM 6062 O O . PHE B 1 95 ? 23.623 20.305 10.784 1.00 20.97 88 PHE B O 1
ATOM 6070 N N . SER B 1 96 ? 25.087 21.266 9.362 1.00 22.20 89 SER B N 1
ATOM 6071 C CA . SER B 1 96 ? 24.068 21.800 8.464 1.00 21.84 89 SER B CA 1
ATOM 6072 C C . SER B 1 96 ? 23.200 20.700 7.830 1.00 23.81 89 SER B C 1
ATOM 6073 O O . SER B 1 96 ? 22.033 20.924 7.538 1.00 23.27 89 SER B O 1
ATOM 6076 N N . ARG B 1 97 ? 23.777 19.519 7.608 1.00 23.43 90 ARG B N 1
ATOM 6077 C CA . ARG B 1 97 ? 23.012 18.342 7.159 1.00 20.70 90 ARG B CA 1
ATOM 6078 C C . ARG B 1 97 ? 23.661 17.126 7.832 1.00 20.88 90 ARG B C 1
ATOM 6079 O O . ARG B 1 97 ? 24.718 17.270 8.426 1.00 19.70 90 ARG B O 1
ATOM 6087 N N . PRO B 1 98 ? 23.035 15.931 7.764 1.00 22.54 91 PRO B N 1
ATOM 6088 C CA . PRO B 1 98 ? 23.697 14.826 8.468 1.00 18.18 91 PRO B CA 1
ATOM 6089 C C . PRO B 1 98 ? 25.086 14.486 7.914 1.00 17.67 91 PRO B C 1
ATOM 6090 O O . PRO B 1 98 ? 25.291 14.432 6.692 1.00 18.11 91 PRO B O 1
ATOM 6094 N N . TYR B 1 99 ? 26.036 14.285 8.820 1.00 16.43 92 TYR B N 1
ATOM 6095 C CA . TYR B 1 99 ? 27.348 13.761 8.464 1.00 19.45 92 TYR B CA 1
ATOM 6096 C C . TYR B 1 99 ? 27.218 12.460 7.663 1.00 21.63 92 TYR B C 1
ATOM 6097 O O . TYR B 1 99 ? 26.483 11.545 8.049 1.00 20.62 92 TYR B O 1
ATOM 6106 N N . ASP B 1 100 ? 27.929 12.398 6.540 1.00 16.00 93 ASP B N 1
ATOM 6107 C CA . ASP B 1 100 ? 27.958 11.211 5.705 1.00 16.67 93 ASP B CA 1
ATOM 6108 C C . ASP B 1 100 ? 29.411 10.821 5.476 1.00 20.03 93 ASP B C 1
ATOM 6109 O O . ASP B 1 100 ? 30.131 11.494 4.747 1.00 15.45 93 ASP B O 1
ATOM 6114 N N . PRO B 1 101 ? 29.850 9.719 6.098 1.00 19.93 94 PRO B N 1
ATOM 6115 C CA . PRO B 1 101 ? 31.273 9.356 6.001 1.00 21.29 94 PRO B CA 1
ATOM 6116 C C . PRO B 1 101 ? 31.700 9.074 4.566 1.00 16.22 94 PRO B C 1
ATOM 6117 O O . PRO B 1 101 ? 32.883 9.132 4.269 1.00 18.80 94 PRO B O 1
ATOM 6121 N N . ARG B 1 102 ? 30.759 8.796 3.674 1.00 16.97 95 ARG B N 1
ATOM 6122 C CA . ARG B 1 102 ? 31.156 8.568 2.295 1.00 18.05 95 ARG B CA 1
ATOM 6123 C C . ARG B 1 102 ? 31.567 9.872 1.621 1.00 19.65 95 ARG B C 1
ATOM 6124 O O . ARG B 1 102 ? 32.368 9.876 0.696 1.00 20.88 95 ARG B O 1
ATOM 6126 N N . ARG B 1 103 ? 31.052 10.989 2.106 1.00 17.68 96 ARG B N 1
ATOM 6127 C CA . ARG B 1 103 ? 31.284 12.226 1.389 1.00 21.52 96 ARG B CA 1
ATOM 6128 C C . ARG B 1 103 ? 31.966 13.291 2.213 1.00 18.02 96 ARG B C 1
ATOM 6129 O O . ARG B 1 103 ? 32.577 14.178 1.655 1.00 17.30 96 ARG B O 1
ATOM 6137 N N . ASP B 1 104 ? 31.870 13.183 3.532 1.00 16.75 97 ASP B N 1
ATOM 6138 C CA . ASP B 1 104 ? 32.392 14.217 4.442 1.00 16.79 97 ASP B CA 1
ATOM 6139 C C . ASP B 1 104 ? 33.608 13.760 5.229 1.00 16.63 97 ASP B C 1
ATOM 6140 O O . ASP B 1 104 ? 33.730 12.570 5.548 1.00 17.50 97 ASP B O 1
ATOM 6145 N N . LEU B 1 105 ? 34.483 14.715 5.563 1.00 17.78 98 LEU B N 1
ATOM 6146 C CA . LEU B 1 105 ? 35.656 14.453 6.399 1.00 13.41 98 LEU B CA 1
ATOM 6147 C C . LEU B 1 105 ? 35.910 15.647 7.300 1.00 16.43 98 LEU B C 1
ATOM 6148 O O . LEU B 1 105 ? 35.975 16.802 6.837 1.00 12.23 98 LEU B O 1
ATOM 6153 N N . PHE B 1 106 ? 36.065 15.366 8.587 1.00 14.04 99 PHE B N 1
ATOM 6154 C CA . PHE B 1 106 ? 36.320 16.420 9.546 1.00 13.81 99 PHE B CA 1
ATOM 6155 C C . PHE B 1 106 ? 37.147 15.897 10.700 1.00 11.73 99 PHE B C 1
ATOM 6156 O O . PHE B 1 106 ? 37.325 14.680 10.857 1.00 10.78 99 PHE B O 1
ATOM 6164 N N . ARG B 1 107 ? 37.686 16.818 11.497 1.00 10.97 100 ARG B N 1
ATOM 6165 C CA . ARG B 1 107 ? 38.403 16.431 12.705 1.00 13.96 100 ARG B CA 1
ATOM 6166 C C . ARG B 1 107 ? 38.127 17.499 13.758 1.00 15.60 100 ARG B C 1
ATOM 6167 O O . ARG B 1 107 ? 37.705 18.604 13.425 1.00 13.92 100 ARG B O 1
ATOM 6175 N N . VAL B 1 108 ? 38.312 17.162 15.029 1.00 15.06 101 VAL B N 1
ATOM 6176 C CA . VAL B 1 108 ? 38.316 18.175 16.082 1.00 11.11 101 VAL B CA 1
ATOM 6177 C C . VAL B 1 108 ? 39.762 18.631 16.258 1.00 13.17 101 VAL B C 1
ATOM 6178 O O . VAL B 1 108 ? 40.691 17.865 15.970 1.00 15.87 101 VAL B O 1
ATOM 6182 N N . GLU B 1 109 ? 39.957 19.880 16.707 1.00 15.16 102 GLU B N 1
ATOM 6183 C CA . GLU B 1 109 ? 41.290 20.417 16.972 1.00 16.48 102 GLU B CA 1
ATOM 6184 C C . GLU B 1 109 ? 41.345 21.026 18.388 1.00 14.49 102 GLU B C 1
ATOM 6185 O O . GLU B 1 109 ? 40.415 21.700 18.803 1.00 13.74 102 GLU B O 1
ATOM 6191 N N . TYR B 1 110 ? 42.412 20.755 19.127 1.00 11.62 103 TYR B N 1
ATOM 6192 C CA . TYR B 1 110 ? 42.651 21.458 20.390 1.00 12.89 103 TYR B CA 1
ATOM 6193 C C . TYR B 1 110 ? 43.938 22.201 20.236 1.00 9.26 103 TYR B C 1
ATOM 6194 O O . TYR B 1 110 ? 44.926 21.653 19.736 1.00 12.08 103 TYR B O 1
ATOM 6203 N N . VAL B 1 111 ? 43.912 23.467 20.635 1.00 10.04 104 VAL B N 1
ATOM 6204 C CA . VAL B 1 111 ? 44.981 24.375 20.326 1.00 11.75 104 VAL B CA 1
ATOM 6205 C C . VAL B 1 111 ? 45.325 25.207 21.582 1.00 12.79 104 VAL B C 1
ATOM 6206 O O . VAL B 1 111 ? 44.436 25.629 22.330 1.00 10.33 104 VAL B O 1
ATOM 6210 N N . ILE B 1 112 ? 46.617 25.394 21.826 1.00 10.79 105 ILE B N 1
ATOM 6211 C CA . ILE B 1 112 ? 47.052 26.135 23.004 1.00 12.40 105 ILE B CA 1
ATOM 6212 C C . ILE B 1 112 ? 48.279 26.998 22.716 1.00 13.55 105 ILE B C 1
ATOM 6213 O O . ILE B 1 112 ? 49.257 26.535 22.118 1.00 14.56 105 ILE B O 1
ATOM 6218 N N . GLY B 1 113 ? 48.219 28.270 23.133 1.00 14.26 106 GLY B N 1
ATOM 6219 C CA . GLY B 1 113 ? 49.327 29.195 22.935 1.00 13.53 106 GLY B CA 1
ATOM 6220 C C . GLY B 1 113 ? 49.242 30.002 21.646 1.00 18.33 106 GLY B C 1
ATOM 6221 O O . GLY B 1 113 ? 48.348 29.801 20.808 1.00 17.92 106 GLY B O 1
ATOM 6222 N N . ARG B 1 114 ? 50.183 30.919 21.477 1.00 20.43 107 ARG B N 1
ATOM 6223 C CA . ARG B 1 114 ? 50.184 31.763 20.292 1.00 20.47 107 ARG B CA 1
ATOM 6224 C C . ARG B 1 114 ? 50.957 31.102 19.165 1.00 18.43 107 ARG B C 1
ATOM 6225 O O . ARG B 1 114 ? 50.739 31.418 18.010 1.00 16.78 107 ARG B O 1
ATOM 6227 N N . TYR B 1 115 ? 51.883 30.205 19.506 1.00 16.83 108 TYR B N 1
ATOM 6228 C CA . TYR B 1 115 ? 52.679 29.515 18.496 1.00 18.15 108 TYR B CA 1
ATOM 6229 C C . TYR B 1 115 ? 52.508 27.996 18.528 1.00 19.37 108 TYR B C 1
ATOM 6230 O O . TYR B 1 115 ? 53.491 27.272 18.715 1.00 20.81 108 TYR B O 1
ATOM 6239 N N . PRO B 1 116 ? 51.264 27.502 18.357 1.00 13.98 109 PRO B N 1
ATOM 6240 C CA . PRO B 1 116 ? 51.129 26.043 18.500 1.00 17.29 109 PRO B CA 1
ATOM 6241 C C . PRO B 1 116 ? 51.788 25.286 17.363 1.00 22.77 109 PRO B C 1
ATOM 6242 O O . PRO B 1 116 ? 51.839 25.779 16.226 1.00 22.32 109 PRO B O 1
ATOM 6246 N N . GLN B 1 117 ? 52.272 24.089 17.674 1.00 18.60 110 GLN B N 1
ATOM 6247 C CA . GLN B 1 117 ? 52.867 23.218 16.681 1.00 18.79 110 GLN B CA 1
ATOM 6248 C C . GLN B 1 117 ? 52.486 21.784 16.973 1.00 18.55 110 GLN B C 1
ATOM 6249 O O . GLN B 1 117 ? 52.471 21.347 18.134 1.00 14.06 110 GLN B O 1
ATOM 6255 N N . GLU B 1 118 ? 52.202 21.036 15.919 1.00 16.45 111 GLU B N 1
ATOM 6256 C CA . GLU B 1 118 ? 51.804 19.650 16.105 1.00 16.27 111 GLU B CA 1
ATOM 6257 C C . GLU B 1 118 ? 52.903 18.820 16.774 1.00 17.54 111 GLU B C 1
ATOM 6258 O O . GLU B 1 118 ? 52.632 18.080 17.722 1.00 19.03 111 GLU B O 1
ATOM 6264 N N . ASN B 1 119 ? 54.148 18.952 16.309 1.00 20.78 112 ASN B N 1
ATOM 6265 C CA . ASN B 1 119 ? 55.248 18.189 16.909 1.00 21.29 112 ASN B CA 1
ATOM 6266 C C . ASN B 1 119 ? 55.672 18.606 18.344 1.00 27.09 112 ASN B C 1
ATOM 6267 O O . ASN B 1 119 ? 56.606 18.034 18.914 1.00 26.46 112 ASN B O 1
ATOM 6272 N N . LYS B 1 120 ? 54.980 19.584 18.921 1.00 20.53 113 LYS B N 1
ATOM 6273 C CA . LYS B 1 120 ? 55.217 19.982 20.302 1.00 17.94 113 LYS B CA 1
ATOM 6274 C C . LYS B 1 120 ? 54.018 19.677 21.194 1.00 20.12 113 LYS B C 1
ATOM 6275 O O . LYS B 1 120 ? 54.019 20.035 22.372 1.00 21.10 113 LYS B O 1
ATOM 6281 N N . GLY B 1 121 ? 52.986 19.037 20.648 1.00 17.20 114 GLY B N 1
ATOM 6282 C CA . GLY B 1 121 ? 51.791 18.753 21.440 1.00 17.55 114 GLY B CA 1
ATOM 6283 C C . GLY B 1 121 ? 50.840 19.937 21.675 1.00 15.47 114 GLY B C 1
ATOM 6284 O O . GLY B 1 121 ? 49.834 19.806 22.390 1.00 12.97 114 GLY B O 1
ATOM 6285 N N . THR B 1 122 ? 51.117 21.079 21.049 1.00 15.06 115 THR B N 1
ATOM 6286 C CA . THR B 1 122 ? 50.297 22.282 21.254 1.00 12.79 115 THR B CA 1
ATOM 6287 C C . THR B 1 122 ? 49.256 22.586 20.143 1.00 13.99 115 THR B C 1
ATOM 6288 O O . THR B 1 122 ? 48.366 23.421 20.328 1.00 14.60 115 THR B O 1
ATOM 6292 N N . TYR B 1 123 ? 49.380 21.913 19.002 1.00 14.08 116 TYR B N 1
ATOM 6293 C CA . TYR B 1 123 ? 48.271 21.790 18.051 1.00 13.90 116 TYR B CA 1
ATOM 6294 C C . TYR B 1 123 ? 47.916 20.311 18.016 1.00 12.68 116 TYR B C 1
ATOM 6295 O O . TYR B 1 123 ? 48.756 19.492 17.695 1.00 15.17 116 TYR B O 1
ATOM 6304 N N . ILE B 1 124 ? 46.701 19.976 18.427 1.00 10.22 117 ILE B N 1
ATOM 6305 C CA . ILE B 1 124 ? 46.322 18.584 18.606 1.00 9.15 117 ILE B CA 1
ATOM 6306 C C . ILE B 1 124 ? 45.174 18.230 17.656 1.00 10.16 117 ILE B C 1
ATOM 6307 O O . ILE B 1 124 ? 44.011 18.564 17.915 1.00 12.30 117 ILE B O 1
ATOM 6312 N N . PRO B 1 125 ? 45.491 17.582 16.540 1.00 13.73 118 PRO B N 1
ATOM 6313 C CA . PRO B 1 125 ? 44.399 17.101 15.678 1.00 15.46 118 PRO B CA 1
ATOM 6314 C C . PRO B 1 125 ? 43.743 15.850 16.260 1.00 15.50 118 PRO B C 1
ATOM 6315 O O . PRO B 1 125 ? 44.434 14.965 16.747 1.00 15.17 118 PRO B O 1
ATOM 6319 N N . VAL B 1 126 ? 42.418 15.797 16.233 1.00 13.08 119 VAL B N 1
ATOM 6320 C CA . VAL B 1 126 ? 41.676 14.682 16.794 1.00 15.50 119 VAL B CA 1
ATOM 6321 C C . VAL B 1 126 ? 40.844 14.054 15.663 1.00 10.14 119 VAL B C 1
ATOM 6322 O O . VAL B 1 126 ? 39.750 14.541 15.330 1.00 15.65 119 VAL B O 1
ATOM 6326 N N . PRO B 1 127 ? 41.389 13.011 15.043 1.00 11.90 120 PRO B N 1
ATOM 6327 C CA . PRO B 1 127 ? 40.705 12.348 13.917 1.00 15.10 120 PRO B CA 1
ATOM 6328 C C . PRO B 1 127 ? 39.454 11.609 14.374 1.00 17.76 120 PRO B C 1
ATOM 6329 O O . PRO B 1 127 ? 39.397 11.086 15.509 1.00 15.18 120 PRO B O 1
ATOM 6333 N N . ILE B 1 128 ? 38.460 11.556 13.495 1.00 17.44 121 ILE B N 1
ATOM 6334 C CA . ILE B 1 128 ? 37.301 10.723 13.738 1.00 16.84 121 ILE B CA 1
ATOM 6335 C C . ILE B 1 128 ? 37.619 9.293 13.285 1.00 17.87 121 ILE B C 1
ATOM 6336 O O . ILE B 1 128 ? 37.765 9.022 12.096 1.00 17.39 121 ILE B O 1
ATOM 6341 N N . VAL B 1 129 ? 37.715 8.388 14.247 1.00 16.26 122 VAL B N 1
ATOM 6342 C CA . VAL B 1 129 ? 38.216 7.043 14.004 1.00 17.87 122 VAL B CA 1
ATOM 6343 C C . VAL B 1 129 ? 37.156 5.967 14.198 1.00 19.37 122 VAL B C 1
ATOM 6344 O O . VAL B 1 129 ? 36.123 6.214 14.825 1.00 22.33 122 VAL B O 1
ATOM 6348 N N . SER B 1 130 ? 37.406 4.776 13.639 1.00 18.39 123 SER B N 1
ATOM 6349 C CA . SER B 1 130 ? 36.525 3.618 13.822 1.00 25.33 123 SER B CA 1
ATOM 6350 C C . SER B 1 130 ? 36.546 3.122 15.265 1.00 25.61 123 SER B C 1
ATOM 6351 O O . SER B 1 130 ? 35.500 2.854 15.867 1.00 26.64 123 SER B O 1
ATOM 6354 N N . GLU B 1 131 ? 37.747 2.957 15.804 1.00 24.18 124 GLU B N 1
ATOM 6355 C CA . GLU B 1 131 ? 37.889 2.546 17.200 1.00 28.96 124 GLU B CA 1
ATOM 6356 C C . GLU B 1 131 ? 38.975 3.357 17.883 1.00 25.01 124 GLU B C 1
ATOM 6357 O O . GLU B 1 131 ? 40.043 3.567 17.310 1.00 25.63 124 GLU B O 1
ATOM 6363 N N . LEU B 1 132 ? 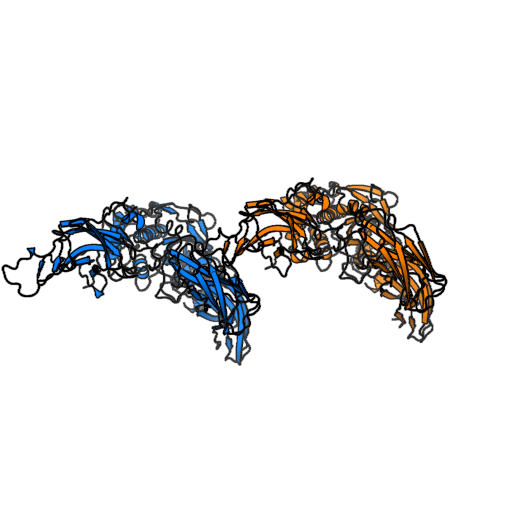38.701 3.813 19.102 1.00 24.36 125 LEU B N 1
ATOM 6364 C CA . LEU B 1 132 ? 39.707 4.515 19.892 1.00 21.84 125 LEU B CA 1
ATOM 6365 C C . LEU B 1 132 ? 40.905 3.595 20.144 1.00 24.70 125 LEU B C 1
ATOM 6366 O O . LEU B 1 132 ? 40.733 2.387 20.346 1.00 21.66 125 LEU B O 1
ATOM 6371 N N . GLN B 1 133 ? 42.107 4.175 20.122 1.00 23.04 126 GLN B N 1
ATOM 6372 C CA . GLN B 1 133 ? 43.355 3.440 20.308 1.00 23.71 126 GLN B CA 1
ATOM 6373 C C . GLN B 1 133 ? 43.947 3.785 21.681 1.00 24.53 126 GLN B C 1
ATOM 6374 O O . GLN B 1 133 ? 43.989 4.960 22.090 1.00 19.59 126 GLN B O 1
ATOM 6380 N N . SER B 1 134 ? 44.401 2.772 22.398 1.00 24.65 127 SER B N 1
ATOM 6381 C CA . SER B 1 134 ? 44.912 3.011 23.749 1.00 25.88 127 SER B CA 1
ATOM 6382 C C . SER B 1 134 ? 46.005 4.094 23.776 1.00 21.55 127 SER B C 1
ATOM 6383 O O . SER B 1 134 ? 46.973 4.033 23.021 1.00 24.36 127 SER B O 1
ATOM 6386 N N . GLY B 1 135 ? 45.825 5.095 24.628 1.00 21.53 128 GLY B N 1
ATOM 6387 C CA . GLY B 1 135 ? 46.806 6.162 24.796 1.00 20.22 128 GLY B CA 1
ATOM 6388 C C . GLY B 1 135 ? 46.821 7.273 23.740 1.00 22.07 128 GLY B C 1
ATOM 6389 O O . GLY B 1 135 ? 47.585 8.228 23.869 1.00 22.58 128 GLY B O 1
ATOM 6390 N N . LYS B 1 136 ? 45.983 7.168 22.708 1.00 19.79 129 LYS B N 1
ATOM 6391 C CA . LYS B 1 136 ? 46.0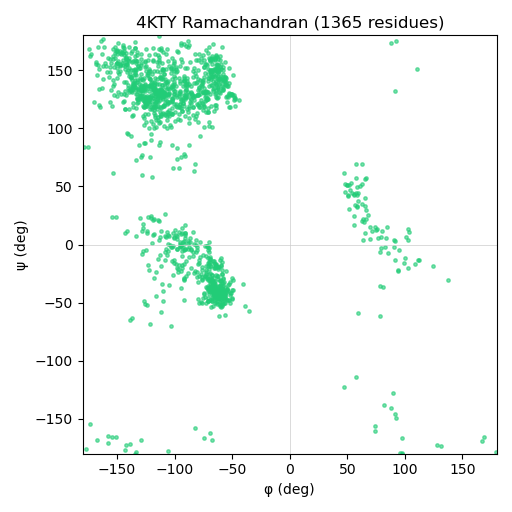38 8.106 21.577 1.00 16.31 129 LYS B CA 1
ATOM 6392 C C . LYS B 1 136 ? 44.805 9.000 21.476 1.00 17.37 129 LYS B C 1
ATOM 6393 O O . LYS B 1 136 ? 43.688 8.571 21.781 1.00 18.45 129 LYS B O 1
ATOM 6395 N N . TRP B 1 137 ? 45.018 10.250 21.061 1.00 15.39 130 TRP B N 1
ATOM 6396 C CA . TRP B 1 137 ? 43.919 11.143 20.797 1.00 13.48 130 TRP B CA 1
ATOM 6397 C C . TRP B 1 137 ? 43.097 10.556 19.653 1.00 14.43 130 TRP B C 1
ATOM 6398 O O . TRP B 1 137 ? 43.656 10.122 18.648 1.00 13.88 130 TRP B O 1
ATOM 6409 N N . GLY B 1 138 ? 41.781 10.554 19.821 1.00 11.73 131 GLY B N 1
ATOM 6410 C CA . GLY B 1 138 ? 40.872 10.168 18.764 1.00 15.85 131 GLY B CA 1
ATOM 6411 C C . GLY B 1 138 ? 39.459 10.450 19.232 1.00 16.38 131 GLY B C 1
ATOM 6412 O O . GLY B 1 138 ? 39.223 10.681 20.428 1.00 15.02 131 GLY B O 1
ATOM 6413 N N . ALA B 1 139 ? 38.531 10.475 18.286 1.00 14.12 132 ALA B N 1
ATOM 6414 C CA . ALA B 1 139 ? 37.118 10.681 18.578 1.00 12.48 132 ALA B CA 1
ATOM 6415 C C . ALA B 1 139 ? 36.320 9.631 17.829 1.00 18.38 132 ALA B C 1
ATOM 6416 O O . ALA B 1 139 ? 36.506 9.439 16.617 1.00 19.02 132 ALA B O 1
ATOM 6418 N N . LYS B 1 140 ? 35.434 8.945 18.546 1.00 17.85 133 LYS B N 1
ATOM 6419 C CA . LYS B 1 140 ? 34.582 7.949 17.920 1.00 20.39 133 LYS B CA 1
ATOM 6420 C C . LYS B 1 140 ? 33.117 8.393 17.903 1.00 20.95 133 LYS B C 1
ATOM 6421 O O . LYS B 1 140 ? 32.582 8.834 18.914 1.00 21.49 133 LYS B O 1
ATOM 6427 N N . ILE B 1 141 ? 32.463 8.261 16.760 1.00 21.77 134 ILE B N 1
ATOM 6428 C CA . ILE B 1 141 ? 31.031 8.549 16.700 1.00 21.97 134 ILE B CA 1
ATOM 6429 C C . ILE B 1 141 ? 30.252 7.447 17.393 1.00 23.44 134 ILE B C 1
ATOM 6430 O O . ILE B 1 141 ? 30.226 6.313 16.926 1.00 24.07 134 ILE B O 1
ATOM 6435 N N . VAL B 1 142 ? 29.603 7.766 18.502 1.00 23.24 135 VAL B N 1
ATOM 6436 C CA . VAL B 1 142 ? 28.861 6.746 19.235 1.00 25.15 135 VAL B CA 1
ATOM 6437 C C . VAL B 1 142 ? 27.364 6.925 19.041 1.00 27.19 135 VAL B C 1
ATOM 6438 O O . VAL B 1 142 ? 26.582 6.087 19.461 1.00 27.19 135 VAL B O 1
ATOM 6442 N N . MET B 1 143 ? 26.973 8.035 18.429 1.00 26.12 136 MET B N 1
ATOM 6443 C CA A MET B 1 143 ? 25.579 8.259 18.075 0.49 30.52 136 MET B CA 1
ATOM 6444 C CA B MET B 1 143 ? 25.574 8.296 18.112 0.51 30.74 136 MET B CA 1
ATOM 6445 C C . MET B 1 143 ? 25.444 9.225 16.904 1.00 29.30 136 MET B C 1
ATOM 6446 O O . MET B 1 143 ? 26.169 10.215 16.806 1.00 28.99 136 MET B O 1
ATOM 6455 N N . ARG B 1 144 ? 24.529 8.893 15.994 1.00 32.95 137 ARG B N 1
ATOM 6456 C CA . ARG B 1 144 ? 24.143 9.760 14.874 1.00 32.77 137 ARG B CA 1
ATOM 6457 C C . ARG B 1 144 ? 22.624 9.901 14.964 1.00 37.05 137 ARG B C 1
ATOM 6458 O O . ARG B 1 144 ? 21.913 8.890 15.005 1.00 42.11 137 ARG B O 1
ATOM 6466 N N . GLU B 1 145 ? 22.120 11.133 15.009 1.00 35.60 138 GLU B N 1
ATOM 6467 C CA . GLU B 1 145 ? 20.670 11.375 15.038 1.00 38.78 138 GLU B CA 1
ATOM 6468 C C . GLU B 1 145 ? 20.344 12.711 14.378 1.00 35.87 138 GLU B C 1
ATOM 6469 O O . GLU B 1 145 ? 20.928 13.735 14.739 1.00 34.34 138 GLU B O 1
ATOM 6471 N N . ASP B 1 146 ? 19.414 12.699 13.424 1.00 34.03 139 ASP B N 1
ATOM 6472 C CA . ASP B 1 146 ? 19.147 13.869 12.576 1.00 32.12 139 ASP B CA 1
ATOM 6473 C C . ASP B 1 146 ? 20.451 14.456 12.049 1.00 25.99 139 ASP B C 1
ATOM 6474 O O . ASP B 1 146 ? 21.233 13.748 11.412 1.00 24.97 139 ASP B O 1
ATOM 6476 N N . ARG B 1 147 ? 20.705 15.734 12.333 1.00 25.92 140 ARG B N 1
ATOM 6477 C CA . ARG B 1 147 ? 21.925 16.390 11.863 1.00 26.62 140 ARG B CA 1
ATOM 6478 C C . ARG B 1 147 ? 23.060 16.357 12.889 1.00 25.06 140 ARG B C 1
ATOM 6479 O O . ARG B 1 147 ? 24.084 17.014 12.713 1.00 22.93 140 ARG B O 1
ATOM 6487 N N . SER B 1 148 ? 22.869 15.604 13.966 1.00 25.27 141 SER B N 1
ATOM 6488 C CA . SER B 1 148 ? 23.848 15.558 15.056 1.00 25.20 141 SER B CA 1
ATOM 6489 C C . SER B 1 148 ? 24.699 14.294 15.052 1.00 23.23 141 SER B C 1
ATOM 6490 O O . SER B 1 148 ? 24.227 13.221 14.668 1.00 20.75 141 SER B O 1
ATOM 6493 N N . VAL B 1 149 ? 25.947 14.420 15.500 1.00 16.99 142 VAL B N 1
ATOM 6494 C CA . VAL B 1 149 ? 26.753 13.251 15.824 1.00 20.72 142 VAL B CA 1
ATOM 6495 C C . VAL B 1 149 ? 27.281 13.420 17.241 1.00 22.14 142 VAL B C 1
ATOM 6496 O O . VAL B 1 149 ? 27.744 14.498 17.602 1.00 19.56 142 VAL B O 1
ATOM 6500 N N . ARG B 1 150 ? 27.158 12.376 18.056 1.00 22.40 143 ARG B N 1
ATOM 6501 C CA . ARG B 1 150 ? 27.781 12.377 19.371 1.00 21.09 143 ARG B CA 1
ATOM 6502 C C . ARG B 1 150 ? 29.139 11.672 19.284 1.00 19.59 143 ARG B C 1
ATOM 6503 O O . ARG B 1 150 ? 29.258 10.572 18.708 1.00 20.17 143 ARG B O 1
ATOM 6511 N N . LEU B 1 151 ? 30.158 12.313 19.845 1.00 16.73 144 LEU B N 1
ATOM 6512 C CA . LEU B 1 151 ? 31.503 11.768 19.799 1.00 17.52 144 LEU B CA 1
ATOM 6513 C C . LEU B 1 151 ? 31.943 11.355 21.195 1.00 19.35 144 LEU B C 1
ATOM 6514 O O . LEU B 1 151 ? 31.648 12.034 22.184 1.00 18.87 144 LEU B O 1
ATOM 6519 N N . SER B 1 152 ? 32.671 10.249 21.268 1.00 17.37 145 SER B N 1
ATOM 6520 C CA . SER B 1 152 ? 33.468 9.974 22.447 1.00 17.52 145 SER B CA 1
ATOM 6521 C C . SER B 1 152 ? 34.898 10.365 22.126 1.00 17.97 145 SER B C 1
ATOM 6522 O O . SER B 1 152 ? 35.546 9.765 21.268 1.00 17.67 145 SER B O 1
ATOM 6525 N N . ILE B 1 153 ? 35.388 11.385 22.813 1.00 17.85 146 ILE B N 1
ATOM 6526 C CA . ILE B 1 153 ? 36.720 11.887 22.577 1.00 19.30 146 ILE B CA 1
ATOM 6527 C C . ILE B 1 153 ? 37.678 11.357 23.646 1.00 22.59 146 ILE B C 1
ATOM 6528 O O . ILE B 1 153 ? 37.405 11.457 24.845 1.00 20.28 146 ILE B O 1
ATOM 6533 N N . GLN B 1 154 ? 38.800 10.800 23.202 1.00 18.68 147 GLN B N 1
ATOM 6534 C CA . GLN B 1 154 ? 39.834 10.343 24.113 1.00 16.38 147 GLN B CA 1
ATOM 6535 C C . GLN B 1 154 ? 41.106 11.168 23.953 1.00 17.04 147 GLN B C 1
ATOM 6536 O O . GLN B 1 154 ? 41.548 11.416 22.838 1.00 16.22 147 GLN B O 1
ATOM 6542 N N . SER B 1 155 ? 41.665 11.626 25.073 1.00 19.09 148 SER B N 1
ATOM 6543 C CA . SER B 1 155 ? 42.901 12.404 25.068 1.00 18.27 148 SER B CA 1
ATOM 6544 C C . SER B 1 155 ? 44.072 11.521 25.479 1.00 16.37 148 SER B C 1
ATOM 6545 O O . SER B 1 155 ? 43.876 10.454 26.070 1.00 16.58 148 SER B O 1
ATOM 6548 N N . SER B 1 156 ? 45.284 11.956 25.146 1.00 14.85 149 SER B N 1
ATOM 6549 C CA . SER B 1 156 ? 46.483 11.224 25.552 1.00 15.93 149 SER B CA 1
ATOM 6550 C C . SER B 1 156 ? 46.779 11.440 27.043 1.00 11.88 149 SER B C 1
ATOM 6551 O O . SER B 1 156 ? 46.654 12.558 27.549 1.00 11.37 149 SER B O 1
ATOM 6554 N N . PRO B 1 157 ? 47.198 10.372 27.751 1.00 14.92 150 PRO B N 1
ATOM 6555 C CA . PRO B 1 157 ? 47.527 10.527 29.173 1.00 16.32 150 PRO B CA 1
ATOM 6556 C C . PRO B 1 157 ? 48.822 11.315 29.417 1.00 16.37 150 PRO B C 1
ATOM 6557 O O . PRO B 1 157 ? 49.198 11.528 30.585 1.00 15.08 150 PRO B O 1
ATOM 6561 N N . LYS B 1 158 ? 49.496 11.706 28.337 1.00 13.75 151 LYS B N 1
ATOM 6562 C CA . LYS B 1 158 ? 50.683 12.548 28.427 1.00 16.62 151 LYS B CA 1
ATOM 6563 C C . LYS B 1 158 ? 50.393 13.991 27.979 1.00 14.54 151 LYS B C 1
ATOM 6564 O O . LYS B 1 158 ? 51.319 14.787 27.860 1.00 16.94 151 LYS B O 1
ATOM 6570 N N . CYS B 1 159 ? 49.116 14.303 27.749 1.00 13.09 152 CYS B N 1
ATOM 6571 C CA . CYS B 1 159 ? 48.678 15.608 27.248 1.00 11.76 152 CYS B CA 1
ATOM 6572 C C . CYS B 1 159 ? 49.137 16.773 28.106 1.00 12.69 152 CYS B C 1
ATOM 6573 O O . CYS B 1 159 ? 49.120 16.708 29.340 1.00 11.46 152 CYS B O 1
ATOM 6576 N N . ILE B 1 160 ? 49.505 17.854 27.436 1.00 14.08 153 ILE B N 1
ATOM 6577 C CA . ILE B 1 160 ? 49.784 19.124 28.092 1.00 14.45 153 ILE B CA 1
ATOM 6578 C C . ILE B 1 160 ? 48.599 19.508 28.957 1.00 13.56 153 ILE B C 1
ATOM 6579 O O . ILE B 1 160 ? 47.447 19.351 28.550 1.00 13.72 153 ILE B O 1
ATOM 6584 N N . VAL B 1 161 ? 48.885 19.983 30.163 1.00 12.40 154 VAL B N 1
ATOM 6585 C CA . VAL B 1 161 ? 47.857 20.482 31.063 1.00 11.18 154 VAL B CA 1
ATOM 6586 C C . VAL B 1 161 ? 47.660 22.001 30.839 1.00 12.91 154 VAL B C 1
ATOM 6587 O O . VAL B 1 161 ? 48.621 22.789 30.865 1.00 13.30 154 VAL B O 1
ATOM 6591 N N . GLY B 1 162 ? 46.418 22.415 30.598 1.00 14.01 155 GLY B N 1
ATOM 6592 C CA . GLY B 1 162 ? 46.122 23.836 30.381 1.00 11.20 155 GLY B CA 1
ATOM 6593 C C . GLY B 1 162 ? 44.708 24.015 29.816 1.00 12.36 155 GLY B C 1
ATOM 6594 O O . GLY B 1 162 ? 43.888 23.067 29.781 1.00 11.51 155 GLY B O 1
ATOM 6595 N N . LYS B 1 163 ? 44.427 25.229 29.371 1.00 14.04 156 LYS B N 1
ATOM 6596 C CA . LYS B 1 163 ? 43.136 25.588 28.793 1.00 17.27 156 LYS B CA 1
ATOM 6597 C C . LYS B 1 163 ? 43.254 25.635 27.263 1.00 13.07 156 LYS B C 1
ATOM 6598 O O . LYS B 1 163 ? 43.912 26.521 26.711 1.00 12.82 156 LYS B O 1
ATOM 6604 N N . PHE B 1 164 ? 42.590 24.709 26.583 1.00 13.27 157 PHE B N 1
ATOM 6605 C CA . PHE B 1 164 ? 42.695 24.618 25.128 1.00 11.04 157 PHE B CA 1
ATOM 6606 C C . PHE B 1 164 ? 41.539 25.304 24.412 1.00 14.00 157 PHE B C 1
ATOM 6607 O O . PHE B 1 164 ? 40.405 25.336 24.915 1.00 16.19 157 PHE B O 1
ATOM 6615 N N . ARG B 1 165 ? 41.822 25.834 23.223 1.00 10.11 158 ARG B N 1
ATOM 6616 C CA . ARG B 1 165 ? 40.749 26.323 22.378 1.00 10.54 158 ARG B CA 1
ATOM 6617 C C . ARG B 1 165 ? 40.296 25.143 21.513 1.00 12.91 158 ARG B C 1
ATOM 6618 O O . ARG B 1 165 ? 41.131 24.351 21.083 1.00 11.18 158 ARG B O 1
ATOM 6626 N N . MET B 1 166 ? 38.986 25.000 21.314 1.00 16.32 159 MET B N 1
ATOM 6627 C CA . MET B 1 166 ? 38.433 23.877 20.528 1.00 15.48 159 MET B CA 1
ATOM 6628 C C . MET B 1 166 ? 37.971 24.359 19.173 1.00 14.03 159 MET B C 1
ATOM 6629 O O . MET B 1 166 ? 37.409 25.433 19.079 1.00 13.10 159 MET B O 1
ATOM 6634 N N . TYR B 1 167 ? 38.193 23.566 18.127 1.00 11.31 160 TYR B N 1
ATOM 6635 C CA . TYR B 1 167 ? 37.643 23.919 16.821 1.00 11.40 160 TYR B CA 1
ATOM 6636 C C . TYR B 1 167 ? 37.156 22.652 16.158 1.00 9.88 160 TYR B C 1
ATOM 6637 O O . TYR B 1 167 ? 37.576 21.543 16.516 1.00 10.33 160 TYR B O 1
ATOM 6646 N N . VAL B 1 168 ? 36.257 22.822 15.202 1.00 13.17 161 VAL B N 1
ATOM 6647 C CA . VAL B 1 168 ? 35.898 21.727 14.324 1.00 14.92 161 VAL B CA 1
ATOM 6648 C C . VAL B 1 168 ? 36.336 22.142 12.931 1.00 15.03 161 VAL B C 1
ATOM 6649 O O . VAL B 1 168 ? 35.920 23.179 12.423 1.00 14.55 161 VAL B O 1
ATOM 6653 N N . ALA B 1 169 ? 37.178 21.316 12.328 1.00 14.31 162 ALA B N 1
ATOM 6654 C CA . ALA B 1 169 ? 37.739 21.600 11.023 1.00 14.31 162 ALA B CA 1
ATOM 6655 C C . ALA B 1 169 ? 37.165 20.608 10.003 1.00 12.92 162 ALA B C 1
ATOM 6656 O O . ALA B 1 169 ? 37.344 19.405 10.132 1.00 14.26 162 ALA B O 1
ATOM 6658 N N . VAL B 1 170 ? 36.444 21.117 9.016 1.00 13.26 163 VAL B N 1
ATOM 6659 C CA . VAL B 1 170 ? 35.894 20.272 7.947 1.00 11.50 163 VAL B CA 1
ATOM 6660 C C . VAL B 1 170 ? 36.804 20.362 6.734 1.00 13.51 163 VAL B C 1
ATOM 6661 O O . VAL B 1 170 ? 37.150 21.477 6.279 1.00 12.11 163 VAL B O 1
ATOM 6665 N N . TRP B 1 171 ? 37.200 19.195 6.219 1.00 14.10 164 TRP B N 1
ATOM 6666 C CA . TRP B 1 171 ? 38.144 19.123 5.108 1.00 15.92 164 TRP B CA 1
ATOM 6667 C C . TRP B 1 171 ? 37.438 19.141 3.737 1.00 17.52 164 TRP B C 1
ATOM 6668 O O . TRP B 1 171 ? 36.539 18.348 3.496 1.00 22.87 164 TRP B O 1
ATOM 6679 N N . THR B 1 172 ? 37.839 20.059 2.851 1.00 14.91 165 THR B N 1
ATOM 6680 C CA . THR B 1 172 ? 37.238 20.150 1.512 1.00 12.02 165 THR B CA 1
ATOM 6681 C C . THR B 1 172 ? 38.344 20.053 0.466 1.00 15.02 165 THR B C 1
ATOM 6682 O O . THR B 1 172 ? 39.506 20.144 0.814 1.00 12.38 165 THR B O 1
ATOM 6686 N N . PRO B 1 173 ? 37.995 19.872 -0.825 1.00 17.42 166 PRO B N 1
ATOM 6687 C CA . PRO B 1 173 ? 39.051 19.913 -1.843 1.00 17.91 166 PRO B CA 1
ATOM 6688 C C . PRO B 1 173 ? 39.810 21.249 -1.888 1.00 16.49 166 PRO B C 1
ATOM 6689 O O . PRO B 1 173 ? 40.922 21.287 -2.427 1.00 17.32 166 PRO B O 1
ATOM 6693 N N . TYR B 1 174 ? 39.234 22.315 -1.330 1.00 14.99 167 TYR B N 1
ATOM 6694 C CA . TYR B 1 174 ? 39.776 23.665 -1.499 1.00 13.68 167 TYR B CA 1
ATOM 6695 C C . TYR B 1 174 ? 40.510 24.177 -0.257 1.00 17.86 167 TYR B C 1
ATOM 6696 O O . TYR B 1 174 ? 41.029 25.289 -0.265 1.00 17.31 167 TYR B O 1
ATOM 6705 N N . GLY B 1 175 ? 40.559 23.360 0.794 1.00 16.94 168 GLY B N 1
ATOM 6706 C CA . GLY B 1 175 ? 41.144 23.779 2.065 1.00 15.55 168 GLY B CA 1
ATOM 6707 C C . GLY B 1 175 ? 40.196 23.444 3.199 1.00 16.37 168 GLY B C 1
ATOM 6708 O O . GLY B 1 175 ? 39.165 22.790 2.998 1.00 19.38 168 GLY B O 1
ATOM 6709 N N . VAL B 1 176 ? 40.532 23.892 4.394 1.00 15.61 169 VAL B N 1
ATOM 6710 C CA . VAL B 1 176 ? 39.728 23.611 5.574 1.00 10.87 169 VAL B CA 1
ATOM 6711 C C . VAL B 1 176 ? 38.702 24.719 5.802 1.00 14.94 169 VAL B C 1
ATOM 6712 O O . VAL B 1 176 ? 39.007 25.907 5.629 1.00 16.47 169 VAL B O 1
ATOM 6716 N N . LEU B 1 177 ? 37.496 24.322 6.204 1.00 13.20 170 LEU B N 1
ATOM 6717 C CA . LEU B 1 177 ? 36.492 25.240 6.682 1.00 14.08 170 LEU B CA 1
ATOM 6718 C C . LEU B 1 177 ? 36.370 24.992 8.177 1.00 13.76 170 LEU B C 1
ATOM 6719 O O . LEU B 1 177 ? 36.054 23.884 8.617 1.00 13.47 170 LEU B O 1
ATOM 6724 N N . ARG B 1 178 ? 36.658 26.026 8.963 1.00 12.38 171 ARG B N 1
ATOM 6725 C CA . ARG B 1 178 ? 36.854 25.839 10.404 1.00 10.46 171 ARG B CA 1
ATOM 6726 C C . ARG B 1 178 ? 35.900 26.710 11.193 1.00 13.16 171 ARG B C 1
ATOM 6727 O O . ARG B 1 178 ? 35.568 27.818 10.763 1.00 14.39 171 ARG B O 1
ATOM 6735 N N . THR B 1 179 ? 35.440 26.222 12.339 1.00 11.39 172 THR B N 1
ATOM 6736 C CA . THR B 1 179 ? 34.605 27.039 13.222 1.00 14.60 172 THR B CA 1
ATOM 6737 C C . THR B 1 179 ? 35.343 28.291 13.702 1.00 15.67 172 THR B C 1
ATOM 6738 O O . THR B 1 179 ? 36.577 28.308 13.762 1.00 15.18 172 THR B O 1
ATOM 6742 N N . SER B 1 180 ? 34.561 29.329 14.008 1.00 12.08 173 SER B N 1
ATOM 6743 C CA . SER B 1 180 ? 35.053 30.587 14.569 1.00 17.99 173 SER B CA 1
ATOM 6744 C C . SER B 1 180 ? 35.536 30.402 16.000 1.00 17.35 173 SER B C 1
ATOM 6745 O O . SER B 1 180 ? 35.128 29.444 16.685 1.00 17.04 173 SER B O 1
ATOM 6748 N N . ARG B 1 181 ? 36.392 31.322 16.445 1.00 19.09 174 ARG B N 1
ATOM 67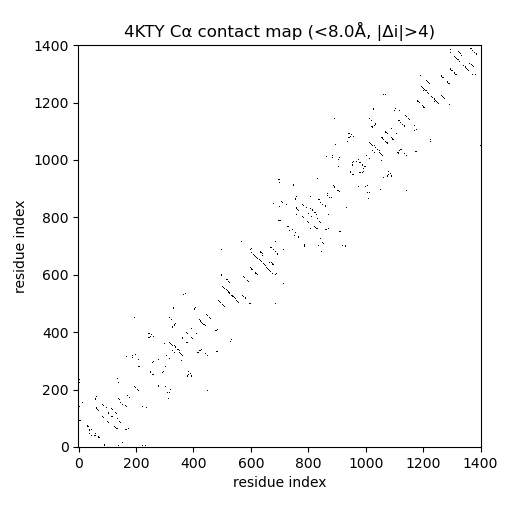49 C CA . ARG B 1 181 ? 36.814 31.367 17.848 1.00 16.37 174 ARG B CA 1
ATOM 6750 C C . ARG B 1 181 ? 35.558 31.340 18.691 1.00 15.00 174 ARG B C 1
ATOM 6751 O O . ARG B 1 181 ? 34.624 32.087 18.440 1.00 14.04 174 ARG B O 1
ATOM 6759 N N . ASN B 1 182 ? 35.508 30.449 19.665 1.00 14.89 175 ASN B N 1
ATOM 6760 C CA . ASN B 1 182 ? 34.346 30.376 20.538 1.00 17.14 175 ASN B CA 1
ATOM 6761 C C . ASN B 1 182 ? 34.775 30.098 21.975 1.00 15.98 175 ASN B C 1
ATOM 6762 O O . ASN B 1 182 ? 34.980 28.940 22.344 1.00 15.54 175 ASN B O 1
ATOM 6767 N N . PRO B 1 183 ? 34.900 31.158 22.791 1.00 18.13 176 PRO B N 1
ATOM 6768 C CA . PRO B 1 183 ? 35.407 30.977 24.166 1.00 18.63 176 PRO B CA 1
ATOM 6769 C C . PRO B 1 183 ? 34.556 30.020 24.998 1.00 18.97 176 PRO B C 1
ATOM 6770 O O . PRO B 1 183 ? 35.030 29.454 25.979 1.00 21.99 176 PRO B O 1
ATOM 6774 N N . GLU B 1 184 ? 33.303 29.835 24.609 1.00 21.14 177 GLU B N 1
ATOM 6775 C CA . GLU B 1 184 ? 32.406 28.968 25.364 1.00 22.04 177 GLU B CA 1
ATOM 6776 C C . GLU B 1 184 ? 32.766 27.490 25.242 1.00 16.75 177 GLU B C 1
ATOM 6777 O O . GLU B 1 184 ? 32.295 26.674 26.024 1.00 16.75 177 GLU B O 1
ATOM 6783 N N . THR B 1 185 ? 33.600 27.141 24.277 1.00 12.84 178 THR B N 1
ATOM 6784 C CA . THR B 1 185 ? 33.972 25.741 24.124 1.00 14.32 178 THR B CA 1
ATOM 6785 C C . THR B 1 185 ? 35.409 25.511 24.583 1.00 14.60 178 THR B C 1
ATOM 6786 O O . THR B 1 185 ? 35.923 24.424 24.439 1.00 14.83 178 THR B O 1
ATOM 6790 N N . ASP B 1 186 ? 36.044 26.534 25.157 1.00 12.94 179 ASP B N 1
ATOM 6791 C CA . ASP B 1 186 ? 37.401 26.358 25.673 1.00 14.04 179 ASP B CA 1
ATOM 6792 C C . ASP B 1 186 ? 37.362 25.237 26.693 1.00 14.57 179 ASP B C 1
ATOM 6793 O O . ASP B 1 186 ? 36.405 25.110 27.466 1.00 15.71 179 ASP B O 1
ATOM 6798 N N . THR B 1 187 ? 38.396 24.420 26.685 1.00 10.49 180 THR B N 1
ATOM 6799 C CA . THR B 1 187 ? 38.355 23.177 27.433 1.00 10.52 180 THR B CA 1
ATOM 6800 C C . THR B 1 187 ? 39.625 23.000 28.248 1.00 12.04 180 THR B C 1
ATOM 6801 O O . THR B 1 187 ? 40.740 23.018 27.704 1.00 13.16 180 THR B O 1
ATOM 6805 N N . TYR B 1 188 ? 39.458 22.869 29.561 1.00 11.19 181 TYR B N 1
ATOM 6806 C CA . TYR B 1 188 ? 40.606 22.637 30.426 1.00 12.71 181 TYR B CA 1
ATOM 6807 C C . TYR B 1 188 ? 40.910 21.150 30.479 1.00 13.83 181 TYR B C 1
ATOM 6808 O O . TYR B 1 188 ? 40.032 20.333 30.733 1.00 17.97 181 TYR B O 1
ATOM 6817 N N . ILE B 1 189 ? 42.174 20.800 30.274 1.00 15.07 182 ILE B N 1
ATOM 6818 C CA . ILE B 1 189 ? 42.592 19.422 30.427 1.00 12.59 182 ILE B CA 1
ATOM 6819 C C . ILE B 1 189 ? 43.572 19.336 31.604 1.00 15.26 182 ILE B C 1
ATOM 6820 O O . ILE B 1 189 ? 44.585 20.018 31.611 1.00 13.33 182 ILE B O 1
ATOM 6825 N N . LEU B 1 190 ? 43.259 18.504 32.595 1.00 14.25 183 LEU B N 1
ATOM 6826 C CA . LEU B 1 190 ? 44.049 18.472 33.821 1.00 12.66 183 LEU B CA 1
ATOM 6827 C C . LEU B 1 190 ? 44.787 17.153 33.981 1.00 18.04 183 LEU B C 1
ATOM 6828 O O . LEU B 1 190 ? 44.485 16.169 33.292 1.00 16.50 183 LEU B O 1
ATOM 6833 N N . PHE B 1 191 ? 45.719 17.106 34.932 1.00 17.01 184 PHE B N 1
ATOM 6834 C CA . PHE B 1 191 ? 46.315 15.832 35.344 1.00 14.39 184 PHE B CA 1
ATOM 6835 C C . PHE B 1 191 ? 45.249 14.841 35.850 1.00 16.02 184 PHE B C 1
ATOM 6836 O O . PHE B 1 191 ? 44.217 15.273 36.366 1.00 16.33 184 PHE B O 1
ATOM 6844 N N . ASN B 1 192 ? 45.503 13.526 35.731 1.00 14.51 185 ASN B N 1
ATOM 6845 C CA . ASN B 1 192 ? 44.480 12.522 36.031 1.00 14.51 185 ASN B CA 1
ATOM 6846 C C . ASN B 1 192 ? 44.956 11.399 36.963 1.00 17.25 185 ASN B C 1
ATOM 6847 O O . ASN B 1 192 ? 45.361 10.340 36.495 1.00 15.96 185 ASN B O 1
ATOM 6852 N N . PRO B 1 193 ? 44.881 11.622 38.287 1.00 18.30 186 PRO B N 1
ATOM 6853 C CA . PRO B 1 193 ? 45.242 10.591 39.273 1.00 18.18 186 PRO B CA 1
ATOM 6854 C C . PRO B 1 193 ? 44.419 9.306 39.182 1.00 19.26 186 PRO B C 1
ATOM 6855 O O . PRO B 1 193 ? 44.812 8.328 39.819 1.00 17.93 186 PRO B O 1
ATOM 6859 N N . TRP B 1 194 ? 43.325 9.308 38.416 1.00 20.68 187 TRP B N 1
ATOM 6860 C CA . TRP B 1 194 ? 42.445 8.142 38.282 1.00 17.95 187 TRP B CA 1
ATOM 6861 C C . TRP B 1 194 ? 42.816 7.275 37.071 1.00 17.94 187 TRP B C 1
ATOM 6862 O O . TRP B 1 194 ? 42.286 6.165 36.895 1.00 20.48 187 TRP B O 1
ATOM 6873 N N . CYS B 1 195 ? 43.704 7.793 36.225 1.00 18.60 188 CYS B N 1
ATOM 6874 C CA . CYS B 1 195 ? 44.063 7.118 34.980 1.00 16.92 188 CYS B CA 1
ATOM 6875 C C . CYS B 1 195 ? 45.363 6.350 35.152 1.00 17.93 188 CYS B C 1
ATOM 6876 O O . CYS B 1 195 ? 46.403 6.954 35.454 1.00 16.94 188 CYS B O 1
ATOM 6879 N N . GLU B 1 196 ? 45.304 5.023 34.964 1.00 18.52 189 GLU B N 1
ATOM 6880 C CA . GLU B 1 196 ? 46.418 4.145 35.333 1.00 19.38 189 GLU B CA 1
ATOM 6881 C C . GLU B 1 196 ? 47.650 4.404 34.479 1.00 18.83 189 GLU B C 1
ATOM 6882 O O . GLU B 1 196 ? 48.765 4.068 34.873 1.00 19.45 189 GLU B O 1
ATOM 6888 N N . ASP B 1 197 ? 47.445 5.023 33.318 1.00 17.90 190 ASP B N 1
ATOM 6889 C CA . ASP B 1 197 ? 48.534 5.389 32.418 1.00 19.97 190 ASP B CA 1
ATOM 6890 C C . ASP B 1 197 ? 49.090 6.811 32.659 1.00 22.24 190 ASP B C 1
ATOM 6891 O O . ASP B 1 197 ? 50.037 7.222 31.985 1.00 22.55 190 ASP B O 1
ATOM 6896 N N . ASP B 1 198 ? 48.490 7.565 33.577 1.00 19.96 191 ASP B N 1
ATOM 6897 C CA . ASP B 1 198 ? 48.988 8.919 33.877 1.00 18.49 191 ASP B CA 1
ATOM 6898 C C . ASP B 1 198 ? 50.169 8.838 34.833 1.00 15.53 191 ASP B C 1
ATOM 6899 O O . ASP B 1 198 ? 50.165 8.050 35.785 1.00 16.37 191 ASP B O 1
ATOM 6904 N N . ALA B 1 199 ? 51.176 9.665 34.578 1.00 16.23 192 ALA B N 1
ATOM 6905 C CA . ALA B 1 199 ? 52.306 9.833 35.499 1.00 17.61 192 ALA B CA 1
ATOM 6906 C C . ALA B 1 199 ? 51.895 10.093 36.955 1.00 17.82 192 ALA B C 1
ATOM 6907 O O . ALA B 1 199 ? 52.644 9.744 37.862 1.00 18.86 192 ALA B O 1
ATOM 6909 N N . VAL B 1 200 ? 50.726 10.700 37.191 1.00 16.51 193 VAL B N 1
ATOM 6910 C CA . VAL B 1 200 ? 50.279 10.965 38.578 1.00 15.38 193 VAL B CA 1
ATOM 6911 C C . VAL B 1 200 ? 49.258 9.967 39.123 1.00 19.13 193 VAL B C 1
ATOM 6912 O O . VAL B 1 200 ? 48.663 10.213 40.184 1.00 19.37 193 VAL B O 1
ATOM 6916 N N . TYR B 1 201 ? 49.066 8.847 38.416 1.00 16.59 194 TYR B N 1
ATOM 6917 C CA . TYR B 1 201 ? 48.152 7.799 38.864 1.00 17.52 194 TYR B CA 1
ATOM 6918 C C . TYR B 1 201 ? 48.383 7.442 40.336 1.00 18.62 194 TYR B C 1
ATOM 6919 O O . TYR B 1 201 ? 49.505 7.163 40.757 1.00 18.83 194 TYR B O 1
ATOM 6928 N N . LEU B 1 202 ? 47.305 7.488 41.106 1.00 18.80 195 LEU B N 1
ATOM 6929 C CA . LEU B 1 202 ? 47.311 7.083 42.502 1.00 22.40 195 LEU B CA 1
ATOM 6930 C C . LEU B 1 202 ? 46.201 6.062 42.659 1.00 22.51 195 LEU B C 1
ATOM 6931 O O . LEU B 1 202 ? 45.029 6.382 42.435 1.00 24.90 195 LEU B O 1
ATOM 6936 N N . ASP B 1 203 ? 46.549 4.829 43.039 1.00 22.16 196 ASP B N 1
ATOM 6937 C CA . ASP B 1 203 ? 45.623 3.702 42.842 1.00 25.41 196 ASP B CA 1
ATOM 6938 C C . ASP B 1 203 ? 44.573 3.505 43.937 1.00 29.13 196 ASP B C 1
ATOM 6939 O O . ASP B 1 203 ? 43.861 2.506 43.947 1.00 31.91 196 ASP B O 1
ATOM 6944 N N . ASN B 1 204 ? 44.460 4.478 44.831 1.00 28.37 197 ASN B N 1
ATOM 6945 C CA . ASN B 1 204 ? 43.656 4.340 46.048 1.00 29.09 197 ASN B CA 1
ATOM 6946 C C . ASN B 1 204 ? 42.630 5.470 46.116 1.00 27.90 197 ASN B C 1
ATOM 6947 O O . ASN B 1 204 ? 43.004 6.652 46.153 1.00 23.47 197 ASN B O 1
ATOM 6952 N N . GLU B 1 205 ? 41.348 5.117 46.134 1.00 25.57 198 GLU B N 1
ATOM 6953 C CA . GLU B 1 205 ? 40.306 6.138 46.045 1.00 28.91 198 GLU B CA 1
ATOM 6954 C C . GLU B 1 205 ? 40.338 7.096 47.236 1.00 25.19 198 GLU B C 1
ATOM 6955 O O . GLU B 1 205 ? 40.201 8.304 47.064 1.00 24.20 198 GLU B O 1
ATOM 6961 N N . LYS B 1 206 ? 40.524 6.548 48.433 1.00 26.43 199 LYS B N 1
ATOM 6962 C CA . LYS B 1 206 ? 40.595 7.364 49.641 1.00 30.51 199 LYS B CA 1
ATOM 6963 C C . LYS B 1 206 ? 41.746 8.365 49.559 1.00 31.04 199 LYS B C 1
ATOM 6964 O O . LYS B 1 206 ? 41.617 9.511 49.991 1.00 24.76 199 LYS B O 1
ATOM 6966 N N . GLU B 1 207 ? 42.871 7.935 49.007 1.00 27.56 200 GLU B N 1
ATOM 6967 C CA . GLU B 1 207 ? 44.002 8.838 48.873 1.00 24.77 200 GLU B CA 1
ATOM 6968 C C . GLU B 1 207 ? 43.735 9.915 47.808 1.00 23.90 200 GLU B C 1
ATOM 6969 O O . GLU B 1 207 ? 44.108 11.092 47.982 1.00 21.12 200 GLU B O 1
ATOM 6975 N N . ARG B 1 208 ? 43.105 9.512 46.707 1.00 21.64 201 ARG B N 1
ATOM 6976 C CA . ARG B 1 208 ? 42.721 10.468 45.676 1.00 23.86 201 ARG B CA 1
ATOM 6977 C C . ARG B 1 208 ? 41.794 11.541 46.233 1.00 26.20 201 ARG B C 1
ATOM 6978 O O . ARG B 1 208 ? 41.955 12.731 45.909 1.00 23.42 201 ARG B O 1
ATOM 6986 N N . GLU B 1 209 ? 40.838 11.129 47.071 1.00 21.96 202 GLU B N 1
ATOM 6987 C CA . GLU B 1 209 ? 39.898 12.080 47.656 1.00 25.52 202 GLU B CA 1
ATOM 6988 C C . GLU B 1 209 ? 40.629 13.093 48.552 1.00 24.33 202 GLU B C 1
ATOM 6989 O O . GLU B 1 209 ? 40.348 14.292 48.512 1.00 21.72 202 GLU B O 1
ATOM 6995 N N . GLU B 1 210 ? 41.559 12.598 49.359 1.00 22.47 203 GLU B N 1
ATOM 6996 C CA . GLU B 1 210 ? 42.276 13.469 50.285 1.00 22.96 203 GLU B CA 1
ATOM 6997 C C . GLU B 1 210 ? 43.273 14.379 49.569 1.00 23.26 203 GLU B C 1
ATOM 6998 O O . GLU B 1 210 ? 43.273 15.598 49.767 1.00 21.54 203 GLU B O 1
ATOM 7004 N N . TYR B 1 211 ? 44.103 13.785 48.721 1.00 21.66 204 TYR B N 1
ATOM 7005 C CA . TYR B 1 211 ? 45.246 14.489 48.151 1.00 21.98 204 TYR B CA 1
ATOM 7006 C C . TYR B 1 211 ? 44.958 15.247 46.847 1.00 21.22 204 TYR B C 1
ATOM 7007 O O . TYR B 1 211 ? 45.854 15.914 46.307 1.00 18.31 204 TYR B O 1
ATOM 7016 N N . VAL B 1 212 ? 43.737 15.122 46.329 1.00 18.22 205 VAL B N 1
ATOM 7017 C CA . VAL B 1 212 ? 43.353 15.840 45.123 1.00 17.34 205 VAL B CA 1
ATOM 7018 C C . VAL B 1 212 ? 42.076 16.645 45.370 1.00 24.42 205 VAL B C 1
ATOM 7019 O O . VAL B 1 212 ? 42.017 17.843 45.078 1.00 25.57 205 VAL B O 1
ATOM 7023 N N . LEU B 1 213 ? 41.075 15.989 45.940 1.00 18.83 206 LEU B N 1
ATOM 7024 C CA . LEU B 1 213 ? 39.736 16.551 46.029 1.00 22.00 206 LEU B CA 1
ATOM 7025 C C . LEU B 1 213 ? 39.403 17.300 47.313 1.00 21.22 206 LEU B C 1
ATOM 7026 O O . LEU B 1 213 ? 38.423 18.030 47.351 1.00 22.80 206 LEU B O 1
ATOM 7031 N N . ASN B 1 214 ? 40.175 17.099 48.370 1.00 20.77 207 ASN B N 1
ATOM 7032 C CA . ASN B 1 214 ? 39.932 17.842 49.605 1.00 21.70 207 ASN B CA 1
ATOM 7033 C C . ASN B 1 214 ? 40.409 19.300 49.488 1.00 21.06 207 ASN B C 1
ATOM 7034 O O . ASN B 1 214 ? 41.582 19.544 49.228 1.00 20.16 207 ASN B O 1
ATOM 7039 N N . ASP B 1 215 ? 39.509 20.268 49.662 1.00 21.65 208 ASP B N 1
ATOM 7040 C CA . ASP B 1 215 ? 39.927 21.671 49.502 1.00 21.19 208 ASP B CA 1
ATOM 7041 C C . ASP B 1 215 ? 40.184 22.377 50.834 1.00 22.11 208 ASP B C 1
ATOM 7042 O O . ASP B 1 215 ? 40.441 23.583 50.875 1.00 26.64 208 ASP B O 1
ATOM 7047 N N . ILE B 1 216 ? 40.136 21.611 51.917 1.00 24.12 209 ILE B N 1
ATOM 7048 C CA . ILE B 1 216 ? 40.539 22.120 53.229 1.00 26.52 209 ILE B CA 1
ATOM 7049 C C . ILE B 1 216 ? 41.533 21.156 53.859 1.00 26.54 209 ILE B C 1
ATOM 7050 O O . ILE B 1 216 ? 41.585 19.971 53.512 1.00 23.57 209 ILE B O 1
ATOM 7055 N N . GLY B 1 217 ? 42.340 21.663 54.777 1.00 25.57 210 GLY B N 1
ATOM 7056 C CA . GLY B 1 217 ? 43.340 20.818 55.379 1.00 28.16 210 GLY B CA 1
ATOM 7057 C C . GLY B 1 217 ? 43.787 21.336 56.721 1.00 29.76 210 GLY B C 1
ATOM 7058 O O . GLY B 1 217 ? 43.207 22.276 57.268 1.00 27.98 210 GLY B O 1
ATOM 7059 N N . VAL B 1 218 ? 44.832 20.709 57.236 1.00 25.05 211 VAL B N 1
ATOM 7060 C CA . VAL B 1 218 ? 45.388 21.055 58.517 1.00 28.59 211 VAL B CA 1
ATOM 7061 C C . VAL B 1 218 ? 46.884 21.119 58.324 1.00 26.70 211 VAL B C 1
ATOM 7062 O O . VAL B 1 218 ? 47.463 20.258 57.663 1.00 26.70 211 VAL B O 1
ATOM 7066 N N . ILE B 1 219 ? 47.507 22.154 58.878 1.00 25.38 212 ILE B N 1
ATOM 7067 C CA . ILE B 1 219 ? 48.956 22.237 58.881 1.00 28.84 212 ILE B CA 1
ATOM 7068 C C . ILE B 1 219 ? 49.416 22.213 60.329 1.00 29.19 212 ILE B C 1
ATOM 7069 O O . ILE B 1 219 ? 48.917 22.976 61.151 1.00 28.35 212 ILE B O 1
ATOM 7074 N N . PHE B 1 220 ? 50.348 21.316 60.631 1.00 26.16 213 PHE B N 1
ATOM 7075 C CA . PHE B 1 220 ? 50.814 21.113 61.993 1.00 27.31 213 PHE B CA 1
ATOM 7076 C C . PHE B 1 220 ? 52.027 21.991 62.272 1.00 27.32 213 PHE B C 1
ATOM 7077 O O . PHE B 1 220 ? 52.835 22.255 61.377 1.00 26.42 213 PHE B O 1
ATOM 7085 N N . TYR B 1 221 ? 52.129 22.469 63.505 1.00 28.46 214 TYR B N 1
ATOM 7086 C CA . TYR B 1 221 ? 53.266 23.289 63.901 1.00 28.72 214 TYR B CA 1
ATOM 7087 C C . TYR B 1 221 ? 53.485 23.178 65.431 1.00 30.14 214 TYR B C 1
ATOM 7088 O O . TYR B 1 221 ? 52.959 22.253 66.071 1.00 30.81 214 TYR B O 1
ATOM 7097 N N . GLY B 1 222 ? 54.277 24.069 66.019 1.00 33.31 215 GLY B N 1
ATOM 7098 C CA . GLY B 1 222 ? 54.520 23.997 67.460 1.00 33.94 215 GLY B CA 1
ATOM 7099 C C . GLY B 1 222 ? 55.720 23.143 67.873 1.00 36.50 215 GLY B C 1
ATOM 7100 O O . GLY B 1 222 ? 56.822 23.353 67.359 1.00 37.34 215 GLY B O 1
ATOM 7101 N N . GLU B 1 223 ? 55.513 22.197 68.804 1.00 31.86 216 GLU B N 1
ATOM 7102 C CA . GLU B 1 223 ? 56.585 21.317 69.302 1.00 36.19 216 GLU B CA 1
ATOM 7103 C C . GLU B 1 223 ? 56.114 19.866 69.315 1.00 41.21 216 GLU B C 1
ATOM 7104 O O . GLU B 1 223 ? 54.910 19.612 69.279 1.00 45.24 216 GLU B O 1
ATOM 7110 N N . VAL B 1 224 ? 57.044 18.914 69.395 1.00 40.85 217 VAL B N 1
ATOM 7111 C CA . VAL B 1 224 ? 56.677 17.494 69.293 1.00 41.31 217 VAL B CA 1
ATOM 7112 C C . VAL B 1 224 ? 55.715 17.011 70.386 1.00 42.25 217 VAL B C 1
ATOM 7113 O O . VAL B 1 224 ? 54.843 16.178 70.127 1.00 41.54 217 VAL B O 1
ATOM 7117 N N . ASN B 1 225 ? 55.867 17.527 71.602 1.00 43.69 218 ASN B N 1
ATOM 7118 C CA . ASN B 1 225 ? 54.897 17.224 72.647 1.00 46.24 218 ASN B CA 1
ATOM 7119 C C . ASN B 1 225 ? 54.020 18.432 72.992 1.00 47.96 218 ASN B C 1
ATOM 7120 O O . ASN B 1 225 ? 53.511 18.555 74.109 1.00 51.39 218 ASN B O 1
ATOM 7125 N N . ASP B 1 226 ? 53.860 19.324 72.021 1.00 44.73 219 ASP B N 1
ATOM 7126 C CA . ASP B 1 226 ? 52.943 20.447 72.145 1.00 43.89 219 ASP B CA 1
ATOM 7127 C C . ASP B 1 226 ? 52.513 20.844 70.732 1.00 39.43 219 ASP B C 1
ATOM 7128 O O . ASP B 1 226 ? 52.757 21.970 70.271 1.00 33.97 219 ASP B O 1
ATOM 7133 N N . ILE B 1 227 ? 51.874 19.893 70.056 1.00 36.73 220 ILE B N 1
ATOM 7134 C CA . ILE B 1 227 ? 51.495 20.043 68.655 1.00 36.63 220 ILE B CA 1
ATOM 7135 C C . ILE B 1 227 ? 50.332 21.007 68.490 1.00 35.76 220 ILE B C 1
ATOM 7136 O O . ILE B 1 227 ? 49.292 20.877 69.140 1.00 34.38 220 ILE B O 1
ATOM 7141 N N . LYS B 1 228 ? 50.517 21.983 67.614 1.00 36.68 221 LYS B N 1
ATOM 7142 C CA . LYS B 1 228 ? 49.459 22.923 67.295 1.00 36.07 221 LYS B CA 1
ATOM 7143 C C . LYS B 1 228 ? 48.995 22.687 65.866 1.00 34.01 221 LYS B C 1
ATOM 7144 O O . LYS B 1 228 ? 49.769 22.211 65.027 1.00 30.94 221 LYS B O 1
ATOM 7150 N N . THR B 1 229 ? 47.726 22.992 65.610 1.00 29.51 222 THR B N 1
ATOM 7151 C CA . THR B 1 229 ? 47.144 22.845 64.281 1.00 29.97 222 THR B CA 1
ATOM 7152 C C . THR B 1 229 ? 46.603 24.180 63.763 1.00 31.20 222 THR B C 1
ATOM 7153 O O . THR B 1 229 ? 46.084 25.008 64.520 1.00 36.58 222 THR B O 1
ATOM 7157 N N . ARG B 1 230 ? 46.776 24.397 62.471 1.00 27.89 223 ARG B N 1
ATOM 7158 C CA . ARG B 1 230 ? 46.282 25.583 61.798 1.00 30.95 223 ARG B CA 1
ATOM 7159 C C . ARG B 1 230 ? 45.388 25.033 60.704 1.00 29.14 223 ARG B C 1
ATOM 7160 O O . ARG B 1 230 ? 45.833 24.214 59.925 1.00 24.40 223 ARG B O 1
ATOM 7168 N N . SER B 1 231 ? 44.127 25.439 60.645 1.00 28.19 224 SER B N 1
ATOM 7169 C CA . SER B 1 231 ? 43.303 25.025 59.513 1.00 26.40 224 SER B CA 1
ATOM 7170 C C . SER B 1 231 ? 43.745 25.807 58.277 1.00 23.88 224 SER B C 1
ATOM 7171 O O . SER B 1 231 ? 44.326 26.882 58.393 1.00 23.80 224 SER B O 1
ATOM 7174 N N . TRP B 1 232 ? 43.498 25.262 57.095 1.00 22.99 225 TRP B N 1
ATOM 7175 C CA . TRP B 1 232 ? 43.859 25.957 55.868 1.00 21.92 225 TRP B CA 1
ATOM 7176 C C . TRP B 1 232 ? 42.853 25.656 54.776 1.00 24.50 225 TRP B C 1
ATOM 7177 O O . TRP B 1 232 ? 42.522 24.500 54.519 1.00 24.87 225 TRP B O 1
ATOM 7188 N N . SER B 1 233 ? 42.365 26.710 54.146 1.00 22.13 226 SER B N 1
ATOM 7189 C CA A SER B 1 233 ? 41.486 26.566 53.005 0.44 24.52 226 SER B CA 1
ATOM 7190 C CA B SER B 1 233 ? 41.485 26.573 52.999 0.56 24.60 226 SER B CA 1
ATOM 7191 C C . SER B 1 233 ? 42.333 26.579 51.744 1.00 22.74 226 SER B C 1
ATOM 7192 O O . SER B 1 233 ? 42.871 27.606 51.368 1.00 20.88 226 SER B O 1
ATOM 7197 N N . TYR B 1 234 ? 42.459 25.434 51.090 1.00 21.84 227 TYR B N 1
ATOM 7198 C CA . TYR B 1 234 ? 43.244 25.391 49.858 1.00 21.66 227 TYR B CA 1
ATOM 7199 C C . TYR B 1 234 ? 42.460 26.049 48.745 1.00 23.12 227 TYR B C 1
ATOM 7200 O O . TYR B 1 234 ? 43.006 26.819 47.962 1.00 23.32 227 TYR B O 1
ATOM 7209 N N . GLY B 1 235 ? 41.167 25.757 48.698 1.00 18.74 228 GLY B N 1
ATOM 7210 C CA . GLY B 1 235 ? 40.275 26.448 47.793 1.00 18.85 228 GLY B CA 1
ATOM 7211 C C . GLY B 1 235 ? 40.605 26.235 46.323 1.00 23.33 228 GLY B C 1
ATOM 7212 O O . GLY B 1 235 ? 40.422 27.150 45.531 1.00 18.97 228 GLY B O 1
ATOM 7213 N N . GLN B 1 236 ? 41.074 25.042 45.947 1.00 20.40 229 GLN B N 1
ATOM 7214 C CA . GLN B 1 236 ? 41.488 24.813 44.547 1.00 21.24 229 GLN B CA 1
ATOM 7215 C C . GLN B 1 236 ? 40.341 24.901 43.533 1.00 17.07 229 GLN B C 1
ATOM 7216 O O . GLN B 1 236 ? 40.564 25.114 42.322 1.00 16.64 229 GLN B O 1
ATOM 7222 N N . PHE B 1 237 ? 39.113 24.768 44.027 1.00 17.89 230 PHE B N 1
ATOM 7223 C CA . PHE B 1 237 ? 37.942 24.784 43.154 1.00 18.90 230 PHE B CA 1
ATOM 7224 C C . PHE B 1 237 ? 37.225 26.133 43.082 1.00 20.25 230 PHE B C 1
ATOM 7225 O O . PHE B 1 237 ? 36.257 26.283 42.341 1.00 19.34 230 PHE B O 1
ATOM 7233 N N . GLU B 1 238 ? 37.688 27.108 43.860 1.00 18.94 231 GLU B N 1
ATOM 7234 C CA . GLU B 1 238 ? 37.051 28.423 43.869 1.00 19.56 231 GLU B CA 1
ATOM 7235 C C . GLU B 1 238 ? 37.217 29.134 42.546 1.00 19.22 231 GLU B C 1
ATOM 7236 O O . GLU B 1 238 ? 38.249 28.988 41.911 1.00 18.40 231 GLU B O 1
ATOM 7242 N N . ASP B 1 239 ? 36.207 29.932 42.174 1.00 19.96 232 ASP B N 1
ATOM 7243 C CA . ASP B 1 239 ? 36.220 30.745 40.961 1.00 21.26 232 ASP B CA 1
ATOM 7244 C C . ASP B 1 239 ? 37.523 31.538 40.830 1.00 21.56 232 ASP B C 1
ATOM 7245 O O . ASP B 1 239 ? 37.940 32.222 41.770 1.00 19.38 232 ASP B O 1
ATOM 7250 N N . GLY B 1 240 ? 38.178 31.435 39.676 1.00 19.65 233 GLY B N 1
ATOM 7251 C CA . GLY B 1 240 ? 39.425 32.163 39.469 1.00 18.14 233 GLY B CA 1
ATOM 7252 C C . GLY B 1 240 ? 40.726 31.412 39.765 1.00 21.63 233 GLY B C 1
ATOM 7253 O O . GLY B 1 240 ? 41.773 31.758 39.210 1.00 20.22 233 GLY B O 1
ATOM 7254 N N . ILE B 1 241 ? 40.680 30.373 40.604 1.00 17.15 234 ILE B N 1
ATOM 7255 C CA . ILE B 1 241 ? 41.921 29.733 41.054 1.00 16.48 234 ILE B CA 1
ATOM 7256 C C . ILE B 1 241 ? 42.641 28.923 39.982 1.00 15.81 234 ILE B C 1
ATOM 7257 O O . ILE B 1 241 ? 43.855 29.049 39.807 1.00 15.92 234 ILE B O 1
ATOM 7262 N N . LEU B 1 242 ? 41.895 28.108 39.248 1.00 15.87 235 LEU B N 1
ATOM 7263 C CA . LEU B 1 242 ? 42.482 27.333 38.172 1.00 17.09 235 LEU B CA 1
ATOM 7264 C C . LEU B 1 242 ? 43.118 28.260 37.145 1.00 16.83 235 LEU B C 1
ATOM 7265 O O . LEU B 1 242 ? 44.252 28.023 36.704 1.00 14.75 235 LEU B O 1
ATOM 7270 N N . ASP B 1 243 ? 42.392 29.312 36.758 1.00 15.76 236 ASP B N 1
ATOM 7271 C CA . ASP B 1 243 ? 42.959 30.309 35.842 1.00 20.84 236 ASP B CA 1
ATOM 7272 C C . ASP B 1 243 ? 44.210 30.953 36.455 1.00 20.41 236 ASP B C 1
ATOM 7273 O O . ASP B 1 243 ? 45.177 31.262 35.746 1.00 15.32 236 ASP B O 1
ATOM 7278 N N . THR B 1 244 ? 44.201 31.145 37.768 1.00 15.60 237 THR B N 1
ATOM 7279 C CA . THR B 1 244 ? 45.372 31.744 38.390 1.00 16.26 237 THR B CA 1
ATOM 7280 C C . THR B 1 244 ? 46.564 30.805 38.292 1.00 16.39 237 THR B C 1
ATOM 7281 O O . THR B 1 244 ? 47.693 31.249 38.085 1.00 14.68 237 THR B O 1
ATOM 7285 N N . CYS B 1 245 ? 46.319 29.494 38.423 1.00 14.98 238 CYS B N 1
ATOM 7286 C CA . CYS B 1 245 ? 47.421 28.549 38.337 1.00 14.02 238 CYS B CA 1
ATOM 7287 C C . CYS B 1 245 ? 48.026 28.562 36.929 1.00 15.00 238 CYS B C 1
ATOM 7288 O O . CYS B 1 245 ? 49.224 28.431 36.775 1.00 13.60 238 CYS B O 1
ATOM 7291 N N . LEU B 1 246 ? 47.195 28.698 35.896 1.00 15.29 239 LEU B N 1
ATOM 7292 C CA . LEU B 1 246 ? 47.724 28.793 34.530 1.00 15.91 239 LEU B CA 1
ATOM 7293 C C . LEU B 1 246 ? 48.527 30.108 34.374 1.00 15.80 239 LEU B C 1
ATOM 7294 O O . LEU B 1 246 ? 49.608 30.136 33.752 1.00 14.20 239 LEU B O 1
ATOM 7299 N N . TYR B 1 247 ? 47.996 31.179 34.952 1.00 14.66 240 TYR B N 1
ATOM 7300 C CA . TYR B 1 247 ? 48.684 32.490 34.921 1.00 15.28 240 TYR B CA 1
ATOM 7301 C C . TYR B 1 247 ? 50.074 32.395 35.587 1.00 15.04 240 TYR B C 1
ATOM 7302 O O . TYR B 1 247 ? 51.046 32.928 35.071 1.00 14.88 240 TYR B O 1
ATOM 7311 N N . VAL B 1 248 ? 50.152 31.666 36.698 1.00 14.41 241 VAL B N 1
ATOM 7312 C CA . VAL B 1 248 ? 51.437 31.471 37.374 1.00 15.36 241 VAL B CA 1
ATOM 7313 C C . VAL B 1 248 ? 52.464 30.829 36.427 1.00 15.92 241 VAL B C 1
ATOM 7314 O O . VAL B 1 248 ? 53.600 31.291 36.343 1.00 14.14 241 VAL B O 1
ATOM 7318 N N . MET B 1 249 ? 52.067 29.774 35.697 1.00 14.49 242 MET B N 1
ATOM 7319 C CA . MET B 1 249 ? 52.993 29.157 34.750 1.00 15.51 242 MET B CA 1
ATOM 7320 C C . MET B 1 249 ? 53.356 30.077 33.580 1.00 14.48 242 MET B C 1
ATOM 7321 O O . MET B 1 249 ? 54.498 30.078 33.106 1.00 14.14 242 MET B O 1
ATOM 7326 N N . ASP B 1 250 ? 52.368 30.820 33.100 1.00 14.32 243 ASP B N 1
ATOM 7327 C CA . ASP B 1 250 ? 52.596 31.845 32.079 1.00 14.87 243 ASP B CA 1
ATOM 7328 C C . ASP B 1 250 ? 53.636 32.873 32.540 1.00 21.85 243 ASP B C 1
ATOM 7329 O O . ASP B 1 250 ? 54.562 33.231 31.813 1.00 17.14 243 ASP B O 1
ATOM 7334 N N . ARG B 1 251 ? 53.486 33.346 33.762 1.00 15.16 244 ARG B N 1
ATOM 7335 C CA . ARG B 1 251 ? 54.393 34.390 34.227 1.00 18.75 244 ARG B CA 1
ATOM 7336 C C . ARG B 1 251 ? 55.816 33.856 34.406 1.00 18.23 244 ARG B C 1
ATOM 7337 O O . ARG B 1 251 ? 56.802 34.584 34.215 1.00 17.26 244 ARG B O 1
ATOM 7345 N N . ALA B 1 252 ? 55.898 32.563 34.725 1.00 15.64 245 ALA B N 1
ATOM 7346 C CA . ALA B 1 252 ? 57.166 31.849 34.843 1.00 14.80 245 ALA B CA 1
ATOM 7347 C C . ALA B 1 252 ? 57.823 31.688 33.501 1.00 16.91 245 ALA B C 1
ATOM 7348 O O . ALA B 1 252 ? 58.983 31.287 33.437 1.00 15.63 245 ALA B O 1
ATOM 7350 N N . GLN B 1 253 ? 57.082 32.005 32.436 1.00 16.07 246 GLN B N 1
ATOM 7351 C CA . GLN B 1 253 ? 57.527 31.723 31.068 1.00 17.08 246 GLN B CA 1
ATOM 7352 C C . GLN B 1 253 ? 57.847 30.234 30.891 1.00 16.23 246 GLN B C 1
ATOM 7353 O O . GLN B 1 253 ? 58.847 29.849 30.279 1.00 15.38 246 GLN B O 1
ATOM 7359 N N . MET B 1 254 ? 56.984 29.410 31.451 1.00 15.92 247 MET B N 1
ATOM 7360 C CA . MET B 1 254 ? 57.119 27.956 31.324 1.00 16.18 247 MET B CA 1
ATOM 7361 C C . MET B 1 254 ? 56.618 27.501 29.948 1.00 17.83 247 MET B C 1
ATOM 7362 O O . MET B 1 254 ? 55.448 27.733 29.600 1.00 14.36 247 MET B O 1
ATOM 7367 N N . ASP B 1 255 ? 57.517 26.908 29.158 1.00 16.91 248 ASP B N 1
ATOM 7368 C CA . ASP B 1 255 ? 57.158 26.401 27.821 1.00 18.44 248 ASP B CA 1
ATOM 7369 C C . ASP B 1 255 ? 55.939 25.479 27.908 1.00 15.69 248 ASP B C 1
ATOM 7370 O O . ASP B 1 255 ? 55.917 24.555 28.721 1.00 14.00 248 ASP B O 1
ATOM 7375 N N . LEU B 1 256 ? 54.928 25.722 27.078 1.00 15.90 249 LEU B N 1
ATOM 7376 C CA . LEU B 1 256 ? 53.714 24.901 27.105 1.00 14.44 249 LEU B CA 1
ATOM 7377 C C . LEU B 1 256 ? 54.004 23.407 26.971 1.00 14.27 249 LEU B C 1
ATOM 7378 O O . LEU B 1 256 ? 53.335 22.565 27.588 1.00 13.92 249 LEU B O 1
ATOM 7383 N N . SER B 1 257 ? 55.017 23.075 26.181 1.00 15.47 250 SER B N 1
ATOM 7384 C CA . SER B 1 257 ? 55.232 21.691 25.802 1.00 21.13 250 SER B CA 1
ATOM 7385 C C . SER B 1 257 ? 55.692 20.833 26.985 1.00 20.06 250 SER B C 1
ATOM 7386 O O . SER B 1 257 ? 55.645 19.610 26.914 1.00 16.52 250 SER B O 1
ATOM 7389 N N . GLY B 1 258 ? 56.083 21.472 28.087 1.00 17.68 251 GLY B N 1
ATOM 7390 C CA . GLY B 1 258 ? 56.498 20.726 29.262 1.00 18.49 251 GLY B CA 1
ATOM 7391 C C . GLY B 1 258 ? 55.434 20.676 30.342 1.00 16.10 251 GLY B C 1
ATOM 7392 O O . GLY B 1 258 ? 55.637 20.042 31.362 1.00 12.87 251 GLY B O 1
ATOM 7393 N N . ARG B 1 259 ? 54.295 21.335 30.123 1.00 14.08 252 ARG B N 1
ATOM 7394 C CA . ARG B 1 259 ? 53.231 21.365 31.142 1.00 12.85 252 ARG B CA 1
ATOM 7395 C C . ARG B 1 259 ? 52.418 20.077 31.330 1.00 13.51 252 ARG B C 1
ATOM 7396 O O . ARG B 1 259 ? 51.527 20.022 32.177 1.00 16.37 252 ARG B O 1
ATOM 7404 N N . GLY B 1 260 ? 52.717 19.054 30.551 1.00 14.93 253 GLY B N 1
ATOM 7405 C CA . GLY B 1 260 ? 52.148 17.729 30.811 1.00 12.95 253 GLY B CA 1
ATOM 7406 C C . GLY B 1 260 ? 53.057 16.872 31.678 1.00 15.92 253 GLY B C 1
ATOM 7407 O O . GLY B 1 260 ? 52.751 15.710 31.958 1.00 16.04 253 GLY B O 1
ATOM 7408 N N . ASN B 1 261 ? 54.181 17.445 32.108 1.00 14.42 254 ASN B N 1
ATOM 7409 C CA . ASN B 1 261 ? 55.170 16.710 32.896 1.00 15.25 254 ASN B CA 1
ATOM 7410 C C . ASN B 1 261 ? 55.162 17.201 34.351 1.00 12.52 254 ASN B C 1
ATOM 7411 O O . ASN B 1 261 ? 55.529 18.346 34.637 1.00 12.45 254 ASN B O 1
ATOM 7416 N N . PRO B 1 262 ? 54.705 16.350 35.271 1.00 12.53 255 PRO B N 1
ATOM 7417 C CA . PRO B 1 262 ? 54.510 16.831 36.644 1.00 12.88 255 PRO B CA 1
ATOM 7418 C C . PRO B 1 262 ? 55.823 17.112 37.356 1.00 13.75 255 PRO B C 1
ATOM 7419 O O . PRO B 1 262 ? 55.849 17.886 38.322 1.00 15.16 255 PRO B O 1
ATOM 7423 N N . ILE B 1 263 ? 56.901 16.511 36.875 1.00 13.28 256 ILE B N 1
ATOM 7424 C CA . ILE B 1 263 ? 58.229 16.868 37.352 1.00 14.46 256 ILE B CA 1
ATOM 7425 C C . ILE B 1 263 ? 58.467 18.346 37.079 1.00 13.64 256 ILE B C 1
ATOM 7426 O O . ILE B 1 263 ? 58.824 19.101 37.992 1.00 13.88 256 ILE B O 1
ATOM 7431 N N . LYS B 1 264 ? 58.253 18.759 35.832 1.00 12.71 257 LYS B N 1
ATOM 7432 C CA . LYS B 1 264 ? 58.496 20.147 35.451 1.00 14.51 257 LYS B CA 1
ATOM 7433 C C . LYS B 1 264 ? 57.478 21.086 36.085 1.00 16.62 257 LYS B C 1
ATOM 7434 O O . LYS B 1 264 ? 57.830 22.171 36.513 1.00 12.68 257 LYS B O 1
ATOM 7440 N N . VAL B 1 265 ? 56.208 20.685 36.131 1.00 12.41 258 VAL B N 1
ATOM 7441 C CA . VAL B 1 265 ? 55.209 21.580 36.713 1.00 16.61 258 VAL B CA 1
ATOM 7442 C C . VAL B 1 265 ? 55.498 21.796 38.191 1.00 20.04 258 VAL B C 1
ATOM 7443 O O . VAL B 1 265 ? 55.416 22.923 38.691 1.00 12.52 258 VAL B O 1
ATOM 7447 N N . SER B 1 266 ? 55.866 20.728 38.898 1.00 12.47 259 SER B N 1
ATOM 7448 C CA . SER B 1 266 ? 56.137 20.881 40.318 1.00 15.43 259 SER B CA 1
ATOM 7449 C C . SER B 1 266 ? 57.419 21.698 40.579 1.00 15.13 259 SER B C 1
ATOM 7450 O O . SER B 1 266 ? 57.484 22.484 41.529 1.00 13.87 259 SER B O 1
ATOM 7453 N N . ARG B 1 267 ? 58.445 21.545 39.742 1.00 14.27 260 ARG B N 1
ATOM 7454 C CA . ARG B 1 267 ? 59.660 22.336 39.957 1.00 15.63 260 ARG B CA 1
ATOM 7455 C C . ARG B 1 267 ? 59.458 23.825 39.623 1.00 16.34 260 ARG B C 1
ATOM 7456 O O . ARG B 1 267 ? 60.006 24.704 40.302 1.00 14.34 260 ARG B O 1
ATOM 7464 N N . VAL B 1 268 ? 58.703 24.108 38.560 1.00 14.76 261 VAL B N 1
ATOM 7465 C CA . VAL B 1 268 ? 58.359 25.485 38.261 1.00 13.17 261 VAL B CA 1
ATOM 7466 C C . VAL B 1 268 ? 57.523 26.067 39.392 1.00 14.80 261 VAL B C 1
ATOM 7467 O O . VAL B 1 268 ? 57.773 27.197 39.834 1.00 14.93 261 VAL B O 1
ATOM 7471 N N . GLY B 1 269 ? 56.554 25.301 39.884 1.00 12.99 262 GLY B N 1
ATOM 7472 C CA . GLY B 1 269 ? 55.741 25.761 41.008 1.00 13.89 262 GLY B CA 1
ATOM 7473 C C . GLY B 1 269 ? 56.576 26.070 42.246 1.00 19.30 262 GLY B C 1
ATOM 7474 O O . GLY B 1 269 ? 56.346 27.079 42.935 1.00 15.39 262 GLY B O 1
ATOM 7475 N N . SER B 1 270 ? 57.563 25.226 42.542 1.00 17.05 263 SER B N 1
ATOM 7476 C CA . SER B 1 270 ? 58.425 25.543 43.678 1.00 16.42 263 SER B CA 1
ATOM 7477 C C . SER B 1 270 ? 59.205 26.865 43.506 1.00 18.03 263 SER B C 1
ATOM 7478 O O . SER B 1 270 ? 59.501 27.518 44.483 1.00 18.55 263 SER B O 1
ATOM 7481 N N . ALA B 1 271 ? 59.537 27.253 42.277 1.00 14.15 264 ALA B N 1
ATOM 7482 C CA . ALA B 1 271 ? 60.140 28.569 42.054 1.00 20.35 264 ALA B CA 1
ATOM 7483 C C . ALA B 1 271 ? 59.085 29.664 42.142 1.00 17.11 264 ALA B C 1
ATOM 7484 O O . ALA B 1 271 ? 59.245 30.651 42.855 1.00 16.59 264 ALA B O 1
ATOM 7486 N N . MET B 1 272 ? 57.993 29.475 41.421 1.00 16.49 265 MET B N 1
ATOM 7487 C CA . MET B 1 272 ? 57.039 30.560 41.179 1.00 19.10 265 MET B CA 1
ATOM 7488 C C . MET B 1 272 ? 56.122 30.931 42.339 1.00 17.14 265 MET B C 1
ATOM 7489 O O . MET B 1 272 ? 55.547 32.012 42.345 1.00 15.15 265 MET B O 1
ATOM 7494 N N . VAL B 1 273 ? 55.964 30.033 43.297 1.00 15.28 266 VAL B N 1
ATOM 7495 C CA . VAL B 1 273 ? 55.139 30.331 44.454 1.00 14.76 266 VAL B CA 1
ATOM 7496 C C . VAL B 1 273 ? 55.870 31.386 45.323 1.00 15.36 266 VAL B C 1
ATOM 7497 O O . VAL B 1 273 ? 55.231 32.131 46.063 1.00 16.04 266 VAL B O 1
ATOM 7501 N N . ASN B 1 274 ? 57.197 31.460 45.235 1.00 15.50 267 ASN B N 1
ATOM 7502 C CA . ASN B 1 274 ? 57.892 32.542 45.944 1.00 17.00 267 ASN B CA 1
ATOM 7503 C C . ASN B 1 274 ? 58.278 33.659 44.975 1.00 16.37 267 ASN B C 1
ATOM 7504 O O . ASN B 1 274 ? 58.537 33.412 43.784 1.00 16.04 267 ASN B O 1
ATOM 7509 N N . ALA B 1 275 ? 58.346 34.869 45.521 1.00 17.01 268 ALA B N 1
ATOM 7510 C CA . ALA B 1 275 ? 58.562 36.088 44.749 1.00 18.58 268 ALA B CA 1
ATOM 7511 C C . ALA B 1 275 ? 59.986 36.266 44.232 1.00 20.81 268 ALA B C 1
ATOM 7512 O O . ALA B 1 275 ? 60.199 36.979 43.229 1.00 20.32 268 ALA B O 1
ATOM 7514 N N . LYS B 1 276 ? 60.958 35.683 44.933 1.00 17.83 269 LYS B N 1
ATOM 7515 C CA . LYS B 1 276 ? 62.364 35.867 44.569 1.00 18.28 269 LYS B CA 1
ATOM 7516 C C . LYS B 1 276 ? 62.608 35.452 43.140 1.00 18.53 269 LYS B C 1
ATOM 7517 O O . LYS B 1 276 ? 62.012 34.481 42.701 1.00 18.39 269 LYS B O 1
ATOM 7523 N N . ASP B 1 277 ? 63.494 36.158 42.439 1.00 18.46 270 ASP B N 1
ATOM 7524 C CA . ASP B 1 277 ? 63.994 35.750 41.113 1.00 18.33 270 ASP B CA 1
ATOM 7525 C C . ASP B 1 277 ? 63.073 36.078 39.940 1.00 18.98 270 ASP B C 1
ATOM 7526 O O . ASP B 1 277 ? 63.551 36.418 38.865 1.00 18.39 270 ASP B O 1
ATOM 7531 N N . ASP B 1 278 ? 61.767 35.966 40.157 1.00 17.53 271 ASP B N 1
ATOM 7532 C CA . ASP B 1 278 ? 60.820 35.834 39.057 1.00 17.64 271 ASP B CA 1
ATOM 7533 C C . ASP B 1 278 ? 59.512 36.576 39.306 1.00 19.41 271 ASP B C 1
ATOM 7534 O O . ASP B 1 278 ? 58.560 36.377 38.566 1.00 17.05 271 ASP B O 1
ATOM 7539 N N . GLU B 1 279 ? 59.451 37.395 40.358 1.00 17.58 272 GLU B N 1
ATOM 7540 C CA . GLU B 1 279 ? 58.224 38.139 40.685 1.00 19.52 272 GLU B CA 1
ATOM 7541 C C . GLU B 1 279 ? 57.023 37.197 40.924 1.00 21.11 272 GLU B C 1
ATOM 7542 O O . GLU B 1 279 ? 55.860 37.515 40.600 1.00 19.50 272 GLU B O 1
ATOM 7548 N N . GLY B 1 280 ? 57.321 36.017 41.463 1.00 16.86 273 GLY B N 1
ATOM 7549 C CA . GLY B 1 280 ? 56.300 35.027 41.800 1.00 16.01 273 GLY B CA 1
ATOM 7550 C C . GLY B 1 280 ? 55.361 35.435 42.939 1.00 16.28 273 GLY B C 1
ATOM 7551 O O . GLY B 1 280 ? 55.391 36.598 43.402 1.00 19.04 273 GLY B O 1
ATOM 7552 N N . VAL B 1 281 ? 54.580 34.479 43.431 1.00 15.92 274 VAL B N 1
ATOM 7553 C CA . VAL B 1 281 ? 53.368 34.745 44.218 1.00 23.12 274 VAL B CA 1
ATOM 7554 C C . VAL B 1 281 ? 53.554 35.437 45.592 1.00 24.17 274 VAL B C 1
ATOM 7555 O O . VAL B 1 281 ? 52.811 36.363 45.939 1.00 22.17 274 VAL B O 1
ATOM 7559 N N . LEU B 1 282 ? 54.524 34.994 46.376 1.00 16.90 275 LEU B N 1
ATOM 7560 C CA . LEU B 1 282 ? 54.501 35.365 47.785 1.00 18.53 275 LEU B CA 1
ATOM 7561 C C . LEU B 1 282 ? 55.875 35.759 48.305 1.00 21.61 275 LEU B C 1
ATOM 7562 O O . LEU B 1 282 ? 56.868 35.065 48.029 1.00 20.61 275 LEU B O 1
ATOM 7567 N N . VAL B 1 283 ? 55.921 36.887 49.034 1.00 18.76 276 VAL B N 1
ATOM 7568 C CA . VAL B 1 283 ? 57.139 37.439 49.604 1.00 21.77 276 VAL B CA 1
ATOM 7569 C C . VAL B 1 283 ? 57.280 37.007 51.050 1.00 19.84 276 VAL B C 1
ATOM 7570 O O . VAL B 1 283 ? 56.357 37.191 51.842 1.00 21.48 276 VAL B O 1
ATOM 7574 N N . GLY B 1 284 ? 58.424 36.440 51.411 1.00 19.93 277 GLY B N 1
ATOM 7575 C CA . GLY B 1 284 ? 58.627 36.010 52.790 1.00 22.11 277 GLY B CA 1
ATOM 7576 C C . GLY B 1 284 ? 59.064 37.174 53.672 1.00 24.77 277 GLY B C 1
ATOM 7577 O O . GLY B 1 284 ? 59.717 38.095 53.190 1.00 25.62 277 GLY B O 1
ATOM 7578 N N . SER B 1 285 ? 58.680 37.166 54.946 1.00 22.25 278 SER B N 1
ATOM 7579 C CA . SER B 1 285 ? 59.235 38.131 55.898 1.00 23.40 278 SER B CA 1
ATOM 7580 C C . SER B 1 285 ? 59.171 37.670 57.346 1.00 24.15 278 SER B C 1
ATOM 7581 O O . SER B 1 285 ? 58.254 36.942 57.737 1.00 23.96 278 SER B O 1
ATOM 7584 N N . TRP B 1 286 ? 60.155 38.101 58.134 1.00 25.12 279 TRP B N 1
ATOM 7585 C CA . TRP B 1 286 ? 60.192 37.868 59.577 1.00 27.82 279 TRP B CA 1
ATOM 7586 C C . TRP B 1 286 ? 60.404 39.180 60.313 1.00 32.96 279 TRP B C 1
ATOM 7587 O O . TRP B 1 286 ? 60.793 39.179 61.482 1.00 32.85 279 TRP B O 1
ATOM 7598 N N . ASP B 1 287 ? 60.158 40.297 59.634 1.00 28.12 280 ASP B N 1
ATOM 7599 C CA . ASP B 1 287 ? 60.667 41.567 60.130 1.00 28.65 280 ASP B CA 1
ATOM 7600 C C . ASP B 1 287 ? 59.835 42.204 61.233 1.00 29.63 280 ASP B C 1
ATOM 7601 O O . ASP B 1 287 ? 60.195 43.245 61.717 1.00 30.74 280 ASP B O 1
ATOM 7606 N N . ASN B 1 288 ? 58.720 41.583 61.607 1.00 29.39 281 ASN B N 1
ATOM 7607 C CA . ASN B 1 288 ? 57.902 42.058 62.729 1.00 30.52 281 ASN B CA 1
ATOM 7608 C C . ASN B 1 288 ? 57.177 43.383 62.450 1.00 30.97 281 ASN B C 1
ATOM 7609 O O . ASN B 1 288 ? 56.489 43.898 63.320 1.00 32.01 281 ASN B O 1
ATOM 7614 N N . ILE B 1 289 ? 57.303 43.874 61.211 1.00 30.22 282 ILE B N 1
ATOM 7615 C CA A ILE B 1 289 ? 56.679 45.120 60.758 0.21 30.59 282 ILE B CA 1
ATOM 7616 C CA B ILE B 1 289 ? 56.648 45.112 60.794 0.79 30.61 282 ILE B CA 1
ATOM 7617 C C . ILE B 1 289 ? 55.664 44.867 59.639 1.00 29.46 282 ILE B C 1
ATOM 7618 O O . ILE B 1 289 ? 54.519 45.297 59.709 1.00 29.76 282 ILE B O 1
ATOM 7627 N N . TYR B 1 290 ? 56.115 44.179 58.597 1.00 28.25 283 TYR B N 1
ATOM 7628 C CA . TYR B 1 290 ? 55.226 43.791 57.487 1.00 27.16 283 TYR B CA 1
ATOM 7629 C C . TYR B 1 290 ? 54.561 45.026 56.852 1.00 27.51 283 TYR B C 1
ATOM 7630 O O . TYR B 1 290 ? 53.336 45.145 56.812 1.00 27.56 283 TYR B O 1
ATOM 7639 N N . ALA B 1 291 ? 55.402 45.950 56.395 1.00 27.87 284 ALA B N 1
ATOM 7640 C CA . ALA B 1 291 ? 54.928 47.195 55.797 1.00 28.37 284 ALA B CA 1
ATOM 7641 C C . ALA B 1 291 ? 54.147 46.897 54.509 1.00 27.35 284 ALA B C 1
ATOM 7642 O O . ALA B 1 291 ? 54.590 46.118 53.679 1.00 26.33 284 ALA B O 1
ATOM 7644 N N . TYR B 1 292 ? 52.985 47.530 54.377 1.00 27.75 285 TYR B N 1
ATOM 7645 C CA . TYR B 1 292 ? 52.186 47.468 53.166 1.00 27.06 285 TYR B CA 1
ATOM 7646 C C . TYR B 1 292 ? 51.799 46.036 52.818 1.00 29.95 285 TYR B C 1
ATOM 7647 O O . TYR B 1 292 ? 51.993 45.593 51.694 1.00 29.89 285 TYR B O 1
ATOM 7656 N N . GLY B 1 293 ? 51.268 45.306 53.791 1.00 25.91 286 GLY B N 1
ATOM 7657 C CA . GLY B 1 293 ? 50.844 43.942 53.539 1.00 28.98 286 GLY B CA 1
ATOM 7658 C C . GLY B 1 293 ? 50.128 43.364 54.739 1.00 28.76 286 GLY B C 1
ATOM 7659 O O . GLY B 1 293 ? 49.578 44.097 55.573 1.00 28.48 286 GLY B O 1
ATOM 7660 N N . VAL B 1 294 ? 50.179 42.042 54.821 1.00 27.72 287 VAL B N 1
ATOM 7661 C CA . VAL B 1 294 ? 49.470 41.249 55.800 1.00 27.68 287 VAL B CA 1
ATOM 7662 C C . VAL B 1 294 ? 50.518 40.402 56.528 1.00 28.03 287 VAL B C 1
ATOM 7663 O O . VAL B 1 294 ? 51.307 39.713 55.875 1.00 23.86 287 VAL B O 1
ATOM 7667 N N . PRO B 1 295 ? 50.542 40.439 57.874 1.00 25.74 288 PRO B N 1
ATOM 7668 C CA . PRO B 1 295 ? 51.473 39.550 58.592 1.00 27.18 288 PRO B CA 1
ATOM 7669 C C . PRO B 1 295 ? 51.229 38.079 58.220 1.00 27.86 288 PRO B C 1
ATOM 7670 O O . PRO B 1 295 ? 50.086 37.686 58.023 1.00 25.10 288 PRO B O 1
ATOM 7674 N N . PRO B 1 296 ? 52.296 37.286 58.092 1.00 24.21 289 PRO B N 1
ATOM 7675 C CA . PRO B 1 296 ? 52.144 35.891 57.651 1.00 23.57 289 PRO B CA 1
ATOM 7676 C C . PRO B 1 296 ? 51.080 35.112 58.435 1.00 23.76 289 PRO B C 1
ATOM 7677 O O . PRO B 1 296 ? 50.320 34.344 57.831 1.00 24.57 289 PRO B O 1
ATOM 7681 N N . SER B 1 297 ? 51.012 35.335 59.743 1.00 24.91 290 SER B N 1
ATOM 7682 C CA . SER B 1 297 ? 50.044 34.681 60.630 1.00 29.96 290 SER B CA 1
ATOM 7683 C C . SER B 1 297 ? 48.564 35.032 60.397 1.00 31.32 290 SER B C 1
ATOM 7684 O O . SER B 1 297 ? 47.683 34.353 60.927 1.00 29.20 290 SER B O 1
ATOM 7687 N N . ALA B 1 298 ? 48.285 36.090 59.640 1.00 25.65 291 ALA B N 1
ATOM 7688 C CA . ALA B 1 298 ? 46.900 36.487 59.399 1.00 31.37 291 ALA B CA 1
ATOM 7689 C C . ALA B 1 298 ? 46.166 35.607 58.377 1.00 29.03 291 ALA B C 1
ATOM 7690 O O . ALA B 1 298 ? 44.942 35.477 58.449 1.00 27.22 291 ALA B O 1
ATOM 7692 N N . TRP B 1 299 ? 46.896 35.035 57.422 1.00 23.88 292 TRP B N 1
ATOM 7693 C CA . TRP B 1 299 ? 46.247 34.251 56.361 1.00 23.79 292 TRP B CA 1
ATOM 7694 C C . TRP B 1 299 ? 45.657 32.965 56.936 1.00 26.48 292 TRP B C 1
ATOM 7695 O O . TRP B 1 299 ? 46.186 32.424 57.916 1.00 23.68 292 TRP B O 1
ATOM 7706 N N . THR B 1 300 ? 44.574 32.474 56.323 1.00 24.58 293 THR B N 1
ATOM 7707 C CA . THR B 1 300 ? 43.905 31.261 56.794 1.00 23.39 293 THR B CA 1
ATOM 7708 C C . THR B 1 300 ? 43.613 30.317 55.617 1.00 22.44 293 THR B C 1
ATOM 7709 O O . THR B 1 300 ? 42.938 29.291 55.774 1.00 22.66 293 THR B O 1
ATOM 7713 N N . GLY B 1 301 ? 44.125 30.667 54.441 1.00 21.47 294 GLY B N 1
ATOM 7714 C CA . GLY B 1 301 ? 43.919 29.849 53.250 1.00 21.94 294 GLY B CA 1
ATOM 7715 C C . GLY B 1 301 ? 44.670 30.463 52.092 1.00 19.73 294 GLY B C 1
ATOM 7716 O O . GLY B 1 301 ? 45.359 31.462 52.261 1.00 20.05 294 GLY B O 1
ATOM 7717 N N . SER B 1 302 ? 44.525 29.881 50.913 1.00 19.00 295 SER B N 1
ATOM 7718 C CA . SER B 1 302 ? 45.341 30.268 49.776 1.00 18.19 295 SER B CA 1
ATOM 7719 C C . SER B 1 302 ? 44.597 31.193 48.839 1.00 19.28 295 SER B C 1
ATOM 7720 O O . SER B 1 302 ? 45.207 31.817 47.973 1.00 18.84 295 SER B O 1
ATOM 7723 N N . VAL B 1 303 ? 43.279 31.261 48.981 1.00 18.84 296 VAL B N 1
ATOM 7724 C CA . VAL B 1 303 ? 42.451 31.867 47.923 1.00 20.80 296 VAL B CA 1
ATOM 7725 C C . VAL B 1 303 ? 42.684 33.372 47.795 1.00 21.27 296 VAL B C 1
ATOM 7726 O O . VAL B 1 303 ? 42.894 33.886 46.688 1.00 22.33 296 VAL B O 1
ATOM 7730 N N . ASP B 1 304 ? 42.650 34.082 48.913 1.00 20.64 297 ASP B N 1
ATOM 7731 C CA . ASP B 1 304 ? 42.863 35.528 48.868 1.00 24.46 297 ASP B CA 1
ATOM 7732 C C . ASP B 1 304 ? 44.231 35.851 48.274 1.00 23.77 297 ASP B C 1
ATOM 7733 O O . ASP B 1 304 ? 44.370 36.754 47.445 1.00 22.06 297 ASP B O 1
ATOM 7738 N N . ILE B 1 305 ? 45.239 35.092 48.682 1.00 22.09 298 ILE B N 1
ATOM 7739 C CA . ILE B 1 305 ? 46.584 35.304 48.175 1.00 21.54 298 ILE B CA 1
ATOM 7740 C C . ILE B 1 305 ? 46.626 35.121 46.667 1.00 17.99 298 ILE B C 1
ATOM 7741 O O . ILE B 1 305 ? 47.092 35.990 45.936 1.00 18.10 298 ILE B O 1
ATOM 7746 N N . LEU B 1 306 ? 46.131 33.980 46.192 1.00 17.54 299 LEU B N 1
ATOM 7747 C CA . LEU B 1 306 ? 46.210 33.709 44.766 1.00 16.97 299 LEU B CA 1
ATOM 7748 C C . LEU B 1 306 ? 45.375 34.668 43.932 1.00 17.34 299 LEU B C 1
ATOM 7749 O O . LEU B 1 306 ? 45.823 35.117 42.878 1.00 19.40 299 LEU B O 1
ATOM 7754 N N . LEU B 1 307 ? 44.158 34.963 44.387 1.00 17.99 300 LEU B N 1
ATOM 7755 C CA . LEU B 1 307 ? 43.299 35.904 43.657 1.00 21.66 300 LEU B CA 1
ATOM 7756 C C . LEU B 1 307 ? 43.861 37.324 43.676 1.00 22.16 300 LEU B C 1
ATOM 7757 O O . LEU B 1 307 ? 43.709 38.064 42.695 1.00 19.12 300 LEU B O 1
ATOM 7762 N N . GLU B 1 308 ? 44.502 37.726 44.779 1.00 19.17 301 GLU B N 1
ATOM 7763 C CA . GLU B 1 308 ? 45.146 39.029 44.775 1.00 19.60 301 GLU B CA 1
ATOM 7764 C C . GLU B 1 308 ? 46.317 39.060 43.793 1.00 25.57 301 GLU B C 1
ATOM 7765 O O . GLU B 1 308 ? 46.498 40.053 43.084 1.00 23.33 301 GLU B O 1
ATOM 7771 N N . TYR B 1 309 ? 47.114 37.987 43.746 1.00 18.28 302 TYR B N 1
ATOM 7772 C CA . TYR B 1 309 ? 48.208 37.924 42.773 1.00 17.82 302 TYR B CA 1
ATOM 7773 C C . TYR B 1 309 ? 47.695 38.096 41.338 1.00 21.95 302 TYR B C 1
ATOM 7774 O O . TYR B 1 309 ? 48.205 38.925 40.585 1.00 20.31 302 TYR B O 1
ATOM 7783 N N . ARG B 1 310 ? 46.677 37.323 40.975 1.00 21.09 303 ARG B N 1
ATOM 7784 C CA . ARG B 1 310 ? 46.077 37.419 39.640 1.00 22.07 303 ARG B CA 1
ATOM 7785 C C . ARG B 1 310 ? 45.591 38.836 39.335 1.00 23.91 303 ARG B C 1
ATOM 7786 O O . ARG B 1 310 ? 45.858 39.370 38.263 1.00 18.64 303 ARG B O 1
ATOM 7794 N N . SER B 1 311 ? 44.909 39.439 40.302 1.00 24.33 304 SER B N 1
ATOM 7795 C CA . SER B 1 311 ? 44.296 40.751 40.138 1.00 28.64 304 SER B CA 1
ATOM 7796 C C . SER B 1 311 ? 45.321 41.895 40.070 1.00 24.15 304 SER B C 1
ATOM 7797 O O . SER B 1 311 ? 45.276 42.728 39.171 1.00 22.01 304 SER B O 1
ATOM 7800 N N . SER B 1 312 ? 46.258 41.914 41.006 1.00 23.03 305 SER B N 1
ATOM 7801 C CA . SER B 1 312 ? 47.212 43.021 41.130 1.00 24.53 305 SER B CA 1
ATOM 7802 C C . SER B 1 312 ? 48.359 42.813 40.157 1.00 25.02 305 SER B C 1
ATOM 7803 O O . SER B 1 312 ? 49.030 43.760 39.750 1.00 25.13 305 SER B O 1
ATOM 7806 N N . GLU B 1 313 ? 48.568 41.556 39.792 1.00 22.92 306 GLU B N 1
ATOM 7807 C CA . GLU B 1 313 ? 49.759 41.111 39.069 1.00 23.84 306 GLU B CA 1
ATOM 7808 C C . GLU B 1 313 ? 51.066 41.481 39.796 1.00 25.01 306 GLU B C 1
ATOM 7809 O O . GLU B 1 313 ? 52.120 41.584 39.169 1.00 24.42 306 GLU B O 1
ATOM 7815 N N . ASN B 1 314 ? 50.995 41.660 41.112 1.00 19.31 307 ASN B N 1
ATOM 7816 C CA . ASN B 1 314 ? 52.218 41.825 41.905 1.00 19.45 307 ASN B CA 1
ATOM 7817 C C . ASN B 1 314 ? 52.336 40.776 42.999 1.00 20.93 307 ASN B C 1
ATOM 7818 O O . ASN B 1 314 ? 51.313 40.326 43.527 1.00 18.85 307 ASN B O 1
ATOM 7823 N N . PRO B 1 315 ? 53.584 40.422 43.382 1.00 19.49 308 PRO B N 1
ATOM 7824 C CA . PRO B 1 315 ? 53.788 39.542 44.533 1.00 19.04 308 PRO B CA 1
ATOM 7825 C C . PRO B 1 315 ? 52.993 40.010 45.742 1.00 21.46 308 PRO B C 1
ATOM 7826 O O . PRO B 1 315 ? 52.771 41.201 45.949 1.00 21.50 308 PRO B O 1
ATOM 7830 N N . VAL B 1 316 ? 52.539 39.049 46.519 1.00 18.84 309 VAL B N 1
ATOM 7831 C CA . VAL B 1 316 ? 51.681 39.302 47.658 1.00 24.07 309 VAL B CA 1
ATOM 7832 C C . VAL B 1 316 ? 52.554 39.277 48.915 1.00 19.82 309 VAL B C 1
ATOM 7833 O O . VAL B 1 316 ? 53.489 38.482 48.993 1.00 20.80 309 VAL B O 1
ATOM 7837 N N . ARG B 1 317 ? 52.241 40.140 49.876 1.00 20.70 310 ARG B N 1
ATOM 7838 C CA . ARG B 1 317 ? 53.025 40.295 51.113 1.00 21.57 310 ARG B CA 1
ATOM 7839 C C . ARG B 1 317 ? 52.123 40.049 52.331 1.00 21.84 310 ARG B C 1
ATOM 7840 O O . ARG B 1 317 ? 51.069 40.681 52.434 1.00 22.83 310 ARG B O 1
ATOM 7848 N N . TYR B 1 318 ? 52.480 39.155 53.253 1.00 21.86 311 TYR B N 1
ATOM 7849 C CA . TYR B 1 318 ? 53.745 38.427 53.339 1.00 21.50 311 TYR B CA 1
ATOM 7850 C C . TYR B 1 318 ? 53.469 36.986 53.815 1.00 26.26 311 TYR B C 1
ATOM 7851 O O . TYR B 1 318 ? 52.407 36.710 54.374 1.00 21.40 311 TYR B O 1
ATOM 7860 N N . GLY B 1 319 ? 54.449 36.099 53.649 1.00 24.23 312 GLY B N 1
ATOM 7861 C CA . GLY B 1 319 ? 54.316 34.725 54.125 1.00 24.70 312 GLY B CA 1
ATOM 7862 C C . GLY B 1 319 ? 55.534 34.186 54.864 1.00 25.33 312 GLY B C 1
ATOM 7863 O O . GLY B 1 319 ? 56.596 34.805 54.892 1.00 20.98 312 GLY B O 1
ATOM 7864 N N . GLN B 1 320 ? 55.350 33.030 55.494 1.00 23.90 313 GLN B N 1
ATOM 7865 C CA . GLN B 1 320 ? 56.441 32.187 55.967 1.00 20.80 313 GLN B CA 1
ATOM 7866 C C . GLN B 1 320 ? 56.109 30.748 55.522 1.00 20.98 313 GLN B C 1
ATOM 7867 O O . GLN B 1 320 ? 55.093 30.518 54.856 1.00 21.22 313 GLN B O 1
ATOM 7873 N N . CYS B 1 321 ? 56.966 29.802 55.880 1.00 20.17 314 CYS B N 1
ATOM 7874 C CA . CYS B 1 321 ? 56.868 28.415 55.404 1.00 19.56 314 CYS B CA 1
ATOM 7875 C C . CYS B 1 321 ? 55.449 27.814 55.202 1.00 19.25 314 CYS B C 1
ATOM 7876 O O . CYS B 1 321 ? 55.127 27.360 54.110 1.00 18.46 314 CYS B O 1
ATOM 7879 N N . TRP B 1 322 ? 54.603 27.797 56.233 1.00 21.04 315 TRP B N 1
ATOM 7880 C CA . TRP B 1 322 ? 53.278 27.181 56.091 1.00 19.84 315 TRP B CA 1
ATOM 7881 C C . TRP B 1 322 ? 52.401 27.895 55.057 1.00 24.41 315 TRP B C 1
ATOM 7882 O O . TRP B 1 322 ? 51.497 27.276 54.467 1.00 18.90 315 TRP B O 1
ATOM 7893 N N . VAL B 1 323 ? 52.657 29.192 54.860 1.00 20.73 316 VAL B N 1
ATOM 7894 C CA . VAL B 1 323 ? 51.902 29.972 53.887 1.00 18.96 316 VAL B CA 1
ATOM 7895 C C . VAL B 1 323 ? 52.362 29.598 52.490 1.00 17.99 316 VAL B C 1
ATOM 7896 O O . VAL B 1 323 ? 51.536 29.424 51.599 1.00 17.54 316 VAL B O 1
ATOM 7900 N N . PHE B 1 324 ? 53.670 29.458 52.291 1.00 17.77 317 PHE B N 1
ATOM 7901 C CA . PHE B 1 324 ? 54.166 29.014 50.985 1.00 19.48 317 PHE B CA 1
ATOM 7902 C C . PHE B 1 324 ? 53.606 27.612 50.711 1.00 21.41 317 PHE B C 1
ATOM 7903 O O . PHE B 1 324 ? 53.097 27.335 49.624 1.00 18.59 317 PHE B O 1
ATOM 7911 N N . ALA B 1 325 ? 53.662 26.748 51.722 1.00 21.05 318 ALA B N 1
ATOM 7912 C CA . ALA B 1 325 ? 53.206 25.373 51.552 1.00 16.74 318 ALA B CA 1
ATOM 7913 C C . ALA B 1 325 ? 51.727 25.333 51.219 1.00 16.69 318 ALA B C 1
ATOM 7914 O O . ALA B 1 325 ? 51.343 24.609 50.339 1.00 16.94 318 ALA B O 1
ATOM 7916 N N . GLY B 1 326 ? 50.913 26.124 51.913 1.00 19.95 319 GLY B N 1
ATOM 7917 C CA . GLY B 1 326 ? 49.489 26.200 51.632 1.00 22.25 319 GLY B CA 1
ATOM 7918 C C . GLY B 1 326 ? 49.177 26.622 50.197 1.00 23.44 319 GLY B C 1
ATOM 7919 O O . GLY B 1 326 ? 48.399 25.959 49.493 1.00 22.10 319 GLY B O 1
ATOM 7920 N N . VAL B 1 327 ? 49.783 27.718 49.757 1.00 16.52 320 VAL B N 1
ATOM 7921 C CA . VAL B 1 327 ? 49.612 28.167 48.378 1.00 17.15 320 VAL B CA 1
ATOM 7922 C C . VAL B 1 327 ? 50.094 27.139 47.329 1.00 18.32 320 VAL B C 1
ATOM 7923 O O . VAL B 1 327 ? 49.407 26.879 46.334 1.00 14.99 320 VAL B O 1
ATOM 7927 N N . PHE B 1 328 ? 51.277 26.572 47.550 1.00 17.08 321 PHE B N 1
ATOM 7928 C CA . PHE B 1 328 ? 51.822 25.534 46.683 1.00 17.79 321 PHE B CA 1
ATOM 7929 C C . PHE B 1 328 ? 50.888 24.301 46.638 1.00 18.23 321 PHE B C 1
ATOM 7930 O O . PHE B 1 328 ? 50.679 23.696 45.579 1.00 14.18 321 PHE B O 1
ATOM 7938 N N . ASN B 1 329 ? 50.337 23.927 47.784 1.00 19.11 322 ASN B N 1
ATOM 7939 C CA . ASN B 1 329 ? 49.396 22.815 47.837 1.00 18.46 322 ASN B CA 1
ATOM 7940 C C . ASN B 1 329 ? 48.151 23.080 46.988 1.00 19.84 322 ASN B C 1
ATOM 7941 O O . ASN B 1 329 ? 47.666 22.189 46.276 1.00 16.66 322 ASN B O 1
ATOM 7946 N N . THR B 1 330 ? 47.639 24.308 47.059 1.00 15.39 323 THR B N 1
ATOM 7947 C CA . THR B 1 330 ? 46.508 24.685 46.217 1.00 20.27 323 THR B CA 1
ATOM 7948 C C . THR B 1 330 ? 46.901 24.514 44.751 1.00 16.46 323 THR B C 1
ATOM 7949 O O . THR B 1 330 ? 46.199 23.851 43.978 1.00 16.63 323 THR B O 1
ATOM 7953 N N . PHE B 1 331 ? 48.054 25.069 44.379 1.00 15.02 324 PHE B N 1
ATOM 7954 C CA . PHE B 1 331 ? 48.559 24.977 42.986 1.00 15.82 324 PHE B CA 1
ATOM 7955 C C . PHE B 1 331 ? 48.610 23.525 42.454 1.00 17.76 324 PHE B C 1
ATOM 7956 O O . PHE B 1 331 ? 48.144 23.232 41.344 1.00 16.57 324 PHE B O 1
ATOM 7964 N N . LEU B 1 332 ? 49.166 22.619 43.246 1.00 13.67 325 LEU B N 1
ATOM 7965 C CA . LEU B 1 332 ? 49.273 21.216 42.827 1.00 13.52 325 LEU B CA 1
ATOM 7966 C C . LEU B 1 332 ? 47.911 20.515 42.702 1.00 17.11 325 LEU B C 1
ATOM 7967 O O . LEU B 1 332 ? 47.597 19.925 41.644 1.00 14.39 325 LEU B O 1
ATOM 7972 N N . ARG B 1 333 ? 47.097 20.577 43.762 1.00 14.94 326 ARG B N 1
ATOM 7973 C CA . ARG B 1 333 ? 45.800 19.904 43.734 1.00 16.14 326 ARG B CA 1
ATOM 7974 C C . ARG B 1 333 ? 44.922 20.474 42.633 1.00 16.55 326 ARG B C 1
ATOM 7975 O O . ARG B 1 333 ? 44.159 19.750 42.006 1.00 16.55 326 ARG B O 1
ATOM 7983 N N . CYS B 1 334 ? 45.030 21.776 42.414 1.00 14.57 327 CYS B N 1
ATOM 7984 C CA . CYS B 1 334 ? 44.186 22.444 41.434 1.00 15.89 327 CYS B CA 1
ATOM 7985 C C . CYS B 1 334 ? 44.463 21.889 40.047 1.00 14.28 327 CYS B C 1
ATOM 7986 O O . CYS B 1 334 ? 43.542 21.688 39.254 1.00 17.02 327 CYS B O 1
ATOM 7989 N N . LEU B 1 335 ? 45.737 21.636 39.756 1.00 14.55 328 LEU B N 1
ATOM 7990 C CA . LEU B 1 335 ? 46.144 21.115 38.448 1.00 15.55 328 LEU B CA 1
ATOM 7991 C C . LEU B 1 335 ? 45.890 19.613 38.311 1.00 13.61 328 LEU B C 1
ATOM 7992 O O . LEU B 1 335 ? 45.877 19.075 37.213 1.00 13.90 328 LEU B O 1
ATOM 7997 N N . GLY B 1 336 ? 45.661 18.954 39.436 1.00 13.93 329 GLY B N 1
ATOM 7998 C CA . GLY B 1 336 ? 45.431 17.514 39.444 1.00 14.08 329 GLY B CA 1
ATOM 7999 C C . GLY B 1 336 ? 46.619 16.693 39.919 1.00 13.88 329 GLY B C 1
ATOM 8000 O O . GLY B 1 336 ? 46.638 15.465 39.770 1.00 14.05 329 GLY B O 1
ATOM 8001 N N . ILE B 1 337 ? 47.633 17.344 40.473 1.00 13.62 330 ILE B N 1
ATOM 8002 C CA . ILE B 1 337 ? 48.777 16.573 40.969 1.00 17.21 330 ILE B CA 1
ATOM 8003 C C . ILE B 1 337 ? 48.572 16.292 42.440 1.00 14.58 330 ILE B C 1
ATOM 8004 O O . ILE B 1 337 ? 48.568 17.237 43.243 1.00 14.06 330 ILE B O 1
ATOM 8009 N N . PRO B 1 338 ? 48.408 15.002 42.817 1.00 14.35 331 PRO B N 1
ATOM 8010 C CA . PRO B 1 338 ? 48.107 14.741 44.234 1.00 14.91 331 PRO B CA 1
ATOM 8011 C C . PRO B 1 338 ? 49.200 15.317 45.132 1.00 17.63 331 PRO B C 1
ATOM 8012 O O . PRO B 1 338 ? 50.386 15.183 44.801 1.00 14.53 331 PRO B O 1
ATOM 8016 N N . ALA B 1 339 ? 48.811 15.987 46.215 1.00 15.23 332 ALA B N 1
ATOM 8017 C CA . ALA B 1 339 ? 49.780 16.724 47.030 1.00 15.24 332 ALA B CA 1
ATOM 8018 C C . ALA B 1 339 ? 49.367 16.802 48.475 1.00 15.98 332 ALA B C 1
ATOM 8019 O O . ALA B 1 339 ? 48.186 16.729 48.802 1.00 19.77 332 ALA B O 1
ATOM 8021 N N . ARG B 1 340 ? 50.346 16.975 49.349 1.00 18.16 333 ARG B N 1
ATOM 8022 C CA . ARG B 1 340 ? 50.043 17.147 50.761 1.00 16.99 333 ARG B CA 1
ATOM 8023 C C . ARG B 1 340 ? 51.134 17.978 51.396 1.00 17.03 333 ARG B C 1
ATOM 8024 O O . ARG B 1 340 ? 52.224 18.134 50.820 1.00 16.67 333 ARG B O 1
ATOM 8032 N N . ILE B 1 341 ? 50.845 18.487 52.587 1.00 17.74 334 ILE B N 1
ATOM 8033 C CA . ILE B 1 341 ? 51.787 19.333 53.320 1.00 17.97 334 ILE B CA 1
ATOM 8034 C C . ILE B 1 341 ? 52.417 18.571 54.484 1.00 21.37 334 ILE B C 1
ATOM 8035 O O . ILE B 1 341 ? 51.720 17.966 55.307 1.00 21.66 334 ILE B O 1
ATOM 8040 N N . VAL B 1 342 ? 53.742 18.588 54.542 1.00 19.73 335 VAL B N 1
ATOM 8041 C CA . VAL B 1 342 ? 54.426 17.913 55.629 1.00 19.51 335 VAL B CA 1
ATOM 8042 C C . VAL B 1 342 ? 55.067 18.946 56.557 1.00 20.12 335 VAL B C 1
ATOM 8043 O O . VAL B 1 342 ? 55.409 20.067 56.129 1.00 19.85 335 VAL B O 1
ATOM 8047 N N . THR B 1 343 ? 55.180 18.582 57.829 1.00 21.09 336 THR B N 1
ATOM 8048 C CA . THR B 1 343 ? 55.834 19.438 58.824 1.00 21.81 336 THR B CA 1
ATOM 8049 C C . THR B 1 343 ? 57.003 18.706 59.473 1.00 22.48 336 THR B C 1
ATOM 8050 O O . THR B 1 343 ? 56.842 17.613 60.038 1.00 24.70 336 THR B O 1
ATOM 8054 N N . ASN B 1 344 ? 58.176 19.325 59.401 1.00 23.01 337 ASN B N 1
ATOM 8055 C CA . ASN B 1 344 ? 59.387 18.784 59.992 1.00 23.13 337 ASN B CA 1
ATOM 8056 C C . ASN B 1 344 ? 59.768 19.572 61.261 1.00 24.24 337 ASN B C 1
ATOM 8057 O O . ASN B 1 344 ? 59.985 20.785 61.185 1.00 25.73 337 ASN B O 1
ATOM 8062 N N . TYR B 1 345 ? 59.841 18.895 62.409 1.00 25.42 338 TYR B N 1
ATOM 8063 C CA . TYR B 1 345 ? 60.242 19.551 63.658 1.00 26.63 338 TYR B CA 1
ATOM 8064 C C . TYR B 1 345 ? 61.744 19.465 63.879 1.00 27.14 338 TYR B C 1
ATOM 8065 O O . TYR B 1 345 ? 62.339 18.399 63.741 1.00 27.27 338 TYR B O 1
ATOM 8074 N N . PHE B 1 346 ? 62.331 20.609 64.215 1.00 27.50 339 PHE B N 1
ATOM 8075 C CA . PHE B 1 346 ? 63.781 20.788 64.283 1.00 32.90 339 PHE B CA 1
ATOM 8076 C C . PHE B 1 346 ? 64.322 20.564 62.888 1.00 30.60 339 PHE B C 1
ATOM 8077 O O . PHE B 1 346 ? 64.991 19.576 62.612 1.00 26.78 339 PHE B O 1
ATOM 8085 N N . SER B 1 347 ? 64.004 21.505 62.005 1.00 25.75 340 SER B N 1
ATOM 8086 C CA . SER B 1 347 ? 64.342 21.377 60.602 1.00 24.60 340 SER B CA 1
ATOM 8087 C C . SER B 1 347 ? 65.634 22.118 60.315 1.00 24.79 340 SER B C 1
ATOM 8088 O O . SER B 1 347 ? 65.704 23.336 60.488 1.00 25.27 340 SER B O 1
ATOM 8091 N N . ALA B 1 348 ? 66.650 21.381 59.873 1.00 24.83 341 ALA B N 1
ATOM 8092 C CA . ALA B 1 348 ? 67.953 21.962 59.594 1.00 25.17 341 ALA B CA 1
ATOM 8093 C C . ALA B 1 348 ? 67.979 22.775 58.317 1.00 27.51 341 ALA B C 1
ATOM 8094 O O . ALA B 1 348 ? 67.324 22.423 57.323 1.00 25.58 341 ALA B O 1
ATOM 8096 N N . HIS B 1 349 ? 68.753 23.861 58.360 1.00 27.07 342 HIS B N 1
ATOM 8097 C CA . HIS B 1 349 ? 69.019 24.698 57.186 1.00 27.72 342 HIS B CA 1
ATOM 8098 C C . HIS B 1 349 ? 70.508 24.743 56.967 1.00 26.85 342 HIS B C 1
ATOM 8099 O O . HIS B 1 349 ? 71.232 25.482 57.639 1.00 26.84 342 HIS B O 1
ATOM 8106 N N . ASP B 1 350 ? 70.948 23.936 56.014 1.00 24.18 343 ASP B N 1
ATOM 8107 C CA . ASP B 1 350 ? 72.335 23.843 55.619 1.00 24.79 343 ASP B CA 1
ATOM 8108 C C . ASP B 1 350 ? 72.707 24.991 54.668 1.00 27.87 343 ASP B C 1
ATOM 8109 O O . ASP B 1 350 ? 72.111 25.126 53.596 1.00 26.20 343 ASP B O 1
ATOM 8114 N N . ASN B 1 351 ? 73.695 25.801 55.050 1.00 31.33 344 ASN B N 1
ATOM 8115 C CA . ASN B 1 351 ? 74.112 26.949 54.239 1.00 34.06 344 ASN B CA 1
ATOM 8116 C C . ASN B 1 351 ? 75.275 26.693 53.287 1.00 34.96 344 ASN B C 1
ATOM 8117 O O . ASN B 1 351 ? 75.458 27.432 52.318 1.00 33.89 344 ASN B O 1
ATOM 8122 N N . ASP B 1 352 ? 76.083 25.680 53.576 1.00 34.79 345 ASP B N 1
ATOM 8123 C CA . ASP B 1 352 ? 77.285 25.447 52.783 1.00 33.45 345 ASP B CA 1
ATOM 8124 C C . ASP B 1 352 ? 77.318 24.066 52.118 1.00 33.00 345 ASP B C 1
ATOM 8125 O O . ASP B 1 352 ? 78.378 23.562 51.757 1.00 36.09 345 ASP B O 1
ATOM 8130 N N . ALA B 1 353 ? 76.141 23.474 51.945 1.00 32.85 346 ALA B N 1
ATOM 8131 C CA . ALA B 1 353 ? 75.975 22.250 51.152 1.00 33.36 346 ALA B CA 1
ATOM 8132 C C . ALA B 1 353 ? 76.923 21.105 51.507 1.00 32.59 346 ALA B C 1
ATOM 8133 O O . ALA B 1 353 ? 77.446 20.425 50.620 1.00 33.55 346 ALA B O 1
ATOM 8135 N N . ASN B 1 354 ? 77.137 20.873 52.794 1.00 30.28 347 ASN B N 1
ATOM 8136 C CA . ASN B 1 354 ? 77.944 19.719 53.202 1.00 33.16 347 ASN B CA 1
ATOM 8137 C C . ASN B 1 354 ? 77.140 18.721 54.039 1.00 33.14 347 ASN B C 1
ATOM 8138 O O . ASN B 1 354 ? 77.702 17.783 54.635 1.00 30.64 347 ASN B O 1
ATOM 8143 N N . LEU B 1 355 ? 75.827 18.963 54.102 1.00 26.31 348 LEU B N 1
ATOM 8144 C CA . LEU B 1 355 ? 74.851 18.029 54.667 1.00 28.84 348 LEU B CA 1
ATOM 8145 C C . LEU B 1 355 ? 74.981 17.787 56.176 1.00 31.46 348 LEU B C 1
ATOM 8146 O O . LEU B 1 355 ? 74.528 16.764 56.691 1.00 32.09 348 LEU B O 1
ATOM 8151 N N . GLN B 1 356 ? 75.605 18.736 56.870 1.00 27.96 349 GLN B N 1
ATOM 8152 C CA . GLN B 1 356 ? 75.767 18.681 58.320 1.00 32.28 349 GLN B CA 1
ATOM 8153 C C . GLN B 1 356 ? 75.624 20.094 58.878 1.00 29.39 349 GLN B C 1
ATOM 8154 O O . GLN B 1 356 ? 75.856 21.063 58.166 1.00 32.20 349 GLN B O 1
ATOM 8160 N N . MET B 1 357 ? 75.216 20.219 60.134 1.00 33.86 350 MET B N 1
ATOM 8161 C CA . MET B 1 357 ? 75.189 21.532 60.781 1.00 31.71 350 MET B CA 1
ATOM 8162 C C . MET B 1 357 ? 76.538 21.834 61.411 1.00 33.00 350 MET B C 1
ATOM 8163 O O . MET B 1 357 ? 76.986 21.115 62.292 1.00 33.29 350 MET B O 1
ATOM 8168 N N . ASP B 1 358 ? 77.185 22.907 60.961 1.00 33.82 351 ASP B N 1
ATOM 8169 C CA . ASP B 1 358 ? 78.503 23.245 61.471 1.00 37.89 351 ASP B CA 1
ATOM 8170 C C . ASP B 1 358 ? 78.354 24.332 62.504 1.00 34.72 351 ASP B C 1
ATOM 8171 O O . ASP B 1 358 ? 78.063 25.484 62.171 1.00 35.94 351 ASP B O 1
ATOM 8176 N N . ILE B 1 359 ? 78.518 23.955 63.763 1.00 36.52 352 ILE B N 1
ATOM 8177 C CA . ILE B 1 359 ? 78.373 24.908 64.852 1.00 41.00 352 ILE B CA 1
ATOM 8178 C C . ILE B 1 359 ? 79.745 25.237 65.415 1.00 43.21 352 ILE B C 1
ATOM 8179 O O . ILE B 1 359 ? 80.374 24.412 66.086 1.00 43.61 352 ILE B O 1
ATOM 8184 N N . PHE B 1 360 ? 80.215 26.446 65.127 1.00 45.16 353 PHE B N 1
ATOM 8185 C CA . PHE B 1 360 ? 81.534 26.869 65.591 1.00 47.80 353 PHE B CA 1
ATOM 8186 C C . PHE B 1 360 ? 81.467 27.453 66.999 1.00 47.98 353 PHE B C 1
ATOM 8187 O O . PHE B 1 360 ? 80.623 28.302 67.283 1.00 44.86 353 PHE B O 1
ATOM 8195 N N . LEU B 1 361 ? 82.350 26.975 67.874 1.00 51.72 354 LEU B N 1
ATOM 8196 C CA . LEU B 1 361 ? 82.429 27.455 69.255 1.00 53.49 354 LEU B CA 1
ATOM 8197 C C . LEU B 1 361 ? 83.660 28.330 69.505 1.00 53.06 354 LEU B C 1
ATOM 8198 O O . LEU B 1 361 ? 84.753 28.031 69.015 1.00 50.72 354 LEU B O 1
ATOM 8203 N N . GLU B 1 362 ? 83.477 29.404 70.271 1.00 54.66 355 GLU B N 1
ATOM 8204 C CA . GLU B 1 362 ? 84.600 30.203 70.771 1.00 56.96 355 GLU B CA 1
ATOM 8205 C C . GLU B 1 362 ? 85.364 29.398 71.814 1.00 58.19 355 GLU B C 1
ATOM 8206 O O . GLU B 1 362 ? 84.904 28.339 72.247 1.00 55.34 355 GLU B O 1
ATOM 8208 N N . GLU B 1 363 ? 86.528 29.904 72.221 1.00 63.63 356 GLU B N 1
ATOM 8209 C CA . GLU B 1 363 ? 87.378 29.211 73.189 1.00 66.42 356 GLU B CA 1
ATOM 8210 C C . GLU B 1 363 ? 86.619 28.867 74.474 1.00 67.32 356 GLU B C 1
ATOM 8211 O O . GLU B 1 363 ? 86.789 27.779 75.036 1.00 63.53 356 GLU B O 1
ATOM 8213 N N . ASP B 1 364 ? 85.761 29.793 74.904 1.00 70.90 357 ASP B N 1
ATOM 8214 C CA . ASP B 1 364 ? 84.967 29.641 76.125 1.00 73.16 357 ASP B CA 1
ATOM 8215 C C . ASP B 1 364 ? 83.867 28.574 76.012 1.00 71.62 357 ASP B C 1
ATOM 8216 O O . ASP B 1 364 ? 83.200 28.254 76.997 1.00 70.63 357 ASP B O 1
ATOM 8218 N N . GLY B 1 365 ? 83.677 28.027 74.814 1.00 70.58 358 GLY B N 1
ATOM 8219 C CA . GLY B 1 365 ? 82.677 26.993 74.603 1.00 66.26 358 GLY B CA 1
ATOM 8220 C C . GLY B 1 365 ? 81.311 27.532 74.215 1.00 62.61 358 GLY B C 1
ATOM 8221 O O . GLY B 1 365 ? 80.385 26.759 73.980 1.00 63.59 358 GLY B O 1
ATOM 8222 N N . ASN B 1 366 ? 81.182 28.855 74.156 1.00 59.79 359 ASN B N 1
ATOM 8223 C CA . ASN B 1 366 ? 79.953 29.487 73.676 1.00 55.71 359 ASN B CA 1
ATOM 8224 C C . ASN B 1 366 ? 79.901 29.457 72.146 1.00 52.82 359 ASN B C 1
ATOM 8225 O O . ASN B 1 366 ? 80.918 29.220 71.495 1.00 51.49 359 ASN B O 1
ATOM 8227 N N . VAL B 1 367 ? 78.723 29.686 71.572 1.00 51.83 360 VAL B N 1
ATOM 8228 C CA . VAL B 1 367 ? 78.586 29.659 70.121 1.00 51.71 360 VAL B CA 1
ATOM 8229 C C . VAL B 1 367 ? 79.076 30.953 69.456 1.00 53.56 360 VAL B C 1
ATOM 8230 O O . VAL B 1 367 ? 78.567 32.041 69.719 1.00 51.91 360 VAL B O 1
ATOM 8232 N N . ASN B 1 368 ? 80.075 30.814 68.591 1.00 54.19 361 ASN B N 1
ATOM 8233 C CA . ASN B 1 368 ? 80.528 31.905 67.738 1.00 51.45 361 ASN B CA 1
ATOM 8234 C C . ASN B 1 368 ? 79.466 32.202 66.677 1.00 50.48 361 ASN B C 1
ATOM 8235 O O . ASN B 1 368 ? 79.309 31.439 65.709 1.00 44.81 361 ASN B O 1
ATOM 8240 N N . SER B 1 369 ? 78.736 33.304 66.859 1.00 52.31 362 SER B N 1
ATOM 8241 C CA . SER B 1 369 ? 77.635 33.661 65.962 1.00 53.43 362 SER B CA 1
ATOM 8242 C C . SER B 1 369 ? 78.116 34.300 64.656 1.00 57.46 362 SER B C 1
ATOM 8243 O O . SER B 1 369 ? 77.349 34.436 63.699 1.00 58.27 362 SER B O 1
ATOM 8245 N N . LYS B 1 370 ? 79.387 34.689 64.614 1.00 60.12 363 LYS B N 1
ATOM 8246 C CA . LYS B 1 370 ? 79.954 35.256 63.394 1.00 59.40 363 LYS B CA 1
ATOM 8247 C C . LYS B 1 370 ? 80.292 34.136 62.420 1.00 55.86 363 LYS B C 1
ATOM 8248 O O . LYS B 1 370 ? 79.902 34.176 61.255 1.00 54.94 363 LYS B O 1
ATOM 8250 N N . LEU B 1 371 ? 81.010 33.132 62.908 1.00 52.66 364 LEU B N 1
ATOM 8251 C CA . LEU B 1 371 ? 81.404 31.999 62.080 1.00 49.45 364 LEU B CA 1
ATOM 8252 C C . LEU B 1 371 ? 80.215 31.096 61.694 1.00 46.82 364 LEU B C 1
ATOM 8253 O O . LEU B 1 371 ? 80.107 30.671 60.544 1.00 45.39 364 LEU B O 1
ATOM 8255 N N . THR B 1 372 ? 79.329 30.822 62.652 1.00 44.69 365 THR B N 1
ATOM 8256 C CA . THR B 1 372 ? 78.202 29.906 62.456 1.00 42.76 365 THR B CA 1
ATOM 8257 C C . THR B 1 372 ? 77.106 30.464 61.546 1.00 40.77 365 THR B C 1
ATOM 8258 O O . THR B 1 372 ? 76.438 31.435 61.900 1.00 42.64 365 THR B O 1
ATOM 8262 N N . LYS B 1 373 ? 76.930 29.846 60.380 1.00 37.97 366 LYS B N 1
ATOM 8263 C CA . LYS B 1 373 ? 75.920 30.268 59.404 1.00 38.64 366 LYS B CA 1
ATOM 8264 C C . LYS B 1 373 ? 74.696 29.334 59.348 1.00 38.75 366 LYS B C 1
ATOM 8265 O O . LYS B 1 373 ? 73.571 29.784 59.107 1.00 35.53 366 LYS B O 1
ATOM 8271 N N . ASP B 1 374 ? 74.924 28.035 59.545 1.00 37.06 367 ASP B N 1
ATOM 8272 C CA . ASP B 1 374 ? 73.839 27.060 59.505 1.00 33.38 367 ASP B CA 1
ATOM 8273 C C . ASP B 1 374 ? 72.854 27.382 60.610 1.00 34.08 367 ASP B C 1
ATOM 8274 O O . ASP B 1 374 ? 73.195 28.068 61.581 1.00 35.69 367 ASP B O 1
ATOM 8279 N N . SER B 1 375 ? 71.635 26.883 60.484 1.00 28.33 368 SER B N 1
ATOM 8280 C CA . SER B 1 375 ? 70.661 27.083 61.547 1.00 30.35 368 SER B CA 1
ATOM 8281 C C . SER B 1 375 ? 69.652 25.946 61.662 1.00 30.64 368 SER B C 1
ATOM 8282 O O . SER B 1 375 ? 69.609 25.023 60.821 1.00 27.92 368 SER B O 1
ATOM 8285 N N . VAL B 1 376 ? 68.828 26.022 62.703 1.00 29.82 369 VAL B N 1
ATOM 8286 C CA . VAL B 1 376 ? 67.745 25.063 62.869 1.00 31.59 369 VAL B CA 1
ATOM 8287 C C . VAL B 1 376 ? 66.438 25.772 63.233 1.00 33.46 369 VAL B C 1
ATOM 8288 O O . VAL B 1 376 ? 66.416 26.685 64.065 1.00 32.46 369 VAL B O 1
ATOM 8292 N N . TRP B 1 377 ? 65.354 25.353 62.589 1.00 26.83 370 TRP B N 1
ATOM 8293 C CA . TRP B 1 377 ? 64.037 25.953 62.784 1.00 31.59 370 TRP B CA 1
ATOM 8294 C C . TRP B 1 377 ? 63.218 25.152 63.795 1.00 32.55 370 TRP B C 1
ATOM 8295 O O . TRP B 1 377 ? 63.274 23.913 63.799 1.00 33.19 370 TRP B O 1
ATOM 8306 N N . ASN B 1 378 ? 62.422 25.831 64.618 1.00 27.94 371 ASN B N 1
ATOM 8307 C CA . ASN B 1 378 ? 61.462 25.110 65.454 1.00 28.54 371 ASN B CA 1
ATOM 8308 C C . ASN B 1 378 ? 60.612 24.135 64.610 1.00 27.46 371 ASN B C 1
ATOM 8309 O O . ASN B 1 378 ? 60.362 22.994 65.008 1.00 27.83 371 ASN B O 1
ATOM 8314 N N . TYR B 1 379 ? 60.187 24.589 63.439 1.00 26.22 372 TYR B N 1
ATOM 8315 C CA . TYR B 1 379 ? 59.564 23.683 62.472 1.00 25.16 372 TYR B CA 1
ATOM 8316 C C . TYR B 1 379 ? 59.668 24.283 61.089 1.00 23.91 372 TYR B C 1
ATOM 8317 O O . TYR B 1 379 ? 59.866 25.483 60.949 1.00 23.88 372 TYR B O 1
ATOM 8326 N N . HIS B 1 380 ? 59.532 23.441 60.062 1.00 22.96 373 HIS B N 1
ATOM 8327 C CA . HIS B 1 380 ? 59.437 23.920 58.700 1.00 21.82 373 HIS B CA 1
ATOM 8328 C C . HIS B 1 380 ? 58.381 23.059 57.995 1.00 30.01 373 HIS B C 1
ATOM 8329 O O . HIS B 1 380 ? 58.151 21.912 58.396 1.00 24.51 373 HIS B O 1
ATOM 8336 N N . CYS B 1 381 ? 57.722 23.625 56.982 1.00 20.26 374 CYS B N 1
ATOM 8337 C CA . CYS B 1 381 ? 56.685 22.921 56.250 1.00 20.79 374 CYS B CA 1
ATOM 8338 C C . CYS B 1 381 ? 57.015 22.970 54.779 1.00 20.51 374 CYS B C 1
ATOM 8339 O O . CYS B 1 381 ? 57.377 24.029 54.253 1.00 20.81 374 CYS B O 1
ATOM 8342 N N . TRP B 1 382 ? 56.878 21.837 54.101 1.00 18.15 375 TRP B N 1
ATOM 8343 C CA . TRP B 1 382 ? 56.983 21.846 52.653 1.00 21.84 375 TRP B CA 1
ATOM 8344 C C . TRP B 1 382 ? 55.915 20.932 52.079 1.00 19.46 375 TRP B C 1
ATOM 8345 O O . TRP B 1 382 ? 55.024 20.497 52.798 1.00 19.08 375 TRP B O 1
ATOM 8356 N N . ASN B 1 383 ? 55.967 20.684 50.782 1.00 19.03 376 ASN B N 1
ATOM 8357 C CA . ASN B 1 383 ? 54.951 19.849 50.155 1.00 15.86 376 ASN B CA 1
ATOM 8358 C C . ASN B 1 383 ? 55.517 18.547 49.649 1.00 16.77 376 ASN B C 1
ATOM 8359 O O . ASN B 1 383 ? 56.707 18.434 49.354 1.00 17.05 376 ASN B O 1
ATOM 8364 N N . GLU B 1 384 ? 54.637 17.567 49.512 1.00 15.75 377 GLU B N 1
ATOM 8365 C CA . GLU B 1 384 ? 54.967 16.400 48.732 1.00 15.54 377 GLU B CA 1
ATOM 8366 C C . GLU B 1 384 ? 54.013 16.293 47.548 1.00 16.97 377 GLU B C 1
ATOM 8367 O O . GLU B 1 384 ? 52.806 16.514 47.692 1.00 15.88 377 GLU B O 1
ATOM 8373 N N . ALA B 1 385 ? 54.563 15.969 46.382 1.00 15.11 378 ALA B N 1
ATOM 8374 C CA . ALA B 1 385 ? 53.743 15.755 45.188 1.00 14.21 378 ALA B CA 1
ATOM 8375 C C . ALA B 1 385 ? 53.914 14.336 44.636 1.00 15.84 378 ALA B C 1
ATOM 8376 O O . ALA B 1 385 ? 55.025 13.805 44.575 1.00 17.91 378 ALA B O 1
ATOM 8378 N N . TRP B 1 386 ? 52.802 13.730 44.242 1.00 17.93 379 TRP B N 1
ATOM 8379 C CA . TRP B 1 386 ? 52.783 12.305 43.842 1.00 14.58 379 TRP B CA 1
ATOM 8380 C C . TRP B 1 386 ? 52.973 12.155 42.351 1.00 17.82 379 TRP B C 1
ATOM 8381 O O . TRP B 1 386 ? 52.168 12.685 41.579 1.00 13.91 379 TRP B O 1
ATOM 8392 N N . MET B 1 387 ? 54.016 11.419 41.950 1.00 16.14 380 MET B N 1
ATOM 8393 C CA . MET B 1 387 ? 54.307 11.190 40.528 1.00 15.44 380 MET B CA 1
ATOM 8394 C C . MET B 1 387 ? 55.356 10.100 40.283 1.00 19.25 380 MET B C 1
ATOM 8395 O O . MET B 1 387 ? 56.176 9.799 41.164 1.00 16.54 380 MET B O 1
ATOM 8400 N N . THR B 1 388 ? 55.315 9.483 39.096 1.00 16.62 381 THR B N 1
ATOM 8401 C CA . THR B 1 388 ? 56.394 8.612 38.673 1.00 16.98 381 THR B CA 1
ATOM 8402 C C . THR B 1 388 ? 57.645 9.434 38.447 1.00 14.38 381 THR B C 1
ATOM 8403 O O . THR B 1 388 ? 57.565 10.654 38.264 1.00 15.51 381 THR B O 1
ATOM 8407 N N . ARG B 1 389 ? 58.804 8.771 38.447 1.00 15.83 382 ARG B N 1
ATOM 8408 C CA . ARG B 1 389 ? 60.063 9.448 38.133 1.00 18.79 382 ARG B CA 1
ATOM 8409 C C . ARG B 1 389 ? 60.826 8.696 37.041 1.00 18.43 382 ARG B C 1
ATOM 8410 O O . ARG B 1 389 ? 61.798 7.978 37.312 1.00 16.78 382 ARG B O 1
ATOM 8418 N N . PRO B 1 390 ? 60.384 8.863 35.791 1.00 19.19 383 PRO B N 1
ATOM 8419 C CA . PRO B 1 390 ? 60.968 8.175 34.635 1.00 19.71 383 PRO B CA 1
ATOM 8420 C C . PRO B 1 390 ? 62.377 8.667 34.393 1.00 18.70 383 PRO B C 1
ATOM 8421 O O . PRO B 1 390 ? 63.112 8.022 33.644 1.00 18.00 383 PRO B O 1
ATOM 8425 N N . ASP B 1 391 ? 62.745 9.793 35.017 1.00 17.07 384 ASP B N 1
ATOM 8426 C CA . ASP B 1 391 ? 64.102 10.310 34.932 1.00 15.63 384 ASP B CA 1
ATOM 8427 C C . ASP B 1 391 ? 65.046 9.667 35.944 1.00 17.49 384 ASP B C 1
ATOM 8428 O O . ASP B 1 391 ? 66.241 9.881 35.864 1.00 18.92 384 ASP B O 1
ATOM 8433 N N . LEU B 1 392 ? 64.500 8.898 36.890 1.00 16.17 385 LEU B N 1
ATOM 8434 C CA . LEU B 1 392 ? 65.286 8.189 37.896 1.00 16.76 385 LEU B CA 1
ATOM 8435 C C . LEU B 1 392 ? 65.129 6.692 37.658 1.00 21.80 385 LEU B C 1
ATOM 8436 O O . LEU B 1 392 ? 64.211 6.285 36.961 1.00 17.00 385 LEU B O 1
ATOM 8441 N N . PRO B 1 393 ? 66.020 5.871 38.242 1.00 18.60 386 PRO B N 1
ATOM 8442 C CA . PRO B 1 393 ? 65.836 4.413 38.134 1.00 21.91 386 PRO B CA 1
ATOM 8443 C C . PRO B 1 393 ? 64.543 3.991 38.817 1.00 22.00 386 PRO B C 1
ATOM 8444 O O . PRO B 1 393 ? 64.027 4.746 39.649 1.00 18.75 386 PRO B O 1
ATOM 8448 N N . VAL B 1 394 ? 64.035 2.802 38.502 1.00 21.50 387 VAL B N 1
ATOM 8449 C CA . VAL B 1 394 ? 62.772 2.397 39.109 1.00 22.74 387 VAL B CA 1
ATOM 8450 C C . VAL B 1 394 ? 62.898 2.256 40.630 1.00 21.05 387 VAL B C 1
ATOM 8451 O O . VAL B 1 394 ? 63.957 1.876 41.179 1.00 19.56 387 VAL B O 1
ATOM 8455 N N . GLY B 1 395 ? 61.809 2.591 41.310 1.00 20.02 388 GLY B N 1
ATOM 8456 C CA . GLY B 1 395 ? 61.781 2.526 42.760 1.00 18.97 388 GLY B CA 1
ATOM 8457 C C . GLY B 1 395 ? 61.705 3.901 43.398 1.00 18.42 388 GLY B C 1
ATOM 8458 O O . GLY B 1 395 ? 61.385 4.003 44.579 1.00 20.46 388 GLY B O 1
ATOM 8459 N N . PHE B 1 396 ? 61.943 4.963 42.625 1.00 17.74 389 PHE B N 1
ATOM 8460 C CA . PHE B 1 396 ? 62.077 6.295 43.222 1.00 17.34 389 PHE B CA 1
ATOM 8461 C C . PHE B 1 396 ? 60.895 7.241 42.987 1.00 21.54 389 PHE B C 1
ATOM 8462 O O . PHE B 1 396 ? 60.990 8.447 43.272 1.00 18.16 389 PHE B O 1
ATOM 8470 N N . GLY B 1 397 ? 59.794 6.703 42.463 1.00 20.10 390 GLY B N 1
ATOM 8471 C CA . GLY B 1 397 ? 58.598 7.506 42.232 1.00 15.89 390 GLY B CA 1
ATOM 8472 C C . GLY B 1 397 ? 57.818 7.615 43.527 1.00 17.86 390 GLY B C 1
ATOM 8473 O O . GLY B 1 397 ? 58.371 7.401 44.609 1.00 16.61 390 GLY B O 1
ATOM 8474 N N . GLY B 1 398 ? 56.527 7.901 43.415 1.00 16.30 391 GLY B N 1
ATOM 8475 C CA . GLY B 1 398 ? 55.697 8.130 44.585 1.00 16.13 391 GLY B CA 1
ATOM 8476 C C . GLY B 1 398 ? 55.874 9.565 45.059 1.00 15.77 391 GLY B C 1
ATOM 8477 O O . GLY B 1 398 ? 55.958 10.501 44.244 1.00 15.59 391 GLY B O 1
ATOM 8478 N N . TRP B 1 399 ? 55.974 9.742 46.376 1.00 16.85 392 TRP B N 1
ATOM 8479 C CA . TRP B 1 399 ? 56.053 11.077 46.963 1.00 16.02 392 TRP B CA 1
ATOM 8480 C C . TRP B 1 399 ? 57.402 11.723 46.664 1.00 15.78 392 TRP B C 1
ATOM 8481 O O . TRP B 1 399 ? 58.464 11.120 46.867 1.00 16.53 392 TRP B O 1
ATOM 8492 N N . GLN B 1 400 ? 57.332 12.967 46.185 1.00 15.24 393 GL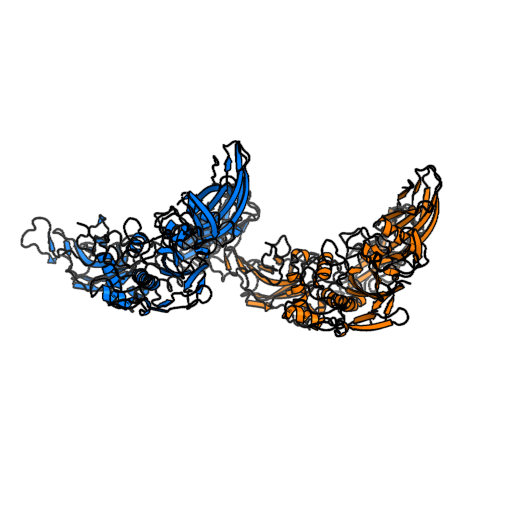N B N 1
ATOM 8493 C CA . GLN B 1 400 ? 58.479 13.800 45.882 1.00 15.06 393 GLN B CA 1
ATOM 8494 C C . GLN B 1 400 ? 58.386 15.054 46.752 1.00 19.65 393 GLN B C 1
ATOM 8495 O O . GLN B 1 400 ? 57.365 15.746 46.754 1.00 14.89 393 GLN B O 1
ATOM 8501 N N . ALA B 1 401 ? 59.447 15.342 47.493 1.00 16.59 394 ALA B N 1
ATOM 8502 C CA . ALA B 1 401 ? 59.473 16.576 48.281 1.00 15.68 394 ALA B CA 1
ATOM 8503 C C . ALA B 1 401 ? 59.653 17.771 47.360 1.00 18.68 394 ALA B C 1
ATOM 8504 O O . ALA B 1 401 ? 60.594 17.820 46.561 1.00 15.05 394 ALA B O 1
ATOM 8506 N N . VAL B 1 402 ? 58.723 18.719 47.442 1.00 14.96 395 VAL B N 1
ATOM 8507 C CA . VAL B 1 402 ? 58.894 20.004 46.774 1.00 14.65 395 VAL B CA 1
ATOM 8508 C C . VAL B 1 402 ? 58.661 21.148 47.773 1.00 14.99 395 VAL B C 1
ATOM 8509 O O . VAL B 1 402 ? 57.754 21.085 48.622 1.00 21.12 395 VAL B O 1
ATOM 8513 N N . ASP B 1 403 ? 59.444 22.215 47.638 1.00 15.08 396 ASP B N 1
ATOM 8514 C CA . ASP B 1 403 ? 59.471 23.287 48.657 1.00 15.99 396 ASP B CA 1
ATOM 8515 C C . ASP B 1 403 ? 59.619 24.653 47.991 1.00 16.86 396 ASP B C 1
ATOM 8516 O O . ASP B 1 403 ? 60.634 24.941 47.359 1.00 15.42 396 ASP B O 1
ATOM 8521 N N . SER B 1 404 ? 58.602 25.496 48.157 1.00 15.39 397 SER B N 1
ATOM 8522 C CA . SER B 1 404 ? 58.625 26.828 47.589 1.00 15.37 397 SER B CA 1
ATOM 8523 C C . SER B 1 404 ? 59.101 27.903 48.560 1.00 18.40 397 SER B C 1
ATOM 8524 O O . SER B 1 404 ? 59.147 29.069 48.177 1.00 16.49 397 SER B O 1
ATOM 8527 N N . THR B 1 405 ? 59.411 27.553 49.809 1.00 22.11 398 THR B N 1
ATOM 8528 C CA . THR B 1 405 ? 59.971 28.582 50.731 1.00 19.63 398 THR B CA 1
ATOM 8529 C C . THR B 1 405 ? 61.435 28.807 50.370 1.00 18.74 398 THR B C 1
ATOM 8530 O O . THR B 1 405 ? 62.228 27.850 50.353 1.00 18.64 398 THR B O 1
ATOM 8534 N N . PRO B 1 406 ? 61.821 30.057 50.086 1.00 21.89 399 PRO B N 1
ATOM 8535 C CA . PRO B 1 406 ? 63.234 30.300 49.775 1.00 20.75 399 PRO B CA 1
ATOM 8536 C C . PRO B 1 406 ? 64.163 29.968 50.940 1.00 22.14 399 PRO B C 1
ATOM 8537 O O . PRO B 1 406 ? 63.960 30.430 52.053 1.00 21.59 399 PRO B O 1
ATOM 8541 N N . GLN B 1 407 ? 65.165 29.137 50.682 1.00 20.66 400 GLN B N 1
ATOM 8542 C CA . GLN B 1 407 ? 66.246 28.960 51.628 1.00 21.75 400 GLN B CA 1
ATOM 8543 C C . GLN B 1 407 ? 67.545 28.948 50.864 1.00 25.51 400 GLN B C 1
ATOM 8544 O O . GLN B 1 407 ? 68.388 29.813 51.057 1.00 26.77 400 GLN B O 1
ATOM 8550 N N . GLU B 1 408 ? 67.717 27.967 49.993 1.00 19.65 401 GLU B N 1
ATOM 8551 C CA . GLU B 1 408 ? 68.939 27.902 49.202 1.00 24.85 401 GLU B CA 1
ATOM 8552 C C . GLU B 1 408 ? 68.636 27.941 47.709 1.00 22.50 401 GLU B C 1
ATOM 8553 O O . GLU B 1 408 ? 67.595 27.444 47.247 1.00 20.79 401 GLU B O 1
ATOM 8559 N N . ASN B 1 409 ? 69.566 28.512 46.955 1.00 19.66 402 ASN B N 1
ATOM 8560 C CA . ASN B 1 409 ? 69.479 28.482 45.511 1.00 22.82 402 ASN B CA 1
ATOM 8561 C C . ASN B 1 409 ? 69.676 27.070 45.010 1.00 25.14 402 ASN B C 1
ATOM 8562 O O . ASN B 1 409 ? 70.485 26.310 45.547 1.00 19.34 402 ASN B O 1
ATOM 8567 N N . SER B 1 410 ? 68.920 26.730 43.981 1.00 20.87 403 SER B N 1
ATOM 8568 C CA . SER B 1 410 ? 69.102 25.486 43.283 1.00 21.10 403 SER B CA 1
ATOM 8569 C C . SER B 1 410 ? 69.272 25.880 41.832 1.00 22.12 403 SER B C 1
ATOM 8570 O O . SER B 1 410 ? 68.336 26.408 41.217 1.00 17.28 403 SER B O 1
ATOM 8573 N N . ASP B 1 411 ? 70.472 25.675 41.294 1.00 20.42 404 ASP B N 1
ATOM 8574 C CA . ASP B 1 411 ? 70.726 26.066 39.910 1.00 22.91 404 ASP B CA 1
ATOM 8575 C C . ASP B 1 411 ? 70.321 27.543 39.665 1.00 25.28 404 ASP B C 1
ATOM 8576 O O . ASP B 1 411 ? 69.617 27.872 38.692 1.00 23.70 404 ASP B O 1
ATOM 8581 N N . GLY B 1 412 ? 70.750 28.419 40.577 1.00 23.69 405 GLY B N 1
ATOM 8582 C CA . GLY B 1 412 ? 70.582 29.853 40.420 1.00 24.00 405 GLY B CA 1
ATOM 8583 C C . GLY B 1 412 ? 69.219 30.462 40.745 1.00 24.23 405 GLY B C 1
ATOM 8584 O O . GLY B 1 412 ? 69.024 31.650 40.505 1.00 22.07 405 GLY B O 1
ATOM 8585 N N . MET B 1 413 ? 68.282 29.678 41.279 1.00 20.33 406 MET B N 1
ATOM 8586 C CA . MET B 1 413 ? 66.990 30.219 41.715 1.00 19.69 406 MET B CA 1
ATOM 8587 C C . MET B 1 413 ? 66.568 29.619 43.053 1.00 19.59 406 MET B C 1
ATOM 8588 O O . MET B 1 413 ? 66.844 28.461 43.321 1.00 21.74 406 MET B O 1
ATOM 8593 N N . TYR B 1 414 ? 65.820 30.375 43.844 1.00 20.11 407 TYR B N 1
ATOM 8594 C CA . TYR B 1 414 ? 65.167 29.815 45.027 1.00 20.01 407 TYR B CA 1
ATOM 8595 C C . TYR B 1 414 ? 64.003 28.853 44.683 1.00 19.23 407 TYR B C 1
ATOM 8596 O O . TYR B 1 414 ? 62.880 29.260 44.354 1.00 18.95 407 TYR B O 1
ATOM 8605 N N . ARG B 1 415 ? 64.299 27.560 44.783 1.00 16.96 408 ARG B N 1
ATOM 8606 C CA . ARG B 1 415 ? 63.351 26.507 44.475 1.00 15.58 408 ARG B CA 1
ATOM 8607 C C . ARG B 1 415 ? 63.955 25.238 45.034 1.00 18.62 408 ARG B C 1
ATOM 8608 O O . ARG B 1 415 ? 65.131 25.215 45.413 1.00 20.91 408 ARG B O 1
ATOM 8616 N N . CYS B 1 416 ? 63.172 24.171 45.049 1.00 19.13 409 CYS B N 1
ATOM 8617 C CA . CYS B 1 416 ? 63.616 22.954 45.696 1.00 16.41 409 CYS B CA 1
ATOM 8618 C C . CYS B 1 416 ? 62.725 21.808 45.276 1.00 17.28 409 CYS B C 1
ATOM 8619 O O . CYS B 1 416 ? 61.510 21.849 45.511 1.00 15.03 409 CYS B O 1
ATOM 8622 N N . GLY B 1 417 ? 63.332 20.798 44.653 1.00 16.72 410 GLY B N 1
ATOM 8623 C CA . GLY B 1 417 ? 62.622 19.576 44.265 1.00 17.58 410 GLY B CA 1
ATOM 8624 C C . GLY B 1 417 ? 62.165 19.538 42.804 1.00 14.25 410 GLY B C 1
ATOM 8625 O O . GLY B 1 417 ? 62.383 20.489 42.049 1.00 14.16 410 GLY B O 1
ATOM 8626 N N . PRO B 1 418 ? 61.499 18.442 42.394 1.00 14.02 411 PRO B N 1
ATOM 8627 C CA . PRO B 1 418 ? 61.106 17.303 43.231 1.00 14.19 411 PRO B CA 1
ATOM 8628 C C . PRO B 1 418 ? 62.298 16.397 43.609 1.00 16.94 411 PRO B C 1
ATOM 8629 O O . PRO B 1 418 ? 63.119 16.040 42.756 1.00 14.81 411 PRO B O 1
ATOM 8633 N N . ALA B 1 419 ? 62.396 16.081 44.902 1.00 15.15 412 ALA B N 1
ATOM 8634 C CA . ALA B 1 419 ? 63.378 15.155 45.434 1.00 15.77 412 ALA B CA 1
ATOM 8635 C C . ALA B 1 419 ? 62.628 13.892 45.878 1.00 17.90 412 ALA B C 1
ATOM 8636 O O . ALA B 1 419 ? 61.673 13.976 46.662 1.00 17.85 412 ALA B O 1
ATOM 8638 N N . SER B 1 420 ? 63.032 12.731 45.368 1.00 16.13 413 SER B N 1
ATOM 8639 C CA . SER B 1 420 ? 62.374 11.483 45.762 1.00 16.40 413 SER B CA 1
ATOM 8640 C C . SER B 1 420 ? 62.562 11.194 47.252 1.00 18.73 413 SER B C 1
ATOM 8641 O O . SER B 1 420 ? 63.692 11.054 47.724 1.00 17.70 413 SER B O 1
ATOM 8644 N N . VAL B 1 421 ? 61.463 11.103 47.992 1.00 17.18 414 VAL B N 1
ATOM 8645 C CA . VAL B 1 421 ? 61.528 10.781 49.421 1.00 17.98 414 VAL B CA 1
ATOM 8646 C C . VAL B 1 421 ? 62.202 9.435 49.645 1.00 18.72 414 VAL B C 1
ATOM 8647 O O . VAL B 1 421 ? 62.981 9.248 50.590 1.00 19.49 414 VAL B O 1
ATOM 8651 N N . GLN B 1 422 ? 61.931 8.490 48.742 1.00 18.54 415 GLN B N 1
ATOM 8652 C CA . GLN B 1 422 ? 62.521 7.170 48.868 1.00 19.29 415 GLN B CA 1
ATOM 8653 C C . GLN B 1 422 ? 64.028 7.244 48.646 1.00 22.86 415 GLN B C 1
ATOM 8654 O O . GLN B 1 422 ? 64.781 6.554 49.312 1.00 20.47 415 GLN B O 1
ATOM 8660 N N . ALA B 1 423 ? 64.468 8.087 47.716 1.00 18.97 416 ALA B N 1
ATOM 8661 C CA . ALA B 1 423 ? 65.913 8.269 47.532 1.00 20.56 416 ALA B CA 1
ATOM 8662 C C . ALA B 1 423 ? 66.562 8.901 48.773 1.00 20.90 416 ALA B C 1
ATOM 8663 O O . ALA B 1 423 ? 67.644 8.489 49.214 1.00 21.86 416 ALA B O 1
ATOM 8665 N N . ILE B 1 424 ? 65.886 9.877 49.355 1.00 19.61 417 ILE B N 1
ATOM 8666 C CA . ILE B 1 424 ? 66.407 10.546 50.571 1.00 20.22 417 ILE B CA 1
ATOM 8667 C C . ILE B 1 424 ? 66.557 9.534 51.726 1.00 25.57 417 ILE B C 1
ATOM 8668 O O . ILE B 1 424 ? 67.535 9.542 52.486 1.00 22.99 417 ILE B O 1
ATOM 8673 N N . LYS B 1 425 ? 65.591 8.632 51.815 1.00 24.52 418 LYS B N 1
ATOM 8674 C CA . LYS B 1 425 ? 65.528 7.695 52.922 1.00 26.27 418 LYS B CA 1
ATOM 8675 C C . LYS B 1 425 ? 66.760 6.793 52.990 1.00 25.45 418 LYS B C 1
ATOM 8676 O O . LYS B 1 425 ? 67.271 6.515 54.074 1.00 24.93 418 LYS B O 1
ATOM 8682 N N . HIS B 1 426 ? 67.225 6.355 51.822 1.00 22.89 419 HIS B N 1
ATOM 8683 C CA . HIS B 1 426 ? 68.368 5.460 51.727 1.00 23.76 419 HIS B CA 1
ATOM 8684 C C . HIS B 1 426 ? 69.614 6.229 51.404 1.00 23.84 419 HIS B C 1
ATOM 8685 O O . HIS B 1 426 ? 70.663 5.641 51.133 1.00 27.14 419 HIS B O 1
ATOM 8692 N N . GLY B 1 427 ? 69.505 7.552 51.425 1.00 23.23 420 GLY B N 1
ATOM 8693 C CA . GLY B 1 427 ? 70.667 8.400 51.257 1.00 23.44 420 GLY B CA 1
ATOM 8694 C C . GLY B 1 427 ? 71.211 8.471 49.841 1.00 27.37 420 GLY B C 1
ATOM 8695 O O . GLY B 1 427 ? 72.336 8.925 49.645 1.00 24.73 420 GLY B O 1
ATOM 8696 N N . HIS B 1 428 ? 70.431 8.037 48.852 1.00 22.23 421 HIS B N 1
ATOM 8697 C CA . HIS B 1 428 ? 70.860 8.176 47.464 1.00 21.82 421 HIS B CA 1
ATOM 8698 C C . HIS B 1 428 ? 70.558 9.581 46.934 1.00 21.91 421 HIS B C 1
ATOM 8699 O O . HIS B 1 428 ? 69.707 9.751 46.070 1.00 21.27 421 HIS B O 1
ATOM 8706 N N . VAL B 1 429 ? 71.274 10.582 47.445 1.00 21.27 422 VAL B N 1
ATOM 8707 C CA . VAL B 1 429 ? 70.893 11.960 47.197 1.00 21.33 422 VAL B CA 1
ATOM 8708 C C . VAL B 1 429 ? 71.489 12.487 45.911 1.00 22.03 422 VAL B C 1
ATOM 8709 O O . VAL B 1 429 ? 71.342 13.664 45.594 1.00 21.19 422 VAL B O 1
ATOM 8713 N N . CYS B 1 430 ? 72.153 11.595 45.182 1.00 25.07 423 CYS B N 1
ATOM 8714 C CA . CYS B 1 430 ? 72.706 11.886 43.866 1.00 24.12 423 CYS B CA 1
ATOM 8715 C C . CYS B 1 430 ? 71.593 12.081 42.823 1.00 24.72 423 CYS B C 1
ATOM 8716 O O . CYS B 1 430 ? 71.810 12.670 41.759 1.00 22.05 423 CYS B O 1
ATOM 8719 N N . PHE B 1 431 ? 70.396 11.606 43.132 1.00 20.74 424 PHE B N 1
ATOM 8720 C CA . PHE B 1 431 ? 69.291 11.723 42.175 1.00 21.80 424 PHE B CA 1
ATOM 8721 C C . PHE B 1 431 ? 68.588 13.079 42.273 1.00 19.29 424 PHE B C 1
ATOM 8722 O O . PHE B 1 431 ? 68.189 13.489 43.360 1.00 18.03 424 PHE B O 1
ATOM 8730 N N . GLN B 1 432 ? 68.439 13.755 41.135 1.00 17.64 425 GLN B N 1
ATOM 8731 C CA . GLN B 1 432 ? 67.850 15.105 41.086 1.00 16.62 425 GLN B CA 1
ATOM 8732 C C . GLN B 1 432 ? 66.398 15.049 41.607 1.00 17.21 425 GLN B C 1
ATOM 8733 O O . GLN B 1 432 ? 65.753 14.005 41.482 1.00 21.22 425 GLN B O 1
ATOM 8739 N N . PHE B 1 433 ? 65.868 16.123 42.199 1.00 17.24 426 PHE B N 1
ATOM 8740 C CA . PHE B 1 433 ? 66.511 17.443 42.325 1.00 17.12 426 PHE B CA 1
ATOM 8741 C C . PHE B 1 433 ? 66.590 17.846 43.789 1.00 18.40 426 PHE B C 1
ATOM 8742 O O . PHE B 1 433 ? 65.599 17.711 44.521 1.00 16.02 426 PHE B O 1
ATOM 8750 N N . ASP B 1 434 ? 67.742 18.381 44.200 1.00 16.88 427 ASP B N 1
ATOM 8751 C CA . ASP B 1 434 ? 67.917 18.944 45.542 1.00 17.32 427 ASP B CA 1
ATOM 8752 C C . ASP B 1 434 ? 67.757 17.949 46.701 1.00 17.67 427 ASP B C 1
ATOM 8753 O O . ASP B 1 434 ? 67.524 18.350 47.843 1.00 18.94 427 ASP B O 1
ATOM 8758 N N . ALA B 1 435 ? 67.886 16.657 46.417 1.00 17.76 428 ALA B N 1
ATOM 8759 C CA . ALA B 1 435 ? 67.840 15.673 47.490 1.00 18.37 428 ALA B CA 1
ATOM 8760 C C . ALA B 1 435 ? 68.825 15.929 48.650 1.00 19.20 428 ALA B C 1
ATOM 8761 O O . ALA B 1 435 ? 68.450 15.724 49.803 1.00 19.56 428 ALA B O 1
ATOM 8763 N N . PRO B 1 436 ? 70.072 16.372 48.356 1.00 24.72 429 PRO B N 1
ATOM 8764 C CA . PRO B 1 436 ? 70.999 16.610 49.481 1.00 27.00 429 PRO B CA 1
ATOM 8765 C C . PRO B 1 436 ? 70.528 17.685 50.473 1.00 20.78 429 PRO B C 1
ATOM 8766 O O . PRO B 1 436 ? 70.661 17.500 51.680 1.00 21.49 429 PRO B O 1
ATOM 8770 N N . PHE B 1 437 ? 69.978 18.786 49.973 1.00 22.33 430 PHE B N 1
ATOM 8771 C CA . PHE B 1 437 ? 69.391 19.781 50.851 1.00 21.91 430 PHE B CA 1
ATOM 8772 C C . PHE B 1 437 ? 68.255 19.211 51.697 1.00 20.95 430 PHE B C 1
ATOM 8773 O O . PHE B 1 437 ? 68.213 19.432 52.906 1.00 22.53 430 PHE B O 1
ATOM 8781 N N . VAL B 1 438 ? 67.334 18.484 51.069 1.00 19.92 431 VAL B N 1
ATOM 8782 C CA . VAL B 1 438 ? 66.195 17.920 51.810 1.00 19.65 431 VAL B CA 1
ATOM 8783 C C . VAL B 1 438 ? 66.653 16.884 52.844 1.00 23.10 431 VAL B C 1
ATOM 8784 O O . VAL B 1 438 ? 66.189 16.875 53.995 1.00 22.15 431 VAL B O 1
ATOM 8788 N N . PHE B 1 439 ? 67.582 16.027 52.442 1.00 22.12 432 PHE B N 1
ATOM 8789 C CA . PHE B 1 439 ? 68.192 15.132 53.418 1.00 22.92 432 PHE B CA 1
ATOM 8790 C C . PHE B 1 439 ? 68.707 15.919 54.617 1.00 23.46 432 PHE B C 1
ATOM 8791 O O . PHE B 1 439 ? 68.442 15.568 55.779 1.00 23.50 432 PHE B O 1
ATOM 8799 N N . ALA B 1 440 ? 69.475 16.962 54.336 1.00 23.26 433 ALA B N 1
ATOM 8800 C CA . ALA B 1 440 ? 70.053 17.767 55.408 1.00 23.36 433 ALA B CA 1
ATOM 8801 C C . ALA B 1 440 ? 68.961 18.293 56.338 1.00 23.36 433 ALA B C 1
ATOM 8802 O O . ALA B 1 440 ? 69.119 18.268 57.567 1.00 24.35 433 ALA B O 1
ATOM 8804 N N . GLU B 1 441 ? 67.861 18.766 55.754 1.00 22.37 434 GLU B N 1
ATOM 8805 C CA . GLU B 1 441 ? 66.750 19.273 56.558 1.00 22.39 434 GLU B CA 1
ATOM 8806 C C . GLU B 1 441 ? 66.217 18.251 57.579 1.00 23.03 434 GLU B C 1
ATOM 8807 O O . GLU B 1 441 ? 65.879 18.625 58.693 1.00 23.73 434 GLU B O 1
ATOM 8813 N N . VAL B 1 442 ? 66.075 16.991 57.165 1.00 22.83 435 VAL B N 1
ATOM 8814 C CA . VAL B 1 442 ? 65.497 15.968 58.039 1.00 23.46 435 VAL B CA 1
ATOM 8815 C C . VAL B 1 442 ? 66.511 15.153 58.850 1.00 28.39 435 VAL B C 1
ATOM 8816 O O . VAL B 1 442 ? 66.137 14.531 59.842 1.00 27.13 435 VAL B O 1
ATOM 8820 N N . ASN B 1 443 ? 67.771 15.119 58.441 1.00 24.88 436 ASN B N 1
ATOM 8821 C CA . ASN B 1 443 ? 68.680 14.218 59.149 1.00 26.09 436 ASN B CA 1
ATOM 8822 C C . ASN B 1 443 ? 70.160 14.569 59.220 1.00 26.82 436 ASN B C 1
ATOM 8823 O O . ASN B 1 443 ? 70.990 13.677 59.418 1.00 27.66 436 ASN B O 1
ATOM 8828 N N . SER B 1 444 ? 70.511 15.848 59.082 1.00 26.64 437 SER B N 1
ATOM 8829 C CA . SER B 1 444 ? 71.912 16.217 59.244 1.00 27.88 437 SER B CA 1
ATOM 8830 C C . SER B 1 444 ? 72.332 16.017 60.709 1.00 29.06 437 SER B C 1
ATOM 8831 O O . SER B 1 444 ? 71.527 16.206 61.612 1.00 29.34 437 SER B O 1
ATOM 8834 N N . ASP B 1 445 ? 73.569 15.590 60.932 1.00 30.13 438 ASP B N 1
ATOM 8835 C CA . ASP B 1 445 ? 74.147 15.586 62.289 1.00 33.51 438 ASP B CA 1
ATOM 8836 C C . ASP B 1 445 ? 74.512 17.025 62.710 1.00 37.31 438 ASP B C 1
ATOM 8837 O O . ASP B 1 445 ? 74.794 17.861 61.844 1.00 31.44 438 ASP B O 1
ATOM 8842 N N . LEU B 1 446 ? 74.509 17.322 64.016 1.00 33.36 439 LEU B N 1
ATOM 8843 C CA . LEU B 1 446 ? 75.075 18.595 64.485 1.00 36.19 439 LEU B CA 1
ATOM 8844 C C . LEU B 1 446 ? 76.542 18.360 64.795 1.00 37.49 439 LEU B C 1
ATOM 8845 O O . LEU B 1 446 ? 76.890 17.460 65.557 1.00 37.93 439 LEU B O 1
ATOM 8850 N N . ILE B 1 447 ? 77.407 19.158 64.194 1.00 35.51 440 ILE B N 1
ATOM 8851 C CA . ILE B 1 447 ? 78.825 19.019 64.440 1.00 36.95 440 ILE B CA 1
ATOM 8852 C C . ILE B 1 447 ? 79.322 20.252 65.215 1.00 41.83 440 ILE B C 1
ATOM 8853 O O . ILE B 1 447 ? 79.312 21.370 64.696 1.00 40.22 440 ILE B O 1
ATOM 8858 N N . TYR B 1 448 ? 79.722 20.047 66.468 1.00 39.73 441 TYR B N 1
ATOM 8859 C CA . TYR B 1 448 ? 80.268 21.137 67.266 1.00 41.02 441 TYR B CA 1
ATOM 8860 C C . TYR B 1 448 ? 81.765 21.221 67.042 1.00 45.81 441 TYR B C 1
ATOM 8861 O O . TYR B 1 448 ? 82.518 20.313 67.404 1.00 47.28 441 TYR B O 1
ATOM 8870 N N . ILE B 1 449 ? 82.185 22.320 66.434 1.00 46.50 442 ILE B N 1
ATOM 8871 C CA . ILE B 1 449 ? 83.576 22.532 66.078 1.00 50.55 442 ILE B CA 1
ATOM 8872 C C . ILE B 1 449 ? 84.150 23.720 66.845 1.00 52.04 442 ILE B C 1
ATOM 8873 O O . ILE B 1 449 ? 83.679 24.844 66.708 1.00 51.93 442 ILE B O 1
ATOM 8878 N N . THR B 1 450 ? 85.173 23.483 67.649 1.00 53.73 443 THR B N 1
ATOM 8879 C CA . THR B 1 450 ? 85.829 24.602 68.307 1.00 58.69 443 THR B CA 1
ATOM 8880 C C . THR B 1 450 ? 86.839 25.228 67.343 1.00 60.76 443 THR B C 1
ATOM 8881 O O . THR B 1 450 ? 87.664 24.535 66.740 1.00 61.22 443 THR B O 1
ATOM 8885 N N . ALA B 1 451 ? 86.732 26.539 67.168 1.00 61.53 444 ALA B N 1
ATOM 8886 C CA . ALA B 1 451 ? 87.658 27.274 66.317 1.00 62.76 444 ALA B CA 1
ATOM 8887 C C . ALA B 1 451 ? 88.639 28.078 67.170 1.00 63.84 444 ALA B C 1
ATOM 8888 O O . ALA B 1 451 ? 88.357 29.218 67.538 1.00 64.17 444 ALA B O 1
ATOM 8890 N N . HIS B 1 457 ? 90.677 24.446 64.541 1.00 70.76 450 HIS B N 1
ATOM 8891 C CA . HIS B 1 457 ? 89.568 23.646 64.030 1.00 69.98 450 HIS B CA 1
ATOM 8892 C C . HIS B 1 457 ? 89.525 22.242 64.619 1.00 69.18 450 HIS B C 1
ATOM 8893 O O . HIS B 1 457 ? 90.046 21.298 64.024 1.00 68.97 450 HIS B O 1
ATOM 8900 N N . VAL B 1 458 ? 88.893 22.096 65.779 1.00 67.54 451 VAL B N 1
ATOM 8901 C CA . VAL B 1 458 ? 88.769 20.781 66.401 1.00 65.19 451 VAL B CA 1
ATOM 8902 C C . VAL B 1 458 ? 87.309 20.374 66.609 1.00 61.59 451 VAL B C 1
ATOM 8903 O O . VAL B 1 458 ? 86.526 21.128 67.186 1.00 60.00 451 VAL B O 1
ATOM 8905 N N . VAL B 1 459 ? 86.950 19.184 66.132 1.00 59.54 452 VAL B N 1
ATOM 8906 C CA . VAL B 1 459 ? 85.617 18.630 66.366 1.00 57.96 452 VAL B CA 1
ATOM 8907 C C . VAL B 1 459 ? 85.450 18.279 67.845 1.00 57.90 452 VAL B C 1
ATOM 8908 O O . VAL B 1 459 ? 86.178 17.451 68.383 1.00 60.94 452 VAL B O 1
ATOM 8912 N N . GLU B 1 460 ? 84.480 18.914 68.491 1.00 55.88 453 GLU B N 1
ATOM 8913 C CA . GLU B 1 460 ? 84.299 18.787 69.931 1.00 57.64 453 GLU B CA 1
ATOM 8914 C C . GLU B 1 460 ? 83.286 17.699 70.273 1.00 56.58 453 GLU B C 1
ATOM 8915 O O . GLU B 1 460 ? 83.447 16.969 71.245 1.00 56.83 453 GLU B O 1
ATOM 8921 N N . ASN B 1 461 ? 82.239 17.598 69.465 1.00 54.40 454 ASN B N 1
ATOM 8922 C CA . ASN B 1 461 ? 81.101 16.746 69.778 1.00 55.50 454 ASN B CA 1
ATOM 8923 C C . ASN B 1 461 ? 80.205 16.601 68.552 1.00 52.39 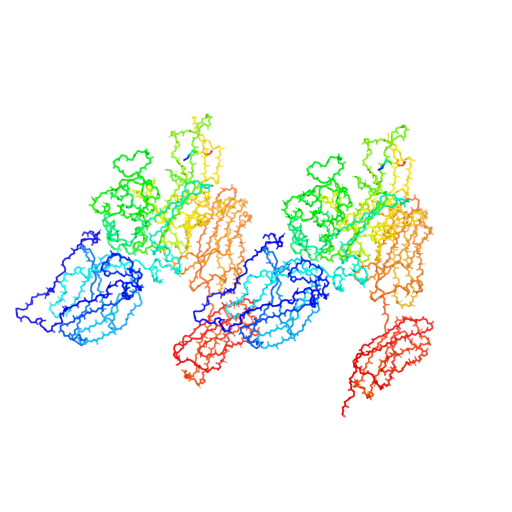454 ASN B C 1
ATOM 8924 O O . ASN B 1 461 ? 80.231 17.453 67.661 1.00 41.74 454 ASN B O 1
ATOM 8929 N N . VAL B 1 462 ? 79.421 15.525 68.516 1.00 42.32 455 VAL B N 1
ATOM 8930 C CA . VAL B 1 462 ? 78.476 15.275 67.431 1.00 41.18 455 VAL B CA 1
ATOM 8931 C C . VAL B 1 462 ? 77.123 14.896 68.013 1.00 40.42 455 VAL B C 1
ATOM 8932 O O . VAL B 1 462 ? 77.037 13.978 68.831 1.00 42.97 455 VAL B O 1
ATOM 8936 N N . ASP B 1 463 ? 76.075 15.610 67.611 1.00 38.59 456 ASP B N 1
ATOM 8937 C CA . ASP B 1 463 ? 74.710 15.266 68.007 1.00 38.14 456 ASP B CA 1
ATOM 8938 C C . ASP B 1 463 ? 73.999 14.634 66.815 1.00 42.21 456 ASP B C 1
ATOM 8939 O O . ASP B 1 463 ? 73.675 15.320 65.844 1.00 35.04 456 ASP B O 1
ATOM 8944 N N . ALA B 1 464 ? 73.735 13.332 66.913 1.00 36.74 457 ALA B N 1
ATOM 8945 C CA . ALA B 1 464 ? 73.188 12.576 65.800 1.00 35.39 457 ALA B CA 1
ATOM 8946 C C . ALA B 1 464 ? 71.664 12.533 65.793 1.00 34.49 457 ALA B C 1
ATOM 8947 O O . ALA B 1 464 ? 71.082 11.977 64.899 1.00 33.38 457 ALA B O 1
ATOM 8949 N N . THR B 1 465 ? 71.026 13.098 66.806 1.00 35.08 458 THR B N 1
ATOM 8950 C CA . THR B 1 465 ? 69.601 12.887 67.004 1.00 34.63 458 THR B CA 1
ATOM 8951 C C . THR B 1 465 ? 68.759 14.157 67.088 1.00 33.96 458 THR B C 1
ATOM 8952 O O . THR B 1 465 ? 67.538 14.079 67.175 1.00 33.55 458 THR B O 1
ATOM 8956 N N . HIS B 1 466 ? 69.397 15.320 67.069 1.00 33.95 459 HIS B N 1
ATOM 8957 C CA . HIS B 1 466 ? 68.665 16.570 67.251 1.00 33.54 459 HIS B CA 1
ATOM 8958 C C . HIS B 1 466 ? 67.724 16.874 66.091 1.00 41.88 459 HIS B C 1
ATOM 8959 O O . HIS B 1 466 ? 66.567 17.224 66.301 1.00 31.47 459 HIS B O 1
ATOM 8966 N N . ILE B 1 467 ? 68.219 16.733 64.867 1.00 30.71 460 ILE B N 1
ATOM 8967 C CA . ILE B 1 467 ? 67.465 17.172 63.680 1.00 29.09 460 ILE B CA 1
ATOM 8968 C C . ILE B 1 467 ? 66.331 16.205 63.298 1.00 28.43 460 ILE B C 1
ATOM 8969 O O . ILE B 1 467 ? 66.486 14.969 63.371 1.00 28.83 460 ILE B O 1
ATOM 8974 N N . GLY B 1 468 ? 65.186 16.775 62.930 1.00 27.55 461 GLY B N 1
ATOM 8975 C CA . GLY B 1 468 ? 64.092 16.010 62.349 1.00 27.33 461 GLY B CA 1
ATOM 8976 C C . GLY B 1 468 ? 63.506 15.012 63.328 1.00 27.80 461 GLY B C 1
ATOM 8977 O O . GLY B 1 468 ? 63.472 13.807 63.058 1.00 27.83 461 GLY B O 1
ATOM 8978 N N . LYS B 1 469 ? 63.061 15.515 64.476 1.00 30.53 462 LYS B N 1
ATOM 8979 C CA . LYS B 1 469 ? 62.591 14.645 65.554 1.00 30.01 462 LYS B CA 1
ATOM 8980 C C . LYS B 1 469 ? 61.274 13.975 65.169 1.00 30.02 462 LYS B C 1
ATOM 8981 O O . LYS B 1 469 ? 60.948 12.902 65.662 1.00 32.87 462 LYS B O 1
ATOM 8983 N N . LEU B 1 470 ? 60.535 14.602 64.260 1.00 28.24 463 LEU B N 1
ATOM 8984 C CA . LEU B 1 470 ? 59.206 14.139 63.900 1.00 27.82 463 LEU B CA 1
ATOM 8985 C C . LEU B 1 470 ? 58.770 14.826 62.613 1.00 26.28 463 LEU B C 1
ATOM 8986 O O . LEU B 1 470 ? 58.957 16.047 62.445 1.00 25.84 463 LEU B O 1
ATOM 8991 N N . ILE B 1 471 ? 58.232 14.031 61.691 1.00 25.54 464 ILE B N 1
ATOM 8992 C CA . ILE B 1 471 ? 57.640 14.556 60.471 1.00 24.21 464 ILE B CA 1
ATOM 8993 C C . ILE B 1 471 ? 56.213 14.036 60.354 1.00 24.21 464 ILE B C 1
ATOM 8994 O O . ILE B 1 471 ? 55.972 12.833 60.498 1.00 25.19 464 ILE B O 1
ATOM 8999 N N . VAL B 1 472 ? 55.280 14.944 60.070 1.00 23.73 465 VAL B N 1
ATOM 9000 C CA . VAL B 1 472 ? 53.862 14.644 60.116 1.00 23.94 465 VAL B CA 1
ATOM 9001 C C . VAL B 1 472 ? 53.081 15.329 59.011 1.00 24.18 465 VAL B C 1
ATOM 9002 O O . VAL B 1 472 ? 53.493 16.377 58.469 1.00 22.22 465 VAL B O 1
ATOM 9006 N N . THR B 1 473 ? 51.942 14.730 58.686 1.00 25.02 466 THR B N 1
ATOM 9007 C CA . THR B 1 473 ? 51.035 15.277 57.687 1.00 24.07 466 THR B CA 1
ATOM 9008 C C . THR B 1 473 ? 49.618 14.908 58.133 1.00 29.64 466 THR B C 1
ATOM 9009 O O . THR B 1 473 ? 49.455 14.043 59.003 1.00 23.87 466 THR B O 1
ATOM 9013 N N . LYS B 1 474 ? 48.607 15.570 57.571 1.00 22.45 467 LYS B N 1
ATOM 9014 C CA . LYS B 1 474 ? 47.217 15.354 57.969 1.00 23.27 467 LYS B CA 1
ATOM 9015 C C . LYS B 1 474 ? 46.743 13.940 57.604 1.00 25.98 467 LYS B C 1
ATOM 9016 O O . LYS B 1 474 ? 46.985 13.472 56.498 1.00 23.91 467 LYS B O 1
ATOM 9022 N N . GLN B 1 475 ? 46.068 13.260 58.527 1.00 27.42 468 GLN B N 1
ATOM 9023 C CA . GLN B 1 475 ? 45.599 11.903 58.243 1.00 27.58 468 GLN B CA 1
ATOM 9024 C C . GLN B 1 475 ? 44.496 11.895 57.178 1.00 27.92 468 GLN B C 1
ATOM 9025 O O . GLN B 1 475 ? 43.852 12.912 56.910 1.00 28.13 468 GLN B O 1
ATOM 9031 N N . ILE B 1 476 ? 44.297 10.749 56.547 1.00 27.94 469 ILE B N 1
ATOM 9032 C CA . ILE B 1 476 ? 43.199 10.602 55.612 1.00 31.74 469 ILE B CA 1
ATOM 9033 C C . ILE B 1 476 ? 41.883 10.518 56.398 1.00 36.59 469 ILE B C 1
ATOM 9034 O O . ILE B 1 476 ? 41.795 9.816 57.403 1.00 34.22 469 ILE B O 1
ATOM 9039 N N . GLY B 1 477 ? 40.888 11.301 55.981 1.00 41.18 470 GLY B N 1
ATOM 9040 C CA . GLY B 1 477 ? 39.567 11.254 56.590 1.00 43.98 470 GLY B CA 1
ATOM 9041 C C . GLY B 1 477 ? 39.460 11.721 58.034 1.00 44.38 470 GLY B C 1
ATOM 9042 O O . GLY B 1 477 ? 38.604 11.242 58.775 1.00 47.11 470 GLY B O 1
ATOM 9043 N N . GLY B 1 478 ? 40.321 12.652 58.439 1.00 39.48 471 GLY B N 1
ATOM 9044 C CA . GLY B 1 478 ? 40.270 13.217 59.778 1.00 35.55 471 GLY B CA 1
ATOM 9045 C C . GLY B 1 478 ? 41.279 14.342 59.930 1.00 33.86 471 GLY B C 1
ATOM 9046 O O . GLY B 1 478 ? 42.148 14.531 59.079 1.00 29.37 471 GLY B O 1
ATOM 9047 N N . ASP B 1 479 ? 41.177 15.094 61.018 1.00 36.44 472 ASP B N 1
ATOM 9048 C CA . ASP B 1 479 ? 42.094 16.200 61.255 1.00 36.21 472 ASP B CA 1
ATOM 9049 C C . ASP B 1 479 ? 43.276 15.780 62.115 1.00 37.31 472 ASP B C 1
ATOM 9050 O O . ASP B 1 479 ? 44.058 16.625 62.570 1.00 34.90 472 ASP B O 1
ATOM 9055 N N . GLY B 1 480 ? 43.407 14.475 62.328 1.00 37.24 473 GLY B N 1
ATOM 9056 C CA . GLY B 1 480 ? 44.481 13.947 63.146 1.00 38.42 473 GLY B CA 1
ATOM 9057 C C . GLY B 1 480 ? 45.834 13.961 62.456 1.00 34.25 473 GLY B C 1
ATOM 9058 O O . GLY B 1 480 ? 45.942 14.085 61.240 1.00 29.86 473 GLY B O 1
ATOM 9059 N N . MET B 1 481 ? 46.876 13.829 63.258 1.00 35.23 474 MET B N 1
ATOM 9060 C CA . MET B 1 481 ? 48.238 13.833 62.776 1.00 34.98 474 MET B CA 1
ATOM 9061 C C . MET B 1 481 ? 48.596 12.438 62.281 1.00 35.81 474 MET B C 1
ATOM 9062 O O . MET B 1 481 ? 48.227 11.457 62.911 1.00 39.07 474 MET B O 1
ATOM 9067 N N . MET B 1 482 ? 49.306 12.343 61.160 1.00 30.81 475 MET B N 1
ATOM 9068 C CA . MET B 1 482 ? 49.877 11.066 60.737 1.00 32.48 475 MET B CA 1
ATOM 9069 C C . MET B 1 482 ? 51.405 11.180 60.751 1.00 31.08 475 MET B C 1
ATOM 9070 O O . MET B 1 482 ? 51.963 12.064 60.119 1.00 27.83 475 MET B O 1
ATOM 9075 N N . ASP B 1 483 ? 52.067 10.290 61.486 1.00 30.67 476 ASP B N 1
ATOM 9076 C CA . ASP B 1 483 ? 53.523 10.312 61.626 1.00 26.87 476 ASP B CA 1
ATOM 9077 C C . ASP B 1 483 ? 54.162 9.670 60.405 1.00 25.87 476 ASP B C 1
ATOM 9078 O O . ASP B 1 483 ? 54.026 8.461 60.193 1.00 26.21 476 ASP B O 1
ATOM 9083 N N . ILE B 1 484 ? 54.867 10.467 59.605 1.00 24.75 477 ILE B N 1
ATOM 9084 C CA . ILE B 1 484 ? 55.537 9.928 58.415 1.00 27.53 477 ILE B CA 1
ATOM 9085 C C . ILE B 1 484 ? 57.064 9.991 58.485 1.00 23.90 477 ILE B C 1
ATOM 9086 O O . ILE B 1 484 ? 57.743 9.927 57.452 1.00 23.08 477 ILE B O 1
ATOM 9091 N N . THR B 1 485 ? 57.602 10.102 59.698 1.00 24.95 478 THR B N 1
ATOM 9092 C CA . THR B 1 485 ? 59.040 10.263 59.878 1.00 34.55 478 THR B CA 1
ATOM 9093 C C . THR B 1 485 ? 59.825 9.138 59.197 1.00 33.98 478 THR B C 1
ATOM 9094 O O . THR B 1 485 ? 60.865 9.389 58.579 1.00 24.59 478 THR B O 1
ATOM 9098 N N . ASP B 1 486 ? 59.311 7.908 59.311 1.00 25.66 479 ASP B N 1
ATOM 9099 C CA . ASP B 1 486 ? 59.990 6.729 58.787 1.00 33.20 479 ASP B CA 1
ATOM 9100 C C . ASP B 1 486 ? 60.102 6.718 57.248 1.00 29.15 479 ASP B C 1
ATOM 9101 O O . ASP B 1 486 ? 60.880 5.941 56.696 1.00 25.12 479 ASP B O 1
ATOM 9106 N N . THR B 1 487 ? 59.324 7.551 56.556 1.00 23.48 480 THR B N 1
ATOM 9107 C CA . THR B 1 487 ? 59.410 7.588 55.090 1.00 26.55 480 THR B CA 1
ATOM 9108 C C . THR B 1 487 ? 60.663 8.341 54.642 1.00 23.28 480 THR B C 1
ATOM 9109 O O . THR B 1 487 ? 61.206 8.078 53.560 1.00 21.34 480 THR B O 1
ATOM 9113 N N . TYR B 1 488 ? 61.106 9.281 55.483 1.00 22.20 481 TYR B N 1
ATOM 9114 C CA . TYR B 1 488 ? 62.266 10.109 55.181 1.00 22.24 481 TYR B CA 1
ATOM 9115 C C . TYR B 1 488 ? 63.577 9.533 55.699 1.00 22.85 481 TYR B C 1
ATOM 9116 O O . TYR B 1 488 ? 64.639 9.807 55.140 1.00 22.77 481 TYR B O 1
ATOM 9125 N N . LYS B 1 489 ? 63.520 8.765 56.782 1.00 23.96 482 LYS B N 1
ATOM 9126 C CA . LYS B 1 489 ? 64.759 8.282 57.350 1.00 24.98 482 LYS B CA 1
ATOM 9127 C C . LYS B 1 489 ? 64.541 7.084 58.235 1.00 35.23 482 LYS B C 1
ATOM 9128 O O . LYS B 1 489 ? 63.455 6.887 58.769 1.00 26.41 482 LYS B O 1
ATOM 9134 N N . PHE B 1 490 ? 65.586 6.289 58.399 1.00 27.03 483 PHE B N 1
ATOM 9135 C CA . PHE B 1 490 ? 65.507 5.169 59.326 1.00 28.36 483 PHE B CA 1
ATOM 9136 C C . PHE B 1 490 ? 65.485 5.699 60.757 1.00 29.39 483 PHE B C 1
ATOM 9137 O O . PHE B 1 490 ? 65.786 6.860 61.010 1.00 29.16 483 PHE B O 1
ATOM 9145 N N . GLN B 1 491 ? 65.104 4.832 61.680 1.00 36.28 484 GLN B N 1
ATOM 9146 C CA . GLN B 1 491 ? 64.867 5.212 63.062 1.00 37.74 484 GLN B CA 1
ATOM 9147 C C . GLN B 1 491 ? 66.166 5.624 63.758 1.00 38.33 484 GLN B C 1
ATOM 9148 O O . GLN B 1 491 ? 67.212 4.997 63.569 1.00 33.18 484 GLN B O 1
ATOM 9154 N N . GLU B 1 492 ? 66.104 6.701 64.536 1.00 34.00 485 GLU B N 1
ATOM 9155 C CA . GLU B 1 492 ? 67.259 7.119 65.314 1.00 36.20 485 GLU B CA 1
ATOM 9156 C C . GLU B 1 492 ? 67.657 5.967 66.238 1.00 40.03 485 GLU B C 1
ATOM 9157 O O . GLU B 1 492 ? 66.797 5.361 66.865 1.00 36.48 485 GLU B O 1
ATOM 9163 N N . GLY B 1 493 ? 68.951 5.653 66.274 1.00 36.50 486 GLY B N 1
ATOM 9164 C CA . GLY B 1 493 ? 69.475 4.585 67.113 1.00 38.29 486 GLY B CA 1
ATOM 9165 C C . GLY B 1 493 ? 69.692 3.299 66.330 1.00 38.23 486 GLY B C 1
ATOM 9166 O O . GLY B 1 493 ? 70.370 2.388 66.784 1.00 39.63 486 GLY B O 1
ATOM 9167 N N . GLN B 1 494 ? 69.098 3.214 65.145 1.00 36.67 487 GLN B N 1
ATOM 9168 C CA . GLN B 1 494 ? 69.293 2.041 64.304 1.00 42.38 487 GLN B CA 1
ATOM 9169 C C . GLN B 1 494 ? 70.502 2.226 63.396 1.00 36.06 487 GLN B C 1
ATOM 9170 O O . GLN B 1 494 ? 70.758 3.331 62.899 1.00 35.03 487 GLN B O 1
ATOM 9176 N N . GLU B 1 495 ? 71.233 1.143 63.176 1.00 36.89 488 GLU B N 1
ATOM 9177 C CA . GLU B 1 495 ? 72.427 1.157 62.343 1.00 36.71 488 GLU B CA 1
ATOM 9178 C C . GLU B 1 495 ? 72.177 1.647 60.910 1.00 40.34 488 GLU B C 1
ATOM 9179 O O . GLU B 1 495 ? 73.058 2.245 60.288 1.00 34.46 488 GLU B O 1
ATOM 9185 N N . GLU B 1 496 ? 70.987 1.376 60.384 1.00 33.88 489 GLU B N 1
ATOM 9186 C CA . GLU B 1 496 ? 70.640 1.776 59.018 1.00 32.22 489 GLU B CA 1
ATOM 9187 C C . GLU B 1 496 ? 70.613 3.300 58.924 1.00 31.24 489 GLU B C 1
ATOM 9188 O O . GLU B 1 496 ? 70.883 3.868 57.863 1.00 30.25 489 GLU B O 1
ATOM 9194 N N . GLU B 1 497 ? 70.249 3.949 60.028 1.00 31.66 490 GLU B N 1
ATOM 9195 C CA . GLU B 1 497 ? 70.173 5.409 60.075 1.00 30.89 490 GLU B CA 1
ATOM 9196 C C . GLU B 1 497 ? 71.562 6.004 59.897 1.00 31.19 490 GLU B C 1
ATOM 9197 O O . GLU B 1 497 ? 71.732 6.999 59.202 1.00 30.23 490 GLU B O 1
ATOM 9203 N N . ARG B 1 498 ? 72.558 5.404 60.545 1.00 32.66 491 ARG B N 1
ATOM 9204 C CA . ARG B 1 498 ? 73.945 5.790 60.325 1.00 33.15 491 ARG B CA 1
ATOM 9205 C C . ARG B 1 498 ? 74.390 5.494 58.887 1.00 32.34 491 ARG B C 1
ATOM 9206 O O . ARG B 1 498 ? 75.008 6.328 58.239 1.00 31.84 491 ARG B O 1
ATOM 9214 N N . LEU B 1 499 ? 74.055 4.310 58.384 1.00 32.29 492 LEU B N 1
ATOM 9215 C CA . LEU B 1 499 ? 74.548 3.895 57.075 1.00 31.79 492 LEU B CA 1
ATOM 9216 C C . LEU B 1 499 ? 73.962 4.755 55.933 1.00 30.09 492 LEU B C 1
ATOM 9217 O O . LEU B 1 499 ? 74.651 5.082 54.971 1.00 29.72 492 LEU B O 1
ATOM 9222 N N . ALA B 1 500 ? 72.693 5.119 56.051 1.00 29.17 493 ALA B N 1
ATOM 9223 C CA . ALA B 1 500 ? 72.060 5.937 55.020 1.00 27.65 493 ALA B CA 1
ATOM 9224 C C . ALA B 1 500 ? 72.602 7.363 55.082 1.00 28.21 493 ALA B C 1
ATOM 9225 O O . ALA B 1 500 ? 72.820 7.978 54.056 1.00 26.60 493 ALA B O 1
ATOM 9227 N N . LEU B 1 501 ? 72.855 7.877 56.283 1.00 28.21 494 LEU B N 1
ATOM 9228 C CA . LEU B 1 501 ? 73.462 9.196 56.386 1.00 32.01 494 LEU B CA 1
ATOM 9229 C C . LEU B 1 501 ? 74.846 9.193 55.743 1.00 28.67 494 LEU B C 1
ATOM 9230 O O . LEU B 1 501 ? 75.192 10.103 54.985 1.00 28.08 494 LEU B O 1
ATOM 9235 N N . GLU B 1 502 ? 75.634 8.171 56.070 1.00 29.86 495 GLU B N 1
ATOM 9236 C CA . GLU B 1 502 ? 76.993 8.050 55.559 1.00 30.60 495 GLU B CA 1
ATOM 9237 C C . GLU B 1 502 ? 76.965 7.915 54.038 1.00 34.98 495 GLU B C 1
ATOM 9238 O O . GLU B 1 502 ? 77.811 8.458 53.340 1.00 29.67 495 GLU B O 1
ATOM 9244 N N . THR B 1 503 ? 75.966 7.215 53.520 1.00 28.78 496 THR B N 1
ATOM 9245 C CA . THR B 1 503 ? 75.747 7.203 52.080 1.00 35.21 496 THR B CA 1
ATOM 9246 C C . THR B 1 503 ? 75.464 8.622 51.536 1.00 34.86 496 THR B C 1
ATOM 9247 O O . THR B 1 503 ? 76.013 9.036 50.508 1.00 26.44 496 THR B O 1
ATOM 9251 N N . ALA B 1 504 ? 74.618 9.369 52.235 1.00 26.20 497 ALA B N 1
ATOM 9252 C CA . ALA B 1 504 ? 74.258 10.708 51.773 1.00 27.82 497 ALA B CA 1
ATOM 9253 C C . ALA B 1 504 ? 75.483 11.605 51.720 1.00 25.88 497 ALA B C 1
ATOM 9254 O O . ALA B 1 504 ? 75.669 12.337 50.746 1.00 25.33 497 ALA B O 1
ATOM 9256 N N . LEU B 1 505 ? 76.331 11.537 52.745 1.00 27.13 498 LEU B N 1
ATOM 9257 C CA . LEU B 1 505 ? 77.535 12.377 52.763 1.00 39.86 498 LEU B CA 1
ATOM 9258 C C . LEU B 1 505 ? 78.479 11.972 51.641 1.00 39.99 498 LEU B C 1
ATOM 9259 O O . LEU B 1 505 ? 79.072 12.816 50.982 1.00 42.37 498 LEU B O 1
ATOM 9264 N N . MET B 1 506 ? 78.603 10.673 51.422 1.00 37.08 499 MET B N 1
ATOM 9265 C CA . MET B 1 506 ? 79.424 10.164 50.338 1.00 36.95 499 MET B CA 1
ATOM 9266 C C . MET B 1 506 ? 78.949 10.697 48.976 1.00 35.46 499 MET B C 1
ATOM 9267 O O . MET B 1 506 ? 79.758 11.118 48.154 1.00 36.90 499 MET B O 1
ATOM 9272 N N . TYR B 1 507 ? 77.641 10.685 48.729 1.00 35.35 500 TYR B N 1
ATOM 9273 C CA . TYR B 1 507 ? 77.142 11.283 47.493 1.00 38.29 500 TYR B CA 1
ATOM 9274 C C . TYR B 1 507 ? 77.306 12.807 47.468 1.00 42.00 500 TYR B C 1
ATOM 9275 O O . TYR B 1 507 ? 77.519 13.385 46.405 1.00 45.44 500 TYR B O 1
ATOM 9284 N N . GLY B 1 508 ? 77.216 13.447 48.632 1.00 41.49 501 GLY B N 1
ATOM 9285 C CA . GLY B 1 508 ? 77.524 14.872 48.756 1.00 46.10 501 GLY B CA 1
ATOM 9286 C C . GLY B 1 508 ? 76.417 15.788 48.259 1.00 52.05 501 GLY B C 1
ATOM 9287 O O . GLY B 1 508 ? 75.412 15.311 47.709 1.00 52.14 501 GLY B O 1
ATOM 9288 N N . ARG B 1 522 ? 88.903 3.722 48.592 1.00 59.27 515 ARG B N 1
ATOM 9289 C CA . ARG B 1 522 ? 90.002 4.230 49.415 1.00 59.84 515 ARG B CA 1
ATOM 9290 C C . ARG B 1 522 ? 90.582 3.154 50.347 1.00 61.73 515 ARG B C 1
ATOM 9291 O O . ARG B 1 522 ? 91.767 3.181 50.692 1.00 62.69 515 ARG B O 1
ATOM 9293 N N . SER B 1 523 ? 89.740 2.214 50.765 1.00 59.21 516 SER B N 1
ATOM 9294 C CA . SER B 1 523 ? 90.213 1.055 51.514 1.00 56.58 516 SER B CA 1
ATOM 9295 C C . SER B 1 523 ? 90.482 -0.086 50.530 1.00 50.54 516 SER B C 1
ATOM 9296 O O . SER B 1 523 ? 90.926 -1.176 50.912 1.00 50.20 516 SER B O 1
ATOM 9299 N N . ASN B 1 524 ? 90.197 0.192 49.260 1.00 45.14 517 ASN B N 1
ATOM 9300 C CA . ASN B 1 524 ? 90.400 -0.740 48.160 1.00 42.70 517 ASN B CA 1
ATOM 9301 C C . ASN B 1 524 ? 89.489 -1.989 48.246 1.00 36.88 517 ASN B C 1
ATOM 9302 O O . ASN B 1 524 ? 89.903 -3.117 47.969 1.00 32.26 517 ASN B O 1
ATOM 9307 N N . VAL B 1 525 ? 88.243 -1.753 48.639 1.00 31.86 518 VAL B N 1
ATOM 9308 C CA . VAL B 1 525 ? 87.231 -2.788 48.695 1.00 29.48 518 VAL B CA 1
ATOM 9309 C C . VAL B 1 525 ? 86.127 -2.412 47.712 1.00 30.88 518 VAL B C 1
ATOM 9310 O O . VAL B 1 525 ? 85.670 -1.265 47.714 1.00 28.13 518 VAL B O 1
ATOM 9314 N N . ASP B 1 526 ? 85.735 -3.374 46.877 1.00 30.34 519 ASP B N 1
ATOM 9315 C CA . ASP B 1 526 ? 84.595 -3.253 45.959 1.00 35.58 519 ASP B CA 1
ATOM 9316 C C . ASP B 1 526 ? 83.415 -4.062 46.504 1.00 33.41 519 ASP B C 1
ATOM 9317 O O . ASP B 1 526 ? 83.602 -5.060 47.216 1.00 30.65 519 ASP B O 1
ATOM 9322 N N . MET B 1 527 ? 82.202 -3.661 46.137 1.00 30.22 520 MET B N 1
ATOM 9323 C CA . MET B 1 527 ? 81.013 -4.404 46.527 1.00 31.94 520 MET B CA 1
ATOM 9324 C C . MET B 1 527 ? 80.060 -4.408 45.366 1.00 29.24 520 MET B C 1
ATOM 9325 O O . MET B 1 527 ? 79.896 -3.393 44.695 1.00 27.30 520 MET B O 1
ATOM 9330 N N . ASP B 1 528 ? 79.451 -5.556 45.112 1.00 28.15 521 ASP B N 1
ATOM 9331 C CA . ASP B 1 528 ? 78.350 -5.640 44.156 1.00 27.13 521 ASP B CA 1
ATOM 9332 C C . ASP B 1 528 ? 77.384 -6.681 44.707 1.00 27.45 521 ASP B C 1
ATOM 9333 O O . ASP B 1 528 ? 77.693 -7.347 45.695 1.00 30.53 521 ASP B O 1
ATOM 9338 N N . PHE B 1 529 ? 76.215 -6.813 44.084 1.00 26.32 522 PHE B N 1
ATOM 9339 C CA . PHE B 1 529 ? 75.297 -7.890 44.430 1.00 26.31 522 PHE B CA 1
ATOM 9340 C C . PHE B 1 529 ? 74.494 -8.329 43.220 1.00 28.97 522 PHE B C 1
ATOM 9341 O O . PHE B 1 529 ? 74.185 -7.531 42.332 1.00 28.94 522 PHE B O 1
ATOM 9349 N N . GLU B 1 530 ? 74.186 -9.614 43.182 1.00 30.96 523 GLU B N 1
ATOM 9350 C CA . GLU B 1 530 ? 73.378 -10.180 42.124 1.00 30.14 523 GLU B CA 1
ATOM 9351 C C . GLU B 1 530 ? 72.187 -10.831 42.784 1.00 32.85 523 GLU B C 1
ATOM 9352 O O . GLU B 1 530 ? 72.278 -11.308 43.923 1.00 34.88 523 GLU B O 1
ATOM 9354 N N . VAL B 1 531 ? 71.065 -10.843 42.077 1.00 32.08 524 VAL B N 1
ATOM 9355 C CA . VAL B 1 531 ? 69.871 -11.513 42.564 1.00 32.29 524 VAL B CA 1
ATOM 9356 C C . VAL B 1 531 ? 69.595 -12.744 41.693 1.00 33.18 524 VAL B C 1
ATOM 9357 O O . VAL B 1 531 ? 69.574 -12.634 40.478 1.00 33.20 524 VAL B O 1
ATOM 9361 N N . GLU B 1 532 ? 69.432 -13.918 42.301 1.00 34.45 525 GLU B N 1
ATOM 9362 C CA . GLU B 1 532 ? 69.060 -15.113 41.529 1.00 41.00 525 GLU B CA 1
ATOM 9363 C C . GLU B 1 532 ? 67.723 -14.867 40.827 1.00 43.00 525 GLU B C 1
ATOM 9364 O O . GLU B 1 532 ? 66.945 -14.015 41.268 1.00 42.87 525 GLU B O 1
ATOM 9366 N N . ASN B 1 533 ? 67.467 -15.577 39.729 1.00 44.89 526 ASN B N 1
ATOM 9367 C CA . ASN B 1 533 ? 66.189 -15.441 39.038 1.00 44.22 526 ASN B CA 1
ATOM 9368 C C . ASN B 1 533 ? 65.059 -15.642 40.040 1.00 43.54 526 ASN B C 1
ATOM 9369 O O . ASN B 1 533 ? 64.955 -16.688 40.671 1.00 46.12 526 ASN B O 1
ATOM 9371 N N . ALA B 1 534 ? 64.249 -14.609 40.226 1.00 40.08 527 ALA B N 1
ATOM 9372 C CA . ALA B 1 534 ? 63.197 -14.648 41.227 1.00 37.29 527 ALA B CA 1
ATOM 9373 C C . ALA B 1 534 ? 61.875 -15.074 40.602 1.00 34.33 527 ALA B C 1
ATOM 9374 O O . ALA B 1 534 ? 61.352 -14.407 39.708 1.00 33.87 527 ALA B O 1
ATOM 9376 N N . VAL B 1 535 ? 61.349 -16.194 41.079 1.00 32.90 528 VAL B N 1
ATOM 9377 C CA . VAL B 1 535 ? 60.061 -16.710 40.627 1.00 33.12 528 VAL B CA 1
ATOM 9378 C C . VAL B 1 535 ? 59.073 -16.664 41.792 1.00 29.72 528 VAL B C 1
ATOM 9379 O O . VAL B 1 535 ? 59.358 -17.188 42.876 1.00 28.59 528 VAL B O 1
ATOM 9383 N N . LEU B 1 536 ? 57.922 -16.034 41.566 1.00 26.94 529 LEU B N 1
ATOM 9384 C CA . LEU B 1 536 ? 56.879 -15.945 42.581 1.00 24.60 529 LEU B CA 1
ATOM 9385 C C . LEU B 1 536 ? 56.560 -17.336 43.157 1.00 26.95 529 LEU B C 1
ATOM 9386 O O . LEU B 1 536 ? 56.318 -18.304 42.410 1.00 27.12 529 LEU B O 1
ATOM 9391 N N . GLY B 1 537 ? 56.559 -17.417 44.487 1.00 25.88 530 GLY B N 1
ATOM 9392 C CA . GLY B 1 537 ? 56.267 -18.648 45.195 1.00 27.07 530 GLY B CA 1
ATOM 9393 C C . GLY B 1 537 ? 57.492 -19.393 45.685 1.00 29.36 530 GLY B C 1
ATOM 9394 O O . GLY B 1 537 ? 57.372 -20.324 46.485 1.00 32.60 530 GLY B O 1
ATOM 9395 N N . LYS B 1 538 ? 58.673 -18.993 45.221 1.00 29.42 531 LYS B N 1
ATOM 9396 C CA . LYS B 1 538 ? 59.914 -19.663 45.623 1.00 32.92 531 LYS B CA 1
ATOM 9397 C C . LYS B 1 538 ? 60.840 -18.744 46.419 1.00 33.67 531 LYS B C 1
ATOM 9398 O O . LYS B 1 538 ? 60.855 -17.532 46.202 1.00 27.76 531 LYS B O 1
ATOM 9404 N N . ASP B 1 539 ? 61.614 -19.324 47.333 1.00 35.49 532 ASP B N 1
ATOM 9405 C CA . ASP B 1 539 ? 62.748 -18.606 47.923 1.00 37.18 532 ASP B CA 1
ATOM 9406 C C . ASP B 1 539 ? 63.677 -18.144 46.794 1.00 37.00 532 ASP B C 1
ATOM 9407 O O . ASP B 1 539 ? 63.670 -18.709 45.695 1.00 34.04 532 ASP B O 1
ATOM 9412 N N . PHE B 1 540 ? 64.476 -17.115 47.056 1.00 37.30 533 PHE B N 1
ATOM 9413 C CA . PHE B 1 540 ? 65.562 -16.782 46.145 1.00 34.93 533 PHE B CA 1
ATOM 9414 C C . PHE B 1 540 ? 66.729 -16.161 46.904 1.00 34.03 533 PHE B C 1
ATOM 9415 O O . PHE B 1 540 ? 66.562 -15.654 48.004 1.00 33.48 533 PHE B O 1
ATOM 9423 N N . LYS B 1 541 ? 67.913 -16.240 46.311 1.00 33.90 534 LYS B N 1
ATOM 9424 C CA . LYS B 1 541 ? 69.125 -15.773 46.949 1.00 32.74 534 LYS B CA 1
ATOM 9425 C C . LYS B 1 541 ? 69.525 -14.427 46.391 1.00 31.90 534 LYS B C 1
ATOM 9426 O O . LYS B 1 541 ? 69.446 -14.175 45.178 1.00 30.90 534 LYS B O 1
ATOM 9428 N N . LEU B 1 542 ? 69.930 -13.558 47.302 1.00 31.70 535 LEU B N 1
ATOM 9429 C CA . LEU B 1 542 ? 70.605 -12.333 46.944 1.00 31.23 535 LEU B CA 1
ATOM 9430 C C . LEU B 1 542 ? 72.037 -12.545 47.388 1.00 31.71 535 LEU B C 1
ATOM 9431 O O . LEU B 1 542 ? 72.287 -12.808 48.562 1.00 35.25 535 LEU B O 1
ATOM 9436 N N . SER B 1 543 ? 72.967 -12.482 46.443 1.00 28.56 536 SER B N 1
ATOM 9437 C CA . SER B 1 543 ? 74.374 -12.690 46.747 1.00 29.42 536 SER B CA 1
ATOM 9438 C C . SER B 1 543 ? 75.151 -11.396 46.742 1.00 30.33 536 SER B C 1
ATOM 9439 O O . SER B 1 543 ? 75.275 -10.754 45.701 1.00 30.17 536 SER B O 1
ATOM 9442 N N . ILE B 1 544 ? 75.679 -11.020 47.901 1.00 27.93 537 ILE B N 1
ATOM 9443 C CA . ILE B 1 544 ? 76.497 -9.821 48.010 1.00 27.44 537 ILE B CA 1
ATOM 9444 C C . ILE B 1 544 ? 77.960 -10.232 48.018 1.00 33.59 537 ILE B C 1
ATOM 9445 O O . ILE B 1 544 ? 78.400 -11.008 48.882 1.00 37.45 537 ILE B O 1
ATOM 9450 N N A THR B 1 545 ? 78.711 -9.725 47.048 0.66 29.39 538 THR B N 1
ATOM 9451 N N B THR B 1 545 ? 78.720 -9.739 47.048 0.34 29.95 538 THR B N 1
ATOM 9452 C CA A THR B 1 545 ? 80.124 -10.061 46.943 0.66 30.41 538 THR B CA 1
ATOM 9453 C CA B THR B 1 545 ? 80.134 -10.088 46.966 0.34 30.55 538 THR B CA 1
ATOM 9454 C C A THR B 1 545 ? 80.997 -8.860 47.282 0.66 30.49 538 THR B C 1
ATOM 9455 C C B THR B 1 545 ? 81.035 -8.894 47.236 0.34 30.31 538 THR B C 1
ATOM 9456 O O A THR B 1 545 ? 80.796 -7.758 46.761 0.66 28.96 538 THR B O 1
ATOM 9457 O O B THR B 1 545 ? 80.899 -7.837 46.616 0.34 29.41 538 THR B O 1
ATOM 9464 N N . PHE B 1 546 ? 81.955 -9.072 48.172 1.00 29.13 539 PHE B N 1
ATOM 9465 C CA . PHE B 1 546 ? 82.933 -8.057 48.483 1.00 30.60 539 PHE B CA 1
ATOM 9466 C C . PHE B 1 546 ? 84.237 -8.553 47.899 1.00 33.02 539 PHE B C 1
ATOM 9467 O O . PHE B 1 546 ? 84.532 -9.754 47.964 1.00 34.15 539 PHE B O 1
ATOM 9475 N N . ARG B 1 547 ? 85.006 -7.658 47.295 1.00 32.01 540 ARG B N 1
ATOM 9476 C CA . ARG B 1 547 ? 86.374 -7.996 46.923 1.00 34.26 540 ARG B CA 1
ATOM 9477 C C . ARG B 1 547 ? 87.335 -7.064 47.671 1.00 34.06 540 ARG B C 1
ATOM 9478 O O . ARG B 1 547 ? 87.284 -5.848 47.508 1.00 30.27 540 ARG B O 1
ATOM 9486 N N . ASN B 1 548 ? 88.190 -7.652 48.507 1.00 34.07 541 ASN B N 1
ATOM 9487 C CA . ASN B 1 548 ? 89.195 -6.905 49.251 1.00 34.18 541 ASN B CA 1
ATOM 9488 C C . ASN B 1 548 ? 90.522 -6.968 48.508 1.00 35.28 541 ASN B C 1
ATOM 9489 O O . ASN B 1 548 ? 91.164 -8.003 48.479 1.00 32.70 541 ASN B O 1
ATOM 9494 N N . ASN B 1 549 ? 90.928 -5.854 47.908 1.00 35.91 542 ASN B N 1
ATOM 9495 C CA . ASN B 1 549 ? 92.153 -5.825 47.118 1.00 37.25 542 ASN B CA 1
ATOM 9496 C C . ASN B 1 549 ? 93.354 -5.340 47.913 1.00 33.72 542 ASN B C 1
ATOM 9497 O O . ASN B 1 549 ? 94.452 -5.266 47.374 1.00 34.80 542 ASN B O 1
ATOM 9502 N N . SER B 1 550 ? 93.143 -5.018 49.188 1.00 32.37 543 SER B N 1
ATOM 9503 C CA . SER B 1 550 ? 94.236 -4.609 50.073 1.00 31.67 543 SER B CA 1
ATOM 9504 C C . SER B 1 550 ? 94.849 -5.789 50.828 1.00 32.54 543 SER B C 1
ATOM 9505 O O . SER B 1 550 ? 94.327 -6.910 50.795 1.00 33.06 543 SER B O 1
ATOM 9508 N N . HIS B 1 551 ? 95.948 -5.513 51.527 1.00 32.80 544 HIS B N 1
ATOM 9509 C CA . HIS B 1 551 ? 96.580 -6.504 52.390 1.00 35.59 544 HIS B CA 1
ATOM 9510 C C . HIS B 1 551 ? 96.062 -6.348 53.813 1.00 34.88 544 HIS B C 1
ATOM 9511 O O . HIS B 1 551 ? 96.621 -6.906 54.758 1.00 37.55 544 HIS B O 1
ATOM 9518 N N . ASN B 1 552 ? 94.977 -5.594 53.959 1.00 33.78 545 ASN B N 1
ATOM 9519 C CA . ASN B 1 552 ? 94.381 -5.369 55.266 1.00 34.26 545 ASN B CA 1
ATOM 9520 C C . ASN B 1 552 ? 93.164 -6.247 55.521 1.00 36.05 545 ASN B C 1
ATOM 9521 O O . ASN B 1 552 ? 92.431 -6.611 54.594 1.00 35.95 545 ASN B O 1
ATOM 9526 N N . ARG B 1 553 ? 92.957 -6.585 56.788 1.00 32.81 546 ARG B N 1
ATOM 9527 C CA . ARG B 1 553 ? 91.752 -7.281 57.227 1.00 36.85 546 ARG B CA 1
ATOM 9528 C C . ARG B 1 553 ? 90.745 -6.212 57.676 1.00 35.30 546 ARG B C 1
ATOM 9529 O O . ARG B 1 553 ? 91.057 -5.383 58.524 1.00 35.36 546 ARG B O 1
ATOM 9537 N N . TYR B 1 554 ? 89.552 -6.212 57.097 1.00 33.96 547 TYR B N 1
ATOM 9538 C CA . TYR B 1 554 ? 88.541 -5.202 57.420 1.00 30.86 547 TYR B CA 1
ATOM 9539 C C . TYR B 1 554 ? 87.332 -5.827 58.070 1.00 34.64 547 TYR B C 1
ATOM 9540 O O . TYR B 1 554 ? 87.068 -7.024 57.901 1.00 37.60 547 TYR B O 1
ATOM 9549 N N . THR B 1 555 ? 86.587 -5.016 58.809 1.00 33.78 548 THR B N 1
ATOM 9550 C CA . THR B 1 555 ? 85.258 -5.414 59.232 1.00 31.25 548 THR B CA 1
ATOM 9551 C C . THR B 1 555 ? 84.254 -4.528 58.504 1.00 31.50 548 THR B C 1
ATOM 9552 O O . THR B 1 555 ? 84.488 -3.331 58.281 1.00 29.70 548 THR B O 1
ATOM 9556 N N . ILE B 1 556 ? 83.138 -5.141 58.148 1.00 31.12 549 ILE B N 1
ATOM 9557 C CA . ILE B 1 556 ? 82.104 -4.519 57.358 1.00 31.86 549 ILE B CA 1
ATOM 9558 C C . ILE B 1 556 ? 80.841 -4.525 58.187 1.00 32.57 549 ILE B C 1
ATOM 9559 O O . ILE B 1 556 ? 80.507 -5.539 58.798 1.00 30.24 549 ILE B O 1
ATOM 9564 N N . THR B 1 557 ? 80.146 -3.393 58.222 1.00 29.12 550 THR B N 1
ATOM 9565 C CA . THR B 1 557 ? 78.782 -3.362 58.735 1.00 29.36 550 THR B CA 1
ATOM 9566 C C . THR B 1 557 ? 77.879 -2.860 57.612 1.00 28.40 550 THR B C 1
ATOM 9567 O O . THR B 1 557 ? 78.158 -1.830 57.002 1.00 29.45 550 THR B O 1
ATOM 9571 N N . ALA B 1 558 ? 76.808 -3.596 57.336 1.00 29.47 551 ALA B N 1
ATOM 9572 C CA . ALA B 1 558 ? 75.992 -3.331 56.158 1.00 27.37 551 ALA B CA 1
ATOM 9573 C C . ALA B 1 558 ? 74.508 -3.529 56.418 1.00 29.15 551 ALA B C 1
ATOM 9574 O O . ALA B 1 558 ? 74.121 -4.181 57.387 1.00 32.70 551 ALA B O 1
ATOM 9576 N N . TYR B 1 559 ? 73.671 -2.965 55.555 1.00 26.79 552 TYR B N 1
ATOM 9577 C CA . TYR B 1 559 ? 72.267 -3.315 55.579 1.00 26.75 552 TYR B CA 1
ATOM 9578 C C . TYR B 1 559 ? 71.775 -3.626 54.184 1.00 25.91 552 TYR B C 1
ATOM 9579 O O . TYR B 1 559 ? 72.347 -3.160 53.188 1.00 25.42 552 TYR B O 1
ATOM 9588 N N . LEU B 1 560 ? 70.737 -4.460 54.135 1.00 25.88 553 LEU B N 1
ATOM 9589 C CA . LEU B 1 560 ? 70.012 -4.786 52.916 1.00 25.21 553 LEU B CA 1
ATOM 9590 C C . LEU B 1 560 ? 68.571 -4.329 53.102 1.00 25.14 553 LEU B C 1
ATOM 9591 O O . LEU B 1 560 ? 67.964 -4.574 54.149 1.00 25.73 553 LEU B O 1
ATOM 9596 N N . SER B 1 561 ? 68.021 -3.655 52.101 1.00 24.57 554 SER B N 1
ATOM 9597 C CA . SER B 1 561 ? 66.608 -3.333 52.116 1.00 24.50 554 SER B CA 1
ATOM 9598 C C . SER B 1 561 ? 66.002 -3.887 50.826 1.00 24.84 554 SER B C 1
ATOM 9599 O O . SER B 1 561 ? 66.444 -3.533 49.732 1.00 23.49 554 SER B O 1
ATOM 9602 N N . ALA B 1 562 ? 65.020 -4.769 50.975 1.00 24.64 555 ALA B N 1
ATOM 9603 C CA . ALA B 1 562 ? 64.330 -5.390 49.840 1.00 23.36 555 ALA B CA 1
ATOM 9604 C C . ALA B 1 562 ? 62.890 -4.869 49.791 1.00 24.66 555 ALA B C 1
ATOM 9605 O O . ALA B 1 562 ? 62.166 -4.908 50.794 1.00 23.60 555 ALA B O 1
ATOM 9607 N N . ASN B 1 563 ? 62.492 -4.382 48.618 1.00 22.75 556 ASN B N 1
ATOM 9608 C CA . ASN B 1 563 ? 61.237 -3.676 48.457 1.00 22.67 556 ASN B CA 1
ATOM 9609 C C . ASN B 1 563 ? 60.425 -4.186 47.274 1.00 22.20 556 ASN B C 1
ATOM 9610 O O . ASN B 1 563 ? 60.973 -4.719 46.303 1.00 24.70 556 ASN B O 1
ATOM 9615 N N . ILE B 1 564 ? 59.115 -4.013 47.362 1.00 22.16 557 ILE B N 1
ATOM 9616 C CA . ILE B 1 564 ? 58.227 -4.301 46.256 1.00 21.77 557 ILE B CA 1
ATOM 9617 C C . ILE B 1 564 ? 57.948 -2.948 45.579 1.00 25.77 557 ILE B C 1
ATOM 9618 O O . ILE B 1 564 ? 57.750 -1.948 46.277 1.00 22.31 557 ILE B O 1
ATOM 9623 N N . THR B 1 565 ? 57.972 -2.911 44.250 1.00 21.71 558 THR B N 1
ATOM 9624 C CA A THR B 1 565 ? 57.612 -1.698 43.503 0.59 22.02 558 THR B CA 1
ATOM 9625 C CA B THR B 1 565 ? 57.624 -1.697 43.519 0.41 28.85 558 THR B CA 1
ATOM 9626 C C . THR B 1 565 ? 56.678 -2.001 42.345 1.00 28.31 558 THR B C 1
ATOM 9627 O O . THR B 1 565 ? 56.627 -3.147 41.841 1.00 21.49 558 THR B O 1
ATOM 9634 N N . PHE B 1 566 ? 55.923 -0.985 41.929 1.00 22.22 559 PHE B N 1
ATOM 9635 C CA . PHE B 1 566 ? 55.056 -1.102 40.765 1.00 22.20 559 PHE B CA 1
ATOM 9636 C C . PHE B 1 566 ? 55.919 -1.074 39.514 1.00 22.52 559 PHE B C 1
ATOM 9637 O O . PHE B 1 566 ? 57.049 -0.589 39.557 1.00 22.88 559 PHE B O 1
ATOM 9645 N N . TYR B 1 567 ? 55.391 -1.593 38.401 1.00 23.41 560 TYR B N 1
ATOM 9646 C CA . TYR B 1 567 ? 56.150 -1.618 37.156 1.00 23.08 560 TYR B CA 1
ATOM 9647 C C . TYR B 1 567 ? 56.480 -0.192 36.688 1.00 24.02 560 TYR B C 1
ATOM 9648 O O . TYR B 1 567 ? 57.464 0.008 35.999 1.00 24.64 560 TYR B O 1
ATOM 9657 N N . THR B 1 568 ? 55.651 0.781 37.056 1.00 24.30 561 THR B N 1
ATOM 9658 C CA . THR B 1 568 ? 55.950 2.212 36.756 1.00 25.43 561 THR B CA 1
ATOM 9659 C C . THR B 1 568 ? 57.103 2.789 37.583 1.00 25.63 561 THR B C 1
ATOM 9660 O O . THR B 1 568 ? 57.488 3.938 37.393 1.00 26.66 561 THR B O 1
ATOM 9664 N N . GLY B 1 569 ? 57.635 2.015 38.524 1.00 24.77 562 GLY B N 1
ATOM 9665 C CA . GLY B 1 569 ? 58.743 2.484 39.346 1.00 24.92 562 GLY B CA 1
ATOM 9666 C C . GLY B 1 569 ? 58.369 3.195 40.641 1.00 25.06 562 GLY B C 1
ATOM 9667 O O . GLY B 1 569 ? 59.245 3.686 41.364 1.00 25.34 562 GLY B O 1
ATOM 9668 N N . VAL B 1 570 ? 57.076 3.256 40.934 1.00 25.01 563 VAL B N 1
ATOM 9669 C CA . VAL B 1 570 ? 56.582 3.750 42.211 1.00 25.25 563 VAL B CA 1
ATOM 9670 C C . VAL B 1 570 ? 56.811 2.672 43.302 1.00 24.38 563 VAL B C 1
ATOM 9671 O O . VAL B 1 570 ? 56.492 1.498 43.087 1.00 23.58 563 VAL B O 1
ATOM 9675 N N . PRO B 1 571 ? 57.387 3.061 44.459 1.00 24.72 564 PRO B N 1
ATOM 9676 C CA . PRO B 1 571 ? 57.616 2.114 45.560 1.00 24.18 564 PRO B CA 1
ATOM 9677 C C . PRO B 1 571 ? 56.298 1.710 46.216 1.00 25.29 564 PRO B C 1
ATOM 9678 O O . PRO B 1 571 ? 55.384 2.533 46.329 1.00 24.78 564 PRO B O 1
ATOM 9682 N N . LYS B 1 572 ? 56.197 0.447 46.632 1.00 23.47 565 LYS B N 1
ATOM 9683 C CA . LYS B 1 572 ? 55.056 -0.016 47.411 1.00 23.55 565 LYS B CA 1
ATOM 9684 C C . LYS B 1 572 ? 55.454 -0.139 48.878 1.00 24.49 565 LYS B C 1
ATOM 9685 O O . LYS B 1 572 ? 55.005 0.635 49.716 1.00 27.33 565 LYS B O 1
ATOM 9691 N N . ALA B 1 573 ? 56.293 -1.125 49.190 1.00 23.69 566 ALA B N 1
ATOM 9692 C CA . ALA B 1 573 ? 56.635 -1.392 50.581 1.00 25.76 566 ALA B CA 1
ATOM 9693 C C . ALA B 1 573 ? 57.923 -2.176 50.708 1.00 24.00 566 ALA B C 1
ATOM 9694 O O . ALA B 1 573 ? 58.297 -2.933 49.815 1.00 23.93 566 ALA B O 1
ATOM 9696 N N . GLU B 1 574 ? 58.581 -1.993 51.840 1.00 24.68 567 GLU B N 1
ATOM 9697 C CA . GLU B 1 574 ? 59.763 -2.759 52.194 1.00 24.64 567 GLU B CA 1
ATOM 9698 C C . GLU B 1 574 ? 59.249 -4.098 52.720 1.00 25.34 567 GLU B C 1
ATOM 9699 O O . GLU B 1 574 ? 58.300 -4.136 53.505 1.00 26.43 567 GLU B O 1
ATOM 9705 N N . PHE B 1 575 ? 59.829 -5.196 52.262 1.00 25.04 568 PHE B N 1
ATOM 9706 C CA . PHE B 1 575 ? 59.381 -6.515 52.748 1.00 24.78 568 PHE B CA 1
ATOM 9707 C C . PHE B 1 575 ? 60.442 -7.261 53.554 1.00 27.81 568 PHE B C 1
ATOM 9708 O O . PHE B 1 575 ? 60.137 -8.253 54.205 1.00 29.03 568 PHE B O 1
ATOM 9716 N N . LYS B 1 576 ? 61.680 -6.779 53.500 1.00 28.03 569 LYS B N 1
ATOM 9717 C CA . LYS B 1 576 ? 62.779 -7.369 54.264 1.00 29.29 569 LYS B CA 1
ATOM 9718 C C . LYS B 1 576 ? 63.855 -6.314 54.544 1.00 32.69 569 LYS B C 1
ATOM 9719 O O . LYS B 1 576 ? 64.205 -5.530 53.663 1.00 34.00 569 LYS B O 1
ATOM 9725 N N . LYS B 1 577 ? 64.366 -6.285 55.773 1.00 27.04 570 LYS B N 1
ATOM 9726 C CA . LYS B 1 577 ? 65.453 -5.374 56.119 1.00 29.50 570 LYS B CA 1
ATOM 9727 C C . LYS B 1 577 ? 66.365 -6.067 57.105 1.00 28.13 570 LYS B C 1
ATOM 9728 O O . LYS B 1 577 ? 65.907 -6.531 58.148 1.00 32.01 570 LYS B O 1
ATOM 9734 N N . GLU B 1 578 ? 67.644 -6.163 56.757 1.00 27.86 571 GLU B N 1
ATOM 9735 C CA . GLU B 1 578 ? 68.608 -6.885 57.586 1.00 36.22 571 GLU B CA 1
ATOM 9736 C C . GLU B 1 578 ? 69.855 -6.052 57.727 1.00 33.25 571 GLU B C 1
ATOM 9737 O O . GLU B 1 578 ? 70.282 -5.412 56.764 1.00 27.78 571 GLU B O 1
ATOM 9743 N N . THR B 1 579 ? 70.450 -6.071 58.916 1.00 31.27 572 THR B N 1
ATOM 9744 C CA . THR B 1 579 ? 71.788 -5.543 59.079 1.00 29.82 572 THR B CA 1
ATOM 9745 C C . THR B 1 579 ? 72.713 -6.713 59.322 1.00 33.08 572 THR B C 1
ATOM 9746 O O . THR B 1 579 ? 72.305 -7.721 59.912 1.00 32.48 572 THR B O 1
ATOM 9750 N N . PHE B 1 580 ? 73.948 -6.606 58.853 1.00 30.04 573 PHE B N 1
ATOM 9751 C CA . PHE B 1 580 ? 74.886 -7.685 59.095 1.00 34.11 573 PHE B CA 1
ATOM 9752 C C . PHE B 1 580 ? 76.298 -7.175 59.238 1.00 33.55 573 PHE B C 1
ATOM 9753 O O . PHE B 1 580 ? 76.637 -6.105 58.730 1.00 29.96 573 PHE B O 1
ATOM 9761 N N . ASP B 1 581 ? 77.102 -7.939 59.976 1.00 31.91 574 ASP B N 1
ATOM 9762 C CA . ASP B 1 581 ? 78.520 -7.664 60.110 1.00 37.83 574 ASP B CA 1
ATOM 9763 C C . ASP B 1 581 ? 79.344 -8.807 59.548 1.00 38.18 574 ASP B C 1
ATOM 9764 O O . ASP B 1 581 ? 79.068 -9.984 59.806 1.00 37.26 574 ASP B O 1
ATOM 9769 N N . VAL B 1 582 ? 80.361 -8.448 58.782 1.00 36.44 575 VAL B N 1
ATOM 9770 C CA . VAL B 1 582 ? 81.167 -9.433 58.098 1.00 35.69 575 VAL B CA 1
ATOM 9771 C C . VAL B 1 582 ? 82.623 -8.998 58.180 1.00 35.85 575 VAL B C 1
ATOM 9772 O O . VAL B 1 582 ? 82.934 -7.802 58.203 1.00 33.74 575 VAL B O 1
ATOM 9776 N N . THR B 1 583 ? 83.511 -9.975 58.292 1.00 35.10 576 THR B N 1
ATOM 9777 C CA . THR B 1 583 ? 84.941 -9.715 58.289 1.00 35.35 576 THR B CA 1
ATOM 9778 C C . THR B 1 583 ? 85.496 -10.030 56.908 1.00 34.43 576 THR B C 1
ATOM 9779 O O . THR B 1 583 ? 85.220 -11.094 56.352 1.00 34.59 576 THR B O 1
ATOM 9783 N N . LEU B 1 584 ? 86.281 -9.117 56.359 1.00 32.26 577 LEU B N 1
ATOM 9784 C CA . LEU B 1 584 ? 86.808 -9.281 55.016 1.00 32.05 577 LEU B CA 1
ATOM 9785 C C . LEU B 1 584 ? 88.307 -9.499 55.073 1.00 32.81 577 LEU B C 1
ATOM 9786 O O . LEU B 1 584 ? 89.058 -8.577 55.414 1.00 33.78 577 LEU B O 1
ATOM 9791 N N . GLU B 1 585 ? 88.740 -10.715 54.751 1.00 33.98 578 GLU B N 1
ATOM 9792 C CA . GLU B 1 585 ? 90.156 -11.057 54.743 1.00 37.85 578 GLU B CA 1
ATOM 9793 C C . GLU B 1 585 ? 90.867 -10.300 53.627 1.00 34.27 578 GLU B C 1
ATOM 9794 O O . GLU B 1 585 ? 90.247 -9.922 52.644 1.00 33.51 578 GLU B O 1
ATOM 9800 N N . PRO B 1 586 ? 92.182 -10.095 53.775 1.00 34.70 579 PRO B N 1
ATOM 9801 C CA . PRO B 1 586 ? 92.970 -9.451 52.722 1.00 34.39 579 PRO B CA 1
ATOM 9802 C C . PRO B 1 586 ? 92.951 -10.276 51.446 1.00 35.17 579 PRO B C 1
ATOM 9803 O O . PRO B 1 586 ? 92.896 -11.509 51.538 1.00 36.40 579 PRO B O 1
ATOM 9807 N N . LEU B 1 587 ? 93.023 -9.600 50.301 1.00 34.68 580 LEU B N 1
ATOM 9808 C CA . LEU B 1 587 ? 93.234 -10.237 49.004 1.00 35.65 580 LEU B CA 1
ATOM 9809 C C . LEU B 1 587 ? 92.259 -11.392 48.824 1.00 36.28 580 LEU B C 1
ATOM 9810 O O . LEU B 1 587 ? 92.660 -12.510 48.515 1.00 37.82 580 LEU B O 1
ATOM 9815 N N . SER B 1 588 ? 90.981 -11.107 49.049 1.00 35.20 581 SER B N 1
ATOM 9816 C CA A SER B 1 588 ? 89.955 -12.137 49.020 0.61 35.69 581 SER B CA 1
ATOM 9817 C CA B SER B 1 588 ? 89.958 -12.140 49.009 0.39 35.69 581 SER B CA 1
ATOM 9818 C C . SER B 1 588 ? 88.637 -11.636 48.444 1.00 34.53 581 SER B C 1
ATOM 9819 O O . SER B 1 588 ? 88.286 -10.458 48.589 1.00 33.20 581 SER B O 1
ATOM 9824 N N . PHE B 1 589 ? 87.920 -12.542 47.789 1.00 35.18 582 PHE B N 1
ATOM 9825 C CA . PHE B 1 589 ? 86.528 -12.332 47.437 1.00 39.10 582 PHE B CA 1
ATOM 9826 C C . PHE B 1 589 ? 85.764 -12.921 48.608 1.00 40.46 582 PHE B C 1
ATOM 9827 O O . PHE B 1 589 ? 86.162 -13.953 49.163 1.00 40.49 582 PHE B O 1
ATOM 9835 N N . LYS B 1 590 ? 84.678 -12.281 49.006 1.00 37.13 583 LYS B N 1
ATOM 9836 C CA . LYS B 1 590 ? 83.835 -12.857 50.038 1.00 38.92 583 LYS B CA 1
ATOM 9837 C C . LYS B 1 590 ? 82.390 -12.701 49.636 1.00 37.29 583 LYS B C 1
ATOM 9838 O O . LYS B 1 590 ? 81.936 -11.575 49.393 1.00 31.02 583 LYS B O 1
ATOM 9844 N N . LYS B 1 591 ? 81.679 -13.824 49.538 1.00 35.03 584 LYS B N 1
ATOM 9845 C CA . LYS B 1 591 ? 80.261 -13.789 49.203 1.00 38.46 584 LYS B CA 1
ATOM 9846 C C . LYS B 1 591 ? 79.405 -13.936 50.458 1.00 41.95 584 LYS B C 1
ATOM 9847 O O . LYS B 1 591 ? 79.631 -14.816 51.290 1.00 41.67 584 LYS B O 1
ATOM 9849 N N . GLU B 1 592 ? 78.418 -13.062 50.583 1.00 41.64 585 GLU B N 1
ATOM 9850 C CA . GLU B 1 592 ? 77.453 -13.142 51.661 1.00 40.98 585 GLU B CA 1
ATOM 9851 C C . GLU B 1 592 ? 76.090 -13.448 51.041 1.00 39.75 585 GLU B C 1
ATOM 9852 O O . GLU B 1 592 ? 75.479 -12.586 50.403 1.00 40.84 585 GLU B O 1
ATOM 9858 N N . ALA B 1 593 ? 75.621 -14.679 51.214 1.00 36.64 586 ALA B N 1
ATOM 9859 C CA . ALA B 1 593 ? 74.381 -15.126 50.583 1.00 38.87 586 ALA B CA 1
ATOM 9860 C C . ALA B 1 593 ? 73.171 -14.938 51.491 1.00 39.88 586 ALA B C 1
ATOM 9861 O O . ALA B 1 593 ? 73.057 -15.569 52.539 1.00 43.79 586 ALA B O 1
ATOM 9863 N N . VAL B 1 594 ? 72.262 -14.072 51.079 1.00 34.55 587 VAL B N 1
ATOM 9864 C CA . VAL B 1 594 ? 71.077 -13.806 51.867 1.00 33.67 587 VAL B CA 1
ATOM 9865 C C . VAL B 1 594 ? 69.913 -14.559 51.249 1.00 35.53 587 VAL B C 1
ATOM 9866 O O . VAL B 1 594 ? 69.559 -14.339 50.091 1.00 36.22 587 VAL B O 1
ATOM 9870 N N . LEU B 1 595 ? 69.343 -15.481 52.011 1.00 34.65 588 LEU B N 1
ATOM 9871 C CA . LEU B 1 595 ? 68.181 -16.207 51.544 1.00 35.92 588 LEU B CA 1
ATOM 9872 C C . LEU B 1 595 ? 66.970 -15.316 51.744 1.00 34.99 588 LEU B C 1
ATOM 9873 O O . LEU B 1 595 ? 66.768 -14.760 52.824 1.00 35.23 588 LEU B O 1
ATOM 9878 N N . ILE B 1 596 ? 66.178 -15.147 50.696 1.00 31.85 589 ILE B N 1
ATOM 9879 C CA . ILE B 1 596 ? 64.920 -14.447 50.865 1.00 31.40 589 ILE B CA 1
ATOM 9880 C C . ILE B 1 596 ? 63.838 -15.490 50.713 1.00 30.94 589 ILE B C 1
ATOM 9881 O O . ILE B 1 596 ? 63.653 -16.035 49.636 1.00 34.21 589 ILE B O 1
ATOM 9886 N N . GLN B 1 597 ? 63.133 -15.763 51.799 1.00 30.00 590 GLN B N 1
ATOM 9887 C CA . GLN B 1 597 ? 62.126 -16.804 51.814 1.00 32.10 590 GLN B CA 1
ATOM 9888 C C . GLN B 1 597 ? 60.838 -16.250 51.221 1.00 33.55 590 GLN B C 1
ATOM 9889 O O . GLN B 1 597 ? 60.539 -15.062 51.380 1.00 32.26 590 GLN B O 1
ATOM 9895 N N . ALA B 1 598 ? 60.108 -17.114 50.514 1.00 29.71 591 ALA B N 1
ATOM 9896 C CA . ALA B 1 598 ? 58.849 -16.756 49.864 1.00 27.86 591 ALA B CA 1
ATOM 9897 C C . ALA B 1 598 ? 57.886 -16.080 50.827 1.00 27.64 591 ALA B C 1
ATOM 9898 O O . ALA B 1 598 ? 57.238 -15.092 50.468 1.00 26.55 591 ALA B O 1
ATOM 9900 N N . GLY B 1 599 ? 57.811 -16.601 52.051 1.00 28.88 592 GLY B N 1
ATOM 9901 C CA . GLY B 1 599 ? 56.978 -16.014 53.083 1.00 37.01 592 GLY B CA 1
ATOM 9902 C C . GLY B 1 599 ? 57.212 -14.519 53.285 1.00 34.58 592 GLY B C 1
ATOM 9903 O O . GLY B 1 599 ? 56.283 -13.779 53.600 1.00 34.57 592 GLY B O 1
ATOM 9904 N N . GLU B 1 600 ? 58.444 -14.072 53.077 1.00 30.93 593 GLU B N 1
ATOM 9905 C CA . GLU B 1 600 ? 58.787 -12.657 53.293 1.00 31.09 593 GLU B CA 1
ATOM 9906 C C . GLU B 1 600 ? 58.165 -11.663 52.303 1.00 27.72 593 GLU B C 1
ATOM 9907 O O . GLU B 1 600 ? 57.932 -10.515 52.652 1.00 25.59 593 GLU B O 1
ATOM 9913 N N . TYR B 1 601 ? 57.908 -12.084 51.074 1.00 25.19 594 TYR B N 1
ATOM 9914 C CA . TYR B 1 601 ? 57.371 -11.152 50.092 1.00 25.98 594 TYR B CA 1
ATOM 9915 C C . TYR B 1 601 ? 55.963 -11.517 49.600 1.00 23.86 594 TYR B C 1
ATOM 9916 O O . TYR B 1 601 ? 55.221 -10.643 49.132 1.00 23.22 594 TYR B O 1
ATOM 9925 N N . MET B 1 602 ? 55.605 -12.799 49.700 1.00 24.46 595 MET B N 1
ATOM 9926 C CA . MET B 1 602 ? 54.370 -13.331 49.084 1.00 24.24 595 MET B CA 1
ATOM 9927 C C . MET B 1 602 ? 53.090 -12.642 49.573 1.00 24.05 595 MET B C 1
ATOM 9928 O O . MET B 1 602 ? 52.081 -12.635 48.886 1.00 25.78 595 MET B O 1
ATOM 9933 N N . GLY B 1 603 ? 53.121 -12.074 50.771 1.00 24.60 596 GLY B N 1
ATOM 9934 C CA . GLY B 1 603 ? 51.954 -11.396 51.299 1.00 26.86 596 GLY B CA 1
ATOM 9935 C C . GLY B 1 603 ? 51.850 -9.940 50.848 1.00 28.05 596 GLY B C 1
ATOM 9936 O O . GLY B 1 603 ? 50.860 -9.270 51.152 1.00 27.12 596 GLY B O 1
ATOM 9937 N N . GLN B 1 604 ? 52.851 -9.460 50.111 1.00 27.02 597 GLN B N 1
ATOM 9938 C CA . GLN B 1 604 ? 52.926 -8.041 49.746 1.00 30.85 597 GLN B CA 1
ATOM 9939 C C . GLN B 1 604 ? 53.005 -7.787 48.248 1.00 31.91 597 GLN B C 1
ATOM 9940 O O . GLN B 1 604 ? 53.494 -6.733 47.825 1.00 29.86 597 GLN B O 1
ATOM 9946 N N . LEU B 1 605 ? 52.526 -8.731 47.439 1.00 29.70 598 LEU B N 1
ATOM 9947 C CA . LEU B 1 605 ? 52.694 -8.587 46.002 1.00 29.34 598 LEU B CA 1
ATOM 9948 C C . LEU B 1 605 ? 51.571 -7.820 45.318 1.00 32.03 598 LEU B C 1
ATOM 9949 O O . LEU B 1 605 ? 50.582 -7.426 45.941 1.00 34.13 598 LEU B O 1
ATOM 9954 N N . LEU B 1 606 ? 51.761 -7.603 44.026 1.00 29.60 599 LEU B N 1
ATOM 9955 C CA . LEU B 1 606 ? 50.797 -6.919 43.189 1.00 27.26 599 LEU B CA 1
ATOM 9956 C C . LEU B 1 606 ? 51.180 -7.258 41.767 1.00 26.03 599 LEU B C 1
ATOM 9957 O O . LEU B 1 606 ? 52.287 -7.746 41.520 1.00 25.92 599 LEU B O 1
ATOM 9962 N N . GLU B 1 607 ? 50.271 -7.018 40.834 1.00 26.98 600 GLU B N 1
ATOM 9963 C CA . GLU B 1 607 ? 50.500 -7.405 39.449 1.00 30.27 600 GLU B CA 1
ATOM 9964 C C . GLU B 1 607 ? 51.745 -6.696 38.892 1.00 30.23 600 GLU B C 1
ATOM 9965 O O . GLU B 1 607 ? 52.013 -5.531 39.232 1.00 26.84 600 GLU B O 1
ATOM 9967 N N . GLN B 1 608 ? 52.506 -7.409 38.060 1.00 29.57 601 GLN B N 1
ATOM 9968 C CA . GLN B 1 608 ? 53.717 -6.876 37.419 1.00 31.87 601 GLN B CA 1
ATOM 9969 C C . GLN B 1 608 ? 54.716 -6.225 38.385 1.00 30.32 601 GLN B C 1
ATOM 9970 O O . GLN B 1 608 ? 55.439 -5.289 38.001 1.00 28.86 601 GLN B O 1
ATOM 9976 N N . ALA B 1 609 ? 54.746 -6.712 39.619 1.00 27.65 602 ALA B N 1
ATOM 9977 C CA . ALA B 1 609 ? 55.680 -6.216 40.628 1.00 27.65 602 ALA B CA 1
ATOM 9978 C C . ALA B 1 609 ? 57.127 -6.345 40.181 1.00 26.68 602 ALA B C 1
ATOM 9979 O O . ALA B 1 609 ? 57.508 -7.324 39.529 1.00 29.03 602 ALA B O 1
ATOM 9981 N N . SER B 1 610 ? 57.928 -5.352 40.535 1.00 25.42 603 SER B N 1
ATOM 9982 C CA . SER B 1 610 ? 59.371 -5.484 40.481 1.00 25.14 603 SER B CA 1
ATOM 9983 C C . SER B 1 610 ? 59.876 -5.515 41.907 1.00 24.39 603 SER B C 1
ATOM 9984 O O . SER B 1 610 ? 59.133 -5.206 42.830 1.00 21.46 603 SER B O 1
ATOM 9987 N N . LEU B 1 611 ? 61.127 -5.928 42.073 1.00 21.90 604 LEU B N 1
ATOM 9988 C CA . LEU B 1 611 ? 61.760 -6.017 43.382 1.00 21.92 604 LEU B CA 1
ATOM 9989 C C . LEU B 1 611 ? 62.878 -4.998 43.387 1.00 28.10 604 LEU B C 1
ATOM 9990 O O . LEU B 1 611 ? 63.646 -4.939 42.435 1.00 28.52 604 LEU B O 1
ATOM 9995 N N . HIS B 1 612 ? 62.988 -4.199 44.446 1.00 26.85 605 HIS B N 1
ATOM 9996 C CA . HIS B 1 612 ? 63.998 -3.134 44.470 1.00 22.42 605 HIS B CA 1
ATOM 9997 C C . HIS B 1 612 ? 64.876 -3.333 45.677 1.00 22.55 605 HIS B C 1
ATOM 9998 O O . HIS B 1 612 ? 64.388 -3.366 46.808 1.00 22.59 605 HIS B O 1
ATOM 10005 N N . PHE B 1 613 ? 66.170 -3.465 45.430 1.00 22.74 606 PHE B N 1
ATOM 10006 C CA . PHE B 1 613 ? 67.105 -3.796 46.493 1.00 22.94 606 PHE B CA 1
ATOM 10007 C C . PHE B 1 613 ? 68.122 -2.702 46.749 1.00 23.18 606 PHE B C 1
ATOM 10008 O O . PHE B 1 613 ? 68.750 -2.208 45.817 1.00 23.32 606 PHE B O 1
ATOM 10016 N N . PHE B 1 614 ? 68.304 -2.365 48.023 1.00 23.66 607 PHE B N 1
ATOM 10017 C CA . PHE B 1 614 ? 69.377 -1.471 48.434 1.00 23.71 607 PHE B CA 1
ATOM 10018 C C . PHE B 1 614 ? 70.364 -2.286 49.261 1.00 23.89 607 PHE B C 1
ATOM 10019 O O . PHE B 1 614 ? 69.967 -2.993 50.191 1.00 24.72 607 PHE B O 1
ATOM 10027 N N . VAL B 1 615 ? 71.641 -2.193 48.912 1.00 24.02 608 VAL B N 1
ATOM 10028 C CA . VAL B 1 615 ? 72.710 -2.698 49.769 1.00 24.33 608 VAL B CA 1
ATOM 10029 C C . VAL B 1 615 ? 73.735 -1.597 50.052 1.00 24.57 608 VAL B C 1
ATOM 10030 O O . VAL B 1 615 ? 74.310 -0.997 49.130 1.00 25.49 608 VAL B O 1
ATOM 10034 N N . THR B 1 616 ? 73.936 -1.321 51.332 1.00 24.93 609 THR B N 1
ATOM 10035 C CA . THR B 1 616 ? 74.882 -0.303 51.780 1.00 25.28 609 THR B CA 1
ATOM 10036 C C . THR B 1 616 ? 75.821 -0.950 52.823 1.00 37.30 609 THR B C 1
ATOM 10037 O O . THR B 1 616 ? 75.358 -1.531 53.804 1.00 25.97 609 THR B O 1
ATOM 10041 N N . ALA B 1 617 ? 77.125 -0.886 52.584 1.00 25.74 610 ALA B N 1
ATOM 10042 C CA . ALA B 1 617 ? 78.115 -1.457 53.498 1.00 26.17 610 ALA B CA 1
ATOM 10043 C C . ALA B 1 617 ? 79.151 -0.402 53.895 1.00 27.14 610 ALA B C 1
ATOM 10044 O O . ALA B 1 617 ? 79.601 0.367 53.054 1.00 27.78 610 ALA B O 1
ATOM 10046 N N . ARG B 1 618 ? 79.526 -0.371 55.168 1.00 27.03 611 ARG B N 1
ATOM 10047 C CA . ARG B 1 618 ? 80.606 0.499 55.608 1.00 28.62 611 ARG B CA 1
ATOM 10048 C C . ARG B 1 618 ? 81.824 -0.325 55.965 1.00 27.65 611 ARG B C 1
ATOM 10049 O O . ARG B 1 618 ? 81.717 -1.319 56.680 1.00 29.27 611 ARG B O 1
ATOM 10057 N N . ILE B 1 619 ? 82.980 0.072 55.451 1.00 27.58 612 ILE B N 1
ATOM 10058 C CA . ILE B 1 619 ? 84.224 -0.513 55.930 1.00 30.70 612 ILE B CA 1
ATOM 10059 C C . ILE B 1 619 ? 84.543 0.185 57.247 1.00 30.07 612 ILE B C 1
ATOM 10060 O O . ILE B 1 619 ? 84.934 1.345 57.253 1.00 28.67 612 ILE B O 1
ATOM 10065 N N . ASN B 1 620 ? 84.335 -0.505 58.366 1.00 31.73 613 ASN B N 1
ATOM 10066 C CA . ASN B 1 620 ? 84.432 0.139 59.691 1.00 30.51 613 ASN B CA 1
ATOM 10067 C C . ASN B 1 620 ? 85.759 0.836 60.019 1.00 33.61 613 ASN B C 1
ATOM 10068 O O . ASN B 1 620 ? 85.779 1.890 60.669 1.00 32.07 613 ASN B O 1
ATOM 10073 N N . GLU B 1 621 ? 86.865 0.259 59.569 1.00 32.85 614 GLU B N 1
ATOM 10074 C CA . GLU B 1 621 ? 88.178 0.788 59.919 1.00 31.75 614 GLU B CA 1
ATOM 10075 C C . GLU B 1 621 ? 88.491 2.109 59.191 1.00 32.76 614 GLU B C 1
ATOM 10076 O O . GLU B 1 621 ? 89.215 2.958 59.706 1.00 30.53 614 GLU B O 1
ATOM 10082 N N . THR B 1 622 ? 87.922 2.287 58.006 1.00 30.90 615 THR B N 1
ATOM 10083 C CA . THR B 1 622 ? 88.245 3.445 57.172 1.00 33.18 615 THR B CA 1
ATOM 10084 C C . THR B 1 622 ? 87.079 4.425 57.039 1.00 32.41 615 THR B C 1
ATOM 10085 O O . THR B 1 622 ? 87.279 5.572 56.667 1.00 33.90 615 THR B O 1
ATOM 10089 N N . ARG B 1 623 ? 85.870 3.953 57.345 1.00 34.08 616 ARG B N 1
ATOM 10090 C CA . ARG B 1 623 ? 84.613 4.705 57.181 1.00 36.37 616 ARG B CA 1
ATOM 10091 C C . ARG B 1 623 ? 84.182 4.902 55.716 1.00 34.56 616 ARG B C 1
ATOM 10092 O O . ARG B 1 623 ? 83.276 5.694 55.428 1.00 30.41 616 ARG B O 1
ATOM 10100 N N . ASP B 1 624 ? 84.832 4.189 54.798 1.00 34.94 617 ASP B N 1
ATOM 10101 C CA . ASP B 1 624 ? 84.377 4.144 53.409 1.00 35.87 617 ASP B CA 1
ATOM 10102 C C . ASP B 1 624 ? 82.981 3.521 53.322 1.00 32.11 617 ASP B C 1
ATOM 10103 O O . ASP B 1 624 ? 82.670 2.547 54.023 1.00 31.74 617 ASP B O 1
ATOM 10108 N N . VAL B 1 625 ? 82.163 4.081 52.438 1.00 27.43 618 VAL B N 1
ATOM 10109 C CA . VAL B 1 625 ? 80.803 3.628 52.214 1.00 30.06 618 VAL B CA 1
ATOM 10110 C C . VAL B 1 625 ? 80.668 3.120 50.788 1.00 29.84 618 VAL B C 1
ATOM 10111 O O . VAL B 1 625 ? 81.083 3.796 49.847 1.00 29.66 618 VAL B O 1
ATOM 10115 N N . LEU B 1 626 ? 80.103 1.920 50.644 1.00 29.72 619 LEU B N 1
ATOM 10116 C CA . LEU B 1 626 ? 79.836 1.307 49.343 1.00 30.93 619 LEU B CA 1
ATOM 10117 C C . LEU B 1 626 ? 78.343 1.085 49.262 1.00 29.81 619 LEU B C 1
ATOM 10118 O O . LEU B 1 626 ? 77.772 0.330 50.055 1.00 28.45 619 LEU B O 1
ATOM 10123 N N . ALA B 1 627 ? 77.710 1.756 48.312 1.00 28.76 620 ALA B N 1
ATOM 10124 C CA . ALA B 1 627 ? 76.260 1.731 48.218 1.00 25.38 620 ALA B CA 1
ATOM 10125 C C . ALA B 1 627 ? 75.816 1.411 46.796 1.00 27.31 620 ALA B C 1
ATOM 10126 O O . ALA B 1 627 ? 76.247 2.057 45.842 1.00 28.27 620 ALA B O 1
ATOM 10128 N N . LYS B 1 628 ? 74.954 0.409 46.661 1.00 26.39 621 LYS B N 1
ATOM 10129 C CA . LYS B 1 628 ? 74.381 0.053 45.362 1.00 25.47 621 LYS B CA 1
ATOM 10130 C C . LYS B 1 628 ? 72.867 -0.162 45.486 1.00 24.47 621 LYS B C 1
ATOM 10131 O O . LYS B 1 628 ? 72.365 -0.575 46.539 1.00 26.35 621 LYS B O 1
ATOM 10133 N N . GLN B 1 629 ? 72.143 0.100 44.404 1.00 25.03 622 GLN B N 1
ATOM 10134 C CA . GLN B 1 629 ? 70.726 -0.213 44.338 1.00 24.20 622 GLN B CA 1
ATOM 10135 C C . GLN B 1 629 ? 70.427 -0.825 42.975 1.00 24.30 622 GLN B C 1
ATOM 10136 O O . GLN B 1 629 ? 71.014 -0.422 41.978 1.00 24.84 622 GLN B O 1
ATOM 10142 N N . LYS B 1 630 ? 69.545 -1.826 42.956 1.00 23.92 623 LYS B N 1
ATOM 10143 C CA . LYS B 1 630 ? 69.184 -2.541 41.728 1.00 24.09 623 LYS B CA 1
ATOM 10144 C C . LYS B 1 630 ? 67.761 -3.026 41.828 1.00 23.90 623 LYS B C 1
ATOM 10145 O O . LYS B 1 630 ? 67.245 -3.261 42.935 1.00 23.22 623 LYS B O 1
ATOM 10151 N N . SER B 1 631 ? 67.153 -3.235 40.663 1.00 23.84 624 SER B N 1
ATOM 10152 C CA A SER B 1 631 ? 65.823 -3.816 40.599 0.70 24.39 624 SER B CA 1
ATOM 10153 C CA B SER B 1 631 ? 65.821 -3.812 40.588 0.30 24.55 624 SER B CA 1
ATOM 10154 C C . SER B 1 631 ? 65.807 -5.039 39.685 1.00 24.80 624 SER B C 1
ATOM 10155 O O . SER B 1 631 ? 66.616 -5.153 38.769 1.00 24.45 624 SER B O 1
ATOM 10160 N N . THR B 1 632 ? 64.890 -5.954 39.957 1.00 23.43 625 THR B N 1
ATOM 10161 C CA . THR B 1 632 ? 64.699 -7.121 39.105 1.00 31.30 625 THR B CA 1
ATOM 10162 C C . THR B 1 632 ? 63.202 -7.297 38.883 1.00 28.09 625 THR B C 1
ATOM 10163 O O . THR B 1 632 ? 62.396 -6.918 39.730 1.00 27.17 625 THR B O 1
ATOM 10167 N N . VAL B 1 633 ? 62.814 -7.842 37.739 1.00 30.03 626 VAL B N 1
ATOM 10168 C CA . VAL B 1 633 ? 61.399 -8.114 37.520 1.00 33.32 626 VAL B CA 1
ATOM 10169 C C . VAL B 1 633 ? 61.091 -9.496 38.083 1.00 31.67 626 VAL B C 1
ATOM 10170 O O . VAL B 1 633 ? 61.805 -10.453 37.807 1.00 33.98 626 VAL B O 1
ATOM 10174 N N . LEU B 1 634 ? 60.056 -9.581 38.910 1.00 27.70 627 LEU B N 1
ATOM 10175 C CA . LEU B 1 634 ? 59.624 -10.860 39.461 1.00 27.05 627 LEU B CA 1
ATOM 10176 C C . LEU B 1 634 ? 58.926 -11.677 38.381 1.00 27.03 627 LEU B C 1
ATOM 10177 O O . LEU B 1 634 ? 57.999 -11.191 37.742 1.00 23.14 627 LEU B O 1
ATOM 10182 N N . THR B 1 635 ? 59.365 -12.913 38.171 1.00 27.05 628 THR B N 1
ATOM 10183 C CA . THR B 1 635 ? 58.631 -13.808 37.280 1.00 26.38 628 THR B CA 1
ATOM 10184 C C . THR B 1 635 ? 57.361 -14.300 37.973 1.00 25.77 628 THR B C 1
ATOM 10185 O O . THR B 1 635 ? 57.423 -14.947 39.021 1.00 25.81 628 THR B O 1
ATOM 10189 N N . ILE B 1 636 ? 56.211 -13.972 37.398 1.00 23.89 629 ILE B N 1
ATOM 10190 C CA . ILE B 1 636 ? 54.930 -14.413 37.943 1.00 23.48 629 ILE B CA 1
ATOM 10191 C C . ILE B 1 636 ? 54.301 -15.521 37.076 1.00 25.22 629 ILE B C 1
ATOM 10192 O O . ILE B 1 636 ? 53.700 -15.233 36.044 1.00 24.88 629 ILE B O 1
ATOM 10197 N N . PRO B 1 637 ? 54.434 -16.792 37.495 1.00 25.00 630 PRO B N 1
ATOM 10198 C CA . PRO B 1 637 ? 53.732 -17.861 36.766 1.00 30.07 630 PRO B CA 1
ATOM 10199 C C . PRO B 1 637 ? 52.215 -17.656 36.826 1.00 26.43 630 PRO B C 1
ATOM 10200 O O . PRO B 1 637 ? 51.724 -17.058 37.786 1.00 24.72 630 PRO B O 1
ATOM 10204 N N . GLU B 1 638 ? 51.495 -18.142 35.816 1.00 26.81 631 GLU B N 1
ATOM 10205 C CA . GLU B 1 638 ? 50.034 -18.084 35.797 1.00 24.68 631 GLU B CA 1
ATOM 10206 C C . GLU B 1 638 ? 49.436 -19.371 35.243 1.00 28.47 631 GLU B C 1
ATOM 10207 O O . GLU B 1 638 ? 50.073 -20.096 34.496 1.00 26.90 631 GLU B O 1
ATOM 10209 N N . ILE B 1 639 ? 48.181 -19.609 35.585 1.00 25.21 632 ILE B N 1
ATOM 10210 C CA . ILE B 1 639 ? 47.419 -20.702 35.028 1.00 26.04 632 ILE B CA 1
ATOM 10211 C C . ILE B 1 639 ? 46.620 -20.138 33.844 1.00 26.20 632 ILE B C 1
ATOM 10212 O O . ILE B 1 639 ? 45.995 -19.084 33.964 1.00 24.41 632 ILE B O 1
ATOM 10217 N N . ILE B 1 640 ? 46.674 -20.811 32.703 1.00 27.29 633 ILE B N 1
ATOM 10218 C CA . ILE B 1 640 ? 45.920 -20.367 31.529 1.00 28.05 633 ILE B CA 1
ATOM 10219 C C . ILE B 1 640 ? 44.542 -21.006 31.507 1.00 26.48 633 ILE B C 1
ATOM 10220 O O . ILE B 1 640 ? 44.412 -22.224 31.650 1.00 27.49 633 ILE B O 1
ATOM 10225 N N . ILE B 1 641 ? 43.516 -20.176 31.349 1.00 25.37 634 ILE B N 1
ATOM 10226 C CA . ILE B 1 641 ? 42.148 -20.654 31.200 1.00 25.22 634 ILE B CA 1
ATOM 10227 C C . ILE B 1 641 ? 41.606 -20.265 29.821 1.00 28.95 634 ILE B C 1
ATOM 10228 O O . ILE B 1 641 ? 41.691 -19.104 29.413 1.00 25.98 634 ILE B O 1
ATOM 10233 N N . LYS B 1 642 ? 41.057 -21.248 29.120 1.00 26.38 635 LYS B N 1
ATOM 10234 C CA . LYS B 1 642 ? 40.468 -21.061 27.792 1.00 32.36 635 LYS B CA 1
ATOM 10235 C C . LYS B 1 642 ? 39.080 -21.660 27.797 1.00 36.14 635 LYS B C 1
ATOM 10236 O O . LYS B 1 642 ? 38.805 -22.594 28.554 1.00 38.87 635 LYS B O 1
ATOM 10242 N N . VAL B 1 643 ? 38.211 -21.161 26.924 1.00 34.75 636 VAL B N 1
ATOM 10243 C CA . VAL B 1 643 ? 36.896 -21.760 26.756 1.00 34.66 636 VAL B CA 1
ATOM 10244 C C . VAL B 1 643 ? 36.659 -22.076 25.264 1.00 38.82 636 VAL B C 1
ATOM 10245 O O . VAL B 1 643 ? 37.015 -21.272 24.386 1.00 37.59 636 VAL B O 1
ATOM 10249 N N . ARG B 1 644 ? 36.109 -23.263 24.994 1.00 43.98 637 ARG B N 1
ATOM 10250 C CA . ARG B 1 644 ? 35.836 -23.721 23.630 1.00 46.96 637 ARG B CA 1
ATOM 10251 C C . ARG B 1 644 ? 34.350 -24.015 23.453 1.00 48.01 637 ARG B C 1
ATOM 10252 O O . ARG B 1 644 ? 33.704 -24.539 24.358 1.00 46.65 637 ARG B O 1
ATOM 10254 N N . GLY B 1 645 ? 33.808 -23.688 22.287 1.00 49.92 638 GLY B N 1
ATOM 10255 C CA . GLY B 1 645 ? 32.410 -23.959 22.012 1.00 53.21 638 GLY B CA 1
ATOM 10256 C C . GLY B 1 645 ? 31.516 -22.770 22.291 1.00 56.49 638 GLY B C 1
ATOM 10257 O O . GLY B 1 645 ? 31.993 -21.713 22.684 1.00 54.86 638 GLY B O 1
ATOM 10258 N N . THR B 1 646 ? 30.214 -22.941 22.075 1.00 63.05 639 THR B N 1
ATOM 10259 C CA . THR B 1 646 ? 29.243 -21.887 22.350 1.00 65.16 639 THR B CA 1
ATOM 10260 C C . THR B 1 646 ? 29.155 -21.615 23.853 1.00 64.16 639 THR B C 1
ATOM 10261 O O . THR B 1 646 ? 29.378 -22.514 24.668 1.00 64.69 639 THR B O 1
ATOM 10263 N N . GLN B 1 647 ? 28.849 -20.373 24.218 1.00 62.19 640 GLN B N 1
ATOM 10264 C CA . GLN B 1 647 ? 28.738 -19.985 25.625 1.00 59.15 640 GLN B CA 1
ATOM 10265 C C . GLN B 1 647 ? 27.347 -19.432 25.914 1.00 60.44 640 GLN B C 1
ATOM 10266 O O . GLN B 1 647 ? 27.162 -18.216 26.039 1.00 60.05 640 GLN B O 1
ATOM 10272 N N . VAL B 1 648 ? 26.366 -20.325 26.007 1.00 61.96 641 VAL B N 1
ATOM 10273 C CA . VAL B 1 648 ? 24.983 -19.922 26.242 1.00 63.46 641 VAL B CA 1
ATOM 10274 C C . VAL B 1 648 ? 24.391 -20.737 27.384 1.00 63.33 641 VAL B C 1
ATOM 10275 O O . VAL B 1 648 ? 24.693 -21.922 27.518 1.00 62.52 641 VAL B O 1
ATOM 10277 N N . VAL B 1 649 ? 23.556 -20.097 28.201 1.00 63.38 642 VAL B N 1
ATOM 10278 C CA . VAL B 1 649 ? 22.882 -20.755 29.319 1.00 63.62 642 VAL B CA 1
ATOM 10279 C C . VAL B 1 649 ? 21.641 -21.498 28.851 1.00 70.38 642 VAL B C 1
ATOM 10280 O O . VAL B 1 649 ? 20.662 -20.860 28.517 1.00 75.56 642 VAL B O 1
ATOM 10282 N N . GLY B 1 650 ? 21.653 -22.829 28.819 1.00 71.68 643 GLY B N 1
ATOM 10283 C CA . GLY B 1 650 ? 22.797 -23.638 29.176 1.00 69.73 643 GLY B CA 1
ATOM 10284 C C . GLY B 1 650 ? 22.993 -24.793 28.210 1.00 71.77 643 GLY B C 1
ATOM 10285 O O . GLY B 1 650 ? 22.393 -25.852 28.356 1.00 75.25 643 GLY B O 1
ATOM 10286 N N . SER B 1 651 ? 23.815 -24.574 27.193 1.00 70.83 644 SER B N 1
ATOM 10287 C CA . SER B 1 651 ? 24.351 -25.668 26.406 1.00 70.95 644 SER B CA 1
ATOM 10288 C C . SER B 1 651 ? 25.750 -25.953 26.948 1.00 69.60 644 SER B C 1
ATOM 10289 O O . SER B 1 651 ? 26.304 -25.159 27.717 1.00 65.92 644 SER B O 1
ATOM 10291 N N . ASP B 1 652 ? 26.323 -27.087 26.565 1.00 70.65 645 ASP B N 1
ATOM 10292 C CA . ASP B 1 652 ? 27.639 -27.457 27.064 1.00 67.10 645 ASP B CA 1
ATOM 10293 C C . ASP B 1 652 ? 28.730 -26.562 26.478 1.00 63.48 645 ASP B C 1
ATOM 10294 O O . ASP B 1 652 ? 28.723 -26.245 25.282 1.00 64.37 645 ASP B O 1
ATOM 10299 N N . MET B 1 653 ? 29.651 -26.131 27.335 1.00 58.56 646 MET B N 1
ATOM 10300 C CA . MET B 1 653 ? 30.853 -25.447 26.881 1.00 54.49 646 MET B CA 1
ATOM 10301 C C . MET B 1 653 ? 32.069 -26.016 27.595 1.00 48.88 646 MET B C 1
ATOM 10302 O O . MET B 1 653 ? 32.019 -26.309 28.786 1.00 49.48 646 MET B O 1
ATOM 10307 N N . THR B 1 654 ? 33.157 -26.188 26.859 1.00 44.89 647 THR B N 1
ATOM 10308 C CA . THR B 1 654 ? 34.367 -26.757 27.428 1.00 42.42 647 THR B CA 1
ATOM 10309 C C . THR B 1 654 ? 35.305 -25.686 28.014 1.00 37.93 647 THR B C 1
ATOM 10310 O O . THR B 1 654 ? 35.607 -24.684 27.364 1.00 36.07 647 THR B O 1
ATOM 10314 N N . VAL B 1 655 ? 35.722 -25.893 29.261 1.00 33.31 648 VAL B N 1
ATOM 10315 C CA . VAL B 1 655 ? 36.709 -25.037 29.904 1.00 28.73 648 VAL B CA 1
ATOM 10316 C C . VAL B 1 655 ? 38.028 -25.802 29.967 1.00 30.49 648 VAL B C 1
ATOM 10317 O O . VAL B 1 655 ? 38.093 -26.915 30.488 1.00 32.29 648 VAL B O 1
ATOM 10321 N N . ILE B 1 656 ? 39.065 -25.233 29.383 1.00 27.26 649 ILE B N 1
ATOM 10322 C CA . ILE B 1 656 ? 40.371 -25.853 29.400 1.00 30.97 649 ILE B CA 1
ATOM 10323 C C . ILE B 1 656 ? 41.252 -25.072 30.369 1.00 30.64 649 ILE B C 1
ATOM 10324 O O . ILE B 1 656 ? 41.324 -23.839 30.308 1.00 29.43 649 ILE B O 1
ATOM 10329 N N . VAL B 1 657 ? 41.896 -25.795 31.279 1.00 23.60 650 VAL B N 1
ATOM 10330 C CA . VAL B 1 657 ? 42.799 -25.175 32.255 1.00 22.22 650 VAL B CA 1
ATOM 10331 C C . VAL B 1 657 ? 44.187 -25.741 32.011 1.00 27.61 650 VAL B C 1
ATOM 10332 O O . VAL B 1 657 ? 44.384 -26.951 32.088 1.00 27.38 650 VAL B O 1
ATOM 10336 N N . GLU B 1 658 ? 45.145 -24.876 31.710 1.00 26.67 651 GLU B N 1
ATOM 10337 C CA . GLU B 1 658 ? 46.512 -25.324 31.443 1.00 27.05 651 GLU B CA 1
ATOM 10338 C C . GLU B 1 658 ? 47.494 -24.763 32.460 1.00 26.27 651 GLU B C 1
ATOM 10339 O O . GLU B 1 658 ? 47.349 -23.628 32.899 1.00 25.21 651 GLU B O 1
ATOM 10345 N N . PHE B 1 659 ? 48.488 -25.566 32.832 1.00 26.16 652 PHE B N 1
ATOM 10346 C CA . PHE B 1 659 ? 49.558 -25.102 33.700 1.00 25.80 652 PHE B CA 1
ATOM 10347 C C . PHE B 1 659 ? 50.912 -25.646 33.260 1.00 25.53 652 PHE B C 1
ATOM 10348 O O . PHE B 1 659 ? 51.076 -26.835 33.031 1.00 22.82 652 PHE B O 1
ATOM 10356 N N . THR B 1 660 ? 51.885 -24.753 33.155 1.00 25.67 653 THR B N 1
ATOM 10357 C CA . THR B 1 660 ? 53.245 -25.122 32.810 1.00 23.26 653 THR B CA 1
ATOM 10358 C C . THR B 1 660 ? 54.097 -24.948 34.065 1.00 26.60 653 THR B C 1
ATOM 10359 O O . THR B 1 660 ? 54.056 -23.899 34.700 1.00 24.50 653 THR B O 1
ATOM 10363 N N . ASN B 1 661 ? 54.857 -25.974 34.435 1.00 28.31 654 ASN B N 1
ATOM 10364 C CA . ASN B 1 661 ? 55.798 -25.864 35.550 1.00 28.19 654 ASN B CA 1
ATOM 10365 C C . ASN B 1 661 ? 56.882 -24.847 35.244 1.00 29.37 654 ASN B C 1
ATOM 10366 O O . ASN B 1 661 ? 57.650 -25.054 34.317 1.00 35.20 654 ASN B O 1
ATOM 10371 N N . PRO B 1 662 ? 56.972 -23.753 36.040 1.00 29.16 655 PRO B N 1
ATOM 10372 C CA . PRO B 1 662 ? 57.944 -22.702 35.729 1.00 30.50 655 PRO B CA 1
ATOM 10373 C C . PRO B 1 662 ? 59.275 -22.932 36.426 1.00 31.99 655 PRO B C 1
ATOM 10374 O O . PRO B 1 662 ? 60.126 -22.042 36.402 1.00 34.55 655 PRO B O 1
ATOM 10378 N N . LEU B 1 663 ? 59.458 -24.088 37.056 1.00 30.54 656 LEU B N 1
ATOM 10379 C CA . LEU B 1 663 ? 60.671 -24.312 37.830 1.00 30.51 656 LEU B CA 1
ATOM 10380 C C . LEU B 1 663 ? 61.592 -25.290 37.135 1.00 33.71 656 LEU B C 1
ATOM 10381 O O . LEU B 1 663 ? 61.171 -26.008 36.237 1.00 37.22 656 LEU B O 1
ATOM 10386 N N . LYS B 1 664 ? 62.852 -25.326 37.561 1.00 36.47 657 LYS B N 1
ATOM 10387 C CA . LYS B 1 664 ? 63.795 -26.328 37.060 1.00 41.45 657 LYS B CA 1
ATOM 10388 C C . LYS B 1 664 ? 63.724 -27.614 37.889 1.00 42.82 657 LYS B C 1
ATOM 10389 O O . LYS B 1 664 ? 64.428 -28.578 37.604 1.00 45.72 657 LYS B O 1
ATOM 10391 N N . GLU B 1 665 ? 62.878 -27.602 38.920 1.00 39.73 658 GLU B N 1
ATOM 10392 C CA . GLU B 1 665 ? 62.576 -28.783 39.726 1.00 40.06 658 GLU B CA 1
ATOM 10393 C C . GLU B 1 665 ? 61.237 -29.407 39.308 1.00 36.72 658 GLU B C 1
ATOM 10394 O O . GLU B 1 665 ? 60.382 -28.735 38.732 1.00 36.88 658 GLU B O 1
ATOM 10396 N N . THR B 1 666 ? 61.055 -30.688 39.607 1.00 33.31 659 THR B N 1
ATOM 10397 C CA . THR B 1 666 ? 59.793 -31.367 39.349 1.00 28.43 659 THR B CA 1
ATOM 10398 C C . THR B 1 666 ? 58.756 -30.970 40.405 1.00 28.32 659 THR B C 1
ATOM 10399 O O . THR B 1 666 ? 59.079 -30.887 41.593 1.00 28.23 659 THR B O 1
ATOM 10403 N N . LEU B 1 667 ? 57.517 -30.711 39.981 1.00 25.42 660 LEU B N 1
ATOM 10404 C CA . LEU B 1 667 ? 56.419 -30.468 40.927 1.00 23.48 660 LEU B CA 1
ATOM 10405 C C . LEU B 1 667 ? 55.686 -31.765 41.247 1.00 23.64 660 LEU B C 1
ATOM 10406 O O . LEU B 1 667 ? 55.464 -32.602 40.354 1.00 22.99 660 LEU B O 1
ATOM 10411 N N . ARG B 1 668 ? 55.301 -31.943 42.512 1.00 22.80 661 ARG B N 1
ATOM 10412 C CA . ARG B 1 668 ? 54.586 -33.162 42.902 1.00 28.08 661 ARG B CA 1
ATOM 10413 C C . ARG B 1 668 ? 53.314 -32.882 43.693 1.00 28.17 661 ARG B C 1
ATOM 10414 O O . ARG B 1 668 ? 53.218 -31.868 44.407 1.00 23.26 661 ARG B O 1
ATOM 10422 N N . ASN B 1 669 ? 52.354 -33.799 43.570 1.00 23.94 662 ASN B N 1
ATOM 10423 C CA A ASN B 1 669 ? 51.061 -33.664 44.247 0.46 28.47 662 ASN B CA 1
ATOM 10424 C CA B ASN B 1 669 ? 51.046 -33.669 44.205 0.54 28.49 662 ASN B CA 1
ATOM 10425 C C . ASN B 1 669 ? 50.423 -32.304 43.944 1.00 28.44 662 ASN B C 1
ATOM 10426 O O . ASN B 1 669 ? 50.066 -31.551 44.857 1.00 23.32 662 ASN B O 1
ATOM 10435 N N . VAL B 1 670 ? 50.301 -31.994 42.661 1.00 21.97 663 VAL B N 1
ATOM 10436 C CA . VAL B 1 670 ? 49.778 -30.716 42.229 1.00 20.98 663 VAL B CA 1
ATOM 10437 C C . VAL B 1 670 ? 48.266 -30.803 42.181 1.00 24.91 663 VAL B C 1
ATOM 10438 O O . VAL B 1 670 ? 47.713 -31.704 41.540 1.00 24.95 663 VAL B O 1
ATOM 10442 N N . TRP B 1 671 ? 47.601 -29.890 42.880 1.00 21.33 664 TRP B N 1
ATOM 10443 C CA . TRP B 1 671 ? 46.160 -29.745 42.756 1.00 21.68 664 TRP B CA 1
ATOM 10444 C C . TRP B 1 671 ? 45.857 -28.446 42.044 1.00 25.26 664 TRP B C 1
ATOM 10445 O O . TRP B 1 671 ? 46.346 -27.389 42.443 1.00 23.60 664 TRP B O 1
ATOM 10456 N N . VAL B 1 672 ? 45.056 -28.534 40.987 1.00 20.62 665 VAL B N 1
ATOM 10457 C CA . VAL B 1 672 ? 44.604 -27.353 40.246 1.00 20.14 665 VAL B CA 1
ATOM 10458 C C . VAL B 1 672 ? 43.120 -27.154 40.523 1.00 22.12 665 VAL B C 1
ATOM 10459 O O . VAL B 1 672 ? 42.342 -28.107 40.425 1.00 22.11 665 VAL B O 1
ATOM 10463 N N . HIS B 1 673 ? 42.727 -25.930 40.891 1.00 21.18 666 HIS B N 1
ATOM 10464 C CA . HIS B 1 673 ? 41.340 -25.648 41.249 1.00 22.32 666 HIS B CA 1
ATOM 10465 C C . HIS B 1 673 ? 40.707 -24.780 40.187 1.00 25.18 666 HIS B C 1
ATOM 10466 O O . HIS B 1 673 ? 41.386 -23.982 39.552 1.00 23.77 666 HIS B O 1
ATOM 10473 N N . LEU B 1 674 ? 39.397 -24.920 40.016 1.00 24.94 667 LEU B N 1
ATOM 10474 C CA . LEU B 1 674 ? 38.662 -24.047 39.115 1.00 25.56 667 LEU B CA 1
ATOM 10475 C C . LEU B 1 674 ? 37.332 -23.676 39.735 1.00 26.51 667 LEU B C 1
ATOM 10476 O O . LEU B 1 674 ? 36.618 -24.541 40.241 1.00 28.49 667 LEU B O 1
ATOM 10481 N N . ASP B 1 675 ? 37.020 -22.383 39.694 1.00 28.48 668 ASP B N 1
ATOM 10482 C CA . ASP B 1 675 ? 35.791 -21.831 40.245 1.00 32.49 668 ASP B CA 1
ATOM 10483 C C . ASP B 1 675 ? 35.189 -20.877 39.225 1.00 32.02 668 ASP B C 1
ATOM 10484 O O . ASP B 1 675 ? 35.911 -20.256 38.456 1.00 30.98 668 ASP B O 1
ATOM 10489 N N . GLY B 1 676 ? 33.870 -20.756 39.243 1.00 31.09 669 GLY B N 1
ATOM 10490 C CA . GLY B 1 676 ? 33.166 -19.904 38.306 1.00 34.14 669 GLY B CA 1
ATOM 10491 C C . GLY B 1 676 ? 31.679 -19.933 38.588 1.00 38.87 669 GLY B C 1
ATOM 10492 O O . GLY B 1 676 ? 30.941 -20.712 37.974 1.00 41.76 669 GLY B O 1
ATOM 10493 N N . PRO B 1 677 ? 31.236 -19.095 39.537 1.00 42.94 670 PRO B N 1
ATOM 10494 C CA . PRO B 1 677 ? 29.827 -18.950 39.932 1.00 47.65 670 PRO B CA 1
ATOM 10495 C C . PRO B 1 677 ? 28.925 -18.780 38.715 1.00 46.71 670 PRO B C 1
ATOM 10496 O O . PRO B 1 677 ? 29.164 -17.883 37.915 1.00 44.40 670 PRO B O 1
ATOM 10500 N N . GLY B 1 678 ? 27.920 -19.635 38.568 1.00 49.08 671 GLY B N 1
ATOM 10501 C CA . GLY B 1 678 ? 26.981 -19.504 37.467 1.00 51.43 671 GLY B CA 1
ATOM 10502 C C . GLY B 1 678 ? 27.468 -20.172 36.198 1.00 49.19 671 GLY B C 1
ATOM 10503 O O . GLY B 1 678 ? 26.729 -20.261 35.203 1.00 50.38 671 GLY B O 1
ATOM 10504 N N . VAL B 1 679 ? 28.716 -20.635 36.235 1.00 44.15 672 VAL B N 1
ATOM 10505 C CA . VAL B 1 679 ? 29.316 -21.357 35.119 1.00 42.43 672 VAL B CA 1
ATOM 10506 C C . VAL B 1 679 ? 29.645 -22.793 35.531 1.00 46.34 672 VAL B C 1
ATOM 10507 O O . VAL B 1 679 ? 29.388 -23.741 34.786 1.00 48.97 672 VAL B O 1
ATOM 10511 N N . THR B 1 680 ? 30.216 -22.955 36.720 1.00 47.15 673 THR B N 1
ATOM 10512 C CA . THR B 1 680 ? 30.476 -24.290 37.244 1.00 47.46 673 THR B CA 1
ATOM 10513 C C . THR B 1 680 ? 30.599 -24.308 38.756 1.00 50.72 673 THR B C 1
ATOM 10514 O O . THR B 1 680 ? 31.117 -23.365 39.370 1.00 51.36 673 THR B O 1
ATOM 10518 N N . ARG B 1 681 ? 30.110 -25.395 39.347 1.00 53.98 674 ARG B N 1
ATOM 10519 C CA . ARG B 1 681 ? 30.401 -25.708 40.739 1.00 53.64 674 ARG B CA 1
ATOM 10520 C C . ARG B 1 681 ? 31.924 -25.813 40.866 1.00 49.22 674 ARG B C 1
ATOM 10521 O O . ARG B 1 681 ? 32.604 -26.150 39.889 1.00 44.51 674 ARG B O 1
ATOM 10523 N N . PRO B 1 682 ? 32.468 -25.487 42.051 1.00 49.42 675 PRO B N 1
ATOM 10524 C CA . PRO B 1 682 ? 33.924 -25.468 42.231 1.00 46.13 675 PRO B CA 1
ATOM 10525 C C . PRO B 1 682 ? 34.506 -26.861 42.055 1.00 39.83 675 PRO B C 1
ATOM 10526 O O . PRO B 1 682 ? 33.993 -27.797 42.651 1.00 39.06 675 PRO B O 1
ATOM 10530 N N . MET B 1 683 ? 35.549 -26.990 41.242 1.00 37.58 676 MET B N 1
ATOM 10531 C CA . MET B 1 683 ? 36.115 -28.300 40.920 1.00 37.39 676 MET B CA 1
ATOM 10532 C C . MET B 1 683 ? 37.622 -28.315 41.140 1.00 32.31 676 MET B C 1
ATOM 10533 O O . MET B 1 683 ? 38.242 -27.263 41.242 1.00 27.87 676 MET B O 1
ATOM 10538 N N . LYS B 1 684 ? 38.213 -29.503 41.211 1.00 29.06 677 LYS B N 1
ATOM 10539 C CA . LYS B 1 684 ? 39.669 -29.604 41.283 1.00 27.64 677 LYS B CA 1
ATOM 10540 C C . LYS B 1 684 ? 40.206 -30.885 40.641 1.00 29.15 677 LYS B C 1
ATOM 10541 O O . LYS B 1 684 ? 39.532 -31.927 40.629 1.00 27.08 677 LYS B O 1
ATOM 10547 N N . LYS B 1 685 ? 41.437 -30.808 40.141 1.00 26.00 678 LYS B N 1
ATOM 10548 C CA . LYS B 1 685 ? 42.067 -31.942 39.475 1.00 29.04 678 LYS B CA 1
ATOM 10549 C C . LYS B 1 685 ? 43.473 -32.124 40.047 1.00 27.42 678 LYS B C 1
ATOM 10550 O O . LYS B 1 685 ? 44.199 -31.148 40.192 1.00 23.90 678 LYS B O 1
ATOM 10556 N N . MET B 1 686 ? 43.842 -33.357 40.395 1.00 24.57 679 MET B N 1
ATOM 10557 C CA . MET B 1 686 ? 45.180 -33.610 40.929 1.00 24.18 679 MET B CA 1
ATOM 10558 C C . MET B 1 686 ? 46.094 -34.178 39.853 1.00 23.99 679 MET B C 1
ATOM 10559 O O . MET B 1 686 ? 45.670 -34.999 39.036 1.00 25.04 679 MET B O 1
ATOM 10564 N N . PHE B 1 687 ? 47.341 -33.729 39.833 1.00 22.99 680 PHE B N 1
ATOM 10565 C CA . PHE B 1 687 ? 48.369 -34.307 38.960 1.00 23.21 680 PHE B CA 1
ATOM 10566 C C . PHE B 1 687 ? 49.537 -34.702 39.855 1.00 23.47 680 PHE B C 1
ATOM 10567 O O . PHE B 1 687 ? 50.075 -33.859 40.583 1.00 22.68 680 PHE B O 1
ATOM 10575 N N . ARG B 1 688 ? 49.930 -35.966 39.817 1.00 28.31 681 ARG B N 1
ATOM 10576 C CA . ARG B 1 688 ? 50.946 -36.430 40.761 1.00 30.68 681 ARG B CA 1
ATOM 10577 C C . ARG B 1 688 ? 52.321 -35.843 40.469 1.00 31.79 681 ARG B C 1
ATOM 10578 O O . ARG B 1 688 ? 53.111 -35.660 41.378 1.00 24.84 681 ARG B O 1
ATOM 10586 N N . GLU B 1 689 ? 52.590 -35.531 39.208 1.00 24.35 682 GLU B N 1
ATOM 10587 C CA . GLU B 1 689 ? 53.914 -35.087 38.829 1.00 28.36 682 GLU B CA 1
ATOM 10588 C C . GLU B 1 689 ? 53.904 -34.178 37.593 1.00 29.01 682 GLU B C 1
ATOM 10589 O O . GLU B 1 689 ? 53.309 -34.519 36.578 1.00 28.90 682 GLU B O 1
ATOM 10595 N N . ILE B 1 690 ? 54.551 -33.017 37.688 1.00 26.12 683 ILE B N 1
ATOM 10596 C CA . ILE B 1 690 ? 54.803 -32.202 36.499 1.00 27.16 683 ILE B CA 1
ATOM 10597 C C . ILE B 1 690 ? 56.311 -31.947 36.368 1.00 26.27 683 ILE B C 1
ATOM 10598 O O . ILE B 1 690 ? 56.895 -31.255 37.197 1.00 26.00 683 ILE B O 1
ATOM 10603 N N . ARG B 1 691 ? 56.939 -32.514 35.337 1.00 27.52 684 ARG B N 1
ATOM 10604 C CA . ARG B 1 691 ? 58.385 -32.367 35.137 1.00 31.13 684 ARG B CA 1
ATOM 10605 C C . ARG B 1 691 ? 58.718 -30.900 34.783 1.00 33.88 684 ARG B C 1
ATOM 10606 O O . ARG B 1 691 ? 57.832 -30.165 34.360 1.00 31.45 684 ARG B O 1
ATOM 10608 N N . PRO B 1 692 ? 59.981 -30.466 34.985 1.00 37.00 685 PRO B N 1
ATOM 10609 C CA . PRO B 1 692 ? 60.331 -29.053 34.743 1.00 39.84 685 PRO B CA 1
ATOM 10610 C C . PRO B 1 692 ? 59.977 -28.574 33.333 1.00 40.56 685 PRO B C 1
ATOM 10611 O O . PRO B 1 692 ? 60.365 -29.209 32.358 1.00 38.09 685 PRO B O 1
ATOM 10615 N N . ASN B 1 693 ? 59.235 -27.471 33.253 1.00 43.11 686 ASN B N 1
ATOM 10616 C CA . ASN B 1 693 ? 58.772 -26.897 31.984 1.00 46.29 686 ASN B CA 1
ATOM 10617 C C . ASN B 1 693 ? 57.795 -27.778 31.182 1.00 42.91 686 ASN B C 1
ATOM 10618 O O . ASN B 1 693 ? 57.604 -27.570 29.991 1.00 45.66 686 ASN B O 1
ATOM 10623 N N . SER B 1 694 ? 57.156 -28.743 31.838 1.00 36.80 687 SER B N 1
ATOM 10624 C CA . SER B 1 694 ? 56.134 -29.547 31.168 1.00 34.05 687 SER B CA 1
ATOM 10625 C C . SER B 1 694 ? 54.780 -28.910 31.424 1.00 28.82 687 SER B C 1
ATOM 10626 O O . SER B 1 694 ? 54.619 -28.160 32.380 1.00 27.67 687 SER B O 1
ATOM 10629 N N . THR B 1 695 ? 53.815 -29.191 30.560 1.00 29.91 688 THR B N 1
ATOM 10630 C CA . THR B 1 695 ? 52.508 -28.552 30.652 1.00 29.67 688 THR B CA 1
ATOM 10631 C C . THR B 1 695 ? 51.406 -29.570 30.874 1.00 30.59 688 THR B C 1
ATOM 10632 O O . THR B 1 695 ? 51.335 -30.574 30.169 1.00 29.39 688 THR B O 1
ATOM 10636 N N . VAL B 1 696 ? 50.539 -29.333 31.852 1.00 31.68 689 VAL B N 1
ATOM 10637 C CA . VAL B 1 696 ? 49.384 -30.222 31.997 1.00 31.35 689 VAL B CA 1
ATOM 10638 C C . VAL B 1 696 ? 48.130 -29.518 31.513 1.00 30.76 689 VAL B C 1
ATOM 10639 O O . VAL B 1 696 ? 48.059 -28.274 31.466 1.00 26.23 689 VAL B O 1
ATOM 10643 N N . GLN B 1 697 ? 47.132 -30.315 31.162 1.00 29.76 690 GLN B N 1
ATOM 10644 C CA . GLN B 1 697 ? 45.917 -29.759 30.628 1.00 29.61 690 GLN B CA 1
ATOM 10645 C C . GLN B 1 697 ? 44.711 -30.463 31.218 1.00 33.00 690 GLN B C 1
ATOM 10646 O O . GLN B 1 697 ? 44.641 -31.692 31.241 1.00 38.32 690 GLN B O 1
ATOM 10652 N N . TRP B 1 698 ? 43.746 -29.676 31.668 1.00 30.37 691 TRP B N 1
ATOM 10653 C CA . TRP B 1 698 ? 42.567 -30.224 32.309 1.00 30.52 691 TRP B CA 1
ATOM 10654 C C . TRP B 1 698 ? 41.312 -29.689 31.625 1.00 32.09 691 TRP B C 1
ATOM 10655 O O . TRP B 1 698 ? 41.078 -28.487 31.604 1.00 29.54 691 TRP B O 1
ATOM 10666 N N . GLU B 1 699 ? 40.517 -30.577 31.043 1.00 36.78 692 GLU B N 1
ATOM 10667 C CA . GLU B 1 699 ? 39.291 -30.151 30.345 1.00 40.66 692 GLU B CA 1
ATOM 10668 C C . GLU B 1 699 ? 38.034 -30.556 31.099 1.00 39.95 692 GLU B C 1
ATOM 10669 O O . GLU B 1 699 ? 37.888 -31.707 31.507 1.00 40.72 692 GLU B O 1
ATOM 10675 N N . GLU B 1 700 ? 37.133 -29.604 31.289 1.00 39.01 693 GLU B N 1
ATOM 10676 C CA . GLU B 1 700 ? 35.881 -29.864 31.978 1.00 44.59 693 GLU B CA 1
ATOM 10677 C C . GLU B 1 700 ? 34.722 -29.316 31.178 1.00 48.88 693 GLU B C 1
ATOM 10678 O O . GLU B 1 700 ? 34.783 -28.192 30.674 1.00 48.93 693 GLU B O 1
ATOM 10684 N N . VAL B 1 701 ? 33.669 -30.117 31.041 1.00 52.38 694 VAL B N 1
ATOM 10685 C CA . VAL B 1 701 ? 32.453 -29.667 30.380 1.00 52.45 694 VAL B CA 1
ATOM 10686 C C . VAL B 1 701 ? 31.587 -28.958 31.406 1.00 53.88 694 VAL B C 1
ATOM 10687 O O . VAL B 1 701 ? 31.451 -29.424 32.535 1.00 53.83 694 VAL B O 1
ATOM 10691 N N . CYS B 1 702 ? 31.024 -27.816 31.016 1.00 54.09 695 CYS B N 1
ATOM 10692 C CA . CYS B 1 702 ? 30.168 -27.031 31.900 1.00 53.46 695 CYS B CA 1
ATOM 10693 C C . CYS B 1 702 ? 28.862 -26.668 31.196 1.00 55.54 695 CYS B C 1
ATOM 10694 O O . CYS B 1 702 ? 28.840 -26.388 29.997 1.00 54.85 695 CYS B O 1
ATOM 10697 N N . ARG B 1 703 ? 27.772 -26.697 31.951 1.00 57.61 696 ARG B N 1
ATOM 10698 C CA . ARG B 1 703 ? 26.488 -26.220 31.462 1.00 58.15 696 ARG B CA 1
ATOM 10699 C C . ARG B 1 703 ? 26.167 -24.985 32.277 1.00 56.22 696 ARG B C 1
ATOM 10700 O O . ARG B 1 703 ? 25.529 -25.074 33.325 1.00 55.78 696 ARG B O 1
ATOM 10702 N N . PRO B 1 704 ? 26.639 -23.823 31.812 1.00 56.05 697 PRO B N 1
ATOM 10703 C CA . PRO B 1 704 ? 26.469 -22.592 32.590 1.00 55.90 697 PRO B CA 1
ATOM 10704 C C . PRO B 1 704 ? 24.985 -22.254 32.715 1.00 57.07 697 PRO B C 1
ATOM 10705 O O . PRO B 1 704 ? 24.200 -22.627 31.840 1.00 57.70 697 PRO B O 1
ATOM 10709 N N . TRP B 1 705 ? 24.603 -21.583 33.795 1.00 56.55 698 TRP B N 1
ATOM 10710 C CA . TRP B 1 705 ? 23.190 -21.350 34.051 1.00 60.50 698 TRP B CA 1
ATOM 10711 C C . TRP B 1 705 ? 22.837 -19.887 34.329 1.00 60.95 698 TRP B C 1
ATOM 10712 O O . TRP B 1 705 ? 21.659 -19.534 34.391 1.00 65.06 698 TRP B O 1
ATOM 10723 N N . VAL B 1 706 ? 23.857 -19.042 34.478 1.00 56.66 699 VAL B N 1
ATOM 10724 C CA . VAL B 1 706 ? 23.660 -17.618 34.760 1.00 54.94 699 VAL B CA 1
ATOM 10725 C C . VAL B 1 706 ? 24.204 -16.723 33.640 1.00 54.45 699 VAL B C 1
ATOM 10726 O O . VAL B 1 706 ? 25.422 -16.650 33.451 1.00 54.73 699 VAL B O 1
ATOM 10730 N N . SER B 1 707 ? 23.306 -16.047 32.915 1.00 52.80 700 SER B N 1
ATOM 10731 C CA . SER B 1 707 ? 23.678 -15.146 31.811 1.00 52.56 700 SER B CA 1
ATOM 10732 C C . SER B 1 707 ? 24.570 -13.973 32.230 1.00 52.26 700 SER B C 1
ATOM 10733 O O . SER B 1 707 ? 24.654 -13.640 33.410 1.00 53.78 700 SER B O 1
ATOM 10735 N N . GLY B 1 708 ? 25.226 -13.346 31.254 1.00 52.52 701 GLY B N 1
ATOM 10736 C CA . GLY B 1 708 ? 26.001 -12.136 31.497 1.00 52.60 701 GLY B CA 1
ATOM 10737 C C . GLY B 1 708 ? 27.497 -12.335 31.685 1.00 51.13 701 GLY B C 1
ATOM 10738 O O . GLY B 1 708 ? 28.030 -13.397 31.367 1.00 48.21 701 GLY B O 1
ATOM 10739 N N . HIS B 1 709 ? 28.173 -11.299 32.187 1.00 53.67 702 HIS B N 1
ATOM 10740 C CA . HIS B 1 709 ? 29.602 -11.352 32.488 1.00 53.25 702 HIS B CA 1
ATOM 10741 C C . HIS B 1 709 ? 29.839 -12.235 33.708 1.00 48.64 702 HIS B C 1
ATOM 10742 O O . HIS B 1 709 ? 29.416 -11.910 34.819 1.00 50.00 702 HIS B O 1
ATOM 10749 N N . ARG B 1 710 ? 30.517 -13.356 33.485 1.00 42.52 703 ARG B N 1
ATOM 10750 C CA . ARG B 1 710 ? 30.884 -14.272 34.550 1.00 39.01 703 ARG B CA 1
ATOM 10751 C C . ARG B 1 710 ? 32.402 -14.349 34.571 1.00 36.50 703 ARG B C 1
ATOM 10752 O O . ARG B 1 710 ? 33.068 -13.878 33.647 1.00 35.56 703 ARG B O 1
ATOM 10760 N N . LYS B 1 711 ? 32.961 -14.955 35.610 1.00 34.91 704 LYS B N 1
ATOM 10761 C CA . LYS B 1 711 ? 34.407 -14.984 35.719 1.00 32.41 704 LYS B CA 1
ATOM 10762 C C . LYS B 1 711 ? 34.887 -16.334 36.195 1.00 30.09 704 LYS B C 1
ATOM 10763 O O . LYS B 1 711 ? 34.338 -16.901 37.125 1.00 35.76 704 LYS B O 1
ATOM 10769 N N . LEU B 1 712 ? 35.899 -16.860 35.530 1.00 28.60 705 LEU B N 1
ATOM 10770 C CA . LEU B 1 712 ? 36.514 -18.099 35.963 1.00 27.07 705 LEU B CA 1
ATOM 10771 C C . LEU B 1 712 ? 37.820 -17.785 36.669 1.00 26.20 705 LEU B C 1
ATOM 10772 O O . LEU B 1 712 ? 38.594 -16.946 36.210 1.00 28.60 705 LEU B O 1
ATOM 10777 N N . ILE B 1 713 ? 38.052 -18.444 37.800 1.00 25.60 706 ILE B N 1
ATOM 10778 C CA . ILE B 1 713 ? 39.312 -18.280 38.523 1.00 24.89 706 ILE B CA 1
ATOM 10779 C C . ILE B 1 713 ? 39.937 -19.632 38.833 1.00 23.64 706 ILE B C 1
ATOM 10780 O O . ILE B 1 713 ? 39.240 -20.586 39.195 1.00 27.99 706 ILE B O 1
ATOM 10785 N N . ALA B 1 714 ? 41.242 -19.732 38.644 1.00 22.67 707 ALA B N 1
ATOM 10786 C CA . ALA B 1 714 ? 41.936 -20.966 38.939 1.00 21.70 707 ALA B CA 1
ATOM 10787 C C . ALA B 1 714 ? 43.068 -20.739 39.946 1.00 21.59 707 ALA B C 1
ATOM 10788 O O . ALA B 1 714 ? 43.553 -19.618 40.112 1.00 22.13 707 ALA B O 1
ATOM 10790 N N . SER B 1 715 ? 43.474 -21.807 40.615 1.00 21.21 708 SER B N 1
ATOM 10791 C CA . SER B 1 715 ? 44.608 -21.741 41.536 1.00 21.29 708 SER B CA 1
ATOM 10792 C C . SER B 1 715 ? 45.286 -23.093 41.559 1.00 20.56 708 SER B C 1
ATOM 10793 O O . SER B 1 715 ? 44.674 -24.111 41.229 1.00 20.37 708 SER B O 1
ATOM 10796 N N . MET B 1 716 ? 46.558 -23.118 41.929 1.00 22.48 709 MET B N 1
ATOM 10797 C CA . MET B 1 716 ? 47.222 -24.399 42.069 1.00 22.14 709 MET B CA 1
ATOM 10798 C C . MET B 1 716 ? 47.985 -24.472 43.384 1.00 25.10 709 MET B C 1
ATOM 10799 O O . MET B 1 716 ? 48.316 -23.455 43.972 1.00 21.63 709 MET B O 1
ATOM 10804 N N . SER B 1 717 ? 48.244 -25.687 43.836 1.00 21.04 710 SER B N 1
ATOM 10805 C CA . SER B 1 717 ? 49.218 -25.905 44.888 1.00 31.06 710 SER B CA 1
ATOM 10806 C C . SER B 1 717 ? 49.883 -27.240 44.656 1.00 21.65 710 SER B C 1
ATOM 10807 O O . SER B 1 717 ? 49.412 -28.087 43.882 1.00 23.89 710 SER B O 1
ATOM 10810 N N . SER B 1 718 ? 50.997 -27.426 45.334 1.00 22.74 711 SER B N 1
ATOM 10811 C CA . SER B 1 718 ? 51.816 -28.588 45.133 1.00 22.37 711 SER B CA 1
ATOM 10812 C C . SER B 1 718 ? 52.720 -28.626 46.340 1.00 25.38 711 SER B C 1
ATOM 10813 O O . SER B 1 718 ? 52.691 -27.705 47.158 1.00 24.63 711 SER B O 1
ATOM 10816 N N . ASP B 1 719 ? 53.526 -29.673 46.444 1.00 26.23 712 ASP B N 1
ATOM 10817 C CA . ASP B 1 719 ? 54.387 -29.843 47.598 1.00 31.69 712 ASP B CA 1
ATOM 10818 C C . ASP B 1 719 ? 55.466 -28.755 47.721 1.00 31.12 712 ASP B C 1
ATOM 10819 O O . ASP B 1 719 ? 56.053 -28.590 48.776 1.00 35.50 712 ASP B O 1
ATOM 10824 N N . SER B 1 720 ? 55.729 -28.019 46.649 1.00 28.25 713 SER B N 1
ATOM 10825 C CA . SER B 1 720 ? 56.635 -26.883 46.748 1.00 33.47 713 SER B CA 1
ATOM 10826 C C . SER B 1 720 ? 55.944 -25.574 46.326 1.00 33.02 713 SER B C 1
ATOM 10827 O O . SER B 1 720 ? 55.664 -24.700 47.152 1.00 40.69 713 SER B O 1
ATOM 10830 N N . LEU B 1 721 ? 55.640 -25.455 45.046 1.00 28.09 714 LEU B N 1
ATOM 10831 C CA . LEU B 1 721 ? 55.047 -24.228 44.531 1.00 28.59 714 LEU B CA 1
ATOM 10832 C C . LEU B 1 721 ? 53.543 -24.132 44.809 1.00 26.78 714 LEU B C 1
ATOM 10833 O O . LEU B 1 721 ? 52.782 -25.056 44.505 1.00 24.52 714 LEU B O 1
ATOM 10838 N N . ARG B 1 722 ? 53.115 -23.011 45.386 1.00 23.91 715 ARG B N 1
ATOM 10839 C CA . ARG B 1 722 ? 51.688 -22.731 45.524 1.00 31.99 715 ARG B CA 1
ATOM 10840 C C . ARG B 1 722 ? 51.379 -21.254 45.329 1.00 29.55 715 ARG B C 1
ATOM 10841 O O . ARG B 1 722 ? 52.263 -20.469 45.019 1.00 28.47 715 ARG B O 1
ATOM 10849 N N . HIS B 1 723 ? 50.110 -20.906 45.505 1.00 24.61 716 HIS B N 1
ATOM 10850 C CA . HIS B 1 723 ? 49.636 -19.540 45.394 1.00 25.54 716 HIS B CA 1
ATOM 10851 C C . HIS B 1 723 ? 49.902 -18.938 44.018 1.00 24.73 716 HIS B C 1
ATOM 10852 O O . HIS B 1 723 ? 50.342 -17.779 43.890 1.00 29.24 716 HIS B O 1
ATOM 10859 N N . VAL B 1 724 ? 49.623 -19.749 43.011 1.00 23.10 717 VAL B N 1
ATOM 10860 C CA . VAL B 1 724 ? 49.737 -19.382 41.621 1.00 27.79 717 VAL B CA 1
ATOM 10861 C C . VAL B 1 724 ? 48.340 -19.525 41.022 1.00 27.75 717 VAL B C 1
ATOM 10862 O O . VAL B 1 724 ? 47.669 -20.525 41.248 1.00 23.26 717 VAL B O 1
ATOM 10866 N N . TYR B 1 725 ? 47.915 -18.546 40.237 1.00 22.35 718 TYR B N 1
ATOM 10867 C CA . TYR B 1 725 ? 46.512 -18.439 39.861 1.00 22.30 718 TYR B CA 1
ATOM 10868 C C . TYR B 1 725 ? 46.325 -18.163 38.385 1.00 22.18 718 TYR B C 1
ATOM 10869 O O . TYR B 1 725 ? 47.285 -17.902 37.660 1.00 22.37 718 TYR B O 1
ATOM 10878 N N . GLY B 1 726 ? 45.071 -18.181 37.961 1.00 26.29 719 GLY B N 1
ATOM 10879 C CA . GLY B 1 726 ? 44.689 -17.734 36.630 1.00 25.92 719 GLY B CA 1
ATOM 10880 C C . GLY B 1 726 ? 43.271 -17.203 36.675 1.00 23.49 719 GLY B C 1
ATOM 10881 O O . GLY B 1 726 ? 42.550 -17.436 37.648 1.00 23.56 719 GLY B O 1
ATOM 10882 N N . GLU B 1 727 ? 42.860 -16.500 35.625 1.00 24.41 720 GLU B N 1
ATOM 10883 C CA . GLU B 1 727 ? 41.541 -15.890 35.607 1.00 25.52 720 GLU B CA 1
ATOM 10884 C C . GLU B 1 727 ? 41.083 -15.667 34.161 1.00 26.31 720 GLU B C 1
ATOM 10885 O O . GLU B 1 727 ? 41.901 -15.497 33.264 1.00 29.24 720 GLU B O 1
ATOM 10891 N N . LEU B 1 728 ? 39.777 -15.662 33.949 1.00 27.03 721 LEU B N 1
ATOM 10892 C CA . LEU B 1 728 ? 39.234 -15.416 32.619 1.00 28.20 721 LEU B CA 1
ATOM 10893 C C . LEU B 1 728 ? 37.823 -14.897 32.758 1.00 29.58 721 LEU B C 1
ATOM 10894 O O . LEU B 1 728 ? 36.977 -15.559 33.358 1.00 29.28 721 LEU B O 1
ATOM 10899 N N . ASP B 1 729 ? 37.574 -13.709 32.211 1.00 31.90 722 ASP B N 1
ATOM 10900 C CA . ASP B 1 729 ? 36.225 -13.186 32.121 1.00 36.28 722 ASP B CA 1
ATOM 10901 C C . ASP B 1 729 ? 35.530 -13.869 30.960 1.00 36.97 722 ASP B C 1
ATOM 10902 O O . ASP B 1 729 ? 36.079 -13.954 29.862 1.00 36.41 722 ASP B O 1
ATOM 10907 N N . VAL B 1 730 ? 34.316 -14.336 31.194 1.00 36.81 723 VAL B N 1
ATOM 10908 C CA . VAL B 1 730 ? 33.527 -14.913 30.117 1.00 41.52 723 VAL B CA 1
ATOM 10909 C C . VAL B 1 730 ? 32.145 -14.280 30.085 1.00 42.27 723 VAL B C 1
ATOM 10910 O O . VAL B 1 730 ? 31.506 -14.101 31.122 1.00 42.81 723 VAL B O 1
ATOM 10914 N N . GLN B 1 731 ? 31.709 -13.907 28.890 1.00 43.80 724 GLN B N 1
ATOM 10915 C CA . GLN B 1 731 ? 30.326 -13.498 28.680 1.00 46.10 724 GLN B CA 1
ATOM 10916 C C . GLN B 1 731 ? 29.535 -14.735 28.260 1.00 47.77 724 GLN B C 1
ATOM 10917 O O . GLN B 1 731 ? 29.949 -15.475 27.364 1.00 48.94 724 GLN B O 1
ATOM 10919 N N . ILE B 1 732 ? 28.425 -14.996 28.938 1.00 47.22 725 ILE B N 1
ATOM 10920 C CA . ILE B 1 732 ? 27.565 -16.090 28.518 1.00 48.85 725 ILE B CA 1
ATOM 10921 C C . ILE B 1 732 ? 26.171 -15.576 28.096 1.00 50.36 725 ILE B C 1
ATOM 10922 O O . ILE B 1 732 ? 25.601 -14.662 28.709 1.00 48.95 725 ILE B O 1
ATOM 10927 N N . GLN B 1 733 ? 25.645 -16.147 27.019 1.00 51.40 726 GLN B N 1
ATOM 10928 C CA . GLN B 1 733 ? 24.407 -15.646 26.426 1.00 56.09 726 GLN B CA 1
ATOM 10929 C C . GLN B 1 733 ? 23.180 -16.273 27.088 1.00 59.90 726 GLN B C 1
ATOM 10930 O O . GLN B 1 733 ? 23.269 -17.346 27.687 1.00 59.76 726 GLN B O 1
ATOM 10932 N N . ARG B 1 734 ? 22.046 -15.589 26.997 1.00 63.09 727 ARG B N 1
ATOM 10933 C CA . ARG B 1 734 ? 20.808 -16.069 27.597 1.00 65.03 727 ARG B CA 1
ATOM 10934 C C . ARG B 1 734 ? 20.174 -17.129 26.700 1.00 67.49 727 ARG B C 1
ATOM 10935 O O . ARG B 1 734 ? 20.231 -17.011 25.475 1.00 68.73 727 ARG B O 1
ATOM 10937 N N . ARG B 1 735 ? 19.590 -18.159 27.317 1.00 66.97 728 ARG B N 1
ATOM 10938 C CA . ARG B 1 735 ? 18.884 -19.225 26.597 1.00 68.73 728 ARG B CA 1
ATOM 10939 C C . ARG B 1 735 ? 17.981 -18.684 25.496 1.00 73.05 728 ARG B C 1
ATOM 10940 O O . ARG B 1 735 ? 17.120 -17.849 25.762 1.00 75.31 728 ARG B O 1
ATOM 10942 N N . PRO B 1 736 ? 18.186 -19.153 24.252 1.00 75.24 729 PRO B N 1
ATOM 10943 C CA . PRO B 1 736 ? 17.330 -18.786 23.114 1.00 79.66 729 PRO B CA 1
ATOM 10944 C C . PRO B 1 736 ? 15.986 -19.497 23.189 1.00 82.58 729 PRO B C 1
ATOM 10945 O O . PRO B 1 736 ? 15.901 -20.579 23.771 1.00 83.07 729 PRO B O 1
ATOM 10949 N N . SER B 1 737 ? 14.949 -18.898 22.615 1.00 85.69 730 SER B N 1
ATOM 10950 C CA . SER B 1 737 ? 13.630 -19.510 22.635 1.00 83.51 730 SER B CA 1
ATOM 10951 C C . SER B 1 737 ? 13.494 -20.483 21.475 1.00 86.18 730 SER B C 1
ATOM 10952 O O . SER B 1 737 ? 13.265 -21.673 21.678 1.00 87.03 730 SER B O 1
ATOM 10992 N N . LEU C 2 6 ? 60.980 71.273 14.420 1.00 32.99 6 LEU C N 1
ATOM 10993 C CA . LEU C 2 6 ? 61.272 71.049 15.835 1.00 32.30 6 LEU C CA 1
ATOM 10994 C C . LEU C 2 6 ? 62.744 71.126 16.099 1.00 32.34 6 LEU C C 1
ATOM 10995 O O . LEU C 2 6 ? 63.530 70.937 15.194 1.00 30.94 6 LEU C O 1
ATOM 11000 N N . PRO C 2 7 ? 63.174 71.374 17.336 1.00 38.70 7 PRO C N 1
ATOM 11001 C CA . PRO C 2 7 ? 64.610 71.410 17.572 1.00 39.50 7 PRO C CA 1
ATOM 11002 C C . PRO C 2 7 ? 65.136 70.003 17.612 1.00 39.78 7 PRO C C 1
ATOM 11003 O O . PRO C 2 7 ? 64.392 69.057 17.868 1.00 37.53 7 PRO C O 1
ATOM 11007 N N . TRP C 2 8 ? 66.433 69.839 17.345 1.00 40.25 8 TRP C N 1
ATOM 11008 C CA . TRP C 2 8 ? 66.974 68.494 17.390 1.00 39.81 8 TRP C CA 1
ATOM 11009 C C . TRP C 2 8 ? 66.965 68.016 18.812 1.00 41.11 8 TRP C C 1
ATOM 11010 O O . TRP C 2 8 ? 67.196 68.796 19.730 1.00 38.89 8 TRP C O 1
ATOM 11021 N N . PRO C 2 9 ? 66.699 66.728 18.984 1.00 42.50 9 PRO C N 1
ATOM 11022 C CA . PRO C 2 9 ? 66.653 66.152 20.325 1.00 46.02 9 PRO C CA 1
ATOM 11023 C C . PRO C 2 9 ? 68.016 66.090 20.944 1.00 51.50 9 PRO C C 1
ATOM 11024 O O . PRO C 2 9 ? 69.019 66.167 20.195 1.00 52.51 9 PRO C O 1
ATOM 11066 N N . LEU D 2 6 ? 66.069 28.278 66.302 1.00 33.75 6 LEU D N 1
ATOM 11067 C CA . LEU D 2 6 ? 66.286 27.989 67.709 1.00 34.39 6 LEU D CA 1
ATOM 11068 C C . LEU D 2 6 ? 67.747 28.045 68.043 1.00 37.52 6 LEU D C 1
ATOM 11069 O O . LEU D 2 6 ? 68.601 27.822 67.195 1.00 35.15 6 LEU D O 1
ATOM 11074 N N . PRO D 2 7 ? 68.081 28.315 69.300 1.00 40.52 7 PRO D N 1
ATOM 11075 C CA . PRO D 2 7 ? 69.500 28.322 69.631 1.00 40.68 7 PRO D CA 1
ATOM 11076 C C . PRO D 2 7 ? 69.945 26.890 69.590 1.00 39.77 7 PRO D C 1
ATOM 11077 O O . PRO D 2 7 ? 69.132 26.002 69.813 1.00 37.89 7 PRO D O 1
ATOM 11081 N N . TRP D 2 8 ? 71.210 26.635 69.280 1.00 40.56 8 TRP D N 1
ATOM 11082 C CA . TRP D 2 8 ? 71.674 25.258 69.242 1.00 42.24 8 TRP D CA 1
ATOM 11083 C C . TRP D 2 8 ? 71.709 24.657 70.617 1.00 44.36 8 TRP D C 1
ATOM 11084 O O . TRP D 2 8 ? 71.945 25.368 71.573 1.00 45.18 8 TRP D O 1
ATOM 11095 N N . PRO D 2 9 ? 71.497 23.348 70.751 1.00 46.88 9 PRO D N 1
ATOM 11096 C CA . PRO D 2 9 ? 71.558 22.735 72.078 1.00 50.17 9 PRO D CA 1
ATOM 11097 C C . PRO D 2 9 ? 72.965 22.798 72.595 1.00 53.38 9 PRO D C 1
ATOM 11098 O O . PRO D 2 9 ? 73.896 22.778 71.758 1.00 53.06 9 PRO D O 1
#

Sequence (1401 aa):
PPNNSNAAEDDLPTVELQGVVPRGVNLQEFLNVTSVHLFKERWDTNKVDHHTDKYEENNKLIVRRGQSFYVQIDFSRPYDPRRDLFRVEYVIGRYPQENKGTYIPVPIVSELQSGKWGAKIVMREDRSVRLSIQSSPKCIVGKFRMYVAVWTPYGVLRTSRNPETDTYILFNPWCEDDAVYLDNEKEREEEYVLNDIGVIFYGEVNDIKTRRSWSYGQFEDGILDTCLYVMDRAQMDLSSGRGNPIKVSRVGSSAMVNAKDDEGVLVGSWDNIYAYGVPPSAWTGSVDILLEYRSSSENPVRYGQCWVFAGVFNTFLRCLGIPARIVTNYFSAHDNDANLQMDIFLEEDGNVNSKLTKDSVWNYHCWNEAWMTRPDLPVGFGGWQAVDSTPQENSDGMYRCGPASVQAIKHGHVCFQFDAPFVFAEVNSDLIYITAKKTHVVENVDATHIGKLIVTKQIGGDGMMDITDTYKFQEGQEEERRLALETALMYGSNVDMMDFEVENAVLGKDFKLSITTFRNNSHNRYTITAYLSANITFYTGVPKAEFKKETFDVTLEPLSFKKEAVLIQAGEYMGQLLEQASLHFFVTARINETRDVLAKQKSSTVLTIIPEIIIKVRGTQVVGSDMTVIVEFTNPLKETLRNVWVHHLDGPGVTRPMKKMFREIRPNSTVQWEEVCRPWVSGHRKLIASMSSDSLRHVYGELDVQIPPNNSNAAEDDLPTVELQGVVPRGVNLQEEFLNVTSVHLFKERWDTNKVDHHTDKYENNKLIVRRGQSSFYVQIDFSRPYDPRRDLFRVEYVIGRYPQENKGTYIPVPIVSELQSGKWGAKIVMMREDRSVRLSIQSSPKCIVGKFRMYVAVWTPYGVLRTSRNPETDTYILFNPWCEDDAVYLDNEKEREEYVLNDIGVIFYGEVNDIKTRSWSSYGQFEDGILDTCLYVMDRAQMDLSGRGNPIKVSRVGSAMVNAKDDEGVLVGSWDNIIYAYGVPPSAWTGSVDILLEYRSSENPVRYGQCWVFAGVFNTFLRCLGIPARIVTNYFSAHDNDANLQMDIFLEEDGNVNSKLTKDSVWNYHCWNEAWMTRPDLPVGFGGWQAVDSTPQENSDGMYRCGPASVQAIKHGHVCFQFDAPFVFAEVNSDLIYITAHVVENVDATHIGKLIVTKQIGGDGMMDITDTYKFQEGQEEERLALETALMYGRSNVDMDFEVENAVLGKDFKLSITTFRNNSHNRYTITAYLSANITTFYTGVPKAEFKKETFDVTLEPLSSFKKEAVLIQAGEYMGQLLEQASLHFFVTARINETRDVLAKQKSSTVLTIPEIIIKVRGTQVVGSDMTVIVEFTNPLKETLRNNVWVHLDGPGVTRPMKKMFREIRPNSTVQWEEVCRPWVSGHRKLIASMSSDSLRHVYGELDVQIQRRPSLPWPLPWP

Solvent-accessible surface area: 57574 Å² total

GO terms:
  GO:0003810 protein-glutamine gamma-glutamyltransferase activity (F, IDA)
  GO:0018149 peptide cross-linking (P, IDA)
  GO:0072378 blood coagulation, fibrin clot formation (P, IDA)
  GO:0005576 extracellular region (C, EXP)
  GO:0005576 extracellular region (C, TAS)
  GO:0003810 protein-glutamine gamma-glutamyltransferase activity (F, TAS)
  GO:0007596 blood coagulation (P, TAS)
  GO:0031093 platelet alpha granule lumen (C, TAS)
  GO:0005515 protein binding (F, IPI)
  GO:0031012 extracellular matrix (C, HDA)
  GO:0072562 blood microparticle (C, HDA)

Foldseek 3Di:
DFQQAQPAAAFDDQDFFDDDDDPPDDPVVAKDWPDKFQQQALPGDQCVVQVNSLAPDSEAEHAAQAKGKMKTFIPFADDVVPWFKWKWWAGGHDADVVLLRIDTAGEDCDDDHQDWHWYFDDDDTRMTMIITHHGLLHQFAKIWMKMWIQDPGGIRIDGGDPRHTYTYFHGLCRPPHQQPDPDPLLLCVQAVDQKAWAWADAPVDIDIAIEGLPLRYPPNLVLLSVLSSLLSPRRSCRSPVQVSLQSLLFQLECPPRQHQADEDDDVPQPPADPQVVHRYQPVSSVCCVVVVGYHDHHAQVNSARNSSSSCSSRPFGKFKKKFAFFKADDPLLLAQEFEAEPVRHTDPPPGDIDTDRMGMWMWTAGFCPVDPFQQGGTFTWGNGFRDDWPHGRTADRHRLQCQAQLVQLDDDRSSRNNSRQWHKYWYWYDPCDIHTDDIHGASHRVWMWTQDRPDNDIDTDSNSNYPDPPDPSRVLSSLSNSVSSAQKDKDWDWPQFAQQFKTKIKIKIFAAAQDKWKKKKKKWKFKGAQSRHTDGTLDMDIDMDIHHHRDMDIDIDIGGNVSPVVPDDPNIKMKMWMWMAGVVVRDIDIDIDIGHHHAFDKDWDKADDQDAPDKIKIKIKGFAADQDKFAFKKKWKDKPFKADIDIDTDGIDHHRGMDMDIDITHGHDFAWIKMKMFMQTPGGGGHIYMDIDGD/DFQQAQPAAAFDDQCFFDDDDDPDDDCVVAKDWPDKFQQAALPGDQCVVQVNSLAPDREHEHAAQAKGKMKTFIPWADDVVPWFKWKWWAGGHDADVVLLRIDTAGADCDDDHQDWYWYFPDTDTRMTMIITHHGLLHQFGWIFMKMWIDDPGGIRIDGGDPRHTYTYFHGLCRPPHQQPDPDVLLLCVQQVDQKAWDWADAPVPIDIAIEGLPLRYPPNLVLLSVLSSLLSPRRSCRSPVQVSLQSLLQQLECPPRQHQAAEDDPVPQPPADPQVPHRYQVVSSVCCVVVVGHHDHHAQVNSQRNSSSSCSSRPWGKFKKKFAFFKQDDPLLLAQEFEAEPVRHTDPVPGDIDTDRMGMWMWTAGFCPVDPFQQGGTFTWGNGARDDWPRGRTWDRHRLQCQAQQVQLDDDRSSRRNSGQWHWYFYQYVHDTDDIHRASHRVWMWTADRPDNDTDTPSNSNYPDPPDPSRVQSSLSNSVSSDQQKAKDWDWDQAEQQFKTKIKIKMFAAAQDKWKKKKKKWKFKGAPSRHTDGTQDMDIDMDIHHHRDMDIDIDIGGNVSPNVPYDPFIKMKMKMWMARVVVRDIHIDIDIGTYHAFAKDWDKDDAFAQFDKIKIKIKGFAQDQAKFAFKKKWKDKVQWDDIDIDTDGIHHHRRMDMDMDITTGHDAAWIKMKMFMDTPRGGPHIYMDIDGGHYDDD/DDDD/DDDD

Organism: Homo sapiens (NCBI:txid9606)